Protein AF-A0A7S2PAR4-F1 (afdb_monomer_lite)

Organism: NCBI:txid163516

Foldseek 3Di:
DDDDDDDDDDDDDDDDDDDDDDDDDDDDDDDDDDDDDDDDDDDDDDDDDDDDDDDDDPDDPVVVVVVVVVVVVVVVVVLVVLLVVQVVQCPDPDRDDQLVSLLSNLVVLLVCVVPDPVSLVSCLPPLLVSLLNLLQDAQQVDDPVSVVSSLSSLLSLLLSLQVCLQPQDQDDQDPDDDDDSVVVRLVSSLSSNVSSLSSLLSLLPCVGCQNPPDPPDDPDGRHHNVVSSLSSLVSNLVSCSLVSVLVLLPDDDPPDPDDDDDDPPPPPRSPDDALSSLLSVLSSLLVNLVVLLVVLVVVLVVVVVPDDDDDSQDPADDPVSLVVNLSSLVSSCSSLVSVLVCLLPDDPVRVCVNPVDLVSVVSSLVSSLSSLVSSLVSCVRNVDFDQDPPPPPPVPPDPDSDGDHSLNSNVVSLVSLLSSLLVQCPDPDPVSVLSSLVSLVVLLVVLLVQFFAFQWKAKDFFQDPQLGGIWGWDADDDQLGHDPPTWTKTWDARDLPDPPQRGFIWMWTWDQDPVRWIKTFTWRADPVHGPDPPTGTAKMDTDDPSCRVYPDQDDIDGDPPGDDDGIGMDGHHGRHPPPCSCVRSLNVSLVSCVVSVVLCSCLDPDHDLSSLQSCLVVLLSNLLVQNDDLVSLVSLLVCLLVPHDPSNLLSSLLSSLLSQLSHDLVSLLSSLVSLLVLQVVQVVDPPPSHCLQSSVSSLLSNLVVVVVVVPPPDDDDDDDDDDDDDDDDDDDDDDPPDRDHDPSSVLSSLVSLLSLLLDLCNVVHPCSVSSLVSSLVVLLDPDVVLVSLLVSLVVLLVVLVVLLVPPDLPDDLSSNLSSLVVNLSSLVSDDLVSSQVSCPPPNNSVLVSLLSSLLVVLVSVVVVVVVPPDDDDDPPPLVSNLSSLVSSLVSQLSHPPRDHCDPVSLVSQCVSCVVDPSSNVSSVVSVVVSVVSVPPPDDDDDDDDDDDDDDDDDDDDDDDDDDDD

Secondary structure (DSSP, 8-state):
--------PPPP---------------------------------------------TTSHHHHHHHHHHHHHHHHHHHHHHHHHHHHHHHSSS----HHHHHHHHHHHHHHTTT-HHHHHHHHHHHHHHHHHHHTS-GGGS-HHHHHHHHHHHHHHHHHHHHHHHS-------SS--S-HHHHHHHHHHHHHHHHHHHHHHHH-TTSHHHH----BTTB-----HHHHHHHHHHHHHTTHHHHHHHHT--------S-SSS---------PPPHHHHHHHHHHHHHHHHHHHHHHHHHHHHHHTS--SS-TT--PPPHHHHHHHHHHHHHHHHHHHHHHHHHHH--HHHHHHHTSSHHHHHHHHHHHHHHHHHHHHHHHHHT--B--------S--------B-HHHHHHHHHHHHHHHHHHHHHSS-HHHHHHHHHHHHHHHHHHHHTPPPEEEEEEE--SSGGG-EEEEE-S-EETTEEPTTSPPEEEEEPPTT-TTTTT-EEEEEEEE-TTS-EEEEEEE--SSSTTSTTSEEEEEEE--GGGSSS--SS--EE-TT--SSPPEEEEEEESS-TT-GGGSHHHHHHHHHHHTTTTTTTSSTT--HHHHHHHHHHHHHHHHTT---HHHHHHHHHHHHTT--HHHHHHHHHHHHHHGGGS-HHHHHHHHHHHHHHHHHHHH--SS--THHHHHHHHHHHHHHHHHHHSTT--S---------------------S-PPPHHHHHHHHHHHHHHHTSTTGGG-TTHHHHHHHHHHHHTSTTHHHHHHHHHHHHHHHHHHHHHH---TT--HHHHHHHHHHHHHHHHTS-HHHHHHHHHHHHHHHHHHHHHHHHHHHHHHHHHHHH--S-PPPGGGSHHHHHHHHHHHHHHHHS-TTSPPPHHHHHHHHHHHTT-HHHHHHHHHHHHHHHHTTSSSSS--------------------------

pLDDT: mean 77.04, std 22.4, range [23.62, 98.12]

Structure (mmCIF, N/CA/C/O backbone):
data_AF-A0A7S2PAR4-F1
#
_entry.id   AF-A0A7S2PAR4-F1
#
loop_
_atom_site.group_PDB
_atom_site.id
_atom_site.type_symbol
_atom_site.label_atom_id
_atom_site.label_alt_id
_atom_site.label_comp_id
_atom_site.label_asym_id
_atom_site.label_entity_id
_atom_site.label_seq_id
_atom_site.pdbx_PDB_ins_code
_atom_site.Cartn_x
_atom_site.Cartn_y
_atom_site.Cartn_z
_atom_site.occupancy
_atom_site.B_iso_or_equiv
_atom_site.auth_seq_id
_atom_site.auth_comp_id
_atom_site.auth_asym_id
_atom_site.auth_atom_id
_atom_site.pdbx_PDB_model_num
ATOM 1 N N . MET A 1 1 ? -37.254 10.332 -19.839 1.00 32.47 1 MET A N 1
ATOM 2 C CA . MET A 1 1 ? -37.094 11.805 -19.886 1.00 32.47 1 MET A CA 1
ATOM 3 C C . MET A 1 1 ? -35.597 12.065 -19.813 1.00 32.47 1 MET A C 1
ATOM 5 O O . MET A 1 1 ? -35.031 11.673 -18.813 1.00 32.47 1 MET A O 1
ATOM 9 N N . VAL A 1 2 ? -34.850 12.565 -20.794 1.00 35.91 2 VAL A N 1
ATOM 10 C CA . VAL A 1 2 ? -35.087 13.195 -22.102 1.00 35.91 2 VAL A CA 1
ATOM 11 C C . VAL A 1 2 ? -33.887 12.806 -22.994 1.00 35.91 2 VAL A C 1
ATOM 13 O O . VAL A 1 2 ? -32.772 12.685 -22.496 1.00 35.91 2 VAL A O 1
ATOM 16 N N . GLN A 1 3 ? -34.151 12.561 -24.281 1.00 40.34 3 GLN A N 1
ATOM 17 C CA . GLN A 1 3 ? -33.189 12.282 -25.360 1.00 40.34 3 GLN A CA 1
ATOM 18 C C . GLN A 1 3 ? -32.423 13.547 -25.786 1.00 40.34 3 GLN A C 1
ATOM 20 O O . GLN A 1 3 ? -33.008 14.626 -25.755 1.00 40.34 3 GLN A O 1
ATOM 25 N N . HIS A 1 4 ? -31.214 13.398 -26.346 1.00 38.91 4 HIS A N 1
ATOM 26 C CA . HIS A 1 4 ? -30.965 13.898 -27.707 1.00 38.91 4 HIS A CA 1
ATOM 27 C C . HIS A 1 4 ? -29.707 13.308 -28.366 1.00 38.91 4 HIS A C 1
ATOM 29 O O . HIS A 1 4 ? -28.592 13.456 -27.874 1.00 38.91 4 HIS A O 1
ATOM 35 N N . ASP A 1 5 ? -29.946 12.677 -29.518 1.00 38.31 5 ASP A N 1
ATOM 36 C CA . ASP A 1 5 ? -29.002 12.330 -30.580 1.00 38.31 5 ASP A CA 1
ATOM 37 C C . ASP A 1 5 ? -28.443 13.573 -31.289 1.00 38.31 5 ASP A C 1
ATOM 39 O O . ASP A 1 5 ? -29.185 14.526 -31.537 1.00 38.31 5 ASP A O 1
ATOM 43 N N . GLN A 1 6 ? -27.198 13.492 -31.773 1.00 34.22 6 GLN A N 1
ATOM 44 C CA . GLN A 1 6 ? -26.809 14.138 -33.031 1.00 34.22 6 GLN A CA 1
ATOM 45 C C . GLN A 1 6 ? -25.900 13.233 -33.873 1.00 34.22 6 GLN A C 1
ATOM 47 O O . GLN A 1 6 ? -24.739 12.985 -33.556 1.00 34.22 6 GLN A O 1
ATOM 52 N N . HIS A 1 7 ? -26.470 12.776 -34.988 1.00 30.08 7 HIS A N 1
ATOM 53 C CA . HIS A 1 7 ? -25.788 12.223 -36.152 1.00 30.08 7 HIS A CA 1
ATOM 54 C C . HIS A 1 7 ? -25.136 13.342 -36.985 1.00 30.08 7 HIS A C 1
ATOM 56 O O . HIS A 1 7 ? -25.740 14.391 -37.213 1.00 30.08 7 HIS A O 1
ATOM 62 N N . HIS A 1 8 ? -23.950 13.075 -37.537 1.00 30.38 8 HIS A N 1
ATOM 63 C CA . HIS A 1 8 ? -23.360 13.855 -38.629 1.00 30.38 8 HIS A CA 1
ATOM 64 C C . HIS A 1 8 ? -23.172 12.978 -39.881 1.00 30.38 8 HIS A C 1
ATOM 66 O O . HIS A 1 8 ? -22.726 11.836 -39.747 1.00 30.38 8 HIS A O 1
ATOM 72 N N . PRO A 1 9 ? -23.515 13.470 -41.089 1.00 37.38 9 PRO A N 1
ATOM 73 C CA . PRO A 1 9 ? -23.435 12.695 -42.323 1.00 37.38 9 PRO A CA 1
ATOM 74 C C . PRO A 1 9 ? -22.063 12.833 -43.003 1.00 37.38 9 PRO A C 1
ATOM 76 O O . PRO A 1 9 ? -21.542 13.935 -43.168 1.00 37.38 9 PRO A O 1
ATOM 79 N N . GLN A 1 10 ? -21.500 11.712 -43.462 1.00 29.69 10 GLN A N 1
ATOM 80 C CA . GLN A 1 10 ? -20.360 11.694 -44.383 1.00 29.69 10 GLN A CA 1
ATOM 81 C C . GLN A 1 10 ? -20.850 11.897 -45.823 1.00 29.69 10 GLN A C 1
ATOM 83 O O . GLN A 1 10 ? -21.586 11.072 -46.362 1.00 29.69 10 GLN A O 1
ATOM 88 N N . GLN A 1 11 ? -20.415 12.988 -46.457 1.00 29.39 11 GLN A N 1
ATOM 89 C CA . GLN A 1 11 ? -20.503 13.177 -47.905 1.00 29.39 11 GLN A CA 1
ATOM 90 C C . GLN A 1 11 ? -19.325 12.467 -48.587 1.00 29.39 11 GLN A C 1
ATOM 92 O O . GLN A 1 11 ? -18.168 12.824 -48.380 1.00 29.39 11 GLN A O 1
ATOM 97 N N . GLN A 1 12 ? -19.630 11.475 -49.426 1.00 31.86 12 GLN A N 1
ATOM 98 C CA . GLN A 1 12 ? -18.709 10.945 -50.432 1.00 31.86 12 GLN A CA 1
ATOM 99 C C . GLN A 1 12 ? -18.658 11.909 -51.622 1.00 31.86 12 GLN A C 1
ATOM 101 O O . GLN A 1 12 ? -19.666 12.117 -52.295 1.00 31.86 12 GLN A O 1
ATOM 106 N N . GLN A 1 13 ? -17.478 12.454 -51.918 1.00 31.41 13 GLN A N 1
ATOM 107 C CA . GLN A 1 13 ? -17.178 13.008 -53.236 1.00 31.41 13 GLN A CA 1
ATOM 108 C C . GLN A 1 13 ? -16.503 11.932 -54.086 1.00 31.41 13 GLN A C 1
ATOM 110 O O . GLN A 1 13 ? -15.362 11.545 -53.849 1.00 31.41 13 GLN A O 1
ATOM 115 N N . GLN A 1 14 ? -17.243 11.460 -55.087 1.00 32.81 14 GLN A N 1
ATOM 116 C CA . GLN A 1 14 ? -16.694 10.833 -56.281 1.00 32.81 14 GLN A CA 1
ATOM 117 C C . GLN A 1 14 ? -16.058 11.925 -57.149 1.00 32.81 14 GLN A C 1
ATOM 119 O O . GLN A 1 14 ? -16.716 12.913 -57.473 1.00 32.81 14 GLN A O 1
ATOM 124 N N . GLN A 1 15 ? -14.819 11.722 -57.588 1.00 31.62 15 GLN A N 1
ATOM 125 C CA . GLN A 1 15 ? -14.334 12.309 -58.834 1.00 31.62 15 GLN A CA 1
ATOM 126 C C . GLN A 1 15 ? -13.682 11.208 -59.661 1.00 31.62 15 GLN A C 1
ATOM 128 O O . GLN A 1 15 ? -12.694 10.599 -59.258 1.00 31.62 15 GLN A O 1
ATOM 133 N N . GLY A 1 16 ? -14.309 10.934 -60.803 1.00 27.25 16 GLY A N 1
ATOM 134 C CA . GLY A 1 16 ? -13.753 10.127 -61.872 1.00 27.25 16 GLY A CA 1
ATOM 135 C C . GLY A 1 16 ? -12.857 10.963 -62.782 1.00 27.25 16 GLY A C 1
ATOM 136 O O . GLY A 1 16 ? -13.094 12.151 -62.992 1.00 27.25 16 GLY A O 1
ATOM 137 N N . GLY A 1 17 ? -11.863 10.297 -63.359 1.00 27.53 17 GLY A N 1
ATOM 138 C CA . GLY A 1 17 ? -11.070 10.766 -64.487 1.00 27.53 17 GLY A CA 1
ATOM 139 C C . GLY A 1 17 ? -10.671 9.563 -65.339 1.00 27.53 17 GLY A C 1
ATOM 140 O O . GLY A 1 17 ? -9.798 8.793 -64.957 1.00 27.53 17 GLY A O 1
ATOM 141 N N . ILE A 1 18 ? -11.378 9.391 -66.455 1.00 29.47 18 ILE A N 1
ATOM 142 C CA . ILE A 1 18 ? -11.121 8.467 -67.575 1.00 29.47 18 ILE A CA 1
ATOM 143 C C . ILE A 1 18 ? -10.142 9.204 -68.524 1.00 29.47 18 ILE A C 1
ATOM 145 O O . ILE A 1 18 ? -10.276 10.418 -68.656 1.00 29.47 18 ILE A O 1
ATOM 149 N N . VAL A 1 19 ? -9.069 8.605 -69.067 1.00 28.17 19 VAL A N 1
ATOM 150 C CA . VAL A 1 19 ? -8.880 8.028 -70.435 1.00 28.17 19 VAL A CA 1
ATOM 151 C C . VAL A 1 19 ? -7.380 7.612 -70.490 1.00 28.17 19 VAL A C 1
ATOM 153 O O . VAL A 1 19 ? -6.548 8.464 -70.201 1.00 28.17 19 VAL A O 1
ATOM 156 N N . SER A 1 20 ? -6.955 6.334 -70.561 1.00 30.88 20 SER A N 1
ATOM 157 C CA . SER A 1 20 ? -6.801 5.379 -71.703 1.00 30.88 20 SER A CA 1
ATOM 158 C C . SER A 1 20 ? -5.600 5.667 -72.660 1.00 30.88 20 SER A C 1
ATOM 160 O O . SER A 1 20 ? -5.046 6.756 -72.612 1.00 30.88 20 SER A O 1
ATOM 162 N N . PRO A 1 21 ? -5.185 4.743 -73.560 1.00 42.28 21 PRO A N 1
ATOM 163 C CA . PRO A 1 21 ? -4.294 3.595 -73.293 1.00 42.28 21 PRO A CA 1
ATOM 164 C C . PRO A 1 21 ? -3.151 3.453 -74.337 1.00 42.28 21 PRO A C 1
ATOM 166 O O . PRO A 1 21 ? -3.300 3.917 -75.462 1.00 42.28 21 PRO A O 1
ATOM 169 N N . ILE A 1 22 ? -2.063 2.725 -74.044 1.00 26.78 22 ILE A N 1
ATOM 170 C CA . ILE A 1 22 ? -1.179 2.156 -75.088 1.00 26.78 22 ILE A CA 1
ATOM 171 C C . ILE A 1 22 ? -0.743 0.735 -74.685 1.00 26.78 22 ILE A C 1
ATOM 173 O O . ILE A 1 22 ? -0.196 0.520 -73.607 1.00 26.78 22 ILE A O 1
ATOM 177 N N . SER A 1 23 ? -1.057 -0.214 -75.569 1.00 29.06 23 SER A N 1
ATOM 178 C CA . SER A 1 23 ? -0.635 -1.622 -75.639 1.00 29.06 23 SER A CA 1
ATOM 179 C C . SER A 1 23 ? 0.886 -1.721 -75.864 1.00 29.06 23 SER A C 1
ATOM 181 O O . SER A 1 23 ? 1.478 -0.802 -76.416 1.00 29.06 23 SER A O 1
ATOM 183 N N . THR A 1 24 ? 1.645 -2.767 -75.545 1.00 27.89 24 THR A N 1
ATOM 184 C CA . THR A 1 24 ? 1.644 -4.176 -76.005 1.00 27.89 24 THR A CA 1
ATOM 185 C C . THR A 1 24 ? 3.042 -4.676 -75.548 1.00 27.89 24 THR A C 1
ATOM 187 O O . THR A 1 24 ? 3.981 -3.891 -75.635 1.00 27.89 24 THR A O 1
ATOM 190 N N . ILE A 1 25 ? 3.266 -5.845 -74.949 1.00 29.50 25 ILE A N 1
ATOM 191 C CA . ILE A 1 25 ? 3.610 -7.131 -75.588 1.00 29.50 25 ILE A CA 1
ATOM 192 C C . ILE A 1 25 ? 4.051 -8.051 -74.434 1.00 29.50 25 ILE A C 1
ATOM 194 O O . ILE A 1 25 ? 4.803 -7.626 -73.558 1.00 29.50 25 ILE A O 1
ATOM 198 N N . GLU A 1 26 ? 3.537 -9.277 -74.444 1.00 32.19 26 GLU A N 1
ATOM 199 C CA . GLU A 1 26 ? 4.016 -10.427 -73.676 1.00 32.19 26 GLU A CA 1
ATOM 200 C C . GLU A 1 26 ? 5.387 -10.866 -74.203 1.00 32.19 26 GLU A C 1
ATOM 202 O O . GLU A 1 26 ? 5.556 -10.958 -75.415 1.00 32.19 26 GLU A O 1
ATOM 207 N N . GLU A 1 27 ? 6.325 -11.212 -73.324 1.00 31.42 27 GLU A N 1
ATOM 208 C CA . GLU A 1 27 ? 7.351 -12.200 -73.664 1.00 31.42 27 GLU A CA 1
ATOM 209 C C . GLU A 1 27 ? 7.849 -12.891 -72.389 1.00 31.42 27 GLU A C 1
ATOM 211 O O . GLU A 1 27 ? 8.449 -12.277 -71.505 1.00 31.42 27 GLU A O 1
ATOM 216 N N . ASP A 1 28 ? 7.517 -14.179 -72.307 1.00 32.47 28 ASP A N 1
ATOM 217 C CA . ASP A 1 28 ? 8.099 -15.170 -71.413 1.00 32.47 28 ASP A CA 1
ATOM 218 C C . ASP A 1 28 ? 9.578 -15.390 -71.763 1.00 32.47 28 ASP A C 1
ATOM 220 O O . ASP A 1 28 ? 9.918 -15.544 -72.937 1.00 32.47 28 ASP A O 1
ATOM 224 N N . ALA A 1 29 ? 10.441 -15.505 -70.752 1.00 32.94 29 ALA A N 1
ATOM 225 C CA . ALA A 1 29 ? 11.697 -16.243 -70.868 1.00 32.94 29 ALA A CA 1
ATOM 226 C C . ALA A 1 29 ? 12.206 -16.673 -69.483 1.00 32.94 29 ALA A C 1
ATOM 228 O O . ALA A 1 29 ? 12.745 -15.873 -68.717 1.00 32.94 29 ALA A O 1
ATOM 229 N N . ASP A 1 30 ? 12.037 -17.962 -69.197 1.00 33.62 30 ASP A N 1
ATOM 230 C CA . ASP A 1 30 ? 12.877 -18.737 -68.286 1.00 33.62 30 ASP A CA 1
ATOM 231 C C . ASP A 1 30 ? 14.321 -18.811 -68.821 1.00 33.62 30 ASP A C 1
ATOM 233 O O . ASP A 1 30 ? 14.503 -18.967 -70.031 1.00 33.62 30 ASP A O 1
ATOM 237 N N . ALA A 1 31 ? 15.323 -18.759 -67.931 1.00 33.78 31 ALA A N 1
ATOM 238 C CA . ALA A 1 31 ? 16.457 -19.704 -67.862 1.00 33.78 31 ALA A CA 1
ATOM 239 C C . ALA A 1 31 ? 17.603 -19.192 -66.958 1.00 33.78 31 ALA A C 1
ATOM 241 O O . ALA A 1 31 ? 18.195 -18.147 -67.209 1.00 33.78 31 ALA A O 1
ATOM 242 N N . ASP A 1 32 ? 17.891 -20.015 -65.946 1.00 33.16 32 ASP A N 1
ATOM 243 C CA . ASP A 1 32 ? 19.196 -20.555 -65.538 1.00 33.16 32 ASP A CA 1
ATOM 244 C C . ASP A 1 32 ? 20.365 -19.671 -65.049 1.00 33.16 32 ASP A C 1
ATOM 246 O O . ASP A 1 32 ? 20.904 -18.832 -65.758 1.00 33.16 32 ASP A O 1
ATOM 250 N N . ASN A 1 33 ? 20.796 -20.048 -63.832 1.00 33.59 33 ASN A N 1
ATOM 251 C CA . ASN A 1 33 ? 22.161 -20.333 -63.359 1.00 33.59 33 ASN A CA 1
ATOM 252 C C . ASN A 1 33 ? 23.284 -19.320 -63.620 1.00 33.59 33 ASN A C 1
ATOM 254 O O . ASN A 1 33 ? 23.665 -19.083 -64.756 1.00 33.59 33 ASN A O 1
ATOM 258 N N . GLU A 1 34 ? 23.957 -18.913 -62.540 1.00 36.00 34 GLU A N 1
ATOM 259 C CA . GLU A 1 34 ? 25.350 -19.325 -62.304 1.00 36.00 34 GLU A CA 1
ATOM 260 C C . GLU A 1 34 ? 25.771 -19.007 -60.858 1.00 36.00 34 GLU A C 1
ATOM 262 O O . GLU A 1 34 ? 25.534 -17.916 -60.333 1.00 36.00 34 GLU A O 1
ATOM 267 N N . ASP A 1 35 ? 26.340 -20.032 -60.223 1.00 34.66 35 ASP A N 1
ATOM 268 C CA . ASP A 1 35 ? 27.189 -19.968 -59.040 1.00 34.66 35 ASP A CA 1
ATOM 269 C C . ASP A 1 35 ? 28.417 -19.083 -59.319 1.00 34.66 35 ASP A C 1
ATOM 271 O O . ASP A 1 35 ? 28.907 -19.062 -60.444 1.00 34.66 35 ASP A O 1
ATOM 275 N N . ASP A 1 36 ? 28.950 -18.398 -58.304 1.00 36.25 36 ASP A N 1
ATOM 276 C CA . ASP A 1 36 ? 30.364 -18.590 -57.958 1.00 36.25 36 ASP A CA 1
ATOM 277 C C . ASP A 1 36 ? 30.772 -17.867 -56.669 1.00 36.25 36 ASP A C 1
ATOM 279 O O . ASP A 1 36 ? 30.464 -16.699 -56.406 1.00 36.25 36 ASP A O 1
ATOM 283 N N . ASP A 1 37 ? 31.507 -18.644 -55.883 1.00 33.91 37 ASP A N 1
ATOM 284 C CA . ASP A 1 37 ? 32.255 -18.318 -54.684 1.00 33.91 37 ASP A CA 1
ATOM 285 C C . ASP A 1 37 ? 33.260 -17.177 -54.901 1.00 33.91 37 ASP A C 1
ATOM 287 O O . ASP A 1 37 ? 33.982 -17.144 -55.898 1.00 33.91 37 ASP A O 1
ATOM 291 N N . LEU A 1 38 ? 33.430 -16.306 -53.898 1.00 35.22 38 LEU A N 1
ATOM 292 C CA . LEU A 1 38 ? 34.685 -15.568 -53.740 1.00 35.22 38 LEU A CA 1
ATOM 293 C C . LEU A 1 38 ? 35.195 -15.627 -52.304 1.00 35.22 38 LEU A C 1
ATOM 295 O O . LEU A 1 38 ? 34.651 -15.042 -51.366 1.00 35.22 38 LEU A O 1
ATOM 299 N N . ASP A 1 39 ? 36.288 -16.374 -52.221 1.00 32.00 39 ASP A N 1
ATOM 300 C CA . ASP A 1 39 ? 37.103 -16.708 -51.076 1.00 32.00 39 ASP A CA 1
ATOM 301 C C . ASP A 1 39 ? 37.999 -15.539 -50.635 1.00 32.00 39 ASP A C 1
ATOM 303 O O . ASP A 1 39 ? 38.404 -14.665 -51.409 1.00 32.00 39 ASP A O 1
ATOM 307 N N . VAL A 1 40 ? 38.327 -15.564 -49.349 1.00 33.03 40 VAL A N 1
ATOM 308 C CA . VAL A 1 40 ? 39.109 -14.569 -48.615 1.00 33.03 40 VAL A CA 1
ATOM 309 C C . VAL A 1 40 ? 40.593 -14.927 -48.693 1.00 33.03 40 VAL A C 1
ATOM 311 O O . VAL A 1 40 ? 40.989 -15.988 -48.226 1.00 33.03 40 VAL A O 1
ATOM 314 N N . MET A 1 41 ? 41.450 -14.018 -49.170 1.00 31.88 41 MET A N 1
ATOM 315 C CA . MET A 1 41 ? 42.903 -14.127 -48.974 1.00 31.88 41 MET A CA 1
ATOM 316 C C . MET A 1 41 ? 43.524 -12.772 -48.630 1.00 31.88 41 MET A C 1
ATOM 318 O O . MET A 1 41 ? 43.562 -11.839 -49.430 1.00 31.88 41 MET A O 1
ATOM 322 N N . ALA A 1 42 ? 44.038 -12.709 -47.404 1.00 35.75 42 ALA A N 1
ATOM 323 C CA . ALA A 1 42 ? 44.921 -11.683 -46.879 1.00 35.75 42 ALA A CA 1
ATOM 324 C C . ALA A 1 42 ? 46.373 -11.970 -47.284 1.00 35.75 42 ALA A C 1
ATOM 326 O O . ALA A 1 42 ? 46.797 -13.119 -47.207 1.00 35.75 42 ALA A O 1
ATOM 327 N N . LEU A 1 43 ? 47.162 -10.936 -47.596 1.00 30.61 43 LEU A N 1
ATOM 328 C CA . LEU A 1 43 ? 48.624 -11.002 -47.520 1.00 30.61 43 LEU A CA 1
ATOM 329 C C . LEU A 1 43 ? 49.233 -9.668 -47.062 1.00 30.61 43 LEU A C 1
ATOM 331 O O . LEU A 1 43 ? 48.809 -8.579 -47.440 1.00 30.61 43 LEU A O 1
ATOM 335 N N . SER A 1 44 ? 50.236 -9.834 -46.212 1.00 32.94 44 SER A N 1
ATOM 336 C CA . SER A 1 44 ? 51.052 -8.879 -45.464 1.00 32.94 44 SER A CA 1
ATOM 337 C C . SER A 1 44 ? 52.472 -8.744 -46.044 1.00 32.94 44 SER A C 1
ATOM 339 O O . SER A 1 44 ? 52.898 -9.642 -46.768 1.00 32.94 44 SER A O 1
ATOM 341 N N . ALA A 1 45 ? 53.215 -7.739 -45.538 1.00 35.44 45 ALA A N 1
ATOM 342 C CA . ALA A 1 45 ? 54.692 -7.589 -45.497 1.00 35.44 45 ALA A CA 1
ATOM 343 C C . ALA A 1 45 ? 55.400 -7.158 -46.812 1.00 35.44 45 ALA A C 1
ATOM 345 O O . ALA A 1 45 ? 54.969 -7.543 -47.888 1.00 35.44 45 ALA A O 1
ATOM 346 N N . ASP A 1 46 ? 56.520 -6.420 -46.866 1.00 30.91 46 ASP A N 1
ATOM 347 C CA . ASP A 1 46 ? 57.314 -5.577 -45.947 1.00 30.91 46 ASP A CA 1
ATOM 348 C C . ASP A 1 46 ? 58.455 -4.889 -46.772 1.00 30.91 46 ASP A C 1
ATOM 350 O O . ASP A 1 46 ? 58.789 -5.345 -47.863 1.00 30.91 46 ASP A O 1
ATOM 354 N N . GLU A 1 47 ? 59.031 -3.811 -46.224 1.00 35.69 47 GLU A N 1
ATOM 355 C CA . GLU A 1 47 ? 60.408 -3.258 -46.333 1.00 35.69 47 GLU A CA 1
ATOM 356 C C . GLU A 1 47 ? 61.147 -2.810 -47.643 1.00 35.69 47 GLU A C 1
ATOM 358 O O . GLU A 1 47 ? 61.698 -3.589 -48.414 1.00 35.69 47 GLU A O 1
ATOM 363 N N . SER A 1 48 ? 61.447 -1.492 -47.660 1.00 32.62 48 SER A N 1
ATOM 364 C CA . SER A 1 48 ? 62.777 -0.827 -47.821 1.00 32.62 48 SER A CA 1
ATOM 365 C C . SER A 1 48 ? 63.463 -0.582 -49.198 1.00 32.62 48 SER A C 1
ATOM 367 O O . SER A 1 48 ? 63.882 -1.506 -49.888 1.00 32.62 48 SER A O 1
ATOM 369 N N . LYS A 1 49 ? 63.728 0.709 -49.518 1.00 29.94 49 LYS A N 1
ATOM 370 C CA . LYS A 1 49 ? 65.060 1.362 -49.743 1.00 29.94 49 LYS A CA 1
ATOM 371 C C . LYS A 1 49 ? 64.979 2.685 -50.548 1.00 29.94 49 LYS A C 1
ATOM 373 O O . LYS A 1 49 ? 64.303 2.778 -51.564 1.00 29.94 49 LYS A O 1
ATOM 378 N N . THR A 1 50 ? 65.719 3.688 -50.075 1.00 31.17 50 THR A N 1
ATOM 379 C CA . THR A 1 50 ? 66.055 5.018 -50.649 1.00 31.17 50 THR A CA 1
ATOM 380 C C . THR A 1 50 ? 67.395 4.973 -51.433 1.00 31.17 50 THR A C 1
ATOM 382 O O . THR A 1 50 ? 68.028 3.916 -51.414 1.00 31.17 50 THR A O 1
ATOM 385 N N . PRO A 1 51 ? 67.987 6.096 -51.919 1.00 54.97 51 PRO A N 1
ATOM 386 C CA . PRO A 1 51 ? 67.493 7.239 -52.726 1.00 54.97 51 PRO A CA 1
ATOM 387 C C . PRO A 1 51 ? 68.416 7.545 -53.951 1.00 54.97 51 PRO A C 1
ATOM 389 O O . PRO A 1 51 ? 69.507 6.999 -54.017 1.00 54.97 51 PRO A O 1
ATOM 392 N N . GLU A 1 52 ? 68.022 8.437 -54.880 1.00 29.78 52 GLU A N 1
ATOM 393 C CA . GLU A 1 52 ? 68.880 9.502 -55.478 1.00 29.78 52 GLU A CA 1
ATOM 394 C C . GLU A 1 52 ? 68.186 10.285 -56.626 1.00 29.78 52 GLU A C 1
ATOM 396 O O . GLU A 1 52 ? 67.654 9.716 -57.574 1.00 29.78 52 GLU A O 1
ATOM 401 N N . ASP A 1 53 ? 68.227 11.613 -56.472 1.00 30.25 53 ASP A N 1
ATOM 402 C CA . ASP A 1 53 ? 68.466 12.689 -57.445 1.00 30.25 53 ASP A CA 1
ATOM 403 C C . ASP A 1 53 ? 67.574 13.005 -58.677 1.00 30.25 53 ASP A C 1
ATOM 405 O O . ASP A 1 53 ? 67.612 12.386 -59.734 1.00 30.25 53 ASP A O 1
ATOM 409 N N . SER A 1 54 ? 66.982 14.206 -58.559 1.00 30.66 54 SER A N 1
ATOM 410 C CA . SER A 1 54 ? 67.140 15.355 -59.474 1.00 30.66 54 SER A CA 1
ATOM 411 C C . SER A 1 54 ? 66.175 15.574 -60.654 1.00 30.66 54 SER A C 1
ATOM 413 O O . SER A 1 54 ? 66.422 15.201 -61.795 1.00 30.66 54 SER A O 1
ATOM 415 N N . SER A 1 55 ? 65.242 16.497 -60.379 1.00 32.28 55 SER A N 1
ATOM 416 C CA . SER A 1 55 ? 64.847 17.663 -61.199 1.00 32.28 55 SER A CA 1
ATOM 417 C C . SER A 1 55 ? 63.723 17.549 -62.249 1.00 32.28 55 SER A C 1
ATOM 419 O O . SER A 1 55 ? 63.709 16.691 -63.119 1.00 32.28 55 SER A O 1
ATOM 421 N N . ASN A 1 56 ? 62.847 18.567 -62.183 1.00 33.53 56 ASN A N 1
ATOM 422 C CA . ASN A 1 56 ? 61.849 19.041 -63.154 1.00 33.53 56 ASN A CA 1
ATOM 423 C C . ASN A 1 56 ? 60.518 18.277 -63.304 1.00 33.53 56 ASN A C 1
ATOM 425 O O . ASN A 1 56 ? 60.356 17.471 -64.208 1.00 33.53 56 ASN A O 1
ATOM 429 N N . HIS A 1 57 ? 59.500 18.681 -62.527 1.00 35.72 57 HIS A N 1
ATOM 430 C CA . HIS A 1 57 ? 58.271 19.280 -63.087 1.00 35.72 57 HIS A CA 1
ATOM 431 C C . HIS A 1 57 ? 57.304 19.765 -61.990 1.00 35.72 57 HIS A C 1
ATOM 433 O O . HIS A 1 57 ? 56.480 19.032 -61.451 1.00 35.72 57 HIS A O 1
ATOM 439 N N . THR A 1 58 ? 57.361 21.061 -61.702 1.00 42.81 58 THR A N 1
ATOM 440 C CA . THR A 1 58 ? 56.296 21.836 -61.058 1.00 42.81 58 THR A CA 1
ATOM 441 C C . THR A 1 58 ? 55.161 22.070 -62.062 1.00 42.81 58 THR A C 1
ATOM 443 O O . THR A 1 58 ? 55.250 23.009 -62.845 1.00 42.81 58 THR A O 1
ATOM 446 N N . ASN A 1 59 ? 54.125 21.212 -62.083 1.00 44.00 59 ASN A N 1
ATOM 447 C CA . ASN A 1 59 ? 52.749 21.601 -62.482 1.00 44.00 59 ASN A CA 1
ATOM 448 C C . ASN A 1 59 ? 51.638 20.530 -62.331 1.00 44.00 59 ASN A C 1
ATOM 450 O O . ASN A 1 59 ? 50.546 20.709 -62.863 1.00 44.00 59 ASN A O 1
ATOM 454 N N . SER A 1 60 ? 51.846 19.432 -61.598 1.00 40.25 60 SER A N 1
ATOM 455 C CA . SER A 1 60 ? 50.821 18.380 -61.419 1.00 40.25 60 SER A CA 1
ATOM 456 C C . SER A 1 60 ? 50.016 18.470 -60.111 1.00 40.25 60 SER A C 1
ATOM 458 O O . SER A 1 60 ? 48.948 17.871 -60.017 1.00 40.25 60 SER A O 1
ATOM 460 N N . ASN A 1 61 ? 50.452 19.266 -59.125 1.00 43.03 61 ASN A N 1
ATOM 461 C CA . ASN A 1 61 ? 49.798 19.333 -57.806 1.00 43.03 61 ASN A CA 1
ATOM 462 C C . ASN A 1 61 ? 48.574 20.271 -57.741 1.00 43.03 61 ASN A C 1
ATOM 464 O O . ASN A 1 61 ? 47.766 20.176 -56.822 1.00 43.03 61 ASN A O 1
ATOM 468 N N . THR A 1 62 ? 48.395 21.160 -58.721 1.00 46.84 62 THR A N 1
ATOM 469 C CA . THR A 1 62 ? 47.257 22.097 -58.754 1.00 46.84 62 THR A CA 1
ATOM 470 C C . THR A 1 62 ? 45.998 21.448 -59.335 1.00 46.84 62 THR A C 1
ATOM 472 O O . THR A 1 62 ? 44.897 21.761 -58.899 1.00 46.84 62 THR A O 1
ATOM 475 N N . ASN A 1 63 ? 46.135 20.492 -60.263 1.00 48.75 63 ASN A N 1
ATOM 476 C CA . ASN A 1 63 ? 44.989 19.812 -60.881 1.00 48.75 63 ASN A CA 1
ATOM 477 C C . ASN A 1 63 ? 44.399 18.697 -60.009 1.00 48.75 63 ASN A C 1
ATOM 479 O O . ASN A 1 63 ? 43.186 18.523 -60.018 1.00 48.75 63 ASN A O 1
ATOM 483 N N . ALA A 1 64 ? 45.210 17.991 -59.213 1.00 48.97 64 ALA A N 1
ATOM 484 C CA . ALA A 1 64 ? 44.702 17.023 -58.235 1.00 48.97 64 ALA A CA 1
ATOM 485 C C . ALA A 1 64 ? 43.940 17.717 -57.088 1.00 48.97 64 ALA A C 1
ATOM 487 O O . ALA A 1 64 ? 42.843 17.291 -56.733 1.00 48.97 64 ALA A O 1
ATOM 488 N N . ASN A 1 65 ? 44.457 18.851 -56.595 1.00 49.09 65 ASN A N 1
ATOM 489 C CA . ASN A 1 65 ? 43.774 19.671 -55.591 1.00 49.09 65 ASN A CA 1
ATOM 490 C C . ASN A 1 65 ? 42.523 20.373 -56.149 1.00 49.09 65 ASN A C 1
ATOM 492 O O . ASN A 1 65 ? 41.518 20.455 -55.449 1.00 49.09 65 ASN A O 1
ATOM 496 N N . ASN A 1 66 ? 42.533 20.821 -57.412 1.00 51.75 66 ASN A N 1
ATOM 497 C CA . ASN A 1 66 ? 41.347 21.398 -58.057 1.00 51.75 66 ASN A CA 1
ATOM 498 C C . ASN A 1 66 ? 40.278 20.346 -58.393 1.00 51.75 66 ASN A C 1
ATOM 500 O O . ASN A 1 66 ? 39.096 20.652 -58.291 1.00 51.75 66 ASN A O 1
ATOM 504 N N . ALA A 1 67 ? 40.656 19.113 -58.748 1.00 52.19 67 ALA A N 1
ATOM 505 C CA . ALA A 1 67 ? 39.708 18.017 -58.969 1.00 52.19 67 ALA A CA 1
ATOM 506 C C . ALA A 1 67 ? 39.069 17.539 -57.652 1.00 52.19 67 ALA A C 1
ATOM 508 O O . ALA A 1 67 ? 37.863 17.302 -57.612 1.00 52.19 67 ALA A O 1
ATOM 509 N N . GLN A 1 68 ? 39.840 17.480 -56.558 1.00 50.62 68 GLN A N 1
ATOM 510 C CA . GLN A 1 68 ? 39.302 17.230 -55.215 1.00 50.62 68 GLN A CA 1
ATOM 511 C C . GLN A 1 68 ? 38.426 18.389 -54.711 1.00 50.62 68 GLN A C 1
ATOM 513 O O . GLN A 1 68 ? 37.379 18.135 -54.120 1.00 50.62 68 GLN A O 1
ATOM 518 N N . GLN A 1 69 ? 38.783 19.650 -54.990 1.00 52.31 69 GLN A N 1
ATOM 519 C CA . GLN A 1 69 ? 37.933 20.806 -54.667 1.00 52.31 69 GLN A CA 1
ATOM 520 C C . GLN A 1 69 ? 36.657 20.867 -55.518 1.00 52.31 69 GLN A C 1
ATOM 522 O O . GLN A 1 69 ? 35.607 21.223 -54.991 1.00 52.31 69 GLN A O 1
ATOM 527 N N . GLN A 1 70 ? 36.703 20.487 -56.799 1.00 54.59 70 GLN A N 1
ATOM 528 C CA . GLN A 1 70 ? 35.515 20.412 -57.657 1.00 54.59 70 GLN A CA 1
ATOM 529 C C . GLN A 1 70 ? 34.591 19.255 -57.261 1.00 54.59 70 GLN A C 1
ATOM 531 O O . GLN A 1 70 ? 33.382 19.460 -57.195 1.00 54.59 70 GLN A O 1
ATOM 536 N N . GLN A 1 71 ? 35.126 18.078 -56.910 1.00 54.78 71 GLN A N 1
ATOM 537 C CA . GLN A 1 71 ? 34.315 16.986 -56.355 1.00 54.78 71 GLN A CA 1
ATOM 538 C C . GLN A 1 71 ? 33.692 17.357 -55.003 1.00 54.78 71 GLN A C 1
ATOM 540 O O . GLN A 1 71 ? 32.515 17.074 -54.794 1.00 54.78 71 GLN A O 1
ATOM 545 N N . GLN A 1 72 ? 34.425 18.045 -54.117 1.00 52.41 72 GLN A N 1
ATOM 546 C CA . GLN A 1 72 ? 33.865 18.542 -52.855 1.00 52.41 72 GLN A CA 1
ATOM 547 C C . GLN A 1 72 ? 32.792 19.615 -53.068 1.00 52.41 72 GLN A C 1
ATOM 549 O O . GLN A 1 72 ? 31.773 19.572 -52.388 1.00 52.41 72 GLN A O 1
ATOM 554 N N . GLN A 1 73 ? 32.960 20.543 -54.016 1.00 54.62 73 GLN A N 1
ATOM 555 C CA . GLN A 1 73 ? 31.935 21.549 -54.329 1.00 54.62 73 GLN A CA 1
ATOM 556 C C . GLN A 1 73 ? 30.689 20.932 -54.980 1.00 54.62 73 GLN A C 1
ATOM 558 O O . GLN A 1 73 ? 29.573 21.348 -54.673 1.00 54.62 73 GLN A O 1
ATOM 563 N N . GLN A 1 74 ? 30.856 19.914 -55.827 1.00 56.03 74 GLN A N 1
ATOM 564 C CA . GLN A 1 74 ? 29.737 19.230 -56.475 1.00 56.03 74 GLN A CA 1
ATOM 565 C C . GLN A 1 74 ? 28.959 18.350 -55.484 1.00 56.03 74 GLN A C 1
ATOM 567 O O . GLN A 1 74 ? 27.734 18.448 -55.429 1.00 56.03 74 GLN A O 1
ATOM 572 N N . GLN A 1 75 ? 29.647 17.607 -54.608 1.00 55.81 75 GLN A N 1
ATOM 573 C CA . GLN A 1 75 ? 29.013 16.893 -53.490 1.00 55.81 75 GLN A CA 1
ATOM 574 C C . GLN A 1 75 ? 28.355 17.856 -52.485 1.00 55.81 75 GLN A C 1
ATOM 576 O O . GLN A 1 75 ? 27.260 17.576 -52.007 1.00 55.81 75 GLN A O 1
ATOM 581 N N . GLN A 1 76 ? 28.956 19.025 -52.211 1.00 54.28 76 GLN A N 1
ATOM 582 C CA . GLN A 1 76 ? 28.356 20.061 -51.353 1.00 54.28 76 GLN A CA 1
ATOM 583 C C . GLN A 1 76 ? 27.077 20.681 -51.937 1.00 54.28 76 GLN A C 1
ATOM 585 O O . GLN A 1 76 ? 26.203 21.094 -51.175 1.00 54.28 76 GLN A O 1
ATOM 590 N N . SER A 1 77 ? 26.956 20.764 -53.266 1.00 60.78 77 SER A N 1
ATOM 591 C CA . SER A 1 77 ? 25.742 21.265 -53.926 1.00 60.78 77 SER A CA 1
ATOM 592 C C . SER A 1 77 ? 24.585 20.257 -53.908 1.00 60.78 77 SER A C 1
ATOM 594 O O . SER A 1 77 ? 23.428 20.661 -53.800 1.00 60.78 77 SER A O 1
ATOM 596 N N . ASP A 1 78 ? 24.899 18.960 -53.925 1.00 83.19 78 ASP A N 1
ATOM 597 C CA . ASP A 1 78 ? 23.938 17.864 -54.092 1.00 83.19 78 ASP A CA 1
ATOM 598 C C . ASP A 1 78 ? 23.081 17.627 -52.831 1.00 83.19 78 ASP A C 1
ATOM 600 O O . ASP A 1 78 ? 21.850 17.632 -52.880 1.00 83.19 78 ASP A O 1
ATOM 604 N N . TRP A 1 79 ? 23.698 17.554 -51.643 1.00 89.62 79 TRP A N 1
ATOM 605 C CA . TRP A 1 79 ? 22.939 17.330 -50.401 1.00 89.62 79 TRP A CA 1
ATOM 606 C C . TRP A 1 79 ? 22.065 18.525 -49.994 1.00 89.62 79 TRP A C 1
ATOM 608 O O . TRP A 1 79 ? 21.009 18.348 -49.385 1.00 89.62 79 TRP A O 1
ATOM 618 N N . ARG A 1 80 ? 22.476 19.753 -50.340 1.00 90.44 80 ARG A N 1
ATOM 619 C CA . ARG A 1 80 ? 21.684 20.967 -50.080 1.00 90.44 80 ARG A CA 1
ATOM 620 C C . ARG A 1 80 ? 20.432 21.005 -50.946 1.00 90.44 80 ARG A C 1
ATOM 622 O O . ARG A 1 80 ? 19.366 21.376 -50.455 1.00 90.44 80 ARG A O 1
ATOM 629 N N . GLN A 1 81 ? 20.559 20.600 -52.210 1.00 91.25 81 GLN A N 1
ATOM 630 C CA . GLN A 1 81 ? 19.415 20.446 -53.100 1.00 91.25 81 GLN A CA 1
ATOM 631 C C . GLN A 1 81 ? 18.467 19.363 -52.573 1.00 91.25 81 GLN A C 1
ATOM 633 O O . GLN A 1 81 ? 17.267 19.609 -52.466 1.00 91.25 81 GLN A O 1
ATOM 638 N N . LEU A 1 82 ? 19.003 18.220 -52.138 1.00 92.56 82 LEU A N 1
ATOM 639 C CA . LEU A 1 82 ? 18.215 17.148 -51.530 1.00 92.56 82 LEU A CA 1
ATOM 640 C C . LEU A 1 82 ? 17.431 17.616 -50.290 1.00 92.56 82 LEU A C 1
ATOM 642 O O . LEU A 1 82 ? 16.252 17.293 -50.145 1.00 92.56 82 LEU A O 1
ATOM 646 N N . PHE A 1 83 ? 18.050 18.399 -49.400 1.00 95.31 83 PHE A N 1
ATOM 647 C CA . PHE A 1 83 ? 17.345 18.969 -48.244 1.00 95.31 83 PHE A CA 1
ATOM 648 C C . PHE A 1 83 ? 16.228 19.909 -48.675 1.00 95.31 83 PHE A C 1
ATOM 650 O O . PHE A 1 83 ? 15.129 19.813 -48.138 1.00 95.31 83 PHE A O 1
ATOM 657 N N . HIS A 1 84 ? 16.473 20.763 -49.671 1.00 93.19 84 HIS A N 1
ATOM 658 C CA . HIS A 1 84 ? 15.447 21.652 -50.205 1.00 93.19 84 HIS A CA 1
ATOM 659 C C . HIS A 1 84 ? 14.254 20.876 -50.782 1.00 93.19 84 HIS A C 1
ATOM 661 O O . HIS A 1 84 ? 13.109 21.189 -50.458 1.00 93.19 84 HIS A O 1
ATOM 667 N N . GLU A 1 85 ? 14.502 19.833 -51.576 1.00 92.06 85 GLU A N 1
ATOM 668 C CA . GLU A 1 85 ? 13.452 18.984 -52.150 1.00 92.06 85 GLU A CA 1
ATOM 669 C C . GLU A 1 85 ? 12.598 18.312 -51.065 1.00 92.06 85 GLU A C 1
ATOM 671 O O . GLU A 1 85 ? 11.365 18.338 -51.129 1.00 92.06 85 GLU A O 1
ATOM 676 N N . VAL A 1 86 ? 13.237 17.765 -50.025 1.00 94.06 86 VAL A N 1
ATOM 677 C CA . VAL A 1 86 ? 12.529 17.160 -48.887 1.00 94.06 86 VAL A CA 1
ATOM 678 C C . VAL A 1 86 ? 11.753 18.211 -48.089 1.00 94.06 86 VAL A C 1
ATOM 680 O O . VAL A 1 86 ? 10.599 17.970 -47.733 1.00 94.06 86 VAL A O 1
ATOM 683 N N . THR A 1 87 ? 12.330 19.389 -47.846 1.00 93.94 87 THR A N 1
ATOM 684 C CA . THR A 1 87 ? 11.649 20.507 -47.176 1.00 93.94 87 THR A CA 1
ATOM 685 C C . THR A 1 87 ? 10.380 20.911 -47.927 1.00 93.94 87 THR A C 1
ATOM 687 O O . THR A 1 87 ? 9.311 20.962 -47.319 1.00 93.94 87 THR A O 1
ATOM 690 N N . VAL A 1 88 ? 10.454 21.095 -49.250 1.00 92.38 88 VAL A N 1
ATOM 691 C CA . VAL A 1 88 ? 9.290 21.440 -50.087 1.00 92.38 88 VAL A CA 1
ATOM 692 C C . VAL A 1 88 ? 8.200 20.363 -49.999 1.00 92.38 88 VAL A C 1
ATOM 694 O O . VAL A 1 88 ? 7.019 20.690 -49.868 1.00 92.38 88 VAL A O 1
ATOM 697 N N . GLY A 1 89 ? 8.575 19.078 -50.001 1.00 90.44 89 GLY A N 1
ATOM 698 C CA . GLY A 1 89 ? 7.629 17.966 -49.837 1.00 90.44 89 GLY A CA 1
ATOM 699 C C . GLY A 1 89 ? 6.931 17.927 -48.467 1.00 90.44 89 GLY A C 1
ATOM 700 O O . GLY A 1 89 ? 5.774 17.508 -48.364 1.00 90.44 89 GLY A O 1
ATOM 701 N N . LEU A 1 90 ? 7.604 18.403 -47.416 1.00 93.06 90 LEU A N 1
ATOM 702 C CA . LEU A 1 90 ? 7.100 18.423 -46.038 1.00 93.06 90 LEU A CA 1
ATOM 703 C C . LEU A 1 90 ? 6.321 19.696 -45.669 1.00 93.06 90 LEU A C 1
ATOM 705 O O . LEU A 1 90 ? 5.632 19.704 -44.647 1.00 93.06 90 LEU A O 1
ATOM 709 N N . GLU A 1 91 ? 6.437 20.770 -46.450 1.00 90.94 91 GLU A N 1
ATOM 710 C CA . GLU A 1 91 ? 5.729 22.044 -46.228 1.00 90.94 91 GLU A CA 1
ATOM 711 C C . GLU A 1 91 ? 4.388 22.142 -46.975 1.00 90.94 91 GLU A C 1
ATOM 713 O O . GLU A 1 91 ? 3.609 23.072 -46.754 1.00 90.94 91 GLU A O 1
ATOM 718 N N . GLY A 1 92 ? 4.076 21.166 -47.832 1.00 84.06 92 GLY A N 1
ATOM 719 C CA . GLY A 1 92 ? 2.793 21.080 -48.527 1.00 84.06 92 GLY A CA 1
ATOM 720 C C . GLY A 1 92 ? 1.591 20.839 -47.598 1.00 84.06 92 GLY A C 1
ATOM 721 O O . GLY A 1 92 ? 1.727 20.410 -46.455 1.00 84.06 92 GLY A O 1
ATOM 722 N N . ARG A 1 93 ? 0.367 21.055 -48.118 1.00 81.31 93 ARG A N 1
ATOM 723 C CA . ARG A 1 93 ? -0.896 20.805 -47.377 1.00 81.31 93 ARG A CA 1
ATOM 724 C C . ARG A 1 93 ? -1.027 19.367 -46.863 1.00 81.31 93 ARG A C 1
ATOM 726 O O . ARG A 1 93 ? -1.651 19.160 -45.830 1.00 81.31 93 ARG A O 1
ATOM 733 N N . ASN A 1 94 ? -0.451 18.412 -47.590 1.00 86.06 94 ASN A N 1
ATOM 734 C CA . ASN A 1 94 ? -0.345 17.013 -47.197 1.00 86.06 94 ASN A CA 1
ATOM 735 C C . ASN A 1 94 ? 1.146 16.665 -47.174 1.00 86.06 94 ASN A C 1
ATOM 737 O O . ASN A 1 94 ? 1.705 16.422 -48.245 1.00 86.06 94 ASN A O 1
ATOM 741 N N . PRO A 1 95 ? 1.804 16.703 -46.006 1.00 87.56 95 PRO A N 1
ATOM 742 C CA . PRO A 1 95 ? 3.236 16.468 -45.928 1.00 87.56 95 PRO A CA 1
ATOM 743 C C . PRO A 1 95 ? 3.541 15.028 -46.342 1.00 87.56 95 PRO A C 1
ATOM 745 O O . PRO A 1 95 ? 2.985 14.075 -45.794 1.00 87.56 95 PRO A O 1
ATOM 748 N N . THR A 1 96 ? 4.431 14.874 -47.316 1.00 89.31 96 THR A N 1
ATOM 749 C CA . THR A 1 96 ? 4.870 13.567 -47.810 1.00 89.31 96 THR A CA 1
ATOM 750 C C . THR A 1 96 ? 6.372 13.569 -48.002 1.00 89.31 96 THR A C 1
ATOM 752 O O . THR A 1 96 ? 6.953 14.574 -48.403 1.00 89.31 96 THR A O 1
ATOM 755 N N . VAL A 1 97 ? 6.994 12.423 -47.763 1.00 90.56 97 VAL A N 1
ATOM 756 C CA . VAL A 1 97 ? 8.403 12.203 -48.065 1.00 90.56 97 VAL A CA 1
ATOM 757 C C . VAL A 1 97 ? 8.538 10.817 -48.677 1.00 90.56 97 VAL A C 1
ATOM 759 O O . VAL A 1 97 ? 7.945 9.856 -48.183 1.00 90.56 97 VAL A O 1
ATOM 762 N N . GLY A 1 98 ? 9.259 10.707 -49.791 1.00 90.38 98 GLY A N 1
ATOM 763 C CA . GLY A 1 98 ? 9.514 9.401 -50.384 1.00 90.38 98 GLY A CA 1
ATOM 764 C C . GLY A 1 98 ? 10.547 8.623 -49.567 1.00 90.38 98 GLY A C 1
ATOM 765 O O . GLY A 1 98 ? 11.412 9.198 -48.899 1.00 90.38 98 GLY A O 1
ATOM 766 N N . TRP A 1 99 ? 10.443 7.293 -49.583 1.00 92.25 99 TRP A N 1
ATOM 767 C CA . TRP A 1 99 ? 11.269 6.429 -48.734 1.00 92.25 99 TRP A CA 1
ATOM 768 C C . TRP A 1 99 ? 12.764 6.554 -49.045 1.00 92.25 99 TRP A C 1
ATOM 770 O O . TRP A 1 99 ? 13.569 6.700 -48.131 1.00 92.25 99 TRP A O 1
ATOM 780 N N . GLN A 1 100 ? 13.137 6.568 -50.328 1.00 92.56 100 GLN A N 1
ATOM 781 C CA . GLN A 1 100 ? 14.534 6.732 -50.742 1.00 92.56 100 GLN A CA 1
ATOM 782 C C . GLN A 1 100 ? 15.059 8.138 -50.438 1.00 92.56 100 GLN A C 1
ATOM 784 O O . GLN A 1 100 ? 16.172 8.260 -49.928 1.00 92.56 100 GLN A O 1
ATOM 789 N N . GLN A 1 101 ? 14.251 9.186 -50.664 1.00 92.81 101 GLN A N 1
ATOM 790 C CA . GLN A 1 101 ? 14.641 10.546 -50.278 1.00 92.81 101 GLN A CA 1
ATOM 791 C C . GLN A 1 101 ? 14.863 10.650 -48.767 1.00 92.81 101 GLN A C 1
ATOM 793 O O . GLN A 1 101 ? 15.834 11.268 -48.354 1.00 92.81 101 GLN A O 1
ATOM 798 N N . SER A 1 102 ? 14.033 9.988 -47.952 1.00 93.81 102 SER A N 1
ATOM 799 C CA . SER A 1 102 ? 14.202 9.954 -46.492 1.00 93.81 102 SER A CA 1
ATOM 800 C C . SER A 1 102 ? 15.535 9.324 -46.087 1.00 93.81 102 SER A C 1
ATOM 802 O O . SER A 1 102 ? 16.229 9.847 -45.218 1.00 93.81 102 SER A O 1
ATOM 804 N N . VAL A 1 103 ? 15.914 8.198 -46.703 1.00 94.94 103 VAL A N 1
ATOM 805 C CA . VAL A 1 103 ? 17.202 7.536 -46.434 1.00 94.94 103 VAL A CA 1
ATOM 806 C C . VAL A 1 103 ? 18.360 8.442 -46.841 1.00 94.94 103 VAL A C 1
ATOM 808 O O . VAL A 1 103 ? 19.270 8.652 -46.040 1.00 94.94 103 VAL A O 1
ATOM 811 N N . ALA A 1 104 ? 18.322 8.994 -48.054 1.00 95.19 104 ALA A N 1
ATOM 812 C CA . ALA A 1 104 ? 19.388 9.840 -48.577 1.00 95.19 104 ALA A CA 1
ATOM 813 C C . ALA A 1 104 ? 19.549 11.123 -47.746 1.00 95.19 104 ALA A C 1
ATOM 815 O O . ALA A 1 104 ? 20.659 11.444 -47.324 1.00 95.19 104 ALA A O 1
ATOM 816 N N . SER A 1 105 ? 18.448 11.814 -47.426 1.00 96.38 105 SER A N 1
ATOM 817 C CA . SER A 1 105 ? 18.495 13.071 -46.677 1.00 96.38 105 SER A CA 1
ATOM 818 C C . SER A 1 105 ? 18.945 12.855 -45.235 1.00 96.38 105 SER A C 1
ATOM 820 O O . SER A 1 105 ? 19.726 13.641 -44.715 1.00 96.38 105 SER A O 1
ATOM 822 N N . LEU A 1 106 ? 18.505 11.781 -44.571 1.00 97.38 106 LEU A N 1
ATOM 823 C CA . LEU A 1 106 ? 18.961 11.481 -43.209 1.00 97.38 106 LEU A CA 1
ATOM 824 C C . LEU A 1 106 ? 20.416 10.994 -43.187 1.00 97.38 106 LEU A C 1
ATOM 826 O O . LEU A 1 106 ? 21.155 11.341 -42.273 1.00 97.38 106 LEU A O 1
ATOM 830 N N . THR A 1 107 ? 20.861 10.246 -44.199 1.00 96.56 107 THR A N 1
ATOM 831 C CA . THR A 1 107 ? 22.272 9.834 -44.305 1.00 96.56 107 THR A CA 1
ATOM 832 C C . THR A 1 107 ? 23.175 11.053 -44.494 1.00 96.56 107 THR A C 1
ATOM 834 O O . THR A 1 107 ? 24.117 11.232 -43.726 1.00 96.56 107 THR A O 1
ATOM 837 N N . ALA A 1 108 ? 22.825 11.948 -45.422 1.00 94.81 108 ALA A N 1
ATOM 838 C CA . ALA A 1 108 ? 23.540 13.207 -45.608 1.00 94.81 108 ALA A CA 1
ATOM 839 C C . ALA A 1 108 ? 23.495 14.076 -44.338 1.00 94.81 108 ALA A C 1
ATOM 841 O O . ALA A 1 108 ? 24.511 14.628 -43.923 1.00 94.81 108 ALA A O 1
ATOM 842 N N . ALA A 1 109 ? 22.343 14.155 -43.663 1.00 95.62 109 ALA A N 1
ATOM 843 C CA . ALA A 1 109 ? 22.225 14.890 -42.409 1.00 95.62 109 ALA A CA 1
ATOM 844 C C . ALA A 1 109 ? 23.144 14.324 -41.320 1.00 95.62 109 ALA A C 1
ATOM 846 O O . ALA A 1 109 ? 23.789 15.104 -40.630 1.00 95.62 109 ALA A O 1
ATOM 847 N N . LYS A 1 110 ? 23.257 12.995 -41.194 1.00 96.00 110 LYS A N 1
ATOM 848 C CA . LYS A 1 110 ? 24.186 12.333 -40.266 1.00 96.00 110 LYS A CA 1
ATOM 849 C C . LYS A 1 110 ? 25.644 12.687 -40.570 1.00 96.00 110 LYS A C 1
ATOM 851 O O . LYS A 1 110 ? 26.386 12.995 -39.642 1.00 96.00 110 LYS A O 1
ATOM 856 N N . GLU A 1 111 ? 26.053 12.624 -41.835 1.00 94.88 111 GLU A N 1
ATOM 857 C CA . GLU A 1 111 ? 27.437 12.891 -42.254 1.00 94.88 111 GLU A CA 1
ATOM 858 C C . GLU A 1 111 ? 27.839 14.352 -42.025 1.00 94.88 111 GLU A C 1
ATOM 860 O O . GLU A 1 111 ? 28.938 14.631 -41.548 1.00 94.88 111 GLU A O 1
ATOM 865 N N . TYR A 1 112 ? 26.928 15.287 -42.299 1.00 93.81 112 TYR A N 1
ATOM 866 C CA . TYR A 1 112 ? 27.210 16.721 -42.258 1.00 93.81 112 TYR A CA 1
ATOM 867 C C . TYR A 1 112 ? 26.772 17.424 -40.964 1.00 93.81 112 TYR A C 1
ATOM 869 O O . TYR A 1 112 ? 27.026 18.622 -40.824 1.00 93.81 112 TYR A O 1
ATOM 877 N N . LEU A 1 113 ? 26.173 16.710 -39.999 1.00 91.31 113 LEU A N 1
ATOM 878 C CA . LEU A 1 113 ? 25.580 17.281 -38.778 1.00 91.31 113 LEU A CA 1
ATOM 879 C C . LEU A 1 113 ? 26.541 18.179 -37.987 1.00 91.31 113 LEU A C 1
ATOM 881 O O . LEU A 1 113 ? 26.149 19.240 -37.506 1.00 91.31 113 LEU A O 1
ATOM 885 N N . LEU A 1 114 ? 27.794 17.738 -37.839 1.00 89.00 114 LEU A N 1
ATOM 886 C CA . LEU A 1 114 ? 28.827 18.448 -37.076 1.00 89.00 114 LEU A CA 1
ATOM 887 C C . LEU A 1 114 ? 29.631 19.438 -37.930 1.00 89.00 114 LEU A C 1
ATOM 889 O O . LEU A 1 114 ? 30.380 20.245 -37.388 1.00 89.00 114 LEU A O 1
ATOM 893 N N . MET A 1 115 ? 29.494 19.374 -39.256 1.00 89.88 115 MET A N 1
ATOM 894 C CA . MET A 1 115 ? 30.297 20.155 -40.202 1.00 89.88 115 MET A CA 1
ATOM 895 C C . MET A 1 115 ? 29.553 21.382 -40.735 1.00 89.88 115 MET A C 1
ATOM 897 O O . MET A 1 115 ? 30.182 22.392 -41.050 1.00 89.88 115 MET A O 1
ATOM 901 N N . HIS A 1 116 ? 28.224 21.306 -40.848 1.00 88.69 116 HIS A N 1
ATOM 902 C CA . HIS A 1 116 ? 27.406 22.323 -41.501 1.00 88.69 116 HIS A CA 1
ATOM 903 C C . HIS A 1 116 ? 26.169 22.678 -40.669 1.00 88.69 116 HIS A C 1
ATOM 905 O O . HIS A 1 116 ? 25.365 21.817 -40.310 1.00 88.69 116 HIS A O 1
ATOM 911 N N . VAL A 1 117 ? 25.976 23.978 -40.417 1.00 87.50 117 VAL A N 1
ATOM 912 C CA . VAL A 1 117 ? 24.825 24.500 -39.659 1.00 87.50 117 VAL A CA 1
ATOM 913 C C . VAL A 1 117 ? 23.509 24.185 -40.373 1.00 87.50 117 VAL A C 1
ATOM 915 O O . VAL A 1 117 ? 22.512 23.887 -39.720 1.00 87.50 117 VAL A O 1
ATOM 918 N N . GLU A 1 118 ? 23.506 24.186 -41.706 1.00 90.00 118 GLU A N 1
ATOM 919 C CA . GLU A 1 118 ? 22.321 23.910 -42.519 1.00 90.00 118 GLU A CA 1
ATOM 920 C C . GLU A 1 118 ? 21.816 22.470 -42.339 1.00 90.00 118 GLU A C 1
ATOM 922 O O . GLU A 1 118 ? 20.608 22.240 -42.324 1.00 90.00 118 GLU A O 1
ATOM 927 N N . ALA A 1 119 ? 22.717 21.499 -42.139 1.00 90.94 119 ALA A N 1
ATOM 928 C CA . ALA A 1 119 ? 22.332 20.113 -41.874 1.00 90.94 119 ALA A CA 1
ATOM 929 C C . ALA A 1 119 ? 21.642 19.967 -40.517 1.00 90.94 119 ALA A C 1
ATOM 931 O O . ALA A 1 119 ? 20.611 19.303 -40.404 1.00 90.94 119 ALA A O 1
ATOM 932 N N . ARG A 1 120 ? 22.151 20.659 -39.497 1.00 88.75 120 ARG A N 1
ATOM 933 C CA . ARG A 1 120 ? 21.516 20.700 -38.180 1.00 88.75 120 ARG A CA 1
ATOM 934 C C . ARG A 1 120 ? 20.168 21.426 -38.204 1.00 88.75 120 ARG A C 1
ATOM 936 O O . ARG A 1 120 ? 19.204 20.923 -37.632 1.00 88.75 120 ARG A O 1
ATOM 943 N N . GLN A 1 121 ? 20.067 22.549 -38.918 1.00 89.94 121 GLN A N 1
ATOM 944 C CA . GLN A 1 121 ? 18.794 23.250 -39.129 1.00 89.94 121 GLN A CA 1
ATOM 945 C C . GLN A 1 121 ? 17.761 22.352 -39.819 1.00 89.94 121 GLN A C 1
ATOM 947 O O . GLN A 1 121 ? 16.614 22.294 -39.379 1.00 89.94 121 GLN A O 1
ATOM 952 N N . PHE A 1 122 ? 18.172 21.607 -40.851 1.00 93.81 122 PHE A N 1
ATOM 953 C CA . PHE A 1 122 ? 17.312 20.632 -41.517 1.00 93.81 122 PHE A CA 1
ATOM 954 C C . PHE A 1 122 ? 16.808 19.558 -40.541 1.00 93.81 122 PHE A C 1
ATOM 956 O O . PHE A 1 122 ? 15.607 19.288 -40.488 1.00 93.81 122 PHE A O 1
ATOM 963 N N . VAL A 1 123 ? 17.700 18.986 -39.723 1.00 93.44 123 VAL A N 1
ATOM 964 C CA . VAL A 1 123 ? 17.338 17.990 -38.703 1.00 93.44 123 VAL A CA 1
ATOM 965 C C . VAL A 1 123 ? 16.306 18.549 -37.725 1.00 93.44 123 VAL A C 1
ATOM 967 O O . VAL A 1 123 ? 15.259 17.931 -37.531 1.00 93.44 123 VAL A O 1
ATOM 970 N N . HIS A 1 124 ? 16.555 19.726 -37.150 1.00 89.56 124 HIS A N 1
ATOM 971 C CA . HIS A 1 124 ? 15.661 20.333 -36.159 1.00 89.56 124 HIS A CA 1
ATOM 972 C C . HIS A 1 124 ? 14.306 20.747 -36.744 1.00 89.56 124 HIS A C 1
ATOM 974 O O . HIS A 1 124 ? 13.300 20.657 -36.047 1.00 89.56 124 HIS A O 1
ATOM 980 N N . ALA A 1 125 ? 14.252 21.148 -38.016 1.00 91.06 125 ALA A N 1
ATOM 981 C CA . ALA A 1 125 ? 13.009 21.563 -38.666 1.00 91.06 125 ALA A CA 1
ATOM 982 C C . ALA A 1 125 ? 12.167 20.392 -39.211 1.00 91.06 125 ALA A C 1
ATOM 984 O O . ALA A 1 125 ? 10.932 20.478 -39.249 1.00 91.06 125 ALA A O 1
ATOM 985 N N . HIS A 1 126 ? 12.806 19.305 -39.663 1.00 94.69 126 HIS A N 1
ATOM 986 C CA . HIS A 1 126 ? 12.145 18.314 -40.521 1.00 94.69 126 HIS A CA 1
ATOM 987 C C . HIS A 1 126 ? 12.247 16.859 -40.050 1.00 94.69 126 HIS A C 1
ATOM 989 O O . HIS A 1 126 ? 11.366 16.070 -40.405 1.00 94.69 126 HIS A O 1
ATOM 995 N N . MET A 1 127 ? 13.235 16.475 -39.229 1.00 95.69 127 MET A N 1
ATOM 996 C CA . MET A 1 127 ? 13.432 15.064 -38.850 1.00 95.69 127 MET A CA 1
ATOM 997 C C . MET A 1 127 ? 12.220 14.473 -38.119 1.00 95.69 127 MET A C 1
ATOM 999 O O . MET A 1 127 ? 11.831 13.338 -38.394 1.00 95.69 127 MET A O 1
ATOM 1003 N N . GLU A 1 128 ? 11.577 15.245 -37.239 1.00 95.12 128 GLU A N 1
ATOM 1004 C CA . GLU A 1 128 ? 10.353 14.822 -36.549 1.00 95.12 128 GLU A CA 1
ATOM 1005 C C . GLU A 1 128 ? 9.219 14.499 -37.529 1.00 95.12 128 GLU A C 1
ATOM 1007 O O . GLU A 1 128 ? 8.569 13.459 -37.406 1.00 95.12 128 GLU A O 1
ATOM 1012 N N . LYS A 1 129 ? 9.005 15.351 -38.538 1.00 94.94 129 LYS A N 1
ATOM 1013 C CA . LYS A 1 129 ? 7.968 15.143 -39.559 1.00 94.94 129 LYS A CA 1
ATOM 1014 C C . LYS A 1 129 ? 8.255 13.893 -40.389 1.00 94.94 129 LYS A C 1
ATOM 1016 O O . LYS A 1 129 ? 7.347 13.093 -40.601 1.00 94.94 129 LYS A O 1
ATOM 1021 N N . ILE A 1 130 ? 9.513 13.700 -40.796 1.00 96.31 130 ILE A N 1
ATOM 1022 C CA . ILE A 1 130 ? 9.952 12.507 -41.534 1.00 96.31 130 ILE A CA 1
ATOM 1023 C C . ILE A 1 130 ? 9.670 11.249 -40.704 1.00 96.31 130 ILE A C 1
ATOM 1025 O O . ILE A 1 130 ? 8.977 10.350 -41.175 1.00 96.31 130 ILE A O 1
ATOM 1029 N N . CYS A 1 131 ? 10.128 11.204 -39.448 1.00 96.56 131 CYS A N 1
ATOM 1030 C CA . CYS A 1 131 ? 9.918 10.048 -38.574 1.00 96.56 131 CYS A CA 1
ATOM 1031 C C . CYS A 1 131 ? 8.430 9.750 -38.363 1.00 96.56 131 CYS A C 1
ATOM 1033 O O . CYS A 1 131 ? 8.029 8.592 -38.424 1.00 96.56 131 CYS A O 1
ATOM 1035 N N . ASN A 1 132 ? 7.599 10.777 -38.163 1.00 95.25 132 ASN A N 1
ATOM 1036 C CA . ASN A 1 132 ? 6.153 10.608 -38.012 1.00 95.25 132 ASN A CA 1
ATOM 1037 C C . ASN A 1 132 ? 5.513 9.960 -39.248 1.00 95.25 132 ASN A C 1
ATOM 1039 O O . ASN A 1 132 ? 4.807 8.964 -39.108 1.00 95.25 132 ASN A O 1
ATOM 1043 N N . ILE A 1 133 ? 5.819 10.456 -40.453 1.00 94.88 133 ILE A N 1
ATOM 1044 C CA . ILE A 1 133 ? 5.291 9.895 -41.709 1.00 94.88 133 ILE A CA 1
ATOM 1045 C C . ILE A 1 133 ? 5.707 8.428 -41.878 1.00 94.88 133 ILE A C 1
ATOM 1047 O O . ILE A 1 133 ? 4.899 7.597 -42.296 1.00 94.88 133 ILE A O 1
ATOM 1051 N N . LEU A 1 134 ? 6.958 8.098 -41.545 1.00 95.56 134 LEU A N 1
ATOM 1052 C CA . LEU A 1 134 ? 7.485 6.737 -41.648 1.00 95.56 134 LEU A CA 1
ATOM 1053 C C . LEU A 1 134 ? 6.863 5.786 -40.608 1.00 95.56 134 LEU A C 1
ATOM 1055 O O . LEU A 1 134 ? 6.543 4.644 -40.933 1.00 95.56 134 LEU A O 1
ATOM 1059 N N . LEU A 1 135 ? 6.641 6.248 -39.375 1.00 94.56 135 LEU A N 1
ATOM 1060 C CA . LEU A 1 135 ? 6.071 5.451 -38.277 1.00 94.56 135 LEU A CA 1
ATOM 1061 C C . LEU A 1 135 ? 4.558 5.215 -38.391 1.00 94.56 135 LEU A C 1
ATOM 1063 O O . LEU A 1 135 ? 4.026 4.297 -37.752 1.00 94.56 135 LEU A O 1
ATOM 1067 N N . ASP A 1 136 ? 3.873 6.018 -39.200 1.00 92.62 136 ASP A N 1
ATOM 1068 C CA . ASP A 1 136 ? 2.449 5.856 -39.500 1.00 92.62 136 ASP A CA 1
ATOM 1069 C C . ASP A 1 136 ? 2.203 4.884 -40.673 1.00 92.62 136 ASP A C 1
ATOM 1071 O O . ASP A 1 136 ? 1.062 4.497 -40.936 1.00 92.62 136 ASP A O 1
ATOM 1075 N N . GLN A 1 137 ? 3.265 4.412 -41.342 1.00 91.44 137 GLN A N 1
ATOM 1076 C CA . GLN A 1 137 ? 3.155 3.372 -42.365 1.00 91.44 137 GLN A CA 1
ATOM 1077 C C . GLN A 1 137 ? 2.675 2.041 -41.767 1.00 91.44 137 GLN A C 1
ATOM 1079 O O . GLN A 1 137 ? 2.984 1.671 -40.633 1.00 91.44 137 GLN A O 1
ATOM 1084 N N . HIS A 1 138 ? 1.948 1.263 -42.568 1.00 88.69 138 HIS A N 1
ATOM 1085 C CA . HIS A 1 138 ? 1.538 -0.087 -42.192 1.00 88.69 138 HIS A CA 1
ATOM 1086 C C . HIS A 1 138 ? 2.540 -1.110 -42.720 1.00 88.69 138 HIS A C 1
ATOM 1088 O O . HIS A 1 138 ? 2.591 -1.345 -43.925 1.00 88.69 138 HIS A O 1
ATOM 1094 N N . ASN A 1 139 ? 3.266 -1.768 -41.814 1.00 88.06 139 ASN A N 1
ATOM 1095 C CA . ASN A 1 139 ? 4.295 -2.756 -42.151 1.00 88.06 139 ASN A CA 1
ATOM 1096 C C . ASN A 1 139 ? 3.813 -3.819 -43.162 1.00 88.06 139 ASN A C 1
ATOM 1098 O O . ASN A 1 139 ? 4.493 -4.100 -44.138 1.00 88.06 139 ASN A O 1
ATOM 1102 N N . GLY A 1 140 ? 2.597 -4.353 -42.994 1.00 85.19 140 GLY A N 1
ATOM 1103 C CA . GLY A 1 140 ? 2.042 -5.351 -43.918 1.00 85.19 140 GLY A CA 1
ATOM 1104 C C . GLY A 1 140 ? 1.492 -4.814 -45.250 1.00 85.19 140 GLY A C 1
ATOM 1105 O O . GLY A 1 140 ? 0.946 -5.600 -46.016 1.00 85.19 140 GLY A O 1
ATOM 1106 N N . LYS A 1 141 ? 1.561 -3.502 -45.522 1.00 87.94 141 LYS A N 1
ATOM 1107 C CA . LYS A 1 141 ? 1.105 -2.886 -46.788 1.00 87.94 141 LYS A CA 1
ATOM 1108 C C . LYS A 1 141 ? 2.244 -2.366 -47.666 1.00 87.94 141 LYS A C 1
ATOM 1110 O O . LYS A 1 141 ? 1.982 -1.932 -48.783 1.00 87.94 141 LYS A O 1
ATOM 1115 N N . ILE A 1 142 ? 3.472 -2.372 -47.160 1.00 91.38 142 ILE A N 1
ATOM 1116 C CA . ILE A 1 142 ? 4.649 -1.902 -47.889 1.00 91.38 142 ILE A CA 1
ATOM 1117 C C . ILE A 1 142 ? 5.484 -3.099 -48.353 1.00 91.38 142 ILE A C 1
ATOM 1119 O O . ILE A 1 142 ? 5.483 -4.154 -47.719 1.00 91.38 142 ILE A O 1
ATOM 1123 N N . SER A 1 143 ? 6.183 -2.948 -49.476 1.00 92.94 143 SER A N 1
ATOM 1124 C CA . SER A 1 143 ? 7.089 -3.985 -49.988 1.00 92.94 143 SER A CA 1
ATOM 1125 C C . SER A 1 143 ? 8.316 -4.162 -49.085 1.00 92.94 143 SER A C 1
ATOM 1127 O O . SER A 1 143 ? 8.647 -3.289 -48.280 1.00 92.94 143 SER A O 1
ATOM 1129 N N . ALA A 1 144 ? 9.033 -5.279 -49.242 1.00 92.19 144 ALA A N 1
ATOM 1130 C CA . ALA A 1 144 ? 10.249 -5.557 -48.474 1.00 92.19 144 ALA A CA 1
ATOM 1131 C C . ALA A 1 144 ? 11.315 -4.455 -48.631 1.00 92.19 144 ALA A C 1
ATOM 1133 O O . ALA A 1 144 ? 11.945 -4.064 -47.651 1.00 92.19 144 ALA A O 1
ATOM 1134 N N . GLU A 1 145 ? 11.475 -3.904 -49.836 1.00 93.19 145 GLU A N 1
ATOM 1135 C CA . GLU A 1 145 ? 12.446 -2.836 -50.093 1.00 93.19 145 GLU A CA 1
ATOM 1136 C C . GLU A 1 145 ? 12.028 -1.502 -49.458 1.00 93.19 145 GLU A C 1
ATOM 1138 O O . GLU A 1 145 ? 12.835 -0.805 -48.843 1.00 93.19 145 GLU A O 1
ATOM 1143 N N . GLN A 1 146 ? 10.735 -1.176 -49.508 1.00 93.44 146 GLN A N 1
ATOM 1144 C CA . GLN A 1 146 ? 10.193 -0.006 -48.811 1.00 93.44 146 GLN A CA 1
ATOM 1145 C C . GLN A 1 146 ? 10.352 -0.144 -47.293 1.00 93.44 146 GLN A C 1
ATOM 1147 O O . GLN A 1 146 ? 10.727 0.819 -46.625 1.00 93.44 146 GLN A O 1
ATOM 1152 N N . ARG A 1 147 ? 10.138 -1.349 -46.748 1.00 93.12 147 ARG A N 1
ATOM 1153 C CA . ARG A 1 147 ? 10.371 -1.652 -45.330 1.00 93.12 147 ARG A CA 1
ATOM 1154 C C . ARG A 1 147 ? 11.830 -1.434 -44.937 1.00 93.12 147 ARG A C 1
ATOM 1156 O O . ARG A 1 147 ? 12.070 -0.796 -43.917 1.00 93.12 147 ARG A O 1
ATOM 1163 N N . ARG A 1 148 ? 12.790 -1.886 -45.754 1.00 94.75 148 ARG A N 1
ATOM 1164 C CA . ARG A 1 148 ? 14.226 -1.634 -45.527 1.00 94.75 148 ARG A CA 1
ATOM 1165 C C . ARG A 1 148 ? 14.552 -0.146 -45.521 1.00 94.75 148 ARG A C 1
ATOM 1167 O O . ARG A 1 148 ? 15.313 0.302 -44.669 1.00 94.75 148 ARG A O 1
ATOM 1174 N N . CYS A 1 149 ? 13.960 0.626 -46.432 1.00 96.00 149 CYS A N 1
ATOM 1175 C CA . CYS A 1 149 ? 14.139 2.076 -46.454 1.00 96.00 149 CYS A CA 1
ATOM 1176 C C . CYS A 1 149 ? 13.598 2.729 -45.171 1.00 96.00 149 CYS A C 1
ATOM 1178 O O . CYS A 1 149 ? 14.303 3.523 -44.555 1.00 96.00 149 CYS A O 1
ATOM 1180 N N . VAL A 1 150 ? 12.391 2.352 -44.724 1.00 95.69 150 VAL A N 1
ATOM 1181 C CA . VAL A 1 150 ? 11.815 2.828 -43.452 1.00 95.69 150 VAL A CA 1
ATOM 1182 C C . VAL A 1 150 ? 12.735 2.484 -42.277 1.00 95.69 150 VAL A C 1
ATOM 1184 O O . VAL A 1 150 ? 13.108 3.372 -41.517 1.00 95.69 150 VAL A O 1
ATOM 1187 N N . GLU A 1 151 ? 13.153 1.225 -42.149 1.00 96.25 151 GLU A N 1
ATOM 1188 C CA . GLU A 1 151 ? 14.043 0.776 -41.072 1.00 96.25 151 GLU A CA 1
ATOM 1189 C C . GLU A 1 151 ? 15.381 1.528 -41.072 1.00 96.25 151 GLU A C 1
ATOM 1191 O O . GLU A 1 151 ? 15.821 2.019 -40.029 1.00 96.25 151 GLU A O 1
ATOM 1196 N N . ARG A 1 152 ? 16.010 1.683 -42.243 1.00 96.56 152 ARG A N 1
ATOM 1197 C CA . ARG A 1 152 ? 17.278 2.406 -42.386 1.00 96.56 152 ARG A CA 1
ATOM 1198 C C . ARG A 1 152 ? 17.134 3.885 -42.040 1.00 96.56 152 ARG A C 1
ATOM 1200 O O . ARG A 1 152 ? 18.013 4.439 -41.386 1.00 96.56 152 ARG A O 1
ATOM 1207 N N . SER A 1 153 ? 16.038 4.528 -42.437 1.00 97.69 153 SER A N 1
ATOM 1208 C CA . SER A 1 153 ? 15.753 5.912 -42.051 1.00 97.69 153 SER A CA 1
ATOM 1209 C C . SER A 1 153 ? 15.592 6.054 -40.537 1.00 97.69 153 SER A C 1
ATOM 1211 O O . SER A 1 153 ? 16.260 6.897 -39.947 1.00 97.69 153 SER A O 1
ATOM 1213 N N . LEU A 1 154 ? 14.777 5.211 -39.893 1.00 97.94 154 LEU A N 1
ATOM 1214 C CA . LEU A 1 154 ? 14.521 5.295 -38.448 1.00 97.94 154 LEU A CA 1
ATOM 1215 C C . LEU A 1 154 ? 15.784 5.019 -37.613 1.00 97.94 154 LEU A C 1
ATOM 1217 O O . LEU A 1 154 ? 16.073 5.751 -36.666 1.00 97.94 154 LEU A O 1
ATOM 1221 N N . THR A 1 155 ? 16.576 4.013 -37.994 1.00 97.75 155 THR A N 1
ATOM 1222 C CA . THR A 1 155 ? 17.864 3.718 -37.339 1.00 97.75 155 THR A CA 1
ATOM 1223 C C . THR A 1 155 ? 18.882 4.837 -37.561 1.00 97.75 155 THR A C 1
ATOM 1225 O O . THR A 1 155 ? 19.570 5.230 -36.621 1.00 97.75 155 THR A O 1
ATOM 1228 N N . THR A 1 156 ? 18.934 5.434 -38.757 1.00 97.88 156 THR A N 1
ATOM 1229 C CA . THR A 1 156 ? 19.787 6.607 -39.026 1.00 97.88 156 THR A CA 1
ATOM 1230 C C . THR A 1 156 ? 19.362 7.811 -38.185 1.00 97.88 156 THR A C 1
ATOM 1232 O O . THR A 1 156 ? 20.222 8.472 -37.606 1.00 97.88 156 THR A O 1
ATOM 1235 N N . SER A 1 157 ? 18.058 8.063 -38.033 1.00 98.12 157 SER A N 1
ATOM 1236 C CA . SER A 1 157 ? 17.541 9.102 -37.132 1.00 98.12 157 SER A CA 1
ATOM 1237 C C . SER A 1 157 ? 17.953 8.869 -35.680 1.00 98.12 157 SER A C 1
ATOM 1239 O O . SER A 1 157 ? 18.345 9.820 -35.011 1.00 98.12 157 SER A O 1
ATOM 1241 N N . ALA A 1 158 ? 17.945 7.621 -35.200 1.00 97.81 158 ALA A N 1
ATOM 1242 C CA . ALA A 1 158 ? 18.438 7.297 -33.861 1.00 97.81 158 ALA A CA 1
ATOM 1243 C C . ALA A 1 158 ? 19.926 7.669 -33.692 1.00 97.81 158 ALA A C 1
ATOM 1245 O O . ALA A 1 158 ? 20.300 8.264 -32.682 1.00 97.81 158 ALA A O 1
ATOM 1246 N N . VAL A 1 159 ? 20.767 7.402 -34.700 1.00 97.88 159 VAL A N 1
ATOM 1247 C CA . VAL A 1 159 ? 22.183 7.816 -34.686 1.00 97.88 159 VAL A CA 1
ATOM 1248 C C . VAL A 1 159 ? 22.328 9.339 -34.677 1.00 97.88 159 VAL A C 1
ATOM 1250 O O . VAL A 1 159 ? 23.112 9.865 -33.891 1.00 97.88 159 VAL A O 1
ATOM 1253 N N . ILE A 1 160 ? 21.559 10.054 -35.505 1.00 97.12 160 ILE A N 1
ATOM 1254 C CA . ILE A 1 160 ? 21.555 11.526 -35.527 1.00 97.12 160 ILE A CA 1
ATOM 1255 C C . ILE A 1 160 ? 21.202 12.074 -34.142 1.00 97.12 160 ILE A C 1
ATOM 1257 O O . ILE A 1 160 ? 21.911 12.943 -33.646 1.00 97.12 160 ILE A O 1
ATOM 1261 N N . CYS A 1 161 ? 20.164 11.538 -33.488 1.00 96.56 161 CYS A N 1
ATOM 1262 C CA . CYS A 1 161 ? 19.792 11.944 -32.133 1.00 96.56 161 CYS A CA 1
ATOM 1263 C C . CYS A 1 161 ? 20.933 11.728 -31.127 1.00 96.56 161 CYS A C 1
ATOM 1265 O O . CYS A 1 161 ? 21.169 12.599 -30.295 1.00 96.56 161 CYS A O 1
ATOM 1267 N N . ALA A 1 162 ? 21.650 10.600 -31.195 1.00 96.00 162 ALA A N 1
ATOM 1268 C CA . ALA A 1 162 ? 22.786 10.338 -30.308 1.00 96.00 162 ALA A CA 1
ATOM 1269 C C . ALA A 1 162 ? 23.930 11.347 -30.525 1.00 96.00 162 ALA A C 1
ATOM 1271 O O . ALA A 1 162 ? 24.444 11.912 -29.560 1.00 96.00 162 ALA A O 1
ATOM 1272 N N . ILE A 1 163 ? 24.287 11.624 -31.786 1.00 94.81 163 ILE A N 1
ATOM 1273 C CA . ILE A 1 163 ? 25.344 12.589 -32.133 1.00 94.81 163 ILE A CA 1
ATOM 1274 C C . ILE A 1 163 ? 24.944 14.012 -31.719 1.00 94.81 163 ILE A C 1
ATOM 1276 O O . ILE A 1 163 ? 25.780 14.741 -31.182 1.00 94.81 163 ILE A O 1
ATOM 1280 N N . ASP A 1 164 ? 23.686 14.405 -31.947 1.00 92.12 164 ASP A N 1
ATOM 1281 C CA . ASP A 1 164 ? 23.191 15.746 -31.616 1.00 92.12 164 ASP A CA 1
ATOM 1282 C C . ASP A 1 164 ? 23.168 15.987 -30.100 1.00 92.12 164 ASP A C 1
ATOM 1284 O O . ASP A 1 164 ? 23.595 17.047 -29.649 1.00 92.12 164 ASP A O 1
ATOM 1288 N N . LEU A 1 165 ? 22.766 14.984 -29.306 1.00 91.31 165 LEU A N 1
ATOM 1289 C CA . LEU A 1 165 ? 22.812 15.053 -27.839 1.00 91.31 165 LEU A CA 1
ATOM 1290 C C . LEU A 1 165 ? 24.242 15.130 -27.295 1.00 91.31 165 LEU A C 1
ATOM 1292 O O . LEU A 1 165 ? 24.481 15.824 -26.311 1.00 91.31 165 LEU A O 1
ATOM 1296 N N . ALA A 1 166 ? 25.189 14.423 -27.915 1.00 90.62 166 ALA A N 1
ATOM 1297 C CA . ALA A 1 166 ? 26.591 14.449 -27.500 1.00 90.62 166 ALA A CA 1
ATOM 1298 C C . ALA A 1 166 ? 27.297 15.770 -27.856 1.00 90.62 166 ALA A C 1
ATOM 1300 O O . ALA A 1 166 ? 28.314 16.100 -27.251 1.00 90.62 166 ALA A O 1
ATOM 1301 N N . ASN A 1 167 ? 26.771 16.521 -28.829 1.00 88.75 167 ASN A N 1
ATOM 1302 C CA . ASN A 1 167 ? 27.384 17.742 -29.351 1.00 88.75 167 ASN A CA 1
ATOM 1303 C C . ASN A 1 167 ? 26.353 18.879 -29.434 1.00 88.75 167 ASN A C 1
ATOM 1305 O O . ASN A 1 167 ? 26.033 19.314 -30.547 1.00 88.75 167 ASN A O 1
ATOM 1309 N N . PRO A 1 168 ? 25.807 19.362 -28.301 1.00 78.06 168 PRO A N 1
ATOM 1310 C CA . PRO A 1 168 ? 24.795 20.412 -28.309 1.00 78.06 168 PRO A CA 1
ATOM 1311 C C . PRO A 1 168 ? 25.301 21.645 -29.066 1.00 78.06 168 PRO A C 1
ATOM 1313 O O . PRO A 1 168 ? 26.451 22.061 -28.937 1.00 78.06 168 PRO A O 1
ATOM 1316 N N . PHE A 1 169 ? 24.447 22.202 -29.921 1.00 72.38 169 PHE A N 1
ATOM 1317 C CA . PHE A 1 169 ? 24.821 23.317 -30.784 1.00 72.38 169 PHE A CA 1
ATOM 1318 C C . PHE A 1 169 ? 24.999 24.607 -29.993 1.00 72.38 169 PHE A C 1
ATOM 1320 O O . PHE A 1 169 ? 24.022 25.164 -29.491 1.00 72.38 169 PHE A O 1
ATOM 1327 N N . GLU A 1 170 ? 26.223 25.121 -29.975 1.00 66.88 170 GLU A N 1
ATOM 1328 C CA . GLU A 1 170 ? 26.485 26.514 -29.640 1.00 66.88 170 GLU A CA 1
ATOM 1329 C C . GLU A 1 170 ? 26.370 27.353 -30.921 1.00 66.88 170 GLU A C 1
ATOM 1331 O O . GLU A 1 170 ? 27.189 27.196 -31.833 1.00 66.88 170 GLU A O 1
ATOM 1336 N N . PRO A 1 171 ? 25.348 28.220 -31.057 1.00 60.62 171 PRO A N 1
ATOM 1337 C CA . PRO A 1 171 ? 25.288 29.120 -32.197 1.00 60.62 171 PRO A CA 1
ATOM 1338 C C . PRO A 1 171 ? 26.518 30.043 -32.191 1.00 60.62 171 PRO A C 1
ATOM 1340 O O . PRO A 1 171 ? 26.928 30.505 -31.122 1.00 60.62 171 PRO A O 1
ATOM 1343 N N . PRO A 1 172 ? 27.106 30.352 -33.363 1.00 59.41 172 PRO A N 1
ATOM 1344 C CA . PRO A 1 172 ? 28.220 31.286 -33.436 1.00 59.41 172 PRO A CA 1
ATOM 1345 C C . PRO A 1 172 ? 27.796 32.645 -32.852 1.00 59.41 172 PRO A C 1
ATOM 1347 O O . PRO A 1 172 ? 26.666 33.081 -33.100 1.00 59.41 172 PRO A O 1
ATOM 1350 N N . PRO A 1 173 ? 28.667 33.332 -32.087 1.00 57.09 173 PRO A N 1
ATOM 1351 C CA . PRO A 1 173 ? 28.331 34.616 -31.488 1.00 57.09 173 PRO A CA 1
ATOM 1352 C C . PRO A 1 173 ? 27.974 35.606 -32.598 1.00 57.09 173 PRO A C 1
ATOM 1354 O O . PRO A 1 173 ? 28.817 35.982 -33.414 1.00 57.09 173 PRO A O 1
ATOM 1357 N N . SER A 1 174 ? 26.705 36.010 -32.660 1.00 54.03 174 SER A N 1
ATOM 1358 C CA . SER A 1 174 ? 26.236 36.990 -33.634 1.00 54.03 174 SER A CA 1
ATOM 1359 C C . SER A 1 174 ? 26.975 38.309 -33.412 1.00 54.03 174 SER A C 1
ATOM 1361 O O . SER A 1 174 ? 26.875 38.907 -32.342 1.00 54.03 174 SER A O 1
ATOM 1363 N N . SER A 1 175 ? 27.690 38.785 -34.428 1.00 51.50 175 SER A N 1
ATOM 1364 C CA . SER A 1 175 ? 28.562 39.967 -34.409 1.00 51.50 175 SER A CA 1
ATOM 1365 C C . SER A 1 175 ? 27.833 41.320 -34.292 1.00 51.50 175 SER A C 1
ATOM 1367 O O . SER A 1 175 ? 28.424 42.370 -34.535 1.00 51.50 175 SER A O 1
ATOM 1369 N N . SER A 1 176 ? 26.564 41.338 -33.879 1.00 51.53 176 SER A N 1
ATOM 1370 C CA . SER A 1 176 ? 25.787 42.567 -33.720 1.00 51.53 176 SER A CA 1
ATOM 1371 C C . SER A 1 176 ? 24.678 42.428 -32.670 1.00 51.53 176 SER A C 1
ATOM 1373 O O . SER A 1 176 ? 23.570 42.012 -33.001 1.00 51.53 176 SER A O 1
ATOM 1375 N N . SER A 1 177 ? 24.968 42.777 -31.410 1.00 44.75 177 SER A N 1
ATOM 1376 C CA . SER A 1 177 ? 24.110 43.546 -30.475 1.00 44.75 177 SER A CA 1
ATOM 1377 C C . SER A 1 177 ? 24.442 43.264 -28.998 1.00 44.75 177 SER A C 1
ATOM 1379 O O . SER A 1 177 ? 24.691 42.135 -28.591 1.00 44.75 177 SER A O 1
ATOM 1381 N N . ASN A 1 178 ? 24.436 44.335 -28.197 1.00 50.25 178 ASN A N 1
ATOM 1382 C CA . ASN A 1 178 ? 24.664 44.375 -26.748 1.00 50.25 178 ASN A CA 1
ATOM 1383 C C . ASN A 1 178 ? 23.485 43.787 -25.942 1.00 50.25 178 ASN A C 1
ATOM 1385 O O . ASN A 1 178 ? 22.838 44.501 -25.177 1.00 50.25 178 ASN A O 1
ATOM 1389 N N . ILE A 1 179 ? 23.182 42.500 -26.106 1.00 54.91 179 ILE A N 1
ATOM 1390 C CA . ILE A 1 179 ? 22.230 41.771 -25.254 1.00 54.91 179 ILE A CA 1
ATOM 1391 C C . ILE A 1 179 ? 22.932 40.512 -24.742 1.00 54.91 179 ILE A C 1
ATOM 1393 O O . ILE A 1 179 ? 23.578 39.827 -25.527 1.00 54.91 179 ILE A O 1
ATOM 1397 N N . ASN A 1 180 ? 22.826 40.242 -23.433 1.00 52.91 180 ASN A N 1
ATOM 1398 C CA . ASN A 1 180 ? 23.431 39.117 -22.702 1.00 52.91 180 ASN A CA 1
ATOM 1399 C C . ASN A 1 180 ? 23.530 37.827 -23.545 1.00 52.91 180 ASN A C 1
ATOM 1401 O O . ASN A 1 180 ? 22.588 37.037 -23.615 1.00 52.91 180 ASN A O 1
ATOM 1405 N N . THR A 1 181 ? 24.693 37.600 -24.158 1.00 54.03 181 THR A N 1
ATOM 1406 C CA . THR A 1 181 ? 24.977 36.506 -25.104 1.00 54.03 181 THR A CA 1
ATOM 1407 C C . THR A 1 181 ? 24.784 35.118 -24.495 1.00 54.03 181 THR A C 1
ATOM 1409 O O . THR A 1 181 ? 24.381 34.197 -25.199 1.00 54.03 181 THR A O 1
ATOM 1412 N N . ALA A 1 182 ? 24.966 34.985 -23.179 1.00 55.91 182 ALA A N 1
ATOM 1413 C CA . ALA A 1 182 ? 24.732 33.744 -22.442 1.00 55.91 182 ALA A CA 1
ATOM 1414 C C . ALA A 1 182 ? 23.245 33.335 -22.370 1.00 55.91 182 ALA A C 1
ATOM 1416 O O . ALA A 1 182 ? 22.924 32.151 -22.330 1.00 55.91 182 ALA A O 1
ATOM 1417 N N . ALA A 1 183 ? 22.308 34.290 -22.372 1.00 56.09 183 ALA A N 1
ATOM 1418 C CA . ALA A 1 183 ? 20.880 33.967 -22.315 1.00 56.09 183 ALA A CA 1
ATOM 1419 C C . ALA A 1 183 ? 20.373 33.421 -23.662 1.00 56.09 183 ALA A C 1
ATOM 1421 O O . ALA A 1 183 ? 19.619 32.451 -23.703 1.00 56.09 183 ALA A O 1
ATOM 1422 N N . ALA A 1 184 ? 20.835 34.002 -24.774 1.00 55.38 184 ALA A N 1
ATOM 1423 C CA . ALA A 1 184 ? 20.464 33.567 -26.119 1.00 55.38 184 ALA A CA 1
ATOM 1424 C C . ALA A 1 184 ? 21.088 32.211 -26.506 1.00 55.38 184 ALA A C 1
ATOM 1426 O O . ALA A 1 184 ? 20.442 31.419 -27.195 1.00 55.38 184 ALA A O 1
ATOM 1427 N N . SER A 1 185 ? 22.311 31.907 -26.054 1.00 57.69 185 SER A N 1
ATOM 1428 C CA . SER A 1 185 ? 22.916 30.580 -26.247 1.00 57.69 185 SER A CA 1
ATOM 1429 C C . SER A 1 185 ? 22.138 29.492 -25.499 1.00 57.69 185 SER A C 1
ATOM 1431 O O . SER A 1 185 ? 21.833 28.453 -26.081 1.00 57.69 185 SER A O 1
ATOM 1433 N N . ASN A 1 186 ? 21.718 29.761 -24.258 1.00 60.62 186 ASN A N 1
ATOM 1434 C CA . ASN A 1 186 ? 20.955 28.812 -23.441 1.00 60.62 186 ASN A CA 1
ATOM 1435 C C . ASN A 1 186 ? 19.570 28.494 -24.030 1.00 60.62 186 ASN A C 1
ATOM 1437 O O . ASN A 1 186 ? 19.169 27.331 -24.056 1.00 60.62 186 ASN A O 1
ATOM 1441 N N . ILE A 1 187 ? 18.863 29.495 -24.568 1.00 61.84 187 ILE A N 1
ATOM 1442 C CA . ILE A 1 187 ? 17.556 29.296 -25.225 1.00 61.84 187 ILE A CA 1
ATOM 1443 C C . ILE A 1 187 ? 17.685 28.387 -26.460 1.00 61.84 187 ILE A C 1
ATOM 1445 O O . ILE A 1 187 ? 16.849 27.511 -26.678 1.00 61.84 187 ILE A O 1
ATOM 1449 N N . ASN A 1 188 ? 18.744 28.548 -27.257 1.00 59.03 188 ASN A N 1
ATOM 1450 C CA . ASN A 1 188 ? 18.949 27.738 -28.460 1.00 59.03 188 ASN A CA 1
ATOM 1451 C C . ASN A 1 188 ? 19.343 26.288 -28.137 1.00 59.03 188 ASN A C 1
ATOM 1453 O O . ASN A 1 188 ? 18.814 25.362 -28.751 1.00 59.03 188 ASN A O 1
ATOM 1457 N N . ILE A 1 189 ? 20.209 26.073 -27.139 1.00 66.06 189 ILE A N 1
ATOM 1458 C CA . ILE A 1 189 ? 20.531 24.724 -26.637 1.00 66.06 189 ILE A CA 1
ATOM 1459 C C . ILE A 1 189 ? 19.256 24.026 -26.143 1.00 66.06 189 ILE A C 1
ATOM 1461 O O . ILE A 1 189 ? 19.041 22.840 -26.416 1.00 66.06 189 ILE A O 1
ATOM 1465 N N . HIS A 1 190 ? 18.377 24.775 -25.474 1.00 67.44 190 HIS A N 1
ATOM 1466 C CA . HIS A 1 190 ? 17.110 24.268 -24.973 1.00 67.44 190 HIS A CA 1
ATOM 1467 C C . HIS A 1 190 ? 16.163 23.816 -26.100 1.00 67.44 190 HIS A C 1
ATOM 1469 O O . HIS A 1 190 ? 15.733 22.663 -26.105 1.00 67.44 190 HIS A O 1
ATOM 1475 N N . ILE A 1 191 ? 15.895 24.667 -27.098 1.00 67.38 191 ILE A N 1
ATOM 1476 C CA . ILE A 1 191 ? 14.999 24.340 -28.226 1.00 67.38 191 ILE A CA 1
ATOM 1477 C C . ILE A 1 191 ? 15.489 23.101 -28.992 1.00 67.38 191 ILE A C 1
ATOM 1479 O O . ILE A 1 191 ? 14.708 22.199 -29.304 1.00 67.38 191 ILE A O 1
ATOM 1483 N N . ASN A 1 192 ? 16.794 23.023 -29.245 1.00 69.38 192 ASN A N 1
ATOM 1484 C CA . ASN A 1 192 ? 17.401 21.922 -29.991 1.00 69.38 192 ASN A CA 1
ATOM 1485 C C . ASN A 1 192 ? 17.280 20.592 -29.236 1.00 69.38 192 ASN A C 1
ATOM 1487 O O . ASN A 1 192 ? 16.902 19.568 -29.807 1.00 69.38 192 ASN A O 1
ATOM 1491 N N . THR A 1 193 ? 17.502 20.632 -27.921 1.00 77.25 193 THR A N 1
ATOM 1492 C CA . THR A 1 193 ? 17.305 19.485 -27.029 1.00 77.25 193 THR A CA 1
ATOM 1493 C C . THR A 1 193 ? 15.852 19.006 -27.040 1.00 77.25 193 THR A C 1
ATOM 1495 O O . THR A 1 193 ? 15.592 17.804 -27.135 1.00 77.25 193 THR A O 1
ATOM 1498 N N . VAL A 1 194 ? 14.890 19.931 -26.982 1.00 80.50 194 VAL A N 1
ATOM 1499 C CA . VAL A 1 194 ? 13.455 19.607 -26.979 1.00 80.50 194 VAL A CA 1
ATOM 1500 C C . VAL A 1 194 ? 13.041 18.885 -28.266 1.00 80.50 194 VAL A C 1
ATOM 1502 O O . VAL A 1 194 ? 12.315 17.886 -28.192 1.00 80.50 194 VAL A O 1
ATOM 1505 N N . ASN A 1 195 ? 13.539 19.330 -29.424 1.00 84.62 195 ASN A N 1
ATOM 1506 C CA . ASN A 1 195 ? 13.262 18.699 -30.718 1.00 84.62 195 ASN A CA 1
ATOM 1507 C C . ASN A 1 195 ? 13.848 17.284 -30.793 1.00 84.62 195 ASN A C 1
ATOM 1509 O O . ASN A 1 195 ? 13.137 16.336 -31.135 1.00 84.62 195 ASN A O 1
ATOM 1513 N N . THR A 1 196 ? 15.109 17.108 -30.394 1.00 91.00 196 THR A N 1
ATOM 1514 C CA . THR A 1 196 ? 15.768 15.793 -30.396 1.00 91.00 196 THR A CA 1
ATOM 1515 C C . THR A 1 196 ? 15.075 14.806 -29.451 1.00 91.00 196 THR A C 1
ATOM 1517 O O . THR A 1 196 ? 14.816 13.662 -29.835 1.00 91.00 196 THR A O 1
ATOM 1520 N N . ILE A 1 197 ? 14.651 15.248 -28.260 1.00 91.19 197 ILE A N 1
ATOM 1521 C CA . ILE A 1 197 ? 13.844 14.427 -27.343 1.00 91.19 197 ILE A CA 1
ATOM 1522 C C . ILE A 1 197 ? 12.474 14.085 -27.955 1.00 91.19 197 ILE A C 1
ATOM 1524 O O . ILE A 1 197 ? 11.992 12.966 -27.771 1.00 91.19 197 ILE A O 1
ATOM 1528 N N . SER A 1 198 ? 11.841 15.003 -28.698 1.00 91.69 198 SER A N 1
ATOM 1529 C CA . SER A 1 198 ? 10.573 14.731 -29.398 1.00 91.69 198 SER A CA 1
ATOM 1530 C C . SER A 1 198 ? 10.724 13.602 -30.421 1.00 91.69 198 SER A C 1
ATOM 1532 O O . SER A 1 198 ? 9.946 12.645 -30.408 1.00 91.69 198 SER A O 1
ATOM 1534 N N . VAL A 1 199 ? 11.778 13.651 -31.245 1.00 95.25 199 VAL A N 1
ATOM 1535 C CA . VAL A 1 199 ? 12.071 12.591 -32.221 1.00 95.25 199 VAL A CA 1
ATOM 1536 C C . VAL A 1 199 ? 12.310 11.253 -31.527 1.00 95.25 199 VAL A C 1
ATOM 1538 O O . VAL A 1 199 ? 11.704 10.257 -31.921 1.00 95.25 199 VAL A O 1
ATOM 1541 N N . LEU A 1 200 ? 13.113 11.221 -30.458 1.00 95.88 200 LEU A N 1
ATOM 1542 C CA . LEU A 1 200 ? 13.339 9.999 -29.677 1.00 95.88 200 LEU A CA 1
ATOM 1543 C C . LEU A 1 200 ? 12.035 9.418 -29.126 1.00 95.88 200 LEU A C 1
ATOM 1545 O O . LEU A 1 200 ? 11.814 8.209 -29.203 1.00 95.88 200 LEU A O 1
ATOM 1549 N N . CYS A 1 201 ? 11.136 10.268 -28.628 1.00 95.00 201 CYS A N 1
ATOM 1550 C CA . CYS A 1 201 ? 9.828 9.822 -28.161 1.00 95.00 201 CYS A CA 1
ATOM 1551 C C . CYS A 1 201 ? 9.013 9.189 -29.293 1.00 95.00 201 CYS A C 1
ATOM 1553 O O . CYS A 1 201 ? 8.349 8.184 -29.066 1.00 95.00 201 CYS A O 1
ATOM 1555 N N . HIS A 1 202 ? 9.080 9.702 -30.521 1.00 95.12 202 HIS A N 1
ATOM 1556 C CA . HIS A 1 202 ? 8.404 9.063 -31.653 1.00 95.12 202 HIS A CA 1
ATOM 1557 C C . HIS A 1 202 ? 9.039 7.726 -32.019 1.00 95.12 202 HIS A C 1
ATOM 1559 O O . HIS A 1 202 ? 8.319 6.729 -32.116 1.00 95.12 202 HIS A O 1
ATOM 1565 N N . LEU A 1 203 ? 10.368 7.688 -32.147 1.00 96.94 203 LEU A N 1
ATOM 1566 C CA . LEU A 1 203 ? 11.128 6.481 -32.478 1.00 96.94 203 LEU A CA 1
ATOM 1567 C C . LEU A 1 203 ? 10.885 5.358 -31.466 1.00 96.94 203 LEU A C 1
ATOM 1569 O O . LEU A 1 203 ? 10.724 4.202 -31.854 1.00 96.94 203 LEU A O 1
ATOM 1573 N N . PHE A 1 204 ? 10.808 5.687 -30.177 1.00 97.19 204 PHE A N 1
ATOM 1574 C CA . PHE A 1 204 ? 10.660 4.712 -29.097 1.00 97.19 204 PHE A CA 1
ATOM 1575 C C . PHE A 1 204 ? 9.209 4.469 -28.673 1.00 97.19 204 PHE A C 1
ATOM 1577 O O . PHE A 1 204 ? 8.953 3.647 -27.785 1.00 97.19 204 PHE A O 1
ATOM 1584 N N . ASN A 1 205 ? 8.224 5.115 -29.295 1.00 95.38 205 ASN A N 1
ATOM 1585 C CA . ASN A 1 205 ? 6.827 4.899 -28.942 1.00 95.38 205 ASN A CA 1
ATOM 1586 C C . ASN A 1 205 ? 6.299 3.585 -29.535 1.00 95.38 205 ASN A C 1
ATOM 1588 O O . ASN A 1 205 ? 5.890 3.513 -30.692 1.00 95.38 205 ASN A O 1
ATOM 1592 N N . LYS A 1 206 ? 6.200 2.550 -28.695 1.00 93.44 206 LYS A N 1
ATOM 1593 C CA . LYS A 1 206 ? 5.661 1.229 -29.066 1.00 93.44 206 LYS A CA 1
ATOM 1594 C C . LYS A 1 206 ? 4.221 1.236 -29.600 1.00 93.44 206 LYS A C 1
ATOM 1596 O O . LYS A 1 206 ? 3.782 0.238 -30.161 1.00 93.44 206 LYS A O 1
ATOM 1601 N N . LYS A 1 207 ? 3.457 2.320 -29.405 1.00 92.81 207 LYS A N 1
ATOM 1602 C CA . LYS A 1 207 ? 2.064 2.440 -29.871 1.00 92.81 207 LYS A CA 1
ATOM 1603 C C . LYS A 1 207 ? 1.953 2.838 -31.349 1.00 92.81 207 LYS A C 1
ATOM 1605 O O . LYS A 1 207 ? 0.840 2.837 -31.868 1.00 92.81 207 LYS A O 1
ATOM 1610 N N . ARG A 1 208 ? 3.064 3.175 -32.017 1.00 93.44 208 ARG A N 1
ATOM 1611 C CA . ARG A 1 208 ? 3.078 3.545 -33.440 1.00 93.44 208 ARG A CA 1
ATOM 1612 C C . ARG A 1 208 ? 2.584 2.410 -34.334 1.00 93.44 208 ARG A C 1
ATOM 1614 O O . ARG A 1 208 ? 2.850 1.236 -34.062 1.00 93.44 208 ARG A O 1
ATOM 1621 N N . ALA A 1 209 ? 1.868 2.774 -35.398 1.00 89.62 209 ALA A N 1
ATOM 1622 C CA . ALA A 1 209 ? 1.204 1.829 -36.295 1.00 89.62 209 ALA A CA 1
ATOM 1623 C C . ALA A 1 209 ? 2.195 0.856 -36.945 1.00 89.62 209 ALA A C 1
ATOM 1625 O O . ALA A 1 209 ? 1.896 -0.335 -37.055 1.00 89.62 209 ALA A O 1
ATOM 1626 N N . PHE A 1 210 ? 3.386 1.347 -37.298 1.00 92.50 210 PHE A N 1
ATOM 1627 C CA . PHE A 1 210 ? 4.451 0.535 -37.873 1.00 92.50 210 PHE A CA 1
ATOM 1628 C C . PHE A 1 210 ? 4.903 -0.599 -36.935 1.00 92.50 210 PHE A C 1
ATOM 1630 O O . PHE A 1 210 ? 5.069 -1.737 -37.373 1.00 92.50 210 PHE A O 1
ATOM 1637 N N . TYR A 1 211 ? 5.016 -0.331 -35.629 1.00 92.69 211 TYR A N 1
ATOM 1638 C CA . TYR A 1 211 ? 5.490 -1.307 -34.639 1.00 92.69 211 TYR A CA 1
ATOM 1639 C C . TYR A 1 211 ? 4.400 -2.241 -34.127 1.00 92.69 211 TYR A C 1
ATOM 1641 O O . TYR A 1 211 ? 4.619 -3.442 -34.015 1.00 92.69 211 TYR A O 1
ATOM 1649 N N . LYS A 1 212 ? 3.226 -1.701 -33.786 1.00 87.75 212 LYS A N 1
ATOM 1650 C CA . LYS A 1 212 ? 2.135 -2.481 -33.184 1.00 87.75 212 LYS A CA 1
ATOM 1651 C C . LYS A 1 212 ? 1.354 -3.287 -34.223 1.00 87.75 212 LYS A C 1
ATOM 1653 O O . LYS A 1 212 ? 0.724 -4.286 -33.880 1.00 87.75 212 LYS A O 1
ATOM 1658 N N . GLY A 1 213 ? 1.367 -2.837 -35.477 1.00 81.44 213 GLY A N 1
ATOM 1659 C CA . GLY A 1 213 ? 0.390 -3.262 -36.465 1.00 81.44 213 GLY A CA 1
ATOM 1660 C C . GLY A 1 213 ? -0.962 -2.580 -36.237 1.00 81.44 213 GLY A C 1
ATOM 1661 O O . GLY A 1 213 ? -1.168 -1.835 -35.275 1.00 81.44 213 GLY A O 1
ATOM 1662 N N . SER A 1 214 ? -1.903 -2.812 -37.147 1.00 75.44 214 SER A N 1
ATOM 1663 C CA . SER A 1 214 ? -3.244 -2.222 -37.093 1.00 75.44 214 SER A CA 1
ATOM 1664 C C . SER A 1 214 ? -4.307 -3.314 -37.140 1.00 75.44 214 SER A C 1
ATOM 1666 O O . SER A 1 214 ? -4.114 -4.348 -37.782 1.00 75.44 214 SER A O 1
ATOM 1668 N N . LYS A 1 215 ? -5.448 -3.067 -36.489 1.00 67.81 215 LYS A N 1
ATOM 1669 C CA . LYS A 1 215 ? -6.687 -3.830 -36.683 1.00 67.81 215 LYS A CA 1
ATOM 1670 C C . LYS A 1 215 ? -7.638 -2.984 -37.532 1.00 67.81 215 LYS A C 1
ATOM 1672 O O . LYS A 1 215 ? -8.509 -2.325 -36.970 1.00 67.81 215 LYS A O 1
ATOM 1677 N N . PRO A 1 216 ? -7.458 -2.929 -38.864 1.00 59.75 216 PRO A N 1
ATOM 1678 C CA . PRO A 1 216 ? -8.274 -2.057 -39.698 1.00 59.75 216 PRO A CA 1
ATOM 1679 C C . PRO A 1 216 ? -9.742 -2.515 -39.782 1.00 59.75 216 PRO A C 1
ATOM 1681 O O . PRO A 1 216 ? -10.596 -1.675 -40.030 1.00 59.75 216 PRO A O 1
ATOM 1684 N N . TYR A 1 217 ? -10.050 -3.801 -39.547 1.00 55.91 217 TYR A N 1
ATOM 1685 C CA . TYR A 1 217 ? -11.413 -4.358 -39.574 1.00 55.91 217 TYR A CA 1
ATOM 1686 C C . TYR A 1 217 ? -11.573 -5.543 -38.602 1.00 55.91 217 TYR A C 1
ATOM 1688 O O . TYR A 1 217 ? -10.586 -6.189 -38.248 1.00 55.91 217 TYR A O 1
ATOM 1696 N N . TRP A 1 218 ? -12.822 -5.832 -38.208 1.00 51.34 218 TRP A N 1
ATOM 1697 C CA . TRP A 1 218 ? -13.284 -6.675 -37.085 1.00 51.34 218 TRP A CA 1
ATOM 1698 C C . TRP A 1 218 ? -12.710 -8.098 -36.896 1.00 51.34 218 TRP A C 1
ATOM 1700 O O . TRP A 1 218 ? -13.143 -8.759 -35.965 1.00 51.34 218 TRP A O 1
ATOM 1710 N N . ASN A 1 219 ? -11.732 -8.584 -37.667 1.00 57.88 219 ASN A N 1
ATOM 1711 C CA . ASN A 1 219 ? -11.038 -9.849 -37.362 1.00 57.88 219 ASN A CA 1
ATOM 1712 C C . ASN A 1 219 ? -9.642 -10.025 -38.000 1.00 57.88 219 ASN A C 1
ATOM 1714 O O . ASN A 1 219 ? -9.059 -11.098 -37.871 1.00 57.88 219 ASN A O 1
ATOM 1718 N N . MET A 1 220 ? -9.063 -9.012 -38.662 1.00 59.19 220 MET A N 1
ATOM 1719 C CA . MET A 1 220 ? -7.718 -9.135 -39.254 1.00 59.19 220 MET A CA 1
ATOM 1720 C C . MET A 1 220 ? -6.713 -8.246 -38.521 1.00 59.19 220 MET A C 1
ATOM 1722 O O . MET A 1 220 ? -6.748 -7.020 -38.627 1.00 59.19 220 MET A O 1
ATOM 1726 N N . SER A 1 221 ? -5.823 -8.878 -37.753 1.00 71.31 221 SER A N 1
ATOM 1727 C CA . SER A 1 221 ? -4.672 -8.215 -37.138 1.00 71.31 221 SER A CA 1
ATOM 1728 C C . SER A 1 221 ? -3.537 -8.172 -38.154 1.00 71.31 221 SER A C 1
ATOM 1730 O O . SER A 1 221 ? -2.981 -9.213 -38.494 1.00 71.31 221 SER A O 1
ATOM 1732 N N . MET A 1 222 ? -3.186 -6.982 -38.641 1.00 75.88 222 MET A N 1
ATOM 1733 C CA . MET A 1 222 ? -1.983 -6.819 -39.458 1.00 75.88 222 MET A CA 1
ATOM 1734 C C . MET A 1 222 ? -0.756 -6.897 -38.542 1.00 75.88 222 MET A C 1
ATOM 1736 O O . MET A 1 222 ? -0.747 -6.204 -37.520 1.00 75.88 222 MET A O 1
ATOM 1740 N N . PRO A 1 223 ? 0.272 -7.696 -38.875 1.00 82.94 223 PRO A N 1
ATOM 1741 C CA . PRO A 1 223 ? 1.477 -7.786 -38.062 1.00 82.94 223 PRO A CA 1
ATOM 1742 C C . PRO A 1 223 ? 2.252 -6.461 -38.100 1.00 82.94 223 PRO A C 1
ATOM 1744 O O . PRO A 1 223 ? 2.414 -5.844 -39.157 1.00 82.94 223 PRO A O 1
ATOM 1747 N N . GLY A 1 224 ? 2.708 -6.010 -36.933 1.00 89.44 224 GLY A N 1
ATOM 1748 C CA . GLY A 1 224 ? 3.649 -4.898 -36.806 1.00 89.44 224 GLY A CA 1
ATOM 1749 C C . GLY A 1 224 ? 5.108 -5.344 -36.930 1.00 89.44 224 GLY A C 1
ATOM 1750 O O . GLY A 1 224 ? 5.371 -6.517 -37.186 1.00 89.44 224 GLY A O 1
ATOM 1751 N N . ALA A 1 225 ? 6.035 -4.402 -36.758 1.00 92.25 225 ALA A N 1
ATOM 1752 C CA . ALA A 1 225 ? 7.486 -4.619 -36.757 1.00 92.25 225 ALA A CA 1
ATOM 1753 C C . ALA A 1 225 ? 8.138 -4.145 -35.433 1.00 92.25 225 ALA A C 1
ATOM 1755 O O . ALA A 1 225 ? 8.878 -3.155 -35.430 1.00 92.25 225 ALA A O 1
ATOM 1756 N N . PRO A 1 226 ? 7.828 -4.762 -34.274 1.00 93.12 226 PRO A N 1
ATOM 1757 C CA . PRO A 1 226 ? 8.392 -4.356 -32.982 1.00 93.12 226 PRO A CA 1
ATOM 1758 C C . PRO A 1 226 ? 9.926 -4.470 -32.918 1.00 93.12 226 PRO A C 1
ATOM 1760 O O . PRO A 1 226 ? 10.560 -3.700 -32.197 1.00 93.12 226 PRO A O 1
ATOM 1763 N N . GLU A 1 227 ? 10.529 -5.370 -33.694 1.00 94.25 227 GLU A N 1
ATOM 1764 C CA . GLU A 1 227 ? 11.978 -5.561 -33.801 1.00 94.25 227 GLU A CA 1
ATOM 1765 C C . GLU A 1 227 ? 12.707 -4.317 -34.328 1.00 94.25 227 GLU A C 1
ATOM 1767 O O . GLU A 1 227 ? 13.780 -3.980 -33.833 1.00 94.25 227 GLU A O 1
ATOM 1772 N N . VAL A 1 228 ? 12.092 -3.557 -35.244 1.00 95.56 228 VAL A N 1
ATOM 1773 C CA . VAL A 1 228 ? 12.681 -2.313 -35.776 1.00 95.56 228 VAL A CA 1
ATOM 1774 C C . VAL A 1 228 ? 12.810 -1.260 -34.675 1.00 95.56 228 VAL A C 1
ATOM 1776 O O . VAL A 1 228 ? 13.797 -0.527 -34.616 1.00 95.56 228 VAL A O 1
ATOM 1779 N N . ARG A 1 229 ? 11.842 -1.209 -33.751 1.00 96.38 229 ARG A N 1
ATOM 1780 C CA . ARG A 1 229 ? 11.907 -0.315 -32.591 1.00 96.38 229 ARG A CA 1
ATOM 1781 C C . ARG A 1 229 ? 13.068 -0.684 -31.670 1.00 96.38 229 ARG A C 1
ATOM 1783 O O . ARG A 1 229 ? 13.799 0.207 -31.248 1.00 96.38 229 ARG A O 1
ATOM 1790 N N . ILE A 1 230 ? 13.225 -1.972 -31.353 1.00 96.38 230 ILE A N 1
ATOM 1791 C CA . ILE A 1 230 ? 14.343 -2.455 -30.529 1.00 96.38 230 ILE A CA 1
ATOM 1792 C C . ILE A 1 230 ? 15.674 -2.138 -31.215 1.00 96.38 230 ILE A C 1
ATOM 1794 O O . ILE A 1 230 ? 16.566 -1.598 -30.566 1.00 96.38 230 ILE A O 1
ATOM 1798 N N . ASN A 1 231 ? 15.773 -2.340 -32.532 1.00 96.44 231 ASN A N 1
ATOM 1799 C CA . ASN A 1 231 ? 16.958 -1.979 -33.311 1.00 96.44 231 ASN A CA 1
ATOM 1800 C C . ASN A 1 231 ? 17.284 -0.475 -33.211 1.00 96.44 231 ASN A C 1
ATOM 1802 O O . ASN A 1 231 ? 18.438 -0.105 -33.005 1.00 96.44 231 ASN A O 1
ATOM 1806 N N . CYS A 1 232 ? 16.280 0.409 -33.258 1.00 97.94 232 CYS A N 1
ATOM 1807 C CA . CYS A 1 232 ? 16.488 1.846 -33.037 1.00 97.94 232 CYS A CA 1
ATOM 1808 C C . CYS A 1 232 ? 17.029 2.151 -31.628 1.00 97.94 232 CYS A C 1
ATOM 1810 O O . CYS A 1 232 ? 17.919 2.987 -31.485 1.00 97.94 232 CYS A O 1
ATOM 1812 N N . ILE A 1 233 ? 16.516 1.475 -30.593 1.00 98.00 233 ILE A N 1
ATOM 1813 C CA . ILE A 1 233 ? 16.956 1.650 -29.197 1.00 98.00 233 ILE A CA 1
ATOM 1814 C C . ILE A 1 233 ? 18.402 1.172 -29.017 1.00 98.00 233 ILE A C 1
ATOM 1816 O O . ILE A 1 233 ? 19.226 1.903 -28.471 1.00 98.00 233 ILE A O 1
ATOM 1820 N N . VAL A 1 234 ? 18.724 -0.026 -29.510 1.00 96.56 234 VAL A N 1
ATOM 1821 C CA . VAL A 1 234 ? 20.078 -0.599 -29.456 1.00 96.56 234 VAL A CA 1
ATOM 1822 C C . VAL A 1 234 ? 21.055 0.254 -30.265 1.00 96.56 234 VAL A C 1
ATOM 1824 O O . VAL A 1 234 ? 22.147 0.554 -29.798 1.00 96.56 234 VAL A O 1
ATOM 1827 N N . THR A 1 235 ? 20.651 0.724 -31.447 1.00 97.31 235 THR A N 1
ATOM 1828 C CA . THR A 1 235 ? 21.463 1.630 -32.271 1.00 97.31 235 THR A CA 1
ATOM 1829 C C . THR A 1 235 ? 21.758 2.934 -31.533 1.00 97.31 235 THR A C 1
ATOM 1831 O O . THR A 1 235 ? 22.909 3.369 -31.513 1.00 97.31 235 THR A O 1
ATOM 1834 N N . PHE A 1 236 ? 20.753 3.541 -30.896 1.00 98.06 236 PHE A N 1
ATOM 1835 C CA . PHE A 1 236 ? 20.933 4.742 -30.078 1.00 98.06 236 PHE A CA 1
ATOM 1836 C C . PHE A 1 236 ? 21.905 4.497 -28.914 1.00 98.06 236 PHE A C 1
ATOM 1838 O O . PHE A 1 236 ? 22.802 5.307 -28.683 1.00 98.06 236 PHE A O 1
ATOM 1845 N N . GLN A 1 237 ? 21.772 3.362 -28.222 1.00 96.94 237 GLN A N 1
ATOM 1846 C CA . GLN A 1 237 ? 22.652 2.978 -27.118 1.00 96.94 237 GLN A CA 1
ATOM 1847 C C . GLN A 1 237 ? 24.101 2.748 -27.572 1.00 96.94 237 GLN A C 1
ATOM 1849 O O . GLN A 1 237 ? 25.014 3.321 -26.984 1.00 96.94 237 GLN A O 1
ATOM 1854 N N . ASN A 1 238 ? 24.316 2.001 -28.657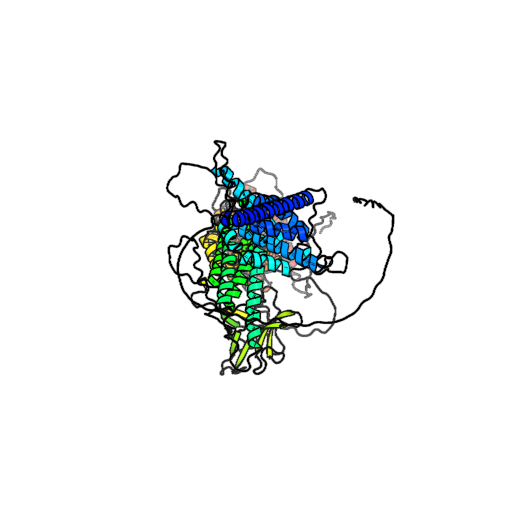 1.00 96.06 238 ASN A N 1
ATOM 1855 C CA . ASN A 1 238 ? 25.646 1.717 -29.209 1.00 96.06 238 ASN A CA 1
ATOM 1856 C C . ASN A 1 238 ? 26.409 2.986 -29.629 1.00 96.06 238 ASN A C 1
ATOM 1858 O O . ASN A 1 238 ? 27.636 2.988 -29.649 1.00 96.06 238 ASN A O 1
ATOM 1862 N N . HIS A 1 239 ? 25.695 4.068 -29.953 1.00 96.38 239 HIS A N 1
ATOM 1863 C CA . HIS A 1 239 ? 26.284 5.374 -30.269 1.00 96.38 239 HIS A CA 1
ATOM 1864 C C . HIS A 1 239 ? 26.392 6.296 -29.039 1.00 96.38 239 HIS A C 1
ATOM 1866 O O . HIS A 1 239 ? 26.559 7.504 -29.190 1.00 96.38 239 HIS A O 1
ATOM 1872 N N . GLY A 1 240 ? 26.276 5.756 -27.820 1.00 95.75 240 GLY A N 1
ATOM 1873 C CA . GLY A 1 240 ? 26.391 6.513 -26.571 1.00 95.75 240 GLY A CA 1
ATOM 1874 C C . GLY A 1 240 ? 25.219 7.460 -26.300 1.00 95.75 240 GLY A C 1
ATOM 1875 O O . GLY A 1 240 ? 25.344 8.374 -25.486 1.00 95.75 240 GLY A O 1
ATOM 1876 N N . GLY A 1 241 ? 24.077 7.269 -26.968 1.00 95.94 241 GLY A N 1
ATOM 1877 C CA . GLY A 1 241 ? 22.939 8.183 -26.891 1.00 95.94 241 GLY A CA 1
ATOM 1878 C C . GLY A 1 241 ? 22.348 8.310 -25.485 1.00 95.94 241 GLY A C 1
ATOM 1879 O O . GLY A 1 241 ? 22.055 9.421 -25.043 1.00 95.94 241 GLY A O 1
ATOM 1880 N N . PHE A 1 242 ? 22.215 7.200 -24.745 1.00 95.62 242 PHE A N 1
ATOM 1881 C CA . PHE A 1 242 ? 21.735 7.238 -23.357 1.00 95.62 242 PHE A CA 1
ATOM 1882 C C . PHE A 1 242 ? 22.752 7.881 -22.410 1.00 95.62 242 PHE A C 1
ATOM 1884 O O . PHE A 1 242 ? 22.357 8.662 -21.548 1.00 95.62 242 PHE A O 1
ATOM 1891 N N . ALA A 1 243 ? 24.049 7.636 -22.602 1.00 93.50 243 ALA A N 1
ATOM 1892 C CA . ALA A 1 243 ? 25.092 8.314 -21.840 1.00 93.50 243 ALA A CA 1
ATOM 1893 C C . ALA A 1 243 ? 25.051 9.838 -22.060 1.00 93.50 243 ALA A C 1
ATOM 1895 O O . ALA A 1 243 ? 25.052 10.596 -21.090 1.00 93.50 243 ALA A O 1
ATOM 1896 N N . ALA A 1 244 ? 24.938 10.293 -23.314 1.00 92.12 244 ALA A N 1
ATOM 1897 C CA . ALA A 1 244 ? 24.818 11.712 -23.655 1.00 92.12 244 ALA A CA 1
ATOM 1898 C C . ALA A 1 244 ? 23.545 12.347 -23.067 1.00 92.12 244 ALA A C 1
ATOM 1900 O O . ALA A 1 244 ? 23.611 13.404 -22.439 1.00 92.12 244 ALA A O 1
ATOM 1901 N N . LEU A 1 245 ? 22.398 11.666 -23.188 1.00 91.62 245 LEU A N 1
ATOM 1902 C CA . LEU A 1 245 ? 21.138 12.098 -22.573 1.00 91.62 245 LEU A CA 1
ATOM 1903 C C . LEU A 1 245 ? 21.254 12.191 -21.043 1.00 91.62 245 LEU A C 1
ATOM 1905 O O . LEU A 1 245 ? 20.766 13.138 -20.430 1.00 91.62 245 LEU A O 1
ATOM 1909 N N . GLY A 1 246 ? 21.939 11.231 -20.423 1.00 89.81 246 GLY A N 1
ATOM 1910 C CA . GLY A 1 246 ? 22.207 11.229 -18.993 1.00 89.81 246 GLY A CA 1
ATOM 1911 C C . GLY A 1 246 ? 23.095 12.395 -18.554 1.00 89.81 246 GLY A C 1
ATOM 1912 O O . GLY A 1 246 ? 22.813 13.027 -17.540 1.00 89.81 246 GLY A O 1
ATOM 1913 N N . GLN A 1 247 ? 24.133 12.741 -19.315 1.00 87.69 247 GLN A N 1
ATOM 1914 C CA . GLN A 1 247 ? 24.951 13.918 -19.000 1.00 87.69 247 GLN A CA 1
ATOM 1915 C C . GLN A 1 247 ? 24.147 15.215 -19.109 1.00 87.69 247 GLN A C 1
ATOM 1917 O O . GLN A 1 247 ? 24.282 16.091 -18.257 1.00 87.69 247 GLN A O 1
ATOM 1922 N N . LEU A 1 248 ? 23.263 15.310 -20.103 1.00 85.25 248 LEU A N 1
ATOM 1923 C CA . LEU A 1 248 ? 22.405 16.475 -20.303 1.00 85.25 248 LEU A CA 1
ATOM 1924 C C . LEU A 1 248 ? 21.421 16.697 -19.145 1.00 85.25 248 LEU A C 1
ATOM 1926 O O . LEU A 1 248 ? 21.139 17.833 -18.776 1.00 85.25 248 LEU A O 1
ATOM 1930 N N . TRP A 1 249 ? 20.910 15.617 -18.552 1.00 86.00 249 TRP A N 1
ATOM 1931 C CA . TRP A 1 249 ? 19.993 15.674 -17.408 1.00 86.00 249 TRP A CA 1
ATOM 1932 C C . TRP A 1 249 ? 20.679 15.685 -16.050 1.00 86.00 249 TRP A C 1
ATOM 1934 O O . TRP A 1 249 ? 19.999 15.630 -15.021 1.00 86.00 249 TRP A O 1
ATOM 1944 N N . LYS A 1 250 ? 22.011 15.746 -16.013 1.00 82.81 250 LYS A N 1
ATOM 1945 C CA . LYS A 1 250 ? 22.730 15.786 -14.750 1.00 82.81 250 LYS A CA 1
ATOM 1946 C C . LYS A 1 250 ? 22.333 17.064 -13.990 1.00 82.81 250 LYS A C 1
ATOM 1948 O O . LYS A 1 250 ? 22.471 18.168 -14.528 1.00 82.81 250 LYS A O 1
ATOM 1953 N N . PRO A 1 251 ? 21.818 16.951 -12.754 1.00 67.69 251 PRO A N 1
ATOM 1954 C CA . PRO A 1 251 ? 21.412 18.116 -11.983 1.00 67.69 251 PRO A CA 1
ATOM 1955 C C . PRO A 1 251 ? 22.635 18.998 -11.717 1.00 67.69 251 PRO A C 1
ATOM 1957 O O . PRO A 1 251 ? 23.643 18.537 -11.179 1.00 67.69 251 PRO A O 1
ATOM 1960 N N . HIS A 1 252 ? 22.549 20.269 -12.107 1.00 64.62 252 HIS A N 1
ATOM 1961 C CA . HIS A 1 252 ? 23.587 21.254 -11.826 1.00 64.62 252 HIS A CA 1
ATOM 1962 C C . HIS A 1 252 ? 23.445 21.673 -10.361 1.00 64.62 252 HIS A C 1
ATOM 1964 O O . HIS A 1 252 ? 22.668 22.562 -10.021 1.00 64.62 252 HIS A O 1
ATOM 1970 N N . THR A 1 253 ? 24.145 20.984 -9.464 1.00 52.31 253 THR A N 1
ATOM 1971 C CA . THR A 1 253 ? 24.239 21.408 -8.067 1.00 52.31 253 THR A CA 1
ATOM 1972 C C . THR A 1 253 ? 25.135 22.644 -8.017 1.00 52.31 253 THR A C 1
ATOM 1974 O O . THR A 1 253 ? 26.344 22.522 -8.196 1.00 52.31 253 THR A O 1
ATOM 1977 N N . ASN A 1 254 ? 24.559 23.833 -7.820 1.00 48.06 254 ASN A N 1
ATOM 1978 C CA . ASN A 1 254 ? 25.325 25.053 -7.553 1.00 48.06 254 ASN A CA 1
ATOM 1979 C C . ASN A 1 254 ? 26.128 24.860 -6.256 1.00 48.06 254 ASN A C 1
ATOM 1981 O O . ASN A 1 254 ? 25.581 24.961 -5.164 1.00 48.06 254 ASN A O 1
ATOM 1985 N N . THR A 1 255 ? 27.418 24.553 -6.368 1.00 41.16 255 THR A N 1
ATOM 1986 C CA . THR A 1 255 ? 28.329 24.305 -5.238 1.00 41.16 255 THR A CA 1
ATOM 1987 C C . THR A 1 255 ? 29.094 25.554 -4.782 1.00 41.16 255 THR A C 1
ATOM 1989 O O . THR A 1 255 ? 30.222 25.429 -4.317 1.00 41.16 255 THR A O 1
ATOM 1992 N N . ASN A 1 256 ? 28.522 26.758 -4.892 1.00 39.19 256 ASN A N 1
ATOM 1993 C CA . ASN A 1 256 ? 29.150 27.969 -4.347 1.00 39.19 256 ASN A CA 1
ATOM 1994 C C . ASN A 1 256 ? 28.373 28.481 -3.133 1.00 39.19 256 ASN A C 1
ATOM 1996 O O . ASN A 1 256 ? 27.453 29.281 -3.252 1.00 39.19 256 ASN A O 1
ATOM 2000 N N . ASP A 1 257 ? 28.794 28.007 -1.965 1.00 45.66 257 ASP A N 1
ATOM 2001 C CA . ASP A 1 257 ? 28.204 28.268 -0.649 1.00 45.66 257 ASP A CA 1
ATOM 2002 C C . ASP A 1 257 ? 28.808 29.512 0.048 1.00 45.66 257 ASP A C 1
ATOM 2004 O O . ASP A 1 257 ? 28.909 29.545 1.268 1.00 45.66 257 ASP A O 1
ATOM 2008 N N . ASN A 1 258 ? 29.270 30.533 -0.695 1.00 42.69 258 ASN A N 1
ATOM 2009 C CA . ASN A 1 258 ? 30.045 31.641 -0.099 1.00 42.69 258 ASN A CA 1
ATOM 2010 C C . ASN A 1 258 ? 29.680 33.081 -0.513 1.00 42.69 258 ASN A C 1
ATOM 2012 O O . ASN A 1 258 ? 30.384 33.984 -0.076 1.00 42.69 258 ASN A O 1
ATOM 2016 N N . ASP A 1 259 ? 28.603 33.348 -1.259 1.00 39.97 259 ASP A N 1
ATOM 2017 C CA . ASP A 1 259 ? 28.159 34.743 -1.462 1.00 39.97 259 ASP A CA 1
ATOM 2018 C C . ASP A 1 259 ? 26.625 34.868 -1.524 1.00 39.97 259 ASP A C 1
ATOM 2020 O O . ASP A 1 259 ? 26.015 34.395 -2.485 1.00 39.97 259 ASP A O 1
ATOM 2024 N N . PRO A 1 260 ? 25.965 35.479 -0.515 1.00 44.84 260 PRO A N 1
ATOM 2025 C CA . PRO A 1 260 ? 24.504 35.566 -0.468 1.00 44.84 260 PRO A CA 1
ATOM 2026 C C . PRO A 1 260 ? 23.855 36.630 -1.367 1.00 44.84 260 PRO A C 1
ATOM 2028 O O . PRO A 1 260 ? 22.630 36.722 -1.335 1.00 44.84 260 PRO A O 1
ATOM 2031 N N . GLU A 1 261 ? 24.595 37.462 -2.114 1.00 44.88 261 GLU A N 1
ATOM 2032 C CA . GLU A 1 261 ? 24.007 38.735 -2.575 1.00 44.88 261 GLU A CA 1
ATOM 2033 C C . GLU A 1 261 ? 24.124 39.130 -4.054 1.00 44.88 261 GLU A C 1
ATOM 2035 O O . GLU A 1 261 ? 23.558 40.159 -4.414 1.00 44.88 261 GLU A O 1
ATOM 2040 N N . GLU A 1 262 ? 24.705 38.334 -4.959 1.00 36.72 262 GLU A N 1
ATOM 2041 C CA . GLU A 1 262 ? 24.752 38.741 -6.374 1.00 36.72 262 GLU A CA 1
ATOM 2042 C C . GLU A 1 262 ? 24.301 37.675 -7.390 1.00 36.72 262 GLU A C 1
ATOM 2044 O O . GLU A 1 262 ? 24.884 36.608 -7.549 1.00 36.72 262 GLU A O 1
ATOM 2049 N N . VAL A 1 263 ? 23.276 38.082 -8.155 1.00 40.66 263 VAL A N 1
ATOM 2050 C CA . VAL A 1 263 ? 22.783 37.549 -9.437 1.00 40.66 263 VAL A CA 1
ATOM 2051 C C . VAL A 1 263 ? 21.759 36.401 -9.365 1.00 40.66 263 VAL A C 1
ATOM 2053 O O . VAL A 1 263 ? 22.022 35.238 -9.663 1.00 40.66 263 VAL A O 1
ATOM 2056 N N . GLN A 1 264 ? 20.500 36.799 -9.136 1.00 34.19 264 GLN A N 1
ATOM 2057 C CA . GLN A 1 264 ? 19.286 36.106 -9.592 1.00 34.19 264 GLN A CA 1
ATOM 2058 C C . GLN A 1 264 ? 19.183 36.094 -11.133 1.00 34.19 264 GLN A C 1
ATOM 2060 O O . GLN A 1 264 ? 18.259 36.659 -11.716 1.00 34.19 264 GLN A O 1
ATOM 2065 N N . VAL A 1 265 ? 20.111 35.438 -11.825 1.00 42.22 265 VAL A N 1
ATOM 2066 C CA . VAL A 1 265 ? 19.816 34.928 -13.168 1.00 42.22 265 VAL A CA 1
ATOM 2067 C C . VAL A 1 265 ? 19.413 33.482 -12.965 1.00 42.22 265 VAL A C 1
ATOM 2069 O O . VAL A 1 265 ? 20.253 32.600 -12.808 1.00 42.22 265 VAL A O 1
ATOM 2072 N N . GLN A 1 266 ? 18.097 33.263 -12.901 1.00 40.94 266 GLN A N 1
ATOM 2073 C CA . GLN A 1 266 ? 17.492 31.947 -13.048 1.00 40.94 266 GLN A CA 1
ATOM 2074 C C . GLN A 1 266 ? 18.024 31.337 -14.348 1.00 40.94 266 GLN A C 1
ATOM 2076 O O . GLN A 1 266 ? 17.507 31.603 -15.432 1.00 40.94 266 GLN A O 1
ATOM 2081 N N . VAL A 1 267 ? 19.070 30.520 -14.253 1.00 41.31 267 VAL A N 1
ATOM 2082 C CA . VAL A 1 267 ? 19.309 29.489 -15.253 1.00 41.31 267 VAL A CA 1
ATOM 2083 C C . VAL A 1 267 ? 18.103 28.571 -15.108 1.00 41.31 267 VAL A C 1
ATOM 2085 O O . VAL A 1 267 ? 18.045 27.764 -14.182 1.00 41.31 267 VAL A O 1
ATOM 2088 N N . GLN A 1 268 ? 17.080 28.789 -15.941 1.00 46.59 268 GLN A N 1
ATOM 2089 C CA . GLN A 1 268 ? 16.004 27.827 -16.130 1.00 46.59 268 GLN A CA 1
ATOM 2090 C C . GLN A 1 268 ? 16.700 26.507 -16.444 1.00 46.59 268 GLN A C 1
ATOM 2092 O O . GLN A 1 268 ? 17.320 26.361 -17.498 1.00 46.59 268 GLN A O 1
ATOM 2097 N N . ALA A 1 269 ? 16.698 25.597 -15.466 1.00 49.94 269 ALA A N 1
ATOM 2098 C CA . ALA A 1 269 ? 17.093 24.219 -15.674 1.00 49.94 269 ALA A CA 1
ATOM 2099 C C . ALA A 1 269 ? 16.404 23.767 -16.959 1.00 49.94 269 ALA A C 1
ATOM 2101 O O . ALA A 1 269 ? 15.210 24.019 -17.095 1.00 49.94 269 ALA A O 1
ATOM 2102 N N . VAL A 1 270 ? 17.157 23.193 -17.905 1.00 53.62 270 VAL A N 1
ATOM 2103 C CA . VAL A 1 270 ? 16.612 22.622 -19.145 1.00 53.62 270 VAL A CA 1
ATOM 2104 C C . VAL A 1 270 ? 15.281 21.955 -18.806 1.00 53.62 270 VAL A C 1
ATOM 2106 O O . VAL A 1 270 ? 15.302 21.012 -18.011 1.00 53.62 270 VAL A O 1
ATOM 2109 N N . ASP A 1 271 ? 14.156 22.494 -19.314 1.00 66.75 271 ASP A N 1
ATOM 2110 C CA . ASP A 1 271 ? 12.825 22.026 -18.910 1.00 66.75 271 ASP A CA 1
ATOM 2111 C C . ASP A 1 271 ? 12.793 20.513 -19.054 1.00 66.75 271 ASP A C 1
ATOM 2113 O O . ASP A 1 271 ? 12.975 19.945 -20.138 1.00 66.75 271 ASP A O 1
ATOM 2117 N N . PHE A 1 272 ? 12.647 19.855 -17.914 1.00 76.12 272 PHE A N 1
ATOM 2118 C CA . PHE A 1 272 ? 12.639 18.415 -17.868 1.00 76.12 272 PHE A CA 1
ATOM 2119 C C . PHE A 1 272 ? 11.425 17.913 -18.653 1.00 76.12 272 PHE A C 1
ATOM 2121 O O . PHE A 1 272 ? 10.356 18.531 -18.578 1.00 76.12 272 PHE A O 1
ATOM 2128 N N . PRO A 1 273 ? 11.553 16.829 -19.438 1.00 83.19 273 PRO A N 1
ATOM 2129 C CA . PRO A 1 273 ? 10.470 16.416 -20.313 1.00 83.19 273 PRO A CA 1
ATOM 2130 C C . PRO A 1 273 ? 9.180 16.143 -19.528 1.00 83.19 273 PRO A C 1
ATOM 2132 O O . PRO A 1 273 ? 9.242 15.606 -18.418 1.00 83.19 273 PRO A O 1
ATOM 2135 N N . PRO A 1 274 ? 8.001 16.414 -20.118 1.00 85.31 274 PRO A N 1
ATOM 2136 C CA . PRO A 1 274 ? 6.731 15.976 -19.552 1.00 85.31 274 PRO A CA 1
ATOM 2137 C C . PRO A 1 274 ? 6.733 14.470 -19.257 1.00 85.31 274 PRO A C 1
ATOM 2139 O O . PRO A 1 274 ? 7.364 13.691 -19.980 1.00 85.31 274 PRO A O 1
ATOM 2142 N N . LEU A 1 275 ? 5.974 14.042 -18.242 1.00 85.69 275 LEU A N 1
ATOM 2143 C CA . LEU A 1 275 ? 5.967 12.647 -17.774 1.00 85.69 275 LEU A CA 1
ATOM 2144 C C . LEU A 1 275 ? 5.650 11.634 -18.886 1.00 85.69 275 LEU A C 1
ATOM 2146 O O . LEU A 1 275 ? 6.210 10.543 -18.904 1.00 85.69 275 LEU A O 1
ATOM 2150 N N . GLU A 1 276 ? 4.818 12.000 -19.863 1.00 88.62 276 GLU A N 1
ATOM 2151 C CA . GLU A 1 276 ? 4.510 11.155 -21.024 1.00 88.62 276 GLU A CA 1
ATOM 2152 C C . GLU A 1 276 ? 5.755 10.814 -21.855 1.00 88.62 276 GLU A C 1
ATOM 2154 O O . GLU A 1 276 ? 5.935 9.667 -22.270 1.00 88.62 276 GLU A O 1
ATOM 2159 N N . LYS A 1 277 ? 6.642 11.796 -22.062 1.00 90.00 277 LYS A N 1
ATOM 2160 C CA . LYS A 1 277 ? 7.910 11.605 -22.775 1.00 90.00 277 LYS A CA 1
ATOM 2161 C C . LYS A 1 277 ? 8.864 10.744 -21.947 1.00 90.00 277 LYS A C 1
ATOM 2163 O O . LYS A 1 277 ? 9.476 9.822 -22.484 1.00 90.00 277 LYS A O 1
ATOM 2168 N N . LEU A 1 278 ? 8.925 10.967 -20.631 1.00 90.88 278 LEU A N 1
ATOM 2169 C CA . LEU A 1 278 ? 9.724 10.135 -19.723 1.00 90.88 278 LEU A CA 1
ATOM 2170 C C . LEU A 1 278 ? 9.271 8.676 -19.729 1.00 90.88 278 LEU A C 1
ATOM 2172 O O . LEU A 1 278 ? 10.111 7.787 -19.769 1.00 90.88 278 LEU A O 1
ATOM 2176 N N . LEU A 1 279 ? 7.963 8.411 -19.744 1.00 92.94 279 LEU A N 1
ATOM 2177 C CA . LEU A 1 279 ? 7.425 7.050 -19.810 1.00 92.94 279 LEU A CA 1
ATOM 2178 C C . LEU A 1 279 ? 7.851 6.314 -21.079 1.00 92.94 279 LEU A C 1
ATOM 2180 O O . LEU A 1 279 ? 8.138 5.115 -21.030 1.00 92.94 279 LEU A O 1
ATOM 2184 N N . VAL A 1 280 ? 7.897 7.013 -22.216 1.00 94.88 280 VAL A N 1
ATOM 2185 C CA . VAL A 1 280 ? 8.382 6.432 -23.474 1.00 94.88 280 VAL A CA 1
ATOM 2186 C C . VAL A 1 280 ? 9.866 6.085 -23.370 1.00 94.88 280 VAL A C 1
ATOM 2188 O O . VAL A 1 280 ? 10.251 4.975 -23.740 1.00 94.88 280 VAL A O 1
ATOM 2191 N N . LEU A 1 281 ? 10.678 6.990 -22.820 1.00 94.75 281 LEU A N 1
ATOM 2192 C CA . LEU A 1 281 ? 12.117 6.783 -22.638 1.00 94.75 281 LEU A CA 1
ATOM 2193 C C . LEU A 1 281 ? 12.406 5.661 -21.628 1.00 94.75 281 LEU A C 1
ATOM 2195 O O . LEU A 1 281 ? 13.186 4.764 -21.929 1.00 94.75 281 LEU A O 1
ATOM 2199 N N . LEU A 1 282 ? 11.710 5.625 -20.491 1.00 96.00 282 LEU A N 1
ATOM 2200 C CA . LEU A 1 282 ? 11.805 4.534 -19.516 1.00 96.00 282 LEU A CA 1
ATOM 2201 C C . LEU A 1 282 ? 11.362 3.196 -20.115 1.00 96.00 282 LEU A C 1
ATOM 2203 O O . LEU A 1 282 ? 11.996 2.176 -19.874 1.00 96.00 282 LEU A O 1
ATOM 2207 N N . SER A 1 283 ? 10.318 3.177 -20.953 1.00 96.00 283 SER A N 1
ATOM 2208 C CA . SER A 1 283 ? 9.948 1.956 -21.678 1.00 96.00 283 SER A CA 1
ATOM 2209 C C . SER A 1 283 ? 11.018 1.519 -22.671 1.00 96.00 283 SER A C 1
ATOM 2211 O O . SER A 1 283 ? 11.156 0.322 -22.879 1.00 96.00 283 SER A O 1
ATOM 2213 N N . ALA A 1 284 ? 11.754 2.442 -23.290 1.00 96.19 284 ALA A N 1
ATOM 2214 C CA . ALA A 1 284 ? 12.871 2.090 -24.162 1.00 96.19 284 ALA A CA 1
ATOM 2215 C C . ALA A 1 284 ? 14.023 1.456 -23.372 1.00 96.19 284 ALA A C 1
ATOM 2217 O O . ALA A 1 284 ? 14.550 0.426 -23.778 1.00 96.19 284 ALA A O 1
ATOM 2218 N N . VAL A 1 285 ? 14.361 2.046 -22.224 1.00 95.88 285 VAL A N 1
ATOM 2219 C CA . VAL A 1 285 ? 15.400 1.558 -21.307 1.00 95.88 285 VAL A CA 1
ATOM 2220 C C . VAL A 1 285 ? 15.047 0.175 -20.741 1.00 95.88 285 VAL A C 1
ATOM 2222 O O . VAL A 1 285 ? 15.893 -0.714 -20.711 1.00 95.88 285 VAL A O 1
ATOM 2225 N N . GLU A 1 286 ? 13.792 -0.046 -20.345 1.00 96.38 286 GLU A N 1
ATOM 2226 C CA . GLU A 1 286 ? 13.317 -1.357 -19.885 1.00 96.38 286 GLU A CA 1
ATOM 2227 C C . GLU A 1 286 ? 13.388 -2.418 -20.996 1.00 96.38 286 GLU A C 1
ATOM 2229 O O . GLU A 1 286 ? 13.837 -3.537 -20.757 1.00 96.38 286 GLU A O 1
ATOM 2234 N N . ASP A 1 287 ? 12.961 -2.081 -22.217 1.00 95.44 287 ASP A N 1
ATOM 2235 C CA . ASP A 1 287 ? 12.989 -3.022 -23.341 1.00 95.44 287 ASP A CA 1
ATOM 2236 C C . ASP A 1 287 ? 14.431 -3.369 -23.753 1.00 95.44 287 ASP A C 1
ATOM 2238 O O . ASP A 1 287 ? 14.718 -4.530 -24.037 1.00 95.44 287 ASP A O 1
ATOM 2242 N N . LEU A 1 288 ? 15.351 -2.396 -23.707 1.00 95.38 288 LEU A N 1
ATOM 2243 C CA . LEU A 1 288 ? 16.787 -2.629 -23.886 1.00 95.38 288 LEU A CA 1
ATOM 2244 C C . LEU A 1 288 ? 17.326 -3.623 -22.847 1.00 95.38 288 LEU A C 1
ATOM 2246 O O . LEU A 1 288 ? 18.087 -4.528 -23.185 1.00 95.38 288 LEU A O 1
ATOM 2250 N N . LEU A 1 289 ? 16.910 -3.476 -21.588 1.00 94.31 289 LEU A N 1
ATOM 2251 C CA . LEU A 1 289 ? 17.332 -4.361 -20.509 1.00 94.31 289 LEU A CA 1
ATOM 2252 C C . LEU A 1 289 ? 16.787 -5.790 -20.685 1.00 94.31 289 LEU A C 1
ATOM 2254 O O . LEU A 1 289 ? 17.512 -6.758 -20.452 1.00 94.31 289 LEU A O 1
ATOM 2258 N N . LYS A 1 290 ? 15.535 -5.937 -21.139 1.00 94.06 290 LYS A N 1
ATOM 2259 C CA . LYS A 1 290 ? 14.933 -7.244 -21.459 1.00 94.06 290 LYS A CA 1
ATOM 2260 C C . LYS A 1 290 ? 15.649 -7.941 -22.609 1.00 94.06 290 LYS A C 1
ATOM 2262 O O . LYS A 1 290 ? 15.911 -9.137 -22.511 1.00 94.06 290 LYS A O 1
ATOM 2267 N N . GLU A 1 291 ? 15.979 -7.201 -23.664 1.00 93.31 291 GLU A N 1
ATOM 2268 C CA . GLU A 1 291 ? 16.732 -7.708 -24.814 1.00 93.31 291 GLU A CA 1
ATOM 2269 C C . GLU A 1 291 ? 18.124 -8.197 -24.385 1.00 93.31 291 GLU A C 1
ATOM 2271 O O . GLU A 1 291 ? 18.525 -9.322 -24.688 1.00 93.31 291 GLU A O 1
ATOM 2276 N N . ALA A 1 292 ? 18.834 -7.394 -23.587 1.00 90.00 292 ALA A N 1
ATOM 2277 C CA . ALA A 1 292 ? 20.137 -7.750 -23.032 1.00 90.00 292 ALA A CA 1
ATOM 2278 C C . ALA A 1 292 ? 20.079 -9.036 -22.186 1.00 90.00 292 ALA A C 1
ATOM 2280 O O . ALA A 1 292 ? 20.921 -9.926 -22.338 1.00 90.00 292 ALA A O 1
ATOM 2281 N N . TYR A 1 293 ? 19.055 -9.163 -21.336 1.00 87.69 293 TYR A N 1
ATOM 2282 C CA . TYR A 1 293 ? 18.831 -10.350 -20.510 1.00 87.69 293 TYR A CA 1
ATOM 2283 C C . TYR A 1 293 ? 18.471 -11.593 -21.341 1.00 87.69 293 TYR A C 1
ATOM 2285 O O . TYR A 1 293 ? 19.009 -12.677 -21.107 1.00 87.69 293 TYR A O 1
ATOM 2293 N N . GLY A 1 294 ? 17.600 -11.443 -22.343 1.00 88.81 294 GLY A N 1
ATOM 2294 C CA . GLY A 1 294 ? 17.228 -12.518 -23.264 1.00 88.81 294 GLY A CA 1
ATOM 2295 C C . GLY A 1 294 ? 18.436 -13.072 -24.021 1.00 88.81 294 GLY A C 1
ATOM 2296 O O . GLY A 1 294 ? 18.639 -14.287 -24.053 1.00 88.81 294 GLY A O 1
ATOM 2297 N N . ASN A 1 295 ? 19.289 -12.185 -24.539 1.00 86.00 295 ASN A N 1
ATOM 2298 C CA . ASN A 1 295 ? 20.512 -12.555 -25.255 1.00 86.00 295 ASN A CA 1
ATOM 2299 C C . ASN A 1 295 ? 21.548 -13.235 -24.346 1.00 86.00 295 ASN A C 1
ATOM 2301 O O . ASN A 1 295 ? 22.202 -14.196 -24.762 1.00 86.00 295 ASN A O 1
ATOM 2305 N N . ALA A 1 296 ? 21.666 -12.800 -23.086 1.00 81.25 296 ALA A N 1
ATOM 2306 C CA . ALA A 1 296 ? 22.512 -13.469 -22.098 1.00 81.25 296 ALA A CA 1
ATOM 2307 C C . ALA A 1 296 ? 22.059 -14.920 -21.849 1.00 81.25 296 ALA A C 1
ATOM 2309 O O . ALA A 1 296 ? 22.879 -15.837 -21.895 1.00 81.25 296 ALA A O 1
ATOM 2310 N N . ASN A 1 297 ? 20.753 -15.148 -21.679 1.00 79.62 297 ASN A N 1
ATOM 2311 C CA . ASN A 1 297 ? 20.202 -16.484 -21.433 1.00 79.62 297 ASN A CA 1
ATOM 2312 C C . ASN A 1 297 ? 20.229 -17.394 -22.673 1.00 79.62 297 ASN A C 1
ATOM 2314 O O . ASN A 1 297 ? 20.484 -18.594 -22.554 1.00 79.62 297 ASN A O 1
ATOM 2318 N N . ALA A 1 298 ? 19.991 -16.849 -23.870 1.00 80.25 298 ALA A N 1
ATOM 2319 C CA . ALA A 1 298 ? 20.046 -17.613 -25.118 1.00 80.25 298 ALA A CA 1
ATOM 2320 C C . ALA A 1 298 ? 21.455 -18.174 -25.388 1.00 80.25 298 ALA A C 1
ATOM 2322 O O . ALA A 1 298 ? 21.591 -19.333 -25.784 1.00 80.25 298 ALA A O 1
ATOM 2323 N N . SER A 1 299 ? 22.498 -17.384 -25.102 1.00 67.50 299 SER A N 1
ATOM 2324 C CA . SER A 1 299 ? 23.903 -17.800 -25.223 1.00 67.50 299 SER A CA 1
ATOM 2325 C C . SER A 1 299 ? 24.231 -18.997 -24.318 1.00 67.50 299 SER A C 1
ATOM 2327 O O . SER A 1 299 ? 24.806 -19.988 -24.774 1.00 67.50 299 SER A O 1
ATOM 2329 N N . VAL A 1 300 ? 23.770 -18.966 -23.060 1.00 65.06 300 VAL A N 1
ATOM 2330 C CA . VAL A 1 300 ? 23.959 -20.068 -22.097 1.00 65.06 300 VAL A CA 1
ATOM 2331 C C . VAL A 1 300 ? 23.260 -21.349 -22.570 1.00 65.06 300 VAL A C 1
ATOM 2333 O O . VAL A 1 300 ? 23.847 -22.430 -22.538 1.00 65.06 300 VAL A O 1
ATOM 2336 N N . ASN A 1 301 ? 22.031 -21.242 -23.079 1.00 64.06 301 ASN A N 1
ATOM 2337 C CA . ASN A 1 301 ? 21.274 -22.404 -23.552 1.00 64.06 301 ASN A CA 1
ATOM 2338 C C . ASN A 1 301 ? 21.858 -23.020 -24.835 1.00 64.06 301 ASN A C 1
ATOM 2340 O O . ASN A 1 301 ? 21.847 -24.242 -24.984 1.00 64.06 301 ASN A O 1
ATOM 2344 N N . SER A 1 302 ? 22.405 -22.206 -25.744 1.00 62.50 302 SER A N 1
ATOM 2345 C CA . SER A 1 302 ? 23.043 -22.710 -26.967 1.00 62.50 302 SER A CA 1
ATOM 2346 C C . SER A 1 302 ? 24.344 -23.472 -26.684 1.00 62.50 302 SER A C 1
ATOM 2348 O O . SER A 1 302 ? 24.660 -24.410 -27.415 1.00 62.50 302 SER A O 1
ATOM 2350 N N . ALA A 1 303 ? 25.082 -23.112 -25.627 1.00 57.56 303 ALA A N 1
ATOM 2351 C CA . ALA A 1 303 ? 26.292 -23.823 -25.204 1.00 57.56 303 ALA A CA 1
ATOM 2352 C C . ALA A 1 303 ? 25.990 -25.199 -24.571 1.00 57.56 303 ALA A C 1
ATOM 2354 O O . ALA A 1 303 ? 26.787 -26.132 -24.687 1.00 57.56 303 ALA A O 1
ATOM 2355 N N . ASN A 1 304 ? 24.815 -25.352 -23.953 1.00 53.66 304 ASN A N 1
ATOM 2356 C CA . ASN A 1 304 ? 24.403 -26.594 -23.294 1.00 53.66 304 ASN A CA 1
ATOM 2357 C C . ASN A 1 304 ? 23.985 -27.709 -24.272 1.00 53.66 304 ASN A C 1
ATOM 2359 O O . ASN A 1 304 ? 24.033 -28.882 -23.911 1.00 53.66 304 ASN A O 1
ATOM 2363 N N . ASN A 1 305 ? 23.623 -27.378 -25.516 1.00 55.47 305 ASN A N 1
ATOM 2364 C CA . ASN A 1 305 ? 23.170 -28.365 -26.506 1.00 55.47 305 ASN A CA 1
ATOM 2365 C C . ASN A 1 305 ? 24.304 -29.044 -27.300 1.00 55.47 305 ASN A C 1
ATOM 2367 O O . ASN A 1 305 ? 24.034 -29.961 -28.073 1.00 55.47 305 ASN A O 1
ATOM 2371 N N . THR A 1 306 ? 25.564 -28.635 -27.122 1.00 55.25 306 THR A N 1
ATOM 2372 C CA . THR A 1 306 ? 26.707 -29.129 -27.918 1.00 55.25 306 THR A CA 1
ATOM 2373 C C . THR A 1 306 ? 27.762 -29.907 -27.128 1.00 55.25 306 THR A C 1
ATOM 2375 O O . THR A 1 306 ? 28.758 -30.329 -27.713 1.00 55.25 306 THR A O 1
ATOM 2378 N N . SER A 1 307 ? 27.566 -30.173 -25.831 1.00 46.09 307 SER A N 1
ATOM 2379 C CA . SER A 1 307 ? 28.562 -30.881 -25.011 1.00 46.09 307 SER A CA 1
ATOM 2380 C C . SER A 1 307 ? 27.964 -32.005 -24.152 1.00 46.09 307 SER A C 1
ATOM 2382 O O . SER A 1 307 ? 27.421 -31.806 -23.069 1.00 46.09 307 SER A O 1
ATOM 2384 N N . SER A 1 308 ? 28.118 -33.244 -24.625 1.00 46.44 308 SER A N 1
ATOM 2385 C CA . SER A 1 308 ? 27.952 -34.448 -23.810 1.00 46.44 308 SER A CA 1
ATOM 2386 C C . SER A 1 308 ? 29.160 -34.607 -22.875 1.00 46.44 308 SER A C 1
ATOM 2388 O O . SER A 1 308 ? 30.276 -34.812 -23.343 1.00 46.44 308 SER A O 1
ATOM 2390 N N . SER A 1 309 ? 28.909 -34.561 -21.564 1.00 45.34 309 SER A N 1
ATOM 2391 C CA . SER A 1 309 ? 29.848 -34.757 -20.442 1.00 45.34 309 SER A CA 1
ATOM 2392 C C . SER A 1 309 ? 30.696 -33.541 -20.022 1.00 45.34 309 SER A C 1
ATOM 2394 O O . SER A 1 309 ? 31.859 -33.411 -20.397 1.00 45.34 309 SER A O 1
ATOM 2396 N N . ASN A 1 310 ? 30.116 -32.660 -19.197 1.00 46.88 310 ASN A N 1
ATOM 2397 C CA . ASN A 1 310 ? 30.609 -32.264 -17.861 1.00 46.88 310 ASN A CA 1
ATOM 2398 C C . ASN A 1 310 ? 29.888 -30.987 -17.373 1.00 46.88 310 ASN A C 1
ATOM 2400 O O . ASN A 1 310 ? 29.961 -29.946 -18.006 1.00 46.88 310 ASN A O 1
ATOM 2404 N N . ASN A 1 311 ? 29.205 -31.105 -16.229 1.00 51.19 311 ASN A N 1
ATOM 2405 C CA . ASN A 1 311 ? 28.636 -30.063 -15.354 1.00 51.19 311 ASN A CA 1
ATOM 2406 C C . ASN A 1 311 ? 28.147 -28.730 -16.013 1.00 51.19 311 ASN A C 1
ATOM 2408 O O . ASN A 1 311 ? 28.906 -27.761 -16.079 1.00 51.19 311 ASN A O 1
ATOM 2412 N N . PRO A 1 312 ? 26.861 -28.627 -16.411 1.00 42.84 312 PRO A N 1
ATOM 2413 C CA . PRO A 1 312 ? 26.317 -27.554 -17.267 1.00 42.84 312 PRO A CA 1
ATOM 2414 C C . PRO A 1 312 ? 26.062 -26.185 -16.593 1.00 42.84 312 PRO A C 1
ATOM 2416 O O . PRO A 1 312 ? 25.469 -25.300 -17.200 1.00 42.84 312 PRO A O 1
ATOM 2419 N N . ASN A 1 313 ? 26.508 -25.958 -15.353 1.00 49.41 313 ASN A N 1
ATOM 2420 C CA . ASN A 1 313 ? 26.120 -24.767 -14.575 1.00 49.41 313 ASN A CA 1
ATOM 2421 C C . ASN A 1 313 ? 27.164 -23.631 -14.518 1.00 49.41 313 ASN A C 1
ATOM 2423 O O . ASN A 1 313 ? 27.008 -22.728 -13.699 1.00 49.41 313 ASN A O 1
ATOM 2427 N N . ASN A 1 314 ? 28.231 -23.653 -15.331 1.00 54.59 314 ASN A N 1
ATOM 2428 C CA . ASN A 1 314 ? 29.375 -22.739 -15.141 1.00 54.59 314 ASN A CA 1
ATOM 2429 C C . ASN A 1 314 ? 29.950 -22.064 -16.406 1.00 54.59 314 ASN A C 1
ATOM 2431 O O . ASN A 1 314 ? 31.023 -21.465 -16.318 1.00 54.59 314 ASN A O 1
ATOM 2435 N N . ALA A 1 315 ? 29.290 -22.108 -17.568 1.00 59.19 315 ALA A N 1
ATOM 2436 C CA . ALA A 1 315 ? 29.770 -21.356 -18.733 1.00 59.19 315 ALA A CA 1
ATOM 2437 C C . ALA A 1 315 ? 29.542 -19.845 -18.523 1.00 59.19 315 ALA A C 1
ATOM 2439 O O . ALA A 1 315 ? 28.447 -19.330 -18.736 1.00 59.19 315 ALA A O 1
ATOM 2440 N N . ALA A 1 316 ? 30.570 -19.143 -18.041 1.00 65.50 316 ALA A N 1
ATOM 2441 C CA . ALA A 1 316 ? 30.528 -17.697 -17.848 1.00 65.50 316 ALA A CA 1
ATOM 2442 C C . ALA A 1 316 ? 30.454 -16.964 -19.207 1.00 65.50 316 ALA A C 1
ATOM 2444 O O . ALA A 1 316 ? 31.091 -17.408 -20.167 1.00 65.50 316 ALA A O 1
ATOM 2445 N N . PRO A 1 317 ? 29.722 -15.837 -19.302 1.00 71.75 317 PRO A N 1
ATOM 2446 C CA . PRO A 1 317 ? 29.674 -15.027 -20.520 1.00 71.75 317 PRO A CA 1
ATOM 2447 C C . PRO A 1 317 ? 31.073 -14.546 -20.922 1.00 71.75 317 PRO A C 1
ATOM 2449 O O . PRO A 1 317 ? 31.928 -14.324 -20.058 1.00 71.75 317 PRO A O 1
ATOM 2452 N N . SER A 1 318 ? 31.310 -14.361 -22.225 1.00 81.31 318 SER A N 1
ATOM 2453 C CA . SER A 1 318 ? 32.607 -13.888 -22.724 1.00 81.31 318 SER A CA 1
ATOM 2454 C C . SER A 1 318 ? 32.945 -12.494 -22.158 1.00 81.31 318 SER A C 1
ATOM 2456 O O . SER A 1 318 ? 32.030 -11.706 -21.906 1.00 81.31 318 SER A O 1
ATOM 2458 N N . PRO A 1 319 ? 34.232 -12.131 -21.984 1.00 83.06 319 PRO A N 1
ATOM 2459 C CA . PRO A 1 319 ? 34.609 -10.813 -21.461 1.00 83.06 319 PRO A CA 1
ATOM 2460 C C . PRO A 1 319 ? 34.020 -9.639 -22.261 1.00 83.06 319 PRO A C 1
ATOM 2462 O O . PRO A 1 319 ? 33.618 -8.634 -21.685 1.00 83.06 319 PRO A O 1
ATOM 2465 N N . GLN A 1 320 ? 33.908 -9.785 -23.586 1.00 84.00 320 GLN A N 1
ATOM 2466 C CA . GLN A 1 320 ? 33.286 -8.781 -24.456 1.00 84.00 320 GLN A CA 1
ATOM 2467 C C . GLN A 1 320 ? 31.780 -8.646 -24.194 1.00 84.00 320 GLN A C 1
ATOM 2469 O O . GLN A 1 320 ? 31.264 -7.533 -24.131 1.00 84.00 320 GLN A O 1
ATOM 2474 N N . GLN A 1 321 ? 31.078 -9.765 -23.992 1.00 83.75 321 GLN A N 1
ATOM 2475 C CA . GLN A 1 321 ? 29.656 -9.756 -23.650 1.00 83.75 321 GLN A CA 1
ATOM 2476 C C . GLN A 1 321 ? 29.417 -9.156 -22.256 1.00 83.75 321 GLN A C 1
ATOM 2478 O O . GLN A 1 321 ? 28.450 -8.422 -22.066 1.00 83.75 321 GLN A O 1
ATOM 2483 N N . GLN A 1 322 ? 30.306 -9.420 -21.295 1.00 83.31 322 GLN A N 1
ATOM 2484 C CA . GLN A 1 322 ? 30.243 -8.814 -19.961 1.00 83.31 322 GLN A CA 1
ATOM 2485 C C . GLN A 1 322 ? 30.405 -7.290 -20.015 1.00 83.31 322 GLN A C 1
ATOM 2487 O O . GLN A 1 322 ? 29.627 -6.579 -19.381 1.00 83.31 322 GLN A O 1
ATOM 2492 N N . GLU A 1 323 ? 31.363 -6.782 -20.794 1.00 86.81 323 GLU A N 1
ATOM 2493 C CA . GLU A 1 323 ? 31.573 -5.336 -20.943 1.00 86.81 323 GLU A CA 1
ATOM 2494 C C . GLU A 1 323 ? 30.397 -4.660 -21.668 1.00 86.81 323 GLU A C 1
ATOM 2496 O O . GLU A 1 323 ? 29.949 -3.588 -21.261 1.00 86.81 323 GLU A O 1
ATOM 2501 N N . TYR A 1 324 ? 29.821 -5.323 -22.676 1.00 88.75 324 TYR A N 1
ATOM 2502 C CA . TYR A 1 324 ? 28.605 -4.853 -23.345 1.00 88.75 324 TYR A CA 1
ATOM 2503 C C . TYR A 1 324 ? 27.417 -4.732 -22.377 1.00 88.75 324 TYR A C 1
ATOM 2505 O O . TYR A 1 324 ? 26.785 -3.677 -22.289 1.00 88.75 324 TYR A O 1
ATOM 2513 N N . LEU A 1 325 ? 27.146 -5.784 -21.592 1.00 88.69 325 LEU A N 1
ATOM 2514 C CA . LEU A 1 325 ? 26.086 -5.773 -20.578 1.00 88.69 325 LEU A CA 1
ATOM 2515 C C . LEU A 1 325 ? 26.334 -4.698 -19.514 1.00 88.69 325 LEU A C 1
ATOM 2517 O O . LEU A 1 325 ? 25.403 -4.008 -19.104 1.00 88.69 325 LEU A O 1
ATOM 2521 N N . ARG A 1 326 ? 27.591 -4.509 -19.099 1.00 87.81 326 ARG A N 1
ATOM 2522 C CA . ARG A 1 326 ? 27.981 -3.459 -18.154 1.00 87.81 326 ARG A CA 1
ATOM 2523 C C . ARG A 1 326 ? 27.682 -2.061 -18.689 1.00 87.81 326 ARG A C 1
ATOM 2525 O O . ARG A 1 326 ? 27.177 -1.239 -17.925 1.00 87.81 326 ARG A O 1
ATOM 2532 N N . GLY A 1 327 ? 27.949 -1.805 -19.970 1.00 90.25 327 GLY A N 1
ATOM 2533 C CA . GLY A 1 327 ? 27.583 -0.554 -20.636 1.00 90.25 327 GLY A CA 1
ATOM 2534 C C . GLY A 1 327 ? 26.076 -0.294 -20.573 1.00 90.25 327 GLY A C 1
ATOM 2535 O O . GLY A 1 327 ? 25.655 0.760 -20.102 1.00 90.25 327 GLY A O 1
ATOM 2536 N N . ILE A 1 328 ? 25.262 -1.296 -20.927 1.00 92.50 328 ILE A N 1
ATOM 2537 C CA . ILE A 1 328 ? 23.794 -1.199 -20.854 1.00 92.50 328 ILE A CA 1
ATOM 2538 C C . ILE A 1 328 ? 23.323 -0.917 -19.425 1.00 92.50 328 ILE A C 1
ATOM 2540 O O . ILE A 1 328 ? 22.527 -0.005 -19.208 1.00 92.50 328 ILE A O 1
ATOM 2544 N N . TYR A 1 329 ? 23.809 -1.674 -18.439 1.00 92.00 329 TYR A N 1
ATOM 2545 C CA . TYR A 1 329 ? 23.413 -1.478 -17.043 1.00 92.00 329 TYR A CA 1
ATOM 2546 C C . TYR A 1 329 ? 23.801 -0.085 -16.534 1.00 92.00 329 TYR A C 1
ATOM 2548 O O . TYR A 1 329 ? 23.006 0.553 -15.846 1.00 92.00 329 TYR A O 1
ATOM 2556 N N . SER A 1 330 ? 24.983 0.412 -16.911 1.00 91.19 330 SER A N 1
ATOM 2557 C CA . SER A 1 330 ? 25.429 1.768 -16.584 1.00 91.19 330 SER A CA 1
ATOM 2558 C C . SER A 1 330 ? 24.486 2.831 -17.154 1.00 91.19 330 SER A C 1
ATOM 2560 O O . SER A 1 330 ? 24.069 3.728 -16.422 1.00 91.19 330 SER A O 1
ATOM 2562 N N . ASP A 1 331 ? 24.105 2.714 -18.428 1.00 92.06 331 ASP A N 1
ATOM 2563 C CA . ASP A 1 331 ? 23.194 3.653 -19.093 1.00 92.06 331 ASP A CA 1
ATOM 2564 C C . ASP A 1 331 ? 21.793 3.644 -18.459 1.00 92.06 331 ASP A C 1
ATOM 2566 O O . ASP A 1 331 ? 21.221 4.700 -18.174 1.00 92.06 331 ASP A O 1
ATOM 2570 N N . VAL A 1 332 ? 21.255 2.451 -18.180 1.00 93.75 332 VAL A N 1
ATOM 2571 C CA . VAL A 1 332 ? 19.951 2.262 -17.522 1.00 93.75 332 VAL A CA 1
ATOM 2572 C C . VAL A 1 332 ? 19.934 2.936 -16.148 1.00 93.75 332 VAL A C 1
ATOM 2574 O O . VAL A 1 332 ? 18.999 3.680 -15.831 1.00 93.75 332 VAL A O 1
ATOM 2577 N N . ILE A 1 333 ? 20.966 2.687 -15.334 1.00 92.44 333 ILE A N 1
ATOM 2578 C CA . ILE A 1 333 ? 21.094 3.254 -13.987 1.00 92.44 333 ILE A CA 1
ATOM 2579 C C . ILE A 1 333 ? 21.246 4.775 -14.065 1.00 92.44 333 ILE A C 1
ATOM 2581 O O . ILE A 1 333 ? 20.580 5.488 -13.317 1.00 92.44 333 ILE A O 1
ATOM 2585 N N . LEU A 1 334 ? 22.071 5.287 -14.984 1.00 92.00 334 LEU A N 1
ATOM 2586 C CA . LEU A 1 334 ? 22.296 6.722 -15.166 1.00 92.00 334 LEU A CA 1
ATOM 2587 C C . LEU A 1 334 ? 20.992 7.466 -15.484 1.00 92.00 334 LEU A C 1
ATOM 2589 O O . LEU A 1 334 ? 20.649 8.433 -14.803 1.00 92.00 334 LEU A O 1
ATOM 2593 N N . ILE A 1 335 ? 20.245 6.998 -16.489 1.00 93.06 335 ILE A N 1
ATOM 2594 C CA . ILE A 1 335 ? 18.977 7.618 -16.892 1.00 93.06 335 ILE A CA 1
ATOM 2595 C C . ILE A 1 335 ? 17.956 7.563 -15.755 1.00 93.06 335 ILE A C 1
ATOM 2597 O O . ILE A 1 335 ? 17.341 8.580 -15.427 1.00 93.06 335 ILE A O 1
ATOM 2601 N N . SER A 1 336 ? 17.805 6.399 -15.121 1.00 94.25 336 SER A N 1
ATOM 2602 C CA . SER A 1 336 ? 16.837 6.215 -14.039 1.00 94.25 336 SER A CA 1
ATOM 2603 C C . SER A 1 336 ? 17.170 7.093 -12.827 1.00 94.25 336 SER A C 1
ATOM 2605 O O . SER A 1 336 ? 16.288 7.778 -12.311 1.00 94.25 336 SER A O 1
ATOM 2607 N N . ASN A 1 337 ? 18.444 7.163 -12.424 1.00 92.19 337 ASN A N 1
ATOM 2608 C CA . ASN A 1 337 ? 18.906 8.011 -11.321 1.00 92.19 337 ASN A CA 1
ATOM 2609 C C . ASN A 1 337 ? 18.695 9.500 -11.594 1.00 92.19 337 ASN A C 1
ATOM 2611 O O . ASN A 1 337 ? 18.269 10.229 -10.696 1.00 92.19 337 ASN A O 1
ATOM 2615 N N . ASN A 1 338 ? 18.953 9.967 -12.816 1.00 90.88 338 ASN A N 1
ATOM 2616 C CA . ASN A 1 338 ? 18.711 11.364 -13.169 1.00 90.88 338 ASN A CA 1
ATOM 2617 C C . ASN A 1 338 ? 17.222 11.712 -13.103 1.00 90.88 338 ASN A C 1
ATOM 2619 O O . ASN A 1 338 ? 16.867 12.759 -12.564 1.00 90.88 338 ASN A O 1
ATOM 2623 N N . ILE A 1 339 ? 16.345 10.815 -13.573 1.00 91.75 339 ILE A N 1
ATOM 2624 C CA . ILE A 1 339 ? 14.894 11.005 -13.465 1.00 91.75 339 ILE A CA 1
ATOM 2625 C C . ILE A 1 339 ? 14.461 11.056 -11.999 1.00 91.75 339 ILE A C 1
ATOM 2627 O O . ILE A 1 339 ? 13.758 11.982 -11.594 1.00 91.75 339 ILE A O 1
ATOM 2631 N N . MET A 1 340 ? 14.925 10.108 -11.187 1.00 93.31 340 MET A N 1
ATOM 2632 C CA . MET A 1 340 ? 14.655 10.081 -9.750 1.00 93.31 340 MET A CA 1
ATOM 2633 C C . MET A 1 340 ? 15.127 11.365 -9.050 1.00 93.31 340 MET A C 1
ATOM 2635 O O . MET A 1 340 ? 14.365 11.987 -8.307 1.00 93.31 340 MET A O 1
ATOM 2639 N N . THR A 1 341 ? 16.346 11.820 -9.342 1.00 91.50 341 THR A N 1
ATOM 2640 C CA . THR A 1 341 ? 16.924 13.037 -8.748 1.00 91.50 341 THR A CA 1
ATOM 2641 C C . THR A 1 341 ? 16.179 14.298 -9.187 1.00 91.50 341 THR A C 1
ATOM 2643 O O . THR A 1 341 ? 15.971 15.219 -8.392 1.00 91.50 341 THR A O 1
ATOM 2646 N N . HIS A 1 342 ? 15.719 14.350 -10.438 1.00 88.50 342 HIS A N 1
ATOM 2647 C CA . HIS A 1 342 ? 14.908 15.461 -10.917 1.00 88.50 342 HIS A CA 1
ATOM 2648 C C . HIS A 1 342 ? 13.556 15.524 -10.193 1.00 88.50 342 HIS A C 1
ATOM 2650 O O . HIS A 1 342 ? 13.189 16.572 -9.665 1.00 88.50 342 HIS A O 1
ATOM 2656 N N . LEU A 1 343 ? 12.847 14.397 -10.063 1.00 90.50 343 LEU A N 1
ATOM 2657 C CA . LEU A 1 343 ? 11.582 14.336 -9.316 1.00 90.50 343 LEU A CA 1
ATOM 2658 C C . LEU A 1 343 ? 11.766 14.765 -7.846 1.00 90.50 343 LEU A C 1
ATOM 2660 O O . LEU A 1 343 ? 10.940 15.491 -7.284 1.00 90.50 343 LEU A O 1
ATOM 2664 N N . GLN A 1 344 ? 12.885 14.385 -7.225 1.00 91.31 344 GLN A N 1
ATOM 2665 C CA . GLN A 1 344 ? 13.225 14.796 -5.860 1.00 91.31 344 GLN A CA 1
ATOM 2666 C C . GLN A 1 344 ? 13.609 16.269 -5.724 1.00 91.31 344 GLN A C 1
ATOM 2668 O O . GLN A 1 344 ? 13.378 16.840 -4.658 1.00 91.31 344 GLN A O 1
ATOM 2673 N N . SER A 1 345 ? 14.143 16.911 -6.763 1.00 88.56 345 SER A N 1
ATOM 2674 C CA . SER A 1 345 ? 14.557 18.324 -6.727 1.00 88.56 345 SER A CA 1
ATOM 2675 C C . SER A 1 345 ? 13.506 19.300 -7.278 1.00 88.56 345 SER A C 1
ATOM 2677 O O . SER A 1 345 ? 13.549 20.477 -6.936 1.00 88.56 345 SER A O 1
ATOM 2679 N N . ALA A 1 346 ? 12.502 18.826 -8.025 1.00 88.00 346 ALA A N 1
ATOM 2680 C CA . ALA A 1 346 ? 11.453 19.657 -8.628 1.00 88.00 346 ALA A CA 1
ATOM 2681 C C . ALA A 1 346 ? 10.689 20.530 -7.607 1.00 88.00 346 ALA A C 1
ATOM 2683 O O . ALA A 1 346 ? 10.322 20.067 -6.529 1.00 88.00 346 ALA A O 1
ATOM 2684 N N . SER A 1 347 ? 10.413 21.797 -7.920 1.00 89.12 347 SER A N 1
ATOM 2685 C CA . SER A 1 347 ? 9.628 22.671 -7.031 1.00 89.12 347 SER A CA 1
ATOM 2686 C C . SER A 1 347 ? 8.188 22.166 -6.852 1.00 89.12 347 SER A C 1
ATOM 2688 O O . SER A 1 347 ? 7.707 21.359 -7.646 1.00 89.12 347 SER A O 1
ATOM 2690 N N . GLU A 1 348 ? 7.464 22.645 -5.834 1.00 89.19 348 GLU A N 1
ATOM 2691 C CA . GLU A 1 348 ? 6.056 22.258 -5.650 1.00 89.19 348 GLU A CA 1
ATOM 2692 C C . GLU A 1 348 ? 5.203 22.604 -6.883 1.00 89.19 348 GLU A C 1
ATOM 2694 O O . GLU A 1 348 ? 4.368 21.804 -7.294 1.00 89.19 348 GLU A O 1
ATOM 2699 N N . ASP A 1 349 ? 5.446 23.749 -7.524 1.00 86.44 349 ASP A N 1
ATOM 2700 C CA . ASP A 1 349 ? 4.708 24.150 -8.727 1.00 86.44 349 ASP A CA 1
ATOM 2701 C C . ASP A 1 349 ? 5.081 23.309 -9.950 1.00 86.44 349 ASP A C 1
ATOM 2703 O O . ASP A 1 349 ? 4.202 22.949 -10.734 1.00 86.44 349 ASP A O 1
ATOM 2707 N N . ALA A 1 350 ? 6.350 22.903 -10.071 1.00 84.69 350 ALA A N 1
ATOM 2708 C CA . ALA A 1 350 ? 6.756 21.929 -11.076 1.00 84.69 350 ALA A CA 1
ATOM 2709 C C . ALA A 1 350 ? 6.080 20.575 -10.828 1.00 84.69 350 ALA A C 1
ATOM 2711 O O . ALA A 1 350 ? 5.561 19.980 -11.764 1.00 84.69 350 ALA A O 1
ATOM 2712 N N . LEU A 1 351 ? 5.998 20.112 -9.576 1.00 87.62 351 LEU A N 1
ATOM 2713 C CA . LEU A 1 351 ? 5.281 18.883 -9.224 1.00 87.62 351 LEU A CA 1
ATOM 2714 C C . LEU A 1 351 ? 3.779 18.997 -9.526 1.00 87.62 351 LEU A C 1
ATOM 2716 O O . LEU A 1 351 ? 3.211 18.064 -10.077 1.00 87.62 351 LEU A O 1
ATOM 2720 N N . LYS A 1 352 ? 3.131 20.139 -9.260 1.00 86.88 352 LYS A N 1
ATOM 2721 C CA . LYS A 1 352 ? 1.727 20.372 -9.661 1.00 86.88 352 LYS A CA 1
ATOM 2722 C C . LYS A 1 352 ? 1.550 20.288 -11.177 1.00 86.88 352 LYS A C 1
ATOM 2724 O O . LYS A 1 352 ? 0.586 19.687 -11.643 1.00 86.88 352 LYS A O 1
ATOM 2729 N N . LEU A 1 353 ? 2.467 20.887 -11.940 1.00 82.69 353 LEU A N 1
ATOM 2730 C CA . LEU A 1 353 ? 2.417 20.879 -13.401 1.00 82.69 353 LEU A CA 1
ATOM 2731 C C . LEU A 1 353 ? 2.695 19.485 -13.973 1.00 82.69 353 LEU A C 1
ATOM 2733 O O . LEU A 1 353 ? 2.046 19.085 -14.939 1.00 82.69 353 LEU A O 1
ATOM 2737 N N . LEU A 1 354 ? 3.632 18.750 -13.372 1.00 78.50 354 LEU A N 1
ATOM 2738 C CA . LEU A 1 354 ? 3.957 17.375 -13.734 1.00 78.50 354 LEU A CA 1
ATOM 2739 C C . LEU A 1 354 ? 2.793 16.435 -13.395 1.00 78.50 354 LEU A C 1
ATOM 2741 O O . LEU A 1 354 ? 2.462 15.576 -14.203 1.00 78.50 354 LEU A O 1
ATOM 2745 N N . PHE A 1 355 ? 2.126 16.625 -12.254 1.00 78.06 355 PHE A N 1
ATOM 2746 C CA . PHE A 1 355 ? 1.068 15.741 -11.746 1.00 78.06 355 PHE A CA 1
ATOM 2747 C C . PHE A 1 355 ? -0.343 16.255 -12.027 1.00 78.06 355 PHE A C 1
ATOM 2749 O O . PHE A 1 355 ? -1.247 16.090 -11.207 1.00 78.06 355 PHE A O 1
ATOM 2756 N N . GLN A 1 356 ? -0.559 16.833 -13.212 1.00 72.50 356 GLN A N 1
ATOM 2757 C CA . GLN A 1 356 ? -1.908 17.186 -13.673 1.00 72.50 356 GLN A CA 1
ATOM 2758 C C . GLN A 1 356 ? -2.863 15.980 -13.647 1.00 72.50 356 GLN A C 1
ATOM 2760 O O . GLN A 1 356 ? -4.064 16.155 -13.451 1.00 72.50 356 GLN A O 1
ATOM 2765 N N . THR A 1 357 ? -2.336 14.757 -13.791 1.00 69.06 357 THR A N 1
ATOM 2766 C CA . THR A 1 357 ? -3.072 13.505 -13.580 1.00 69.06 357 THR A CA 1
ATOM 2767 C C . THR A 1 357 ? -2.340 12.613 -12.574 1.00 69.06 357 THR A C 1
ATOM 2769 O O . THR A 1 357 ? -1.143 12.358 -12.718 1.00 69.06 357 THR A O 1
ATOM 2772 N N . ALA A 1 358 ? -3.053 12.095 -11.568 1.00 64.44 358 ALA A N 1
ATOM 2773 C CA . ALA A 1 358 ? -2.487 11.185 -10.561 1.00 64.44 358 ALA A CA 1
ATOM 2774 C C . ALA A 1 358 ? -1.857 9.920 -11.186 1.00 64.44 358 ALA A C 1
ATOM 2776 O O . ALA A 1 358 ? -0.840 9.421 -10.714 1.00 64.44 358 ALA A O 1
ATOM 2777 N N . GLU A 1 359 ? -2.408 9.446 -12.309 1.00 78.69 359 GLU A N 1
ATOM 2778 C CA . GLU A 1 359 ? -1.944 8.241 -13.012 1.00 78.69 359 GLU A CA 1
ATOM 2779 C C . GLU A 1 359 ? -0.520 8.362 -13.577 1.00 78.69 359 GLU A C 1
ATOM 2781 O O . GLU A 1 359 ? 0.185 7.360 -13.725 1.00 78.69 359 GLU A O 1
ATOM 2786 N N . SER A 1 360 ? -0.080 9.579 -13.905 1.00 82.00 360 SER A N 1
ATOM 2787 C CA . SER A 1 360 ? 1.194 9.808 -14.590 1.00 82.00 360 SER A CA 1
ATOM 2788 C C . SER A 1 360 ? 2.408 9.541 -13.691 1.00 82.00 360 SER A C 1
ATOM 2790 O O . SER A 1 360 ? 3.344 8.859 -14.118 1.00 82.00 360 SER A O 1
ATOM 2792 N N . LEU A 1 361 ? 2.375 9.993 -12.432 1.00 85.62 361 LEU A N 1
ATOM 2793 C CA . LEU A 1 361 ? 3.434 9.731 -11.454 1.00 85.62 361 LEU A CA 1
ATOM 2794 C C . LEU A 1 361 ? 3.499 8.250 -11.091 1.00 85.62 361 LEU A C 1
ATOM 2796 O O . LEU A 1 361 ? 4.578 7.660 -11.158 1.00 85.62 361 LEU A O 1
ATOM 2800 N N . CYS A 1 362 ? 2.349 7.643 -10.774 1.00 89.81 362 CYS A N 1
ATOM 2801 C CA . CYS A 1 362 ? 2.276 6.218 -10.460 1.00 89.81 362 CYS A CA 1
ATOM 2802 C C . CYS A 1 362 ? 2.832 5.375 -11.613 1.00 89.81 362 CYS A C 1
ATOM 2804 O O . CYS A 1 362 ? 3.583 4.434 -11.376 1.00 89.81 362 CYS A O 1
ATOM 2806 N N . SER A 1 363 ? 2.547 5.751 -12.866 1.00 91.81 363 SER A N 1
ATOM 2807 C CA . SER A 1 363 ? 3.093 5.074 -14.047 1.00 91.81 363 SER A CA 1
ATOM 2808 C C . SER A 1 363 ? 4.614 5.206 -14.147 1.00 91.81 363 SER A C 1
ATOM 2810 O O . SER A 1 363 ? 5.291 4.218 -14.427 1.00 91.81 363 SER A O 1
ATOM 2812 N N . VAL A 1 364 ? 5.172 6.406 -13.929 1.00 92.44 364 VAL A N 1
ATOM 2813 C CA . VAL A 1 364 ? 6.631 6.633 -13.991 1.00 92.44 364 VAL A CA 1
ATOM 2814 C C . VAL A 1 364 ? 7.335 5.864 -12.881 1.00 92.44 364 VAL A C 1
ATOM 2816 O O . VAL A 1 364 ? 8.323 5.178 -13.139 1.00 92.44 364 VAL A O 1
ATOM 2819 N N . ARG A 1 365 ? 6.793 5.918 -11.663 1.00 93.81 365 ARG A N 1
ATOM 2820 C CA . ARG A 1 365 ? 7.281 5.143 -10.526 1.00 93.81 365 ARG A CA 1
ATOM 2821 C C . ARG A 1 365 ? 7.237 3.645 -10.801 1.00 93.81 365 ARG A C 1
ATOM 2823 O O . ARG A 1 365 ? 8.246 2.981 -10.596 1.00 93.81 365 ARG A O 1
ATOM 2830 N N . ALA A 1 366 ? 6.087 3.114 -11.217 1.00 93.69 366 ALA A N 1
ATOM 2831 C CA . ALA A 1 366 ? 5.924 1.689 -11.493 1.00 93.69 366 ALA A CA 1
ATOM 2832 C C . ALA A 1 366 ? 6.944 1.232 -12.540 1.00 93.69 366 ALA A C 1
ATOM 2834 O O . ALA A 1 366 ? 7.618 0.228 -12.352 1.00 93.69 366 ALA A O 1
ATOM 2835 N N . LYS A 1 367 ? 7.160 2.051 -13.575 1.00 94.81 367 LYS A N 1
ATOM 2836 C CA . LYS A 1 367 ? 8.167 1.786 -14.599 1.00 94.81 367 LYS A CA 1
ATOM 2837 C C . LYS A 1 367 ? 9.594 1.763 -14.058 1.00 94.81 367 LYS A C 1
ATOM 2839 O O . LYS A 1 367 ? 10.367 0.884 -14.424 1.00 94.81 367 LYS A O 1
ATOM 2844 N N . LEU A 1 368 ? 9.950 2.720 -13.200 1.00 96.06 368 LEU A N 1
ATOM 2845 C CA . LEU A 1 368 ? 11.247 2.728 -12.521 1.00 96.06 368 LEU A CA 1
ATOM 2846 C C . LEU A 1 368 ? 11.397 1.486 -11.633 1.00 96.06 368 LEU A C 1
ATOM 2848 O O . LEU A 1 368 ? 12.425 0.823 -11.705 1.00 96.06 368 LEU A O 1
ATOM 2852 N N . LYS A 1 369 ? 10.366 1.115 -10.866 1.00 94.50 369 LYS A N 1
ATOM 2853 C CA . LYS A 1 369 ? 10.365 -0.108 -10.053 1.00 94.50 369 LYS A CA 1
ATOM 2854 C C . LYS A 1 369 ? 10.635 -1.346 -10.913 1.00 94.50 369 LYS A C 1
ATOM 2856 O O . LYS A 1 369 ? 11.547 -2.099 -10.593 1.00 94.50 369 LYS A O 1
ATOM 2861 N N . ASP A 1 370 ? 9.914 -1.512 -12.023 1.00 93.56 370 ASP A N 1
ATOM 2862 C CA . ASP A 1 370 ? 10.086 -2.646 -12.942 1.00 93.56 370 ASP A CA 1
ATOM 2863 C C . ASP A 1 370 ? 11.520 -2.725 -13.492 1.00 93.56 370 ASP A C 1
ATOM 2865 O O . ASP A 1 370 ? 12.103 -3.807 -13.570 1.00 93.56 370 ASP A O 1
ATOM 2869 N N . ILE A 1 371 ? 12.120 -1.577 -13.830 1.00 95.12 371 ILE A N 1
ATOM 2870 C CA . ILE A 1 371 ? 13.517 -1.496 -14.282 1.00 95.12 371 ILE A CA 1
ATOM 2871 C C . ILE A 1 371 ? 14.478 -1.952 -13.177 1.00 95.12 371 ILE A C 1
ATOM 2873 O O . ILE A 1 371 ? 15.380 -2.742 -13.451 1.00 95.12 371 ILE A O 1
ATOM 2877 N N . TYR A 1 372 ? 14.300 -1.487 -11.939 1.00 93.88 372 TYR A N 1
ATOM 2878 C CA . TYR A 1 372 ? 15.171 -1.864 -10.820 1.00 93.88 372 TYR A CA 1
ATOM 2879 C C . TYR A 1 372 ? 14.994 -3.326 -10.399 1.00 93.88 372 TYR A C 1
ATOM 2881 O O . TYR A 1 372 ? 15.985 -3.985 -10.078 1.00 93.88 372 TYR A O 1
ATOM 2889 N N . ASP A 1 373 ? 13.775 -3.861 -10.454 1.00 89.69 373 ASP A N 1
ATOM 2890 C CA . ASP A 1 373 ? 13.505 -5.278 -10.206 1.00 89.69 373 ASP A CA 1
ATOM 2891 C C . ASP A 1 373 ? 14.165 -6.150 -11.285 1.00 89.69 373 ASP A C 1
ATOM 2893 O O . ASP A 1 373 ? 14.827 -7.142 -10.963 1.00 89.69 373 ASP A O 1
ATOM 2897 N N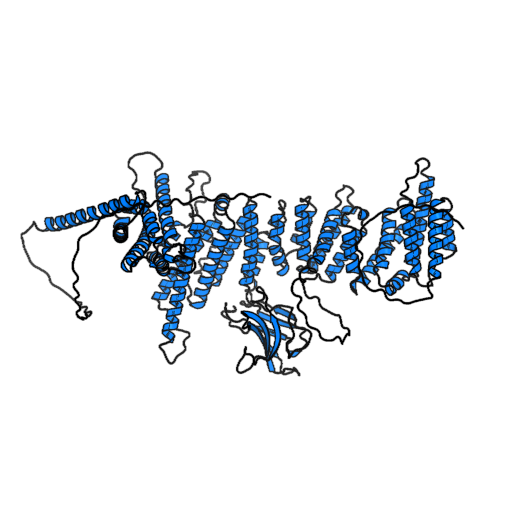 . LEU A 1 374 ? 14.078 -5.739 -12.556 1.00 90.75 374 LEU A N 1
ATOM 2898 C CA . LEU A 1 374 ? 14.742 -6.420 -13.666 1.00 90.75 374 LEU A CA 1
ATOM 2899 C C . LEU A 1 374 ? 16.271 -6.341 -13.550 1.00 90.75 374 LEU A C 1
ATOM 2901 O O . LEU A 1 374 ? 16.937 -7.363 -13.694 1.00 90.75 374 LEU A O 1
ATOM 2905 N N . LEU A 1 375 ? 16.840 -5.176 -13.217 1.00 91.06 375 LEU A N 1
ATOM 2906 C CA . LEU A 1 375 ? 18.277 -5.028 -12.946 1.00 91.06 375 LEU A CA 1
ATOM 2907 C C . LEU A 1 375 ? 18.726 -5.950 -11.809 1.00 91.06 375 LEU A C 1
ATOM 2909 O O . LEU A 1 375 ? 19.725 -6.656 -11.941 1.00 91.06 375 LEU A O 1
ATOM 2913 N N . SER A 1 376 ? 17.973 -5.970 -10.706 1.00 87.19 376 SER A N 1
ATOM 2914 C CA . SER A 1 376 ? 18.232 -6.831 -9.551 1.00 87.19 376 SER A CA 1
ATOM 2915 C C . SER A 1 376 ? 18.269 -8.305 -9.978 1.00 87.19 376 SER A C 1
ATOM 2917 O O . SER A 1 376 ? 19.239 -9.005 -9.689 1.00 87.19 376 SER A O 1
ATOM 2919 N N . MET A 1 377 ? 17.286 -8.746 -10.771 1.00 84.62 377 MET A N 1
ATOM 2920 C CA . MET A 1 377 ? 17.206 -10.109 -11.307 1.00 84.62 377 MET A CA 1
ATOM 2921 C C . MET A 1 377 ? 18.362 -10.453 -12.264 1.00 84.62 377 MET A C 1
ATOM 2923 O O . MET A 1 377 ? 18.943 -11.542 -12.168 1.00 84.62 377 MET A O 1
ATOM 2927 N N . CYS A 1 378 ? 18.732 -9.535 -13.163 1.00 85.31 378 CYS A N 1
ATOM 2928 C CA . CYS A 1 378 ? 19.852 -9.699 -14.091 1.00 85.31 378 CYS A CA 1
ATOM 2929 C C . CYS A 1 378 ? 21.182 -9.888 -13.347 1.00 85.31 378 CYS A C 1
ATOM 2931 O O . CYS A 1 378 ? 21.978 -10.763 -13.705 1.00 85.31 378 CYS A O 1
ATOM 2933 N N . LEU A 1 379 ? 21.406 -9.109 -12.286 1.00 82.81 379 LEU A N 1
ATOM 2934 C CA . LEU A 1 379 ? 22.623 -9.170 -11.476 1.00 82.81 379 LEU A CA 1
ATOM 2935 C C . LEU A 1 379 ? 22.696 -10.441 -10.632 1.00 82.81 379 LEU A C 1
ATOM 2937 O O . LEU A 1 379 ? 23.750 -11.078 -10.592 1.00 82.81 379 LEU A O 1
ATOM 2941 N N . SER A 1 380 ? 21.577 -10.861 -10.033 1.00 78.75 380 SER A N 1
ATOM 2942 C CA . SER A 1 380 ? 21.510 -12.130 -9.300 1.00 78.75 380 SER A CA 1
ATOM 2943 C C . SER A 1 380 ? 21.776 -13.335 -10.209 1.00 78.75 380 SER A C 1
ATOM 2945 O O . SER A 1 380 ? 22.461 -14.270 -9.798 1.00 78.75 380 SER A O 1
ATOM 2947 N N . SER A 1 381 ? 21.282 -13.304 -11.452 1.00 76.00 381 SER A N 1
ATOM 2948 C CA . SER A 1 381 ? 21.445 -14.407 -12.413 1.00 76.00 381 SER A CA 1
ATOM 2949 C C . SER A 1 381 ? 22.868 -14.494 -12.969 1.00 76.00 381 SER A C 1
ATOM 2951 O O . SER A 1 381 ? 23.429 -15.578 -13.096 1.00 76.00 381 SER A O 1
ATOM 2953 N N . SER A 1 382 ? 23.478 -13.348 -13.283 1.00 67.38 382 SER A N 1
ATOM 2954 C CA . SER A 1 382 ? 24.742 -13.316 -14.029 1.00 67.38 382 SER A CA 1
ATOM 2955 C C . SER A 1 382 ? 25.978 -13.577 -13.157 1.00 67.38 382 SER A C 1
ATOM 2957 O O . SER A 1 382 ? 27.088 -13.608 -13.689 1.00 67.38 382 SER A O 1
ATOM 2959 N N . ARG A 1 383 ? 25.827 -13.678 -11.819 1.00 64.38 383 ARG A N 1
ATOM 2960 C CA . ARG A 1 383 ? 26.929 -13.637 -10.820 1.00 64.38 383 ARG A CA 1
ATOM 2961 C C . ARG A 1 383 ? 27.955 -12.525 -11.098 1.00 64.38 383 ARG A C 1
ATOM 2963 O O . ARG A 1 383 ? 29.106 -12.600 -10.673 1.00 64.38 383 ARG A O 1
ATOM 2970 N N . THR A 1 384 ? 27.555 -11.518 -11.872 1.00 57.34 384 THR A N 1
ATOM 2971 C CA . THR A 1 384 ? 28.446 -10.494 -12.394 1.00 57.34 384 THR A CA 1
ATOM 2972 C C . THR A 1 384 ? 28.444 -9.383 -11.377 1.00 57.34 384 THR A C 1
ATOM 2974 O O . THR A 1 384 ? 27.482 -8.628 -11.252 1.00 57.34 384 THR A O 1
ATOM 2977 N N . THR A 1 385 ? 29.525 -9.314 -10.620 1.00 56.72 385 THR A N 1
ATOM 2978 C CA . THR A 1 385 ? 29.762 -8.226 -9.691 1.00 56.72 385 THR A CA 1
ATOM 2979 C C . THR A 1 385 ? 30.059 -6.965 -10.501 1.00 56.72 385 THR A C 1
ATOM 2981 O O . THR A 1 385 ? 31.147 -6.815 -11.057 1.00 56.72 385 THR A O 1
ATOM 2984 N N . LEU A 1 386 ? 29.085 -6.060 -10.611 1.00 56.38 386 LEU A N 1
ATOM 2985 C CA . LEU A 1 386 ? 29.300 -4.765 -11.244 1.00 56.38 386 LEU A CA 1
ATOM 2986 C C . LEU A 1 386 ? 30.081 -3.854 -10.295 1.00 56.38 386 LEU A C 1
ATOM 2988 O O . LEU A 1 386 ? 29.519 -3.207 -9.412 1.00 56.38 386 LEU A O 1
ATOM 2992 N N . THR A 1 387 ? 31.386 -3.734 -10.517 1.00 52.84 387 THR A N 1
ATOM 2993 C CA . THR A 1 387 ? 32.166 -2.626 -9.952 1.00 52.84 387 THR A CA 1
ATOM 2994 C C . THR A 1 387 ? 31.903 -1.382 -10.799 1.00 52.84 387 THR A C 1
ATOM 2996 O O . THR A 1 387 ? 32.709 -1.002 -11.647 1.00 52.84 387 THR A O 1
ATOM 2999 N N . LEU A 1 388 ? 30.724 -0.780 -10.666 1.00 52.84 388 LEU A N 1
ATOM 3000 C CA . LEU A 1 388 ? 30.458 0.527 -11.259 1.00 52.84 388 LEU A CA 1
ATOM 3001 C C . LEU A 1 388 ? 31.047 1.596 -10.336 1.00 52.84 388 LEU A C 1
ATOM 3003 O O . LEU A 1 388 ? 30.637 1.716 -9.185 1.00 52.84 388 LEU A O 1
ATOM 3007 N N . THR A 1 389 ? 31.993 2.394 -10.835 1.00 45.06 389 THR A N 1
ATOM 3008 C CA . THR A 1 389 ? 32.423 3.630 -10.166 1.00 45.06 389 THR A CA 1
ATOM 3009 C C . THR A 1 389 ? 31.339 4.681 -10.386 1.00 45.06 389 THR A C 1
ATOM 3011 O O . THR A 1 389 ? 31.479 5.600 -11.190 1.00 45.06 389 THR A O 1
ATOM 3014 N N . LEU A 1 390 ? 30.194 4.495 -9.734 1.00 47.66 390 LEU A N 1
ATOM 3015 C CA . LEU A 1 390 ? 29.145 5.498 -9.719 1.00 47.66 390 LEU A CA 1
ATOM 3016 C C . LEU A 1 390 ? 29.623 6.636 -8.821 1.00 47.66 390 LEU A C 1
ATOM 3018 O O . LEU A 1 390 ? 29.750 6.484 -7.611 1.00 47.66 390 LEU A O 1
ATOM 3022 N N . ASN A 1 391 ? 29.909 7.782 -9.433 1.00 40.16 391 ASN A N 1
ATOM 3023 C CA . ASN A 1 391 ? 30.189 9.023 -8.722 1.00 40.16 391 ASN A CA 1
ATOM 3024 C C . ASN A 1 391 ? 28.851 9.596 -8.214 1.00 40.16 391 ASN A C 1
ATOM 3026 O O . ASN A 1 391 ? 28.351 10.605 -8.713 1.00 40.16 391 ASN A O 1
ATOM 3030 N N . THR A 1 392 ? 28.183 8.870 -7.315 1.00 40.78 392 THR A N 1
ATOM 3031 C CA . THR A 1 392 ? 26.955 9.329 -6.665 1.00 40.78 392 THR A CA 1
ATOM 3032 C C . THR A 1 392 ? 27.341 10.346 -5.604 1.00 40.78 392 THR A C 1
ATOM 3034 O O . THR A 1 392 ? 27.864 9.989 -4.553 1.00 40.78 392 THR A O 1
ATOM 3037 N N . ASN A 1 393 ? 27.061 11.619 -5.882 1.00 37.31 393 ASN A N 1
ATOM 3038 C CA . ASN A 1 393 ? 27.213 12.764 -4.975 1.00 37.31 393 ASN A CA 1
ATOM 3039 C C . ASN A 1 393 ? 26.205 12.729 -3.800 1.00 37.31 393 ASN A C 1
ATOM 3041 O O . ASN A 1 393 ? 25.619 13.743 -3.425 1.00 37.31 393 ASN A O 1
ATOM 3045 N N . THR A 1 394 ? 25.959 11.566 -3.200 1.00 40.00 394 THR A N 1
ATOM 3046 C CA . THR A 1 394 ? 25.355 11.517 -1.868 1.00 40.00 394 THR A CA 1
ATOM 3047 C C . THR A 1 394 ? 26.459 11.863 -0.878 1.00 40.00 394 THR A C 1
ATOM 3049 O O . THR A 1 394 ? 27.469 11.171 -0.829 1.00 40.00 394 THR A O 1
ATOM 3052 N N . ASN A 1 395 ? 26.272 12.946 -0.124 1.00 33.81 395 ASN A N 1
ATOM 3053 C CA . ASN A 1 395 ? 27.216 13.615 0.789 1.00 33.81 395 ASN A CA 1
ATOM 3054 C C . ASN A 1 395 ? 27.766 12.760 1.964 1.00 33.81 395 ASN A C 1
ATOM 3056 O O . ASN A 1 395 ? 28.136 13.281 3.015 1.00 33.81 395 ASN A O 1
ATOM 3060 N N . THR A 1 396 ? 27.822 11.438 1.832 1.00 36.06 396 THR A N 1
ATOM 3061 C CA . THR A 1 396 ? 28.457 10.528 2.782 1.00 36.06 396 THR A CA 1
ATOM 3062 C C . THR A 1 396 ? 29.909 10.317 2.371 1.00 36.06 396 THR A C 1
ATOM 3064 O O . THR A 1 396 ? 30.214 9.623 1.406 1.00 36.06 396 THR A O 1
ATOM 3067 N N . ASN A 1 397 ? 30.798 10.964 3.117 1.00 28.42 397 ASN A N 1
ATOM 3068 C CA . ASN A 1 397 ? 32.237 11.093 2.900 1.00 28.42 397 ASN A CA 1
ATOM 3069 C C . ASN A 1 397 ? 33.012 9.770 3.131 1.00 28.42 397 ASN A C 1
ATOM 3071 O O . ASN A 1 397 ? 33.919 9.700 3.960 1.00 28.42 397 ASN A O 1
ATOM 3075 N N . THR A 1 398 ? 32.647 8.694 2.431 1.00 31.55 398 THR A N 1
ATOM 3076 C CA . THR A 1 398 ? 33.333 7.395 2.500 1.00 31.55 398 THR A CA 1
ATOM 3077 C C . THR A 1 398 ? 33.719 6.926 1.101 1.00 31.55 398 THR A C 1
ATOM 3079 O O . THR A 1 398 ? 32.902 6.373 0.371 1.00 31.55 398 THR A O 1
ATOM 3082 N N . ASN A 1 399 ? 34.993 7.136 0.749 1.00 32.03 399 ASN A N 1
ATOM 3083 C CA . ASN A 1 399 ? 35.683 6.569 -0.416 1.00 32.03 399 ASN A CA 1
ATOM 3084 C C . ASN A 1 399 ? 35.855 5.044 -0.256 1.00 32.03 399 ASN A C 1
ATOM 3086 O O . ASN A 1 399 ? 36.963 4.532 -0.097 1.00 32.03 399 ASN A O 1
ATOM 3090 N N . THR A 1 400 ? 34.756 4.298 -0.258 1.00 36.81 400 THR A N 1
ATOM 3091 C CA . THR A 1 400 ? 34.777 2.846 -0.429 1.00 36.81 400 THR A CA 1
ATOM 3092 C C . THR A 1 400 ? 34.384 2.546 -1.867 1.00 36.81 400 THR A C 1
ATOM 3094 O O . THR A 1 400 ? 33.381 3.059 -2.358 1.00 36.81 400 THR A O 1
ATOM 3097 N N . ASN A 1 401 ? 35.192 1.741 -2.567 1.00 39.97 401 ASN A N 1
ATOM 3098 C CA . ASN A 1 401 ? 34.824 1.150 -3.853 1.00 39.97 401 ASN A CA 1
ATOM 3099 C C . ASN A 1 401 ? 33.577 0.282 -3.625 1.00 39.97 401 ASN A C 1
ATOM 3101 O O . ASN A 1 401 ? 33.691 -0.907 -3.333 1.00 39.97 401 ASN A O 1
ATOM 3105 N N . ASN A 1 402 ? 32.396 0.897 -3.658 1.00 49.44 402 ASN A N 1
ATOM 3106 C CA . ASN A 1 402 ? 31.142 0.231 -3.357 1.00 49.44 402 ASN A CA 1
ATOM 3107 C C . ASN A 1 402 ? 30.774 -0.636 -4.549 1.00 49.44 402 ASN A C 1
ATOM 3109 O O . ASN A 1 402 ? 30.255 -0.173 -5.561 1.00 49.44 402 ASN A O 1
ATOM 3113 N N . THR A 1 403 ? 31.083 -1.918 -4.425 1.00 56.22 403 THR A N 1
ATOM 3114 C CA . THR A 1 403 ? 30.515 -2.964 -5.260 1.00 56.22 403 THR A CA 1
ATOM 3115 C C . THR A 1 403 ? 28.992 -2.844 -5.240 1.00 56.22 403 THR A C 1
ATOM 3117 O O . THR A 1 403 ? 28.386 -2.980 -4.177 1.00 56.22 403 THR A O 1
ATOM 3120 N N . LEU A 1 404 ? 28.377 -2.564 -6.392 1.00 63.22 404 LEU A N 1
ATOM 3121 C CA . LEU A 1 404 ? 26.924 -2.488 -6.498 1.00 63.22 404 LEU A CA 1
ATOM 3122 C C . LEU A 1 404 ? 26.356 -3.909 -6.462 1.00 63.22 404 LEU A C 1
ATOM 3124 O O . LEU A 1 404 ? 26.456 -4.655 -7.435 1.00 63.22 404 LEU A O 1
ATOM 3128 N N . ASP A 1 405 ? 25.768 -4.281 -5.330 1.00 72.06 405 ASP A N 1
ATOM 3129 C CA . ASP A 1 405 ? 24.982 -5.508 -5.205 1.00 72.06 405 ASP A CA 1
ATOM 3130 C C . ASP A 1 405 ? 23.505 -5.246 -5.561 1.00 72.06 405 ASP A C 1
ATOM 3132 O O . ASP A 1 405 ? 22.988 -4.135 -5.409 1.00 72.06 405 ASP A O 1
ATOM 3136 N N . CYS A 1 406 ? 22.803 -6.289 -6.008 1.00 74.62 406 CYS A N 1
ATOM 3137 C CA . CYS A 1 406 ? 21.382 -6.298 -6.351 1.00 74.62 406 CYS A CA 1
ATOM 3138 C C . CYS A 1 406 ? 20.482 -5.755 -5.225 1.00 74.62 406 CYS A C 1
ATOM 3140 O O . CYS A 1 406 ? 19.456 -5.131 -5.508 1.00 74.62 406 CYS A O 1
ATOM 3142 N N . MET A 1 407 ? 20.883 -5.947 -3.963 1.00 76.62 407 MET A N 1
ATOM 3143 C CA . MET A 1 407 ? 20.203 -5.392 -2.791 1.00 76.62 407 MET A CA 1
ATOM 3144 C C . MET A 1 407 ? 20.421 -3.882 -2.648 1.00 76.62 407 MET A C 1
ATOM 3146 O O . MET A 1 407 ? 19.494 -3.175 -2.259 1.00 76.62 407 MET A O 1
ATOM 3150 N N . SER A 1 408 ? 21.608 -3.369 -2.998 1.00 82.25 408 SER A N 1
ATOM 3151 C CA . SER A 1 408 ? 21.911 -1.931 -2.943 1.00 82.25 408 SER A CA 1
ATOM 3152 C C . SER A 1 408 ? 21.037 -1.155 -3.919 1.00 82.25 408 SER A C 1
ATOM 3154 O O . SER A 1 408 ? 20.363 -0.222 -3.507 1.00 82.25 408 SER A O 1
ATOM 3156 N N . LEU A 1 409 ? 20.954 -1.599 -5.178 1.00 86.00 409 LEU A N 1
ATOM 3157 C CA . LEU A 1 409 ? 20.123 -0.947 -6.198 1.00 86.00 409 LEU A CA 1
ATOM 3158 C C . LEU A 1 409 ? 18.651 -0.879 -5.790 1.00 86.00 409 LEU A C 1
ATOM 3160 O O . LEU A 1 409 ? 18.002 0.157 -5.933 1.00 86.00 409 LEU A O 1
ATOM 3164 N N . ARG A 1 410 ? 18.122 -1.986 -5.256 1.00 87.00 410 ARG A N 1
ATOM 3165 C CA . ARG A 1 410 ? 16.753 -2.023 -4.742 1.00 87.00 410 ARG A CA 1
ATOM 3166 C C . ARG A 1 410 ? 16.583 -1.026 -3.596 1.00 87.00 410 ARG A C 1
ATOM 3168 O O . ARG A 1 410 ? 15.644 -0.235 -3.612 1.00 87.00 410 ARG A O 1
ATOM 3175 N N . ASN A 1 411 ? 17.498 -1.028 -2.628 1.00 88.56 411 ASN A N 1
ATOM 3176 C CA . ASN A 1 411 ? 17.464 -0.089 -1.509 1.00 88.56 411 ASN A CA 1
ATOM 3177 C C . ASN A 1 411 ? 17.542 1.373 -1.974 1.00 88.56 411 ASN A C 1
ATOM 3179 O O . ASN A 1 411 ? 16.804 2.200 -1.439 1.00 88.56 411 ASN A O 1
ATOM 3183 N N . ASP A 1 412 ? 18.352 1.683 -2.988 1.00 89.69 412 ASP A N 1
ATOM 3184 C CA . ASP A 1 412 ? 18.475 3.025 -3.565 1.00 89.69 412 ASP A CA 1
ATOM 3185 C C . ASP A 1 412 ? 17.142 3.498 -4.158 1.00 89.69 412 ASP A C 1
ATOM 3187 O O . ASP A 1 412 ? 16.687 4.604 -3.855 1.00 89.69 412 ASP A O 1
ATOM 3191 N N . PHE A 1 413 ? 16.453 2.637 -4.917 1.00 94.81 413 PHE A N 1
ATOM 3192 C CA . PHE A 1 413 ? 15.125 2.943 -5.453 1.00 94.81 413 PHE A CA 1
ATOM 3193 C C . PHE A 1 413 ? 14.088 3.180 -4.342 1.00 94.81 413 PHE A C 1
ATOM 3195 O O . PHE A 1 413 ? 13.375 4.186 -4.350 1.00 94.81 413 PHE A O 1
ATOM 3202 N N . PHE A 1 414 ? 14.014 2.297 -3.341 1.00 94.75 414 PHE A N 1
ATOM 3203 C CA . PHE A 1 414 ? 13.070 2.465 -2.228 1.00 94.75 414 PHE A CA 1
ATOM 3204 C C . PHE A 1 414 ? 13.421 3.658 -1.328 1.00 94.75 414 PHE A C 1
ATOM 3206 O O . PHE A 1 414 ? 12.535 4.260 -0.716 1.00 94.75 414 PHE A O 1
ATOM 3213 N N . ASN A 1 415 ? 14.696 4.035 -1.229 1.00 94.75 415 ASN A N 1
ATOM 3214 C CA . ASN A 1 415 ? 15.107 5.273 -0.575 1.00 94.75 415 ASN A CA 1
ATOM 3215 C C . ASN A 1 415 ? 14.661 6.501 -1.383 1.00 94.75 415 ASN A C 1
ATOM 3217 O O . ASN A 1 415 ? 14.113 7.451 -0.812 1.00 94.75 415 ASN A O 1
ATOM 3221 N N . PHE A 1 416 ? 14.814 6.458 -2.713 1.00 95.50 416 PHE A N 1
ATOM 3222 C CA . PHE A 1 416 ? 14.290 7.491 -3.602 1.00 95.50 416 PHE A CA 1
ATOM 3223 C C . PHE A 1 416 ? 12.789 7.690 -3.391 1.00 95.50 416 PHE A C 1
ATOM 3225 O O . PHE A 1 416 ? 12.338 8.813 -3.149 1.00 95.50 416 PHE A O 1
ATOM 3232 N N . TRP A 1 417 ? 12.039 6.590 -3.436 1.00 97.06 417 TRP A N 1
ATOM 3233 C CA . TRP A 1 417 ? 10.587 6.601 -3.376 1.00 97.06 417 TRP A CA 1
ATOM 3234 C C . TRP A 1 417 ? 10.082 7.117 -2.027 1.00 97.06 417 TRP A C 1
ATOM 3236 O O . TRP A 1 417 ? 9.222 7.997 -1.994 1.00 97.06 417 TRP A O 1
ATOM 3246 N N . ARG A 1 418 ? 10.674 6.683 -0.908 1.00 97.06 418 ARG A N 1
ATOM 3247 C CA . ARG A 1 418 ? 10.367 7.234 0.424 1.00 97.06 418 ARG A CA 1
ATOM 3248 C C . ARG A 1 418 ? 10.667 8.728 0.525 1.00 97.06 418 ARG A C 1
ATOM 3250 O O . ARG A 1 418 ? 9.860 9.481 1.065 1.00 97.06 418 ARG A O 1
ATOM 3257 N N . THR A 1 419 ? 11.791 9.178 -0.029 1.00 96.31 419 THR A N 1
ATOM 3258 C CA . THR A 1 419 ? 12.163 10.602 -0.034 1.00 96.31 419 THR A CA 1
ATOM 3259 C C . THR A 1 419 ? 11.177 11.441 -0.848 1.00 96.31 419 THR A C 1
ATOM 3261 O O . THR A 1 419 ? 10.720 12.483 -0.376 1.00 96.31 419 THR A O 1
ATOM 3264 N N . LEU A 1 420 ? 10.796 10.977 -2.043 1.00 95.44 420 LEU A N 1
ATOM 3265 C CA . LEU A 1 420 ? 9.785 11.642 -2.867 1.00 95.44 420 LEU A CA 1
ATOM 3266 C C . LEU A 1 420 ? 8.426 11.668 -2.155 1.00 95.44 420 LEU A C 1
ATOM 3268 O O . LEU A 1 420 ? 7.788 12.713 -2.082 1.00 95.44 420 LEU A O 1
ATOM 3272 N N . THR A 1 421 ? 8.021 10.546 -1.565 1.00 96.38 421 THR A N 1
ATOM 3273 C CA . THR A 1 421 ? 6.772 10.419 -0.803 1.00 96.38 421 THR A CA 1
ATOM 3274 C C . THR A 1 421 ? 6.723 11.404 0.362 1.00 96.38 421 THR A C 1
ATOM 3276 O O . THR A 1 421 ? 5.745 12.134 0.515 1.00 96.38 421 THR A O 1
ATOM 3279 N N . LEU A 1 422 ? 7.804 11.508 1.144 1.00 96.06 422 LEU A N 1
ATOM 3280 C CA . LEU A 1 422 ? 7.894 12.468 2.245 1.00 96.06 422 LEU A CA 1
ATOM 3281 C C . LEU A 1 422 ? 7.732 13.908 1.757 1.00 96.06 422 LEU A C 1
ATOM 3283 O O . LEU A 1 422 ? 7.048 14.709 2.392 1.00 96.06 422 LEU A O 1
ATOM 3287 N N . LYS A 1 423 ? 8.366 14.235 0.627 1.00 95.19 423 LYS A N 1
ATOM 3288 C CA . LYS A 1 423 ? 8.261 15.554 0.008 1.00 95.19 423 LYS A CA 1
ATOM 3289 C C . LYS A 1 423 ? 6.816 15.866 -0.379 1.00 95.19 423 LYS A C 1
ATOM 3291 O O . LYS A 1 423 ? 6.339 16.940 -0.033 1.00 95.19 423 LYS A O 1
ATOM 3296 N N . LEU A 1 424 ? 6.115 14.922 -1.011 1.00 94.19 424 LEU A N 1
ATOM 3297 C CA . LEU A 1 424 ? 4.703 15.068 -1.381 1.00 94.19 424 LEU A CA 1
ATOM 3298 C C . LEU A 1 424 ? 3.799 15.276 -0.158 1.00 94.19 424 LEU A C 1
ATOM 3300 O O . LEU A 1 424 ? 2.959 16.172 -0.162 1.00 94.19 424 LEU A O 1
ATOM 3304 N N . ILE A 1 425 ? 4.004 14.506 0.917 1.00 94.50 425 ILE A N 1
ATOM 3305 C CA . ILE A 1 425 ? 3.233 14.633 2.169 1.00 94.50 425 ILE A CA 1
ATOM 3306 C C . ILE A 1 425 ? 3.445 16.004 2.833 1.00 94.50 425 ILE A C 1
ATOM 3308 O O . ILE A 1 425 ? 2.538 16.512 3.496 1.00 94.50 425 ILE A O 1
ATOM 3312 N N . ARG A 1 426 ? 4.625 16.610 2.652 1.00 93.94 426 ARG A N 1
ATOM 3313 C CA . ARG A 1 426 ? 4.989 17.925 3.206 1.00 93.94 426 ARG A CA 1
ATOM 3314 C C . ARG A 1 426 ? 4.600 19.112 2.316 1.00 93.94 426 ARG A C 1
ATOM 3316 O O . ARG A 1 426 ? 4.761 20.249 2.754 1.00 93.94 426 ARG A O 1
ATOM 3323 N N . CYS A 1 427 ? 4.108 18.881 1.098 1.00 92.62 427 CYS A N 1
ATOM 3324 C CA . CYS A 1 427 ? 3.639 19.953 0.218 1.00 92.62 427 CYS A CA 1
ATOM 3325 C C . CYS A 1 427 ? 2.442 20.700 0.820 1.00 92.62 427 CYS A C 1
ATOM 3327 O O . CYS A 1 427 ? 1.643 20.130 1.563 1.00 92.62 427 CYS A O 1
ATOM 3329 N N . GLN A 1 428 ? 2.276 21.972 0.452 1.00 91.75 428 GLN A N 1
ATOM 3330 C CA . GLN A 1 428 ? 1.125 22.769 0.893 1.00 91.75 428 GLN A CA 1
ATOM 3331 C C . GLN A 1 428 ? -0.150 22.387 0.130 1.00 91.75 428 GLN A C 1
ATOM 3333 O O . GLN A 1 428 ? -1.250 22.411 0.684 1.00 91.75 428 GLN A O 1
ATOM 3338 N N . SER A 1 429 ? -0.012 21.994 -1.139 1.00 91.81 429 SER A N 1
ATOM 3339 C CA . SER A 1 429 ? -1.121 21.487 -1.945 1.00 91.81 429 SER A CA 1
ATOM 3340 C C . SER A 1 429 ? -1.721 20.201 -1.374 1.00 91.81 429 SER A C 1
ATOM 3342 O O . SER A 1 429 ? -1.062 19.161 -1.329 1.00 91.81 429 SER A O 1
ATOM 3344 N N . LEU A 1 430 ? -3.015 20.240 -1.038 1.00 91.06 430 LEU A N 1
ATOM 3345 C CA . LEU A 1 430 ? -3.756 19.058 -0.591 1.00 91.06 430 LEU A CA 1
ATOM 3346 C C . LEU A 1 430 ? -3.702 17.921 -1.622 1.00 91.06 430 LEU A C 1
ATOM 3348 O O . LEU A 1 430 ? -3.521 16.774 -1.232 1.00 91.06 430 LEU A O 1
ATOM 3352 N N . LEU A 1 431 ? -3.790 18.221 -2.923 1.00 90.50 431 LEU A N 1
ATOM 3353 C CA . LEU A 1 431 ? -3.715 17.204 -3.979 1.00 90.50 431 LEU A CA 1
ATOM 3354 C C . LEU A 1 431 ? -2.390 16.428 -3.922 1.00 90.50 431 LEU A C 1
ATOM 3356 O O . LEU A 1 431 ? -2.396 15.199 -3.961 1.00 90.50 431 LEU A O 1
ATOM 3360 N N . LEU A 1 432 ? -1.267 17.137 -3.765 1.00 92.25 432 LEU A N 1
ATOM 3361 C CA . LEU A 1 432 ? 0.053 16.515 -3.639 1.00 92.25 432 LEU A CA 1
ATOM 3362 C C . LEU A 1 432 ? 0.185 15.715 -2.342 1.00 92.25 432 LEU A C 1
ATOM 3364 O O . LEU A 1 432 ? 0.716 14.608 -2.372 1.00 92.25 432 LEU A O 1
ATOM 3368 N N . ARG A 1 433 ? -0.355 16.221 -1.224 1.00 93.31 433 ARG A N 1
ATOM 3369 C CA . ARG A 1 433 ? -0.383 15.476 0.046 1.00 93.31 433 ARG A CA 1
ATOM 3370 C C . ARG A 1 433 ? -1.148 14.166 -0.100 1.00 93.31 433 ARG A C 1
ATOM 3372 O O . ARG A 1 433 ? -0.651 13.119 0.300 1.00 93.31 433 ARG A O 1
ATOM 3379 N N . LEU A 1 434 ? -2.341 14.218 -0.691 1.00 92.75 434 LEU A N 1
ATOM 3380 C CA . LEU A 1 434 ? -3.192 13.052 -0.921 1.00 92.75 434 LEU A CA 1
ATOM 3381 C C . LEU A 1 434 ? -2.545 12.037 -1.872 1.00 92.75 434 LEU A C 1
ATOM 3383 O O . LEU A 1 434 ? -2.719 10.835 -1.662 1.00 92.75 434 LEU A O 1
ATOM 3387 N N . GLN A 1 435 ? -1.787 12.502 -2.871 1.00 91.88 435 GLN A N 1
ATOM 3388 C CA . GLN A 1 435 ? -0.952 11.638 -3.707 1.00 91.88 435 GLN A CA 1
ATOM 3389 C C . GLN A 1 435 ? 0.182 11.009 -2.892 1.00 91.88 435 GLN A C 1
ATOM 3391 O O . GLN A 1 435 ? 0.383 9.806 -2.974 1.00 91.88 435 GLN A O 1
ATOM 3396 N N . GLY A 1 436 ? 0.879 11.783 -2.056 1.00 94.38 436 GLY A N 1
ATOM 3397 C CA . GLY A 1 436 ? 1.912 11.261 -1.158 1.00 94.38 436 GLY A CA 1
ATOM 3398 C C . GLY A 1 436 ? 1.393 10.138 -0.256 1.00 94.38 436 GLY A C 1
ATOM 3399 O O . GLY A 1 436 ? 2.064 9.130 -0.086 1.00 94.38 436 GLY A O 1
ATOM 3400 N N . TRP A 1 437 ? 0.166 10.247 0.257 1.00 94.50 437 TRP A N 1
ATOM 3401 C CA . TRP A 1 437 ? -0.452 9.161 1.025 1.00 94.50 437 TRP A CA 1
ATOM 3402 C C . TRP A 1 437 ? -0.786 7.927 0.189 1.00 94.50 437 TRP A C 1
ATOM 3404 O O . TRP A 1 437 ? -0.618 6.815 0.680 1.00 94.50 437 TRP A O 1
ATOM 3414 N N . GLN A 1 438 ? -1.186 8.098 -1.072 1.00 94.12 438 GLN A N 1
ATOM 3415 C CA . GLN A 1 438 ? -1.333 6.963 -1.984 1.00 94.12 438 GLN A CA 1
ATOM 3416 C C . GLN A 1 438 ? 0.016 6.266 -2.222 1.00 94.12 438 GLN A C 1
ATOM 3418 O O . GLN A 1 438 ? 0.094 5.045 -2.154 1.00 94.12 438 GLN A O 1
ATOM 3423 N N . GLU A 1 439 ? 1.098 7.031 -2.392 1.00 94.94 439 GLU A N 1
ATOM 3424 C CA . GLU A 1 439 ? 2.451 6.475 -2.520 1.00 94.94 439 GLU A CA 1
ATOM 3425 C C . GLU A 1 439 ? 2.894 5.701 -1.264 1.00 94.94 439 GLU A C 1
ATOM 3427 O O . GLU A 1 439 ? 3.626 4.721 -1.380 1.00 94.94 439 GLU A O 1
ATOM 3432 N N . VAL A 1 440 ? 2.431 6.081 -0.064 1.00 96.12 440 VAL A N 1
ATOM 3433 C CA . VAL A 1 440 ? 2.662 5.296 1.165 1.00 96.12 440 VAL A CA 1
ATOM 3434 C C . VAL A 1 440 ? 1.960 3.939 1.106 1.00 96.12 440 VAL A C 1
ATOM 3436 O O . VAL A 1 440 ? 2.563 2.939 1.490 1.00 96.12 440 VAL A O 1
ATOM 3439 N N . VAL A 1 441 ? 0.713 3.883 0.631 1.00 95.00 441 VAL A N 1
ATOM 3440 C CA . VAL A 1 441 ? -0.017 2.612 0.461 1.00 95.00 441 VAL A CA 1
ATOM 3441 C C . VAL A 1 441 ? 0.729 1.706 -0.512 1.00 95.00 441 VAL A C 1
ATOM 3443 O O . VAL A 1 441 ? 1.019 0.554 -0.193 1.00 95.00 441 VAL A O 1
ATOM 3446 N N . ASP A 1 442 ? 1.130 2.262 -1.651 1.00 94.25 442 ASP A N 1
ATOM 3447 C CA . ASP A 1 442 ? 1.889 1.549 -2.670 1.00 94.25 442 ASP A CA 1
ATOM 3448 C C . ASP A 1 442 ? 3.271 1.091 -2.136 1.00 94.25 442 ASP A C 1
ATOM 3450 O O . ASP A 1 442 ? 3.745 0.010 -2.491 1.00 94.25 442 ASP A O 1
ATOM 3454 N N . LEU A 1 443 ? 3.925 1.874 -1.261 1.00 95.75 443 LEU A N 1
ATOM 3455 C CA . LEU A 1 443 ? 5.172 1.497 -0.574 1.00 95.75 443 LEU A CA 1
ATOM 3456 C C . LEU A 1 443 ? 4.976 0.312 0.374 1.00 95.75 443 LEU A C 1
ATOM 3458 O O . LEU A 1 443 ? 5.856 -0.549 0.450 1.00 95.75 443 LEU A O 1
ATOM 3462 N N . ILE A 1 444 ? 3.861 0.276 1.109 1.00 95.19 444 ILE A N 1
ATOM 3463 C CA . ILE A 1 444 ? 3.515 -0.839 1.999 1.00 95.19 444 ILE A CA 1
ATOM 3464 C C . ILE A 1 444 ? 3.325 -2.100 1.161 1.00 95.19 444 ILE A C 1
ATOM 3466 O O . ILE A 1 444 ? 4.020 -3.085 1.402 1.00 95.19 444 ILE A O 1
ATOM 3470 N N . GLU A 1 445 ? 2.491 -2.040 0.121 1.00 92.62 445 GLU A N 1
ATOM 3471 C CA . GLU A 1 445 ? 2.245 -3.175 -0.774 1.00 92.62 445 GLU A CA 1
ATOM 3472 C C . GLU A 1 445 ? 3.548 -3.671 -1.419 1.00 92.62 445 GLU A C 1
ATOM 3474 O O . GLU A 1 445 ? 3.862 -4.862 -1.399 1.00 92.62 445 GLU A O 1
ATOM 3479 N N . ALA A 1 446 ? 4.371 -2.757 -1.936 1.00 91.69 446 ALA A N 1
ATOM 3480 C CA . ALA A 1 446 ? 5.657 -3.115 -2.517 1.00 91.69 446 ALA A CA 1
ATOM 3481 C C . ALA A 1 446 ? 6.619 -3.722 -1.481 1.00 91.69 446 ALA A C 1
ATOM 3483 O O . ALA A 1 446 ? 7.390 -4.617 -1.827 1.00 91.69 446 ALA A O 1
ATOM 3484 N N . SER A 1 447 ? 6.581 -3.278 -0.222 1.00 91.62 447 SER A N 1
ATOM 3485 C CA . SER A 1 447 ? 7.390 -3.862 0.856 1.00 91.62 447 SER A CA 1
ATOM 3486 C C . SER A 1 447 ? 6.926 -5.278 1.211 1.00 91.62 447 SER A C 1
ATOM 3488 O O . SER A 1 447 ? 7.765 -6.143 1.460 1.00 91.62 447 SER A O 1
ATOM 3490 N N . GLU A 1 448 ? 5.616 -5.536 1.176 1.00 87.94 448 GLU A N 1
ATOM 3491 C CA . GLU A 1 448 ? 5.031 -6.863 1.395 1.00 87.94 448 GLU A CA 1
ATOM 3492 C C . GLU A 1 448 ? 5.361 -7.837 0.260 1.00 87.94 448 GLU A C 1
ATOM 3494 O O . GLU A 1 448 ? 5.763 -8.968 0.525 1.00 87.94 448 GLU A O 1
ATOM 3499 N N . GLN A 1 449 ? 5.288 -7.391 -0.999 1.00 85.69 449 GLN A N 1
ATOM 3500 C CA . GLN A 1 449 ? 5.678 -8.193 -2.170 1.00 85.69 449 GLN A CA 1
ATOM 3501 C C . GLN A 1 449 ? 7.152 -8.630 -2.125 1.00 85.69 449 GLN A C 1
ATOM 3503 O O . GLN A 1 449 ? 7.515 -9.673 -2.665 1.00 85.69 449 GLN A O 1
ATOM 3508 N N . HIS A 1 450 ? 8.003 -7.837 -1.473 1.00 84.81 450 HIS A N 1
ATOM 3509 C CA . HIS A 1 450 ? 9.430 -8.113 -1.301 1.00 84.81 450 HIS A CA 1
ATOM 3510 C C . HIS A 1 450 ? 9.773 -8.731 0.056 1.00 84.81 450 HIS A C 1
ATOM 3512 O O . HIS A 1 450 ? 10.958 -8.869 0.380 1.00 84.81 450 HIS A O 1
ATOM 3518 N N . ARG A 1 451 ? 8.769 -9.084 0.867 1.00 86.94 451 ARG A N 1
ATOM 3519 C CA . ARG A 1 451 ? 8.983 -9.707 2.170 1.00 86.94 451 ARG A CA 1
ATOM 3520 C C . ARG A 1 451 ? 9.738 -11.029 1.972 1.00 86.94 451 ARG A C 1
ATOM 3522 O O . ARG A 1 451 ? 9.245 -11.909 1.264 1.00 86.94 451 ARG A O 1
ATOM 3529 N N . PRO A 1 452 ? 10.913 -11.211 2.603 1.00 88.44 452 PRO A N 1
ATOM 3530 C CA . PRO A 1 452 ? 11.570 -12.508 2.603 1.00 88.44 452 PRO A CA 1
ATOM 3531 C C . PRO A 1 452 ? 10.656 -13.553 3.254 1.00 88.44 452 PRO A C 1
ATOM 3533 O O . PRO A 1 452 ? 9.995 -13.235 4.249 1.00 88.44 452 PRO A O 1
ATOM 3536 N N . PRO A 1 453 ? 10.624 -14.797 2.750 1.00 91.25 453 PRO A N 1
ATOM 3537 C CA . PRO A 1 453 ? 9.813 -15.837 3.362 1.00 91.25 453 PRO A CA 1
ATOM 3538 C C . PRO A 1 453 ? 10.241 -16.043 4.823 1.00 91.25 453 PRO A C 1
ATOM 3540 O O . PRO A 1 453 ? 11.421 -15.850 5.153 1.00 91.25 453 PRO A O 1
ATOM 3543 N N . PRO A 1 454 ? 9.322 -16.440 5.721 1.00 93.00 454 PRO A N 1
ATOM 3544 C CA . PRO A 1 454 ? 9.688 -16.754 7.095 1.00 93.00 454 PRO A CA 1
ATOM 3545 C C . PRO A 1 454 ? 10.779 -17.814 7.160 1.00 93.00 454 PRO A C 1
ATOM 3547 O O . PRO A 1 454 ? 10.864 -18.676 6.283 1.00 93.00 454 PRO A O 1
ATOM 3550 N N . ARG A 1 455 ? 11.618 -17.763 8.198 1.00 93.50 455 ARG A N 1
ATOM 3551 C CA . ARG A 1 455 ? 12.691 -18.754 8.364 1.00 93.50 455 ARG A CA 1
ATOM 3552 C C . ARG A 1 455 ? 12.130 -20.109 8.768 1.00 93.50 455 ARG A C 1
ATOM 3554 O O . ARG A 1 455 ? 12.613 -21.147 8.311 1.00 93.50 455 ARG A O 1
ATOM 3561 N N . GLN A 1 456 ? 11.133 -20.084 9.640 1.00 95.88 456 GLN A N 1
ATOM 3562 C CA . GLN A 1 456 ? 10.458 -21.266 10.144 1.00 95.88 456 GLN A CA 1
ATOM 3563 C C . GLN A 1 456 ? 8.973 -20.978 10.349 1.00 95.88 456 GLN A C 1
ATOM 3565 O O . GLN A 1 456 ? 8.557 -19.822 10.442 1.00 95.88 456 GLN A O 1
ATOM 3570 N N . TYR A 1 457 ? 8.194 -22.043 10.464 1.00 97.06 457 TYR A N 1
ATOM 3571 C CA . TYR A 1 457 ? 6.829 -22.011 10.963 1.00 97.06 457 TYR A CA 1
ATOM 3572 C C . TYR A 1 457 ? 6.704 -22.961 12.144 1.00 97.06 457 TYR A C 1
ATOM 3574 O O . TYR A 1 457 ? 7.204 -24.082 12.090 1.00 97.06 457 TYR A O 1
ATOM 3582 N N . GLU A 1 458 ? 6.021 -22.537 13.196 1.00 97.44 458 GLU A N 1
ATOM 3583 C CA . GLU A 1 458 ? 5.572 -23.434 14.252 1.00 97.44 458 GLU A CA 1
ATOM 3584 C C . GLU A 1 458 ? 4.113 -23.811 13.994 1.00 97.44 458 GLU A C 1
ATOM 3586 O O . GLU A 1 458 ? 3.221 -22.962 14.032 1.00 97.44 458 GLU A O 1
ATOM 3591 N N . VAL A 1 459 ? 3.876 -25.088 13.704 1.00 97.25 459 VAL A N 1
ATOM 3592 C CA . VAL A 1 459 ? 2.538 -25.649 13.521 1.00 97.25 459 VAL A CA 1
ATOM 3593 C C . VAL A 1 459 ? 2.032 -26.142 14.871 1.00 97.25 459 VAL A C 1
ATOM 3595 O O . VAL A 1 459 ? 2.688 -26.957 15.523 1.00 97.25 459 VAL A O 1
ATOM 3598 N N . ARG A 1 460 ? 0.862 -25.651 15.282 1.00 96.94 460 ARG A N 1
ATOM 3599 C CA . ARG A 1 460 ? 0.198 -25.995 16.544 1.00 96.94 460 ARG A CA 1
ATOM 3600 C C . ARG A 1 460 ? -1.244 -26.429 16.309 1.00 96.94 460 ARG A C 1
ATOM 3602 O O . ARG A 1 460 ? -1.856 -26.061 15.309 1.00 96.94 460 ARG A O 1
ATOM 3609 N N . ASN A 1 461 ? -1.808 -27.126 17.294 1.00 95.38 461 ASN A N 1
ATOM 3610 C CA . ASN A 1 461 ? -3.224 -27.496 17.369 1.00 95.38 461 ASN A CA 1
ATOM 3611 C C . ASN A 1 461 ? -3.750 -28.320 16.181 1.00 95.38 461 ASN A C 1
ATOM 3613 O O . ASN A 1 461 ? -4.954 -28.374 15.966 1.00 95.38 461 ASN A O 1
ATOM 3617 N N . ALA A 1 462 ? -2.885 -28.980 15.416 1.00 95.81 462 ALA A N 1
ATOM 3618 C CA . ALA A 1 462 ? -3.333 -29.993 14.475 1.00 95.81 462 ALA A CA 1
ATOM 3619 C C . ALA A 1 462 ? -3.905 -31.184 15.259 1.00 95.81 462 ALA A C 1
ATOM 3621 O O . ALA A 1 462 ? -3.258 -31.674 16.188 1.00 95.81 462 ALA A O 1
ATOM 3622 N N . GLY A 1 463 ? -5.067 -31.696 14.850 1.00 94.69 463 GLY A N 1
ATOM 3623 C CA . GLY A 1 463 ? -5.655 -32.924 15.397 1.00 94.69 463 GLY A CA 1
ATOM 3624 C C . GLY A 1 463 ? -4.789 -34.175 15.205 1.00 94.69 463 GLY A C 1
ATOM 3625 O O . GLY A 1 463 ? -5.033 -35.201 15.841 1.00 94.69 463 GLY A O 1
ATOM 3626 N N . ILE A 1 464 ? -3.759 -34.100 14.357 1.00 93.56 464 ILE A N 1
ATOM 3627 C CA . ILE A 1 464 ? -2.674 -35.080 14.289 1.00 93.56 464 ILE A CA 1
ATOM 3628 C C . ILE A 1 464 ? -1.437 -34.535 14.995 1.00 93.56 464 ILE A C 1
ATOM 3630 O O . ILE A 1 464 ? -0.803 -33.588 14.532 1.00 93.56 464 ILE A O 1
ATOM 3634 N N . ASN A 1 465 ? -1.039 -35.212 16.073 1.00 92.81 465 ASN A N 1
ATOM 3635 C CA . ASN A 1 465 ? 0.055 -34.769 16.931 1.00 92.81 465 ASN A CA 1
ATOM 3636 C C . ASN A 1 465 ? 1.387 -34.603 16.190 1.00 92.81 465 ASN A C 1
ATOM 3638 O O . ASN A 1 465 ? 2.015 -33.565 16.359 1.00 92.81 465 ASN A O 1
ATOM 3642 N N . PHE A 1 466 ? 1.788 -35.558 15.343 1.00 94.56 466 PHE A N 1
ATOM 3643 C CA . PHE A 1 466 ? 3.084 -35.509 14.647 1.00 94.56 466 PHE A CA 1
ATOM 3644 C C . PHE A 1 466 ? 3.167 -34.462 13.526 1.00 94.56 466 PHE A C 1
ATOM 3646 O O . PHE A 1 466 ? 4.249 -34.199 13.014 1.00 94.56 466 PHE A O 1
ATOM 3653 N N . VAL A 1 467 ? 2.040 -33.868 13.120 1.00 95.62 467 VAL A N 1
ATOM 3654 C CA . VAL A 1 467 ? 2.046 -32.730 12.186 1.00 95.62 467 VAL A CA 1
ATOM 3655 C C . VAL A 1 467 ? 2.428 -31.441 12.920 1.00 95.62 467 VAL A C 1
ATOM 3657 O O . VAL A 1 467 ? 2.947 -30.517 12.293 1.00 95.62 467 VAL A O 1
ATOM 3660 N N . ASN A 1 468 ? 2.205 -31.369 14.236 1.00 95.81 468 ASN A N 1
ATOM 3661 C CA . ASN A 1 468 ? 2.640 -30.239 15.050 1.00 95.81 468 ASN A CA 1
ATOM 3662 C C . ASN A 1 468 ? 4.161 -30.247 15.218 1.00 95.81 468 ASN A C 1
ATOM 3664 O O . ASN A 1 468 ? 4.769 -31.294 15.418 1.00 95.81 468 ASN A O 1
ATOM 3668 N N . GLY A 1 469 ? 4.767 -29.064 15.200 1.00 95.62 469 GLY A N 1
ATOM 3669 C CA . GLY A 1 469 ? 6.209 -28.918 15.346 1.00 95.62 469 GLY A CA 1
ATOM 3670 C C . GLY A 1 469 ? 6.768 -27.735 14.571 1.00 95.62 469 GLY A C 1
ATOM 3671 O O . GLY A 1 469 ? 6.035 -26.923 14.006 1.00 95.62 469 GLY A O 1
ATOM 3672 N N . VAL A 1 470 ? 8.095 -27.637 14.556 1.00 97.31 470 VAL A N 1
ATOM 3673 C CA . VAL A 1 470 ? 8.809 -26.573 13.845 1.00 97.31 470 VAL A CA 1
ATOM 3674 C C . VAL A 1 470 ? 9.193 -27.050 12.448 1.00 97.31 470 VAL A C 1
ATOM 3676 O O . VAL A 1 470 ? 9.926 -28.027 12.284 1.00 97.31 470 VAL A O 1
ATOM 3679 N N . TYR A 1 471 ? 8.716 -26.318 11.448 1.00 97.44 471 TYR A N 1
ATOM 3680 C CA . TYR A 1 471 ? 8.998 -26.492 10.032 1.00 97.44 471 TYR A CA 1
ATOM 3681 C C . TYR A 1 471 ? 10.064 -25.482 9.630 1.00 97.44 471 TYR A C 1
ATOM 3683 O O . TYR A 1 471 ? 9.852 -24.277 9.742 1.00 97.44 471 TYR A O 1
ATOM 3691 N N . THR A 1 472 ? 11.214 -25.954 9.157 1.00 96.38 472 THR A N 1
ATOM 3692 C CA . THR A 1 472 ? 12.322 -25.081 8.743 1.00 96.38 472 THR A CA 1
ATOM 3693 C C . THR A 1 472 ? 12.329 -24.898 7.237 1.00 96.38 472 THR A C 1
ATOM 3695 O O . THR A 1 472 ? 12.057 -25.845 6.502 1.00 96.38 472 THR A O 1
ATOM 3698 N N . TYR A 1 473 ? 12.623 -23.681 6.771 1.00 94.75 473 TYR A N 1
ATOM 3699 C CA . TYR A 1 473 ? 12.729 -23.396 5.345 1.00 94.75 473 TYR A CA 1
ATOM 3700 C C . TYR A 1 473 ? 13.766 -24.315 4.691 1.00 94.75 473 TYR A C 1
ATOM 3702 O O . TYR A 1 473 ? 14.893 -24.448 5.166 1.00 94.75 473 TYR A O 1
ATOM 3710 N N . SER A 1 474 ? 13.360 -24.936 3.593 1.00 92.06 474 SER A N 1
ATOM 3711 C CA . SER A 1 474 ? 14.104 -25.969 2.863 1.00 92.06 474 SER A CA 1
ATOM 3712 C C . SER A 1 474 ? 14.235 -25.652 1.367 1.00 92.06 474 SER A C 1
ATOM 3714 O O . SER A 1 474 ? 14.680 -26.494 0.591 1.00 92.06 474 SER A O 1
ATOM 3716 N N . GLY A 1 475 ? 13.836 -24.442 0.955 1.00 88.50 475 GLY A N 1
ATOM 3717 C CA . GLY A 1 475 ? 14.034 -23.941 -0.404 1.00 88.50 475 GLY A CA 1
ATOM 3718 C C . GLY A 1 475 ? 15.481 -23.517 -0.673 1.00 88.50 475 GLY A C 1
ATOM 3719 O O . GLY A 1 475 ? 16.363 -23.638 0.179 1.00 88.50 475 GLY A O 1
ATOM 3720 N N . GLN A 1 476 ? 15.734 -22.972 -1.863 1.00 87.06 476 GLN A N 1
ATOM 3721 C CA . GLN A 1 476 ? 17.072 -22.506 -2.232 1.00 87.06 476 GLN A CA 1
ATOM 3722 C C . GLN A 1 476 ? 17.457 -21.244 -1.448 1.00 87.06 476 GLN A C 1
ATOM 3724 O O . GLN A 1 476 ? 16.663 -20.305 -1.330 1.00 87.06 476 GLN A O 1
ATOM 3729 N N . ILE A 1 477 ? 18.692 -21.221 -0.934 1.00 85.31 477 ILE A N 1
ATOM 3730 C CA . ILE A 1 477 ? 19.263 -20.110 -0.164 1.00 85.31 477 ILE A CA 1
ATOM 3731 C C . ILE A 1 477 ? 20.595 -19.698 -0.799 1.00 85.31 477 ILE A C 1
ATOM 3733 O O . ILE A 1 477 ? 21.460 -20.543 -1.027 1.00 85.31 477 ILE A O 1
ATOM 3737 N N . ILE A 1 478 ? 20.789 -18.400 -1.039 1.00 79.81 478 ILE A N 1
ATOM 3738 C CA . ILE A 1 478 ? 22.062 -17.810 -1.477 1.00 79.81 478 ILE A CA 1
ATOM 3739 C C . ILE A 1 478 ? 22.413 -16.678 -0.515 1.00 79.81 478 ILE A C 1
ATOM 3741 O O . ILE A 1 478 ? 21.609 -15.779 -0.287 1.00 79.81 478 ILE A O 1
ATOM 3745 N N . ASN A 1 479 ? 23.614 -16.725 0.071 1.00 79.06 479 ASN A N 1
ATOM 3746 C CA . ASN A 1 479 ? 24.106 -15.718 1.021 1.00 79.06 479 ASN A CA 1
ATOM 3747 C C . ASN A 1 479 ? 23.125 -15.420 2.172 1.00 79.06 479 ASN A C 1
ATOM 3749 O O . ASN A 1 479 ? 23.002 -14.278 2.593 1.00 79.06 479 ASN A O 1
ATOM 3753 N N . GLY A 1 480 ? 22.402 -16.434 2.665 1.00 80.94 480 GLY A N 1
ATOM 3754 C CA . GLY A 1 480 ? 21.419 -16.292 3.748 1.00 80.94 480 GLY A CA 1
ATOM 3755 C C . GLY A 1 480 ? 20.051 -15.738 3.331 1.00 80.94 480 GLY A C 1
ATOM 3756 O O . GLY A 1 480 ? 19.178 -15.625 4.186 1.00 80.94 480 GLY A O 1
ATOM 3757 N N . TYR A 1 481 ? 19.847 -15.436 2.048 1.00 83.12 481 TYR A N 1
ATOM 3758 C CA . TYR A 1 481 ? 18.568 -15.011 1.482 1.00 83.12 481 TYR A CA 1
ATOM 3759 C C . TYR A 1 481 ? 17.900 -16.149 0.713 1.00 83.12 481 TYR A C 1
ATOM 3761 O O . TYR A 1 481 ? 18.575 -16.931 0.041 1.00 83.12 481 TYR A O 1
ATOM 3769 N N . ALA A 1 482 ? 16.570 -16.219 0.766 1.00 85.00 482 ALA A N 1
ATOM 3770 C CA . ALA A 1 482 ? 15.808 -17.079 -0.132 1.00 85.00 482 ALA A CA 1
ATOM 3771 C C . ALA A 1 482 ? 15.994 -16.615 -1.580 1.00 85.00 482 ALA A C 1
ATOM 3773 O O . ALA A 1 482 ? 15.924 -15.416 -1.861 1.00 85.00 482 ALA A O 1
ATOM 3774 N N . VAL A 1 483 ? 16.211 -17.555 -2.500 1.00 80.88 483 VAL A N 1
ATOM 3775 C CA . VAL A 1 483 ? 16.309 -17.226 -3.926 1.00 80.88 483 VAL A CA 1
ATOM 3776 C C . VAL A 1 483 ? 14.922 -16.808 -4.435 1.00 80.88 483 VAL A C 1
ATOM 3778 O O . VAL A 1 483 ? 13.984 -17.607 -4.339 1.00 80.88 483 VAL A O 1
ATOM 3781 N N . PRO A 1 484 ? 14.759 -15.585 -4.978 1.00 74.25 484 PRO A N 1
ATOM 3782 C CA . PRO A 1 484 ? 13.485 -15.143 -5.539 1.00 74.25 484 PRO A CA 1
ATOM 3783 C C . PRO A 1 484 ? 12.992 -16.083 -6.647 1.00 74.25 484 PRO A C 1
ATOM 3785 O O . PRO A 1 484 ? 13.796 -16.688 -7.352 1.00 74.25 484 PRO A O 1
ATOM 3788 N N . ASN A 1 485 ? 11.672 -16.174 -6.829 1.00 72.75 485 ASN A N 1
ATOM 3789 C CA . ASN A 1 485 ? 11.018 -16.999 -7.860 1.00 72.75 485 ASN A CA 1
ATOM 3790 C C . ASN A 1 485 ? 11.297 -18.514 -7.782 1.00 72.75 485 ASN A C 1
ATOM 3792 O O . ASN A 1 485 ? 11.053 -19.228 -8.752 1.00 72.75 485 ASN A O 1
ATOM 3796 N N . THR A 1 486 ? 11.774 -19.014 -6.641 1.00 80.19 486 THR A N 1
ATOM 3797 C CA . THR A 1 486 ? 11.850 -20.456 -6.364 1.00 80.19 486 THR A CA 1
ATOM 3798 C C . THR A 1 486 ? 10.671 -20.903 -5.505 1.00 80.19 486 THR A C 1
ATOM 3800 O O . THR A 1 486 ? 10.038 -20.088 -4.828 1.00 80.19 486 THR A O 1
ATOM 3803 N N . ASP A 1 487 ? 10.343 -22.194 -5.549 1.00 82.44 487 ASP A N 1
ATOM 3804 C CA . ASP A 1 487 ? 9.253 -22.729 -4.740 1.00 82.44 487 ASP A CA 1
ATOM 3805 C C . ASP A 1 487 ? 9.594 -22.663 -3.248 1.00 82.44 487 ASP A C 1
ATOM 3807 O O . ASP A 1 487 ? 10.609 -23.185 -2.776 1.00 82.44 487 ASP A O 1
ATOM 3811 N N . VAL A 1 488 ? 8.713 -22.006 -2.494 1.00 87.56 488 VAL A N 1
ATOM 3812 C CA . VAL A 1 488 ? 8.812 -21.888 -1.041 1.00 87.56 488 VAL A CA 1
ATOM 3813 C C . VAL A 1 488 ? 8.354 -23.204 -0.415 1.00 87.56 488 VAL A C 1
ATOM 3815 O O . VAL A 1 488 ? 7.192 -23.596 -0.540 1.00 87.56 488 VAL A O 1
ATOM 3818 N N . LYS A 1 489 ? 9.278 -23.875 0.276 1.00 91.81 489 LYS A N 1
ATOM 3819 C CA . LYS A 1 489 ? 9.043 -25.153 0.953 1.00 91.81 489 LYS A CA 1
ATOM 3820 C C . LYS A 1 489 ? 9.637 -25.141 2.353 1.00 91.81 489 LYS A C 1
ATOM 3822 O O . LYS A 1 489 ? 10.776 -24.710 2.545 1.00 91.81 489 LYS A O 1
ATOM 3827 N N . TYR A 1 490 ? 8.918 -25.713 3.307 1.00 95.38 490 TYR A N 1
ATOM 3828 C CA . TYR A 1 490 ? 9.407 -25.980 4.654 1.00 95.38 490 TYR A CA 1
ATOM 3829 C C . TYR A 1 490 ? 9.319 -27.469 4.973 1.00 95.38 490 TYR A C 1
ATOM 3831 O O . TYR A 1 490 ? 8.432 -28.158 4.475 1.00 95.38 490 TYR A O 1
ATOM 3839 N N . SER A 1 491 ? 10.217 -27.960 5.821 1.00 94.81 491 SER A N 1
ATOM 3840 C CA . SER A 1 491 ? 10.261 -29.362 6.239 1.00 94.81 491 SER A CA 1
ATOM 3841 C C . SER A 1 491 ? 10.338 -29.498 7.755 1.00 94.81 491 SER A C 1
ATOM 3843 O O . SER A 1 491 ? 11.089 -28.769 8.411 1.00 94.81 491 SER A O 1
ATOM 3845 N N . HIS A 1 492 ? 9.607 -30.468 8.285 1.00 95.38 492 HIS A N 1
ATOM 3846 C CA . HIS A 1 492 ? 9.627 -30.911 9.669 1.00 95.38 492 HIS A CA 1
ATOM 3847 C C . HIS A 1 492 ? 9.987 -32.400 9.710 1.00 95.38 492 HIS A C 1
ATOM 3849 O O . HIS A 1 492 ? 9.376 -33.206 9.011 1.00 95.38 492 HIS A O 1
ATOM 3855 N N . GLN A 1 493 ? 10.987 -32.753 10.516 1.00 93.94 493 GLN A N 1
ATOM 3856 C CA . GLN A 1 493 ? 11.344 -34.144 10.781 1.00 93.94 493 GLN A CA 1
ATOM 3857 C C . GLN A 1 493 ? 10.662 -34.589 12.068 1.00 93.94 493 GLN A C 1
ATOM 3859 O O . GLN A 1 493 ? 10.938 -34.020 13.128 1.00 93.94 493 GLN A O 1
ATOM 3864 N N . VAL A 1 494 ? 9.795 -35.598 11.974 1.00 92.75 494 VAL A N 1
ATOM 3865 C CA . VAL A 1 494 ? 9.117 -36.152 13.147 1.00 92.75 494 VAL A CA 1
ATOM 3866 C C . VAL A 1 494 ? 10.133 -36.943 13.975 1.00 92.75 494 VAL A C 1
ATOM 3868 O O . VAL A 1 494 ? 10.752 -37.875 13.444 1.00 92.75 494 VAL A O 1
ATOM 3871 N N . PRO A 1 495 ? 10.312 -36.621 15.269 1.00 90.25 495 PRO A N 1
ATOM 3872 C CA . PRO A 1 495 ? 11.285 -37.312 16.098 1.00 90.25 495 PRO A CA 1
ATOM 3873 C C . PRO A 1 495 ? 11.019 -38.828 16.177 1.00 90.25 495 PRO A C 1
ATOM 3875 O O . PRO A 1 495 ? 9.858 -39.241 16.262 1.00 90.25 495 PRO A O 1
ATOM 3878 N N . PRO A 1 496 ? 12.064 -39.676 16.159 1.00 85.50 496 PRO A N 1
ATOM 3879 C CA . PRO A 1 496 ? 11.917 -41.134 16.158 1.00 85.50 496 PRO A CA 1
ATOM 3880 C C . PRO A 1 496 ? 11.266 -41.687 17.435 1.00 85.50 496 PRO A C 1
ATOM 3882 O O . PRO A 1 496 ? 10.715 -42.783 17.421 1.00 85.50 496 PRO A O 1
ATOM 3885 N N . GLU A 1 497 ? 11.300 -40.935 18.534 1.00 84.06 497 GLU A N 1
ATOM 3886 C CA . GLU A 1 497 ? 10.610 -41.245 19.787 1.00 84.06 497 GLU A CA 1
ATOM 3887 C C . GLU A 1 497 ? 9.084 -41.036 19.741 1.00 84.06 497 GLU A C 1
ATOM 3889 O O . GLU A 1 497 ? 8.387 -41.429 20.679 1.00 84.06 497 GLU A O 1
ATOM 3894 N N . CYS A 1 498 ? 8.542 -40.427 18.681 1.00 81.56 498 CYS A N 1
ATOM 3895 C CA . CYS A 1 498 ? 7.105 -40.206 18.547 1.00 81.56 498 CYS A CA 1
ATOM 3896 C C . CYS A 1 498 ? 6.396 -41.512 18.158 1.00 81.56 498 CYS A C 1
ATOM 3898 O O . CYS A 1 498 ? 6.697 -42.105 17.129 1.00 81.56 498 CYS A O 1
ATOM 3900 N N . THR A 1 499 ? 5.430 -41.977 18.954 1.00 78.94 499 THR A N 1
ATOM 3901 C CA . THR A 1 499 ? 4.748 -43.262 18.698 1.00 78.94 499 THR A CA 1
ATOM 3902 C C . THR A 1 499 ? 3.971 -43.282 17.382 1.00 78.94 499 THR A C 1
ATOM 3904 O O . THR A 1 499 ? 3.845 -44.338 16.767 1.00 78.94 499 THR A O 1
ATOM 3907 N N . ASP A 1 500 ? 3.493 -42.117 16.941 1.00 80.38 500 ASP A N 1
ATOM 3908 C CA . ASP A 1 500 ? 2.785 -41.930 15.680 1.00 80.38 500 ASP A CA 1
ATOM 3909 C C . ASP A 1 500 ? 3.657 -41.101 14.731 1.00 80.38 500 ASP A C 1
ATOM 3911 O O . ASP A 1 500 ? 4.059 -39.989 15.059 1.00 80.38 500 ASP A O 1
ATOM 3915 N N . GLY A 1 501 ? 3.941 -41.632 13.541 1.00 81.81 501 GLY A N 1
ATOM 3916 C CA . GLY A 1 501 ? 4.662 -40.898 12.499 1.00 81.81 501 GLY A CA 1
ATOM 3917 C C . GLY A 1 501 ? 6.180 -40.774 12.683 1.00 81.81 501 GLY A C 1
ATOM 3918 O O . GLY A 1 501 ? 6.784 -39.980 11.969 1.00 81.81 501 GLY A O 1
ATOM 3919 N N . ALA A 1 502 ? 6.799 -41.548 13.585 1.00 88.25 502 ALA A N 1
ATOM 3920 C CA . ALA A 1 502 ? 8.256 -41.600 13.761 1.00 88.25 502 ALA A CA 1
ATOM 3921 C C . ALA A 1 502 ? 9.018 -41.648 12.427 1.00 88.25 502 ALA A C 1
ATOM 3923 O O . ALA A 1 502 ? 8.758 -42.509 11.585 1.00 88.25 502 ALA A O 1
ATOM 3924 N N . GLY A 1 503 ? 9.991 -40.748 12.262 1.00 85.88 503 GLY A N 1
ATOM 3925 C CA . GLY A 1 503 ? 10.884 -40.721 11.101 1.00 85.88 503 GLY A CA 1
ATOM 3926 C C . GLY A 1 503 ? 10.269 -40.157 9.819 1.00 85.88 503 GLY A C 1
ATOM 3927 O O . GLY A 1 503 ? 10.970 -40.058 8.815 1.00 85.88 503 GLY A O 1
ATOM 3928 N N . LYS A 1 504 ? 8.992 -39.756 9.830 1.00 90.94 504 LYS A N 1
ATOM 3929 C CA . LYS A 1 504 ? 8.366 -39.105 8.676 1.00 90.94 504 LYS A CA 1
ATOM 3930 C C . LYS A 1 504 ? 8.910 -37.694 8.477 1.00 90.94 504 LYS A C 1
ATOM 3932 O O . LYS A 1 504 ? 9.112 -36.946 9.435 1.00 90.94 504 LYS A O 1
ATOM 3937 N N . THR A 1 505 ? 9.056 -37.304 7.213 1.00 92.88 505 THR A N 1
ATOM 3938 C CA . THR A 1 505 ? 9.307 -35.912 6.825 1.00 92.88 505 THR A CA 1
ATOM 3939 C C . THR A 1 505 ? 7.996 -35.274 6.389 1.00 92.88 505 THR A C 1
ATOM 3941 O O . THR A 1 505 ? 7.461 -35.604 5.331 1.00 92.88 505 THR A O 1
ATOM 3944 N N . ILE A 1 506 ? 7.485 -34.333 7.179 1.00 95.31 506 ILE A N 1
ATOM 3945 C CA . ILE A 1 506 ? 6.311 -33.546 6.797 1.00 95.31 506 ILE A CA 1
ATOM 3946 C C . ILE A 1 506 ? 6.782 -32.269 6.117 1.00 95.31 506 ILE A C 1
ATOM 3948 O O . ILE A 1 506 ? 7.730 -31.615 6.554 1.00 95.31 506 ILE A O 1
ATOM 3952 N N . THR A 1 507 ? 6.124 -31.907 5.027 1.00 95.00 507 THR A N 1
ATOM 3953 C CA . THR A 1 507 ? 6.467 -30.749 4.216 1.00 95.00 507 THR A CA 1
ATOM 3954 C C . THR A 1 507 ? 5.299 -29.781 4.143 1.00 95.00 507 THR A C 1
ATOM 3956 O O . THR A 1 507 ? 4.149 -30.185 4.009 1.00 95.00 507 THR A O 1
ATOM 3959 N N . LEU A 1 508 ? 5.615 -28.494 4.251 1.00 95.56 508 LEU A N 1
ATOM 3960 C CA . LEU A 1 508 ? 4.699 -27.388 4.011 1.00 95.56 508 LEU A CA 1
ATOM 3961 C C . LEU A 1 508 ? 5.111 -26.724 2.702 1.00 95.56 508 LEU A C 1
ATOM 3963 O O . LEU A 1 508 ? 6.199 -26.147 2.618 1.00 95.56 508 LEU A O 1
ATOM 3967 N N . PHE A 1 509 ? 4.273 -26.827 1.679 1.00 92.75 509 PHE A N 1
ATOM 3968 C CA . PHE A 1 509 ? 4.591 -26.324 0.345 1.00 92.75 509 PHE A CA 1
ATOM 3969 C C . PHE A 1 509 ? 3.350 -25.819 -0.379 1.00 92.75 509 PHE A C 1
ATOM 3971 O O . PHE A 1 509 ? 2.214 -26.111 -0.002 1.00 92.75 509 PHE A O 1
ATOM 3978 N N . ARG A 1 510 ? 3.590 -25.038 -1.430 1.00 91.56 510 ARG A N 1
ATOM 3979 C CA . ARG A 1 510 ? 2.552 -24.504 -2.305 1.00 91.56 510 ARG A CA 1
ATOM 3980 C C . ARG A 1 510 ? 2.534 -25.263 -3.622 1.00 91.56 510 ARG A C 1
ATOM 3982 O O . ARG A 1 510 ? 3.576 -25.430 -4.245 1.00 91.56 510 ARG A O 1
ATOM 3989 N N . CYS A 1 511 ? 1.348 -25.623 -4.095 1.00 88.50 511 CYS A N 1
ATOM 3990 C CA . CYS A 1 511 ? 1.136 -26.234 -5.401 1.00 88.50 511 CYS A CA 1
ATOM 3991 C C . CYS A 1 511 ? 0.187 -25.388 -6.264 1.00 88.50 511 CYS A C 1
ATOM 3993 O O . CYS A 1 511 ? -0.689 -24.679 -5.760 1.00 88.50 511 CYS A O 1
ATOM 3995 N N . THR A 1 512 ? 0.369 -25.451 -7.586 1.00 89.56 512 THR A N 1
ATOM 3996 C CA . THR A 1 512 ? -0.561 -24.862 -8.559 1.00 89.56 512 THR A CA 1
ATOM 3997 C C . THR A 1 512 ? -1.479 -25.952 -9.073 1.00 89.56 512 THR A C 1
ATOM 3999 O O . THR A 1 512 ? -1.043 -26.855 -9.782 1.00 89.56 512 THR A O 1
ATOM 4002 N N . MET A 1 513 ? -2.759 -25.860 -8.738 1.00 87.38 513 MET A N 1
ATOM 4003 C CA . MET A 1 513 ? -3.745 -26.839 -9.178 1.00 87.38 513 MET A CA 1
ATOM 4004 C C . MET A 1 513 ? -4.040 -26.679 -10.673 1.00 87.38 513 MET A C 1
ATOM 4006 O O . MET A 1 513 ? -3.820 -25.620 -11.258 1.00 87.38 513 MET A O 1
ATOM 4010 N N . ARG A 1 514 ? -4.650 -27.701 -11.291 1.00 87.06 514 ARG A N 1
ATOM 4011 C CA . ARG A 1 514 ? -5.097 -27.652 -12.703 1.00 87.06 514 ARG A CA 1
ATOM 4012 C C . ARG A 1 514 ? -6.056 -26.492 -13.005 1.00 87.06 514 ARG A C 1
ATOM 4014 O O . ARG A 1 514 ? -6.178 -26.077 -14.149 1.00 87.06 514 ARG A O 1
ATOM 4021 N N . SER A 1 515 ? -6.733 -25.971 -11.983 1.00 88.50 515 SER A N 1
ATOM 4022 C CA . SER A 1 515 ? -7.598 -24.788 -12.059 1.00 88.50 515 SER A CA 1
ATOM 4023 C C . SER A 1 515 ? -6.837 -23.454 -12.055 1.00 88.50 515 SER A C 1
ATOM 4025 O O . SER A 1 515 ? -7.473 -22.408 -11.981 1.00 88.50 515 SER A O 1
ATOM 4027 N N . ASN A 1 516 ? -5.500 -23.475 -12.079 1.00 88.75 516 ASN A N 1
ATOM 4028 C CA . ASN A 1 516 ? -4.595 -22.347 -11.826 1.00 88.75 516 ASN A CA 1
ATOM 4029 C C . ASN A 1 516 ? -4.685 -21.734 -10.417 1.00 88.75 516 ASN A C 1
ATOM 4031 O O . ASN A 1 516 ? -3.934 -20.810 -10.113 1.00 88.75 516 ASN A O 1
ATOM 4035 N N . ALA A 1 517 ? -5.539 -22.258 -9.531 1.00 89.81 517 ALA A N 1
ATOM 4036 C CA . ALA A 1 517 ? -5.566 -21.840 -8.134 1.00 89.81 517 ALA A CA 1
ATOM 4037 C C . ALA A 1 517 ? -4.316 -22.343 -7.395 1.00 89.81 517 ALA A C 1
ATOM 4039 O O . ALA A 1 517 ? -3.920 -23.501 -7.556 1.00 89.81 517 ALA A O 1
ATOM 4040 N N . LYS A 1 518 ? -3.730 -21.494 -6.548 1.00 91.81 518 LYS A N 1
ATOM 4041 C CA . LYS A 1 518 ? -2.629 -21.870 -5.655 1.00 91.81 518 LYS A CA 1
ATOM 4042 C C . LYS A 1 518 ? -3.178 -22.421 -4.343 1.00 91.81 518 LYS A C 1
ATOM 4044 O O . LYS A 1 518 ? -4.155 -21.900 -3.807 1.00 91.81 518 LYS A O 1
ATOM 4049 N N . TRP A 1 519 ? -2.578 -23.500 -3.863 1.00 93.50 519 TRP A N 1
ATOM 4050 C CA . TRP A 1 519 ? -2.969 -24.169 -2.626 1.00 93.50 519 TRP A CA 1
ATOM 4051 C C . TRP A 1 519 ? -1.734 -24.453 -1.785 1.00 93.50 519 TRP A C 1
ATOM 4053 O O . TRP A 1 519 ? -0.695 -24.829 -2.327 1.00 93.50 519 TRP A O 1
ATOM 4063 N N . TRP A 1 520 ? -1.862 -24.285 -0.476 1.00 95.06 520 TRP A N 1
ATOM 4064 C CA . TRP A 1 520 ? -0.881 -24.723 0.506 1.00 95.06 520 TRP A CA 1
ATOM 4065 C C . TRP A 1 520 ? -1.265 -26.091 1.051 1.00 95.06 520 TRP A C 1
ATOM 4067 O O . TRP A 1 520 ? -2.442 -26.332 1.323 1.00 95.06 520 TRP A O 1
ATOM 4077 N N . PHE A 1 521 ? -0.269 -26.947 1.250 1.00 95.06 521 PHE A N 1
ATOM 4078 C CA . PHE A 1 521 ? -0.438 -28.295 1.775 1.00 95.06 521 PHE A CA 1
ATOM 4079 C C . PHE A 1 521 ? 0.540 -28.568 2.914 1.00 95.06 521 PHE A C 1
ATOM 4081 O O . PHE A 1 521 ? 1.686 -28.121 2.872 1.00 95.06 521 PHE A O 1
ATOM 4088 N N . LEU A 1 522 ? 0.065 -29.306 3.917 1.00 96.25 522 LEU A N 1
ATOM 4089 C CA . LEU A 1 522 ? 0.873 -30.016 4.904 1.00 96.25 522 LEU A CA 1
ATOM 4090 C C . LEU A 1 522 ? 0.797 -31.504 4.572 1.00 96.25 522 LEU A C 1
ATOM 4092 O O . LEU A 1 522 ? -0.226 -32.142 4.850 1.00 96.25 522 LEU A O 1
ATOM 4096 N N . SER A 1 523 ? 1.869 -32.038 3.991 1.00 95.25 523 SER A N 1
ATOM 4097 C CA . SER A 1 523 ? 1.880 -33.400 3.449 1.00 95.25 523 SER A CA 1
ATOM 4098 C C . SER A 1 523 ? 3.161 -34.134 3.792 1.00 95.25 523 SER A C 1
ATOM 4100 O O . SER A 1 523 ? 4.244 -33.550 3.856 1.00 95.25 523 SER A O 1
ATOM 4102 N N . GLU A 1 524 ? 3.038 -35.436 3.993 1.00 93.75 524 GLU A N 1
ATOM 4103 C CA . GLU A 1 524 ? 4.178 -36.346 3.957 1.00 93.75 524 GLU A CA 1
ATOM 4104 C C . GLU A 1 524 ? 4.556 -36.560 2.493 1.00 93.75 524 GLU A C 1
ATOM 4106 O O . GLU A 1 524 ? 3.750 -37.055 1.703 1.00 93.75 524 GLU A O 1
ATOM 4111 N N . ALA A 1 525 ? 5.755 -36.100 2.140 1.00 84.06 525 ALA A N 1
ATOM 4112 C CA . ALA A 1 525 ? 6.251 -36.172 0.775 1.00 84.06 525 ALA A CA 1
ATOM 4113 C C . ALA A 1 525 ? 6.644 -37.615 0.437 1.00 84.06 525 ALA A C 1
ATOM 4115 O O . ALA A 1 525 ? 7.339 -38.257 1.227 1.00 84.06 525 ALA A O 1
ATOM 4116 N N . ASP A 1 526 ? 6.235 -38.097 -0.735 1.00 84.62 526 ASP A N 1
ATOM 4117 C CA . ASP A 1 526 ? 6.689 -39.385 -1.261 1.00 84.62 526 ASP A CA 1
ATOM 4118 C C . ASP A 1 526 ? 8.215 -39.361 -1.485 1.00 84.62 526 ASP A C 1
ATOM 4120 O O . ASP A 1 526 ? 8.770 -38.364 -1.960 1.00 84.62 526 ASP A O 1
ATOM 4124 N N . GLU A 1 527 ? 8.906 -40.444 -1.116 1.00 79.62 527 GLU A N 1
ATOM 4125 C CA . GLU A 1 527 ? 10.374 -40.519 -1.191 1.00 79.62 527 GLU A CA 1
ATOM 4126 C C . GLU A 1 527 ? 10.887 -40.474 -2.638 1.00 79.62 527 GLU A C 1
ATOM 4128 O O . GLU A 1 527 ? 11.937 -39.883 -2.905 1.00 79.62 527 GLU A O 1
ATOM 4133 N N . ASP A 1 528 ? 10.135 -41.056 -3.576 1.00 78.25 528 ASP A N 1
ATOM 4134 C CA . ASP A 1 528 ? 10.532 -41.175 -4.977 1.00 78.25 528 ASP A CA 1
ATOM 4135 C C . ASP A 1 528 ? 9.995 -40.014 -5.831 1.00 78.25 528 ASP A C 1
ATOM 4137 O O . ASP A 1 528 ? 10.614 -39.630 -6.830 1.00 78.25 528 ASP A O 1
ATOM 4141 N N . GLN A 1 529 ? 8.818 -39.476 -5.490 1.00 75.38 529 GLN A N 1
ATOM 4142 C CA . GLN A 1 529 ? 8.082 -38.490 -6.290 1.00 75.38 529 GLN A CA 1
ATOM 4143 C C . GLN A 1 529 ? 7.410 -37.400 -5.429 1.00 75.38 529 GLN A C 1
ATOM 4145 O O . GLN A 1 529 ? 6.180 -37.270 -5.453 1.00 75.38 529 GLN A O 1
ATOM 4150 N N . PRO A 1 530 ? 8.191 -36.567 -4.717 1.00 74.31 530 PRO A N 1
ATOM 4151 C CA . PRO A 1 530 ? 7.650 -35.509 -3.870 1.00 74.31 530 PRO A CA 1
ATOM 4152 C C . PRO A 1 530 ? 6.895 -34.457 -4.696 1.00 74.31 530 PRO A C 1
ATOM 4154 O O . PRO A 1 530 ? 7.378 -34.009 -5.739 1.00 74.31 530 PRO A O 1
ATOM 4157 N N . GLY A 1 531 ? 5.738 -34.011 -4.207 1.00 70.12 531 GLY A N 1
ATOM 4158 C CA . GLY A 1 531 ? 4.883 -33.021 -4.869 1.00 70.12 531 GLY A CA 1
ATOM 4159 C C . GLY A 1 531 ? 3.913 -33.615 -5.895 1.00 70.12 531 GLY A C 1
ATOM 4160 O O . GLY A 1 531 ? 3.362 -32.870 -6.710 1.00 70.12 531 GLY A O 1
ATOM 4161 N N . THR A 1 532 ? 3.728 -34.938 -5.897 1.00 79.12 532 THR A N 1
ATOM 4162 C CA . THR A 1 532 ? 2.778 -35.631 -6.779 1.00 79.12 532 THR A CA 1
ATOM 4163 C C . THR A 1 532 ? 1.530 -36.072 -6.022 1.00 79.12 532 THR A C 1
ATOM 4165 O O . THR A 1 532 ? 1.453 -36.009 -4.803 1.00 79.12 532 THR A O 1
ATOM 4168 N N . ASP A 1 533 ? 0.545 -36.585 -6.751 1.00 79.69 533 ASP A N 1
ATOM 4169 C CA . ASP A 1 533 ? -0.673 -37.215 -6.237 1.00 79.69 533 ASP A CA 1
ATOM 4170 C C . ASP A 1 533 ? -0.426 -38.486 -5.390 1.00 79.69 533 ASP A C 1
ATOM 4172 O O . ASP A 1 533 ? -1.378 -39.107 -4.913 1.00 79.69 533 ASP A O 1
ATOM 4176 N N . LYS A 1 534 ? 0.842 -38.862 -5.179 1.00 84.62 534 LYS A N 1
ATOM 4177 C CA . LYS A 1 534 ? 1.272 -39.886 -4.219 1.00 84.62 534 LYS A CA 1
ATOM 4178 C C . LYS A 1 534 ? 1.541 -39.344 -2.817 1.00 84.62 534 LYS A C 1
ATOM 4180 O O . LYS A 1 534 ? 1.585 -40.144 -1.884 1.00 84.62 534 LYS A O 1
ATOM 4185 N N . ASP A 1 535 ? 1.708 -38.031 -2.665 1.00 88.81 535 ASP A N 1
ATOM 4186 C CA . ASP A 1 535 ? 1.905 -37.414 -1.358 1.00 88.81 535 ASP A CA 1
ATOM 4187 C C . ASP A 1 535 ? 0.688 -37.667 -0.456 1.00 88.81 535 ASP A C 1
ATOM 4189 O O . ASP A 1 535 ? -0.468 -37.701 -0.893 1.00 88.81 535 ASP A O 1
ATOM 4193 N N . VAL A 1 536 ? 0.941 -37.843 0.840 1.00 93.69 536 VAL A N 1
ATOM 4194 C CA . VAL A 1 536 ? -0.128 -38.021 1.826 1.00 93.69 536 VAL A CA 1
ATOM 4195 C C . VAL A 1 536 ? -0.475 -36.659 2.414 1.00 93.69 536 VAL A C 1
ATOM 4197 O O . VAL A 1 536 ? 0.176 -36.184 3.346 1.00 93.69 536 VAL A O 1
ATOM 4200 N N . ASP A 1 537 ? -1.524 -36.040 1.872 1.00 94.81 537 ASP A N 1
ATOM 4201 C CA . ASP A 1 537 ? -2.016 -34.742 2.338 1.00 94.81 537 ASP A CA 1
ATOM 4202 C C . ASP A 1 537 ? -2.793 -34.870 3.656 1.00 94.81 537 ASP A C 1
ATOM 4204 O O . ASP A 1 537 ? -3.781 -35.613 3.754 1.00 94.81 537 ASP A O 1
ATOM 4208 N N . TYR A 1 538 ? -2.388 -34.094 4.664 1.00 96.25 538 TYR A N 1
ATOM 4209 C CA . TYR A 1 538 ? -3.084 -34.004 5.949 1.00 96.25 538 TYR A CA 1
ATOM 4210 C C . TYR A 1 538 ? -3.960 -32.753 6.018 1.00 96.25 538 TYR A C 1
ATOM 4212 O O . TYR A 1 538 ? -5.143 -32.839 6.348 1.00 96.25 538 TYR A O 1
ATOM 4220 N N . TYR A 1 539 ? -3.420 -31.588 5.677 1.00 97.38 539 TYR A N 1
ATOM 4221 C CA . TYR A 1 539 ? -4.175 -30.337 5.722 1.00 97.38 539 TYR A CA 1
ATOM 4222 C C . TYR A 1 539 ? -3.909 -29.507 4.478 1.00 97.38 539 TYR A C 1
ATOM 4224 O O . TYR A 1 539 ? -2.801 -29.517 3.945 1.00 97.38 539 TYR A O 1
ATOM 4232 N N . GLN A 1 540 ? -4.921 -28.764 4.041 1.00 95.81 540 GLN A N 1
ATOM 4233 C CA . GLN A 1 540 ? -4.836 -27.938 2.844 1.00 95.81 540 GLN A CA 1
ATOM 4234 C C . GLN A 1 540 ? -5.508 -26.580 3.040 1.00 95.81 540 GLN A C 1
ATOM 4236 O O . GLN A 1 540 ? -6.475 -26.444 3.799 1.00 95.81 540 GLN A O 1
ATOM 4241 N N . HIS A 1 541 ? -5.029 -25.580 2.311 1.00 95.50 541 HIS A N 1
ATOM 4242 C CA . HIS A 1 541 ? -5.629 -24.256 2.260 1.00 95.50 541 HIS A CA 1
ATOM 4243 C C . HIS A 1 541 ? -5.591 -23.704 0.836 1.00 95.50 541 HIS A C 1
ATOM 4245 O O . HIS A 1 541 ? -4.537 -23.647 0.206 1.00 95.50 541 HIS A O 1
ATOM 4251 N N . LYS A 1 542 ? -6.739 -23.243 0.335 1.00 94.12 542 LYS A N 1
ATOM 4252 C CA . LYS A 1 542 ? -6.826 -22.557 -0.956 1.00 94.12 542 LYS A CA 1
ATOM 4253 C C . LYS A 1 542 ? -6.405 -21.099 -0.786 1.00 94.12 542 LYS A C 1
ATOM 4255 O O . LYS A 1 542 ? -7.161 -20.321 -0.211 1.00 94.12 542 LYS A O 1
ATOM 4260 N N . SER A 1 543 ? -5.242 -20.731 -1.319 1.00 90.00 543 SER A N 1
ATOM 4261 C CA . SER A 1 543 ? -4.721 -19.368 -1.217 1.00 90.00 543 SER A CA 1
ATOM 4262 C C . SER A 1 543 ? -5.668 -18.358 -1.860 1.00 90.00 543 SER A C 1
ATOM 4264 O O . SER A 1 543 ? -6.197 -18.575 -2.956 1.00 90.00 543 SER A O 1
ATOM 4266 N N . LYS A 1 544 ? -5.834 -17.216 -1.194 1.00 86.38 544 LYS A N 1
ATOM 4267 C CA . LYS A 1 544 ? -6.266 -15.974 -1.841 1.00 86.38 544 LYS A CA 1
ATOM 4268 C C . LYS A 1 544 ? -5.058 -15.330 -2.521 1.00 86.38 544 LYS A C 1
ATOM 4270 O O . LYS A 1 544 ? -3.925 -15.673 -2.208 1.00 86.38 544 LYS A O 1
ATOM 4275 N N . GLN A 1 545 ? -5.292 -14.358 -3.401 1.00 75.69 545 GLN A N 1
ATOM 4276 C CA . GLN A 1 545 ? -4.230 -13.696 -4.171 1.00 75.69 545 GLN A CA 1
ATOM 4277 C C . GLN A 1 545 ? -3.094 -13.122 -3.293 1.00 75.69 545 GLN A C 1
ATOM 4279 O O . GLN A 1 545 ? -1.936 -13.166 -3.692 1.00 75.69 545 GLN A O 1
ATOM 4284 N N . HIS A 1 546 ? -3.402 -12.636 -2.083 1.00 71.00 546 HIS A N 1
ATOM 4285 C CA . HIS A 1 546 ? -2.408 -12.127 -1.124 1.00 71.00 546 HIS A CA 1
ATOM 4286 C C . HIS A 1 546 ? -1.739 -13.220 -0.268 1.00 71.00 546 HIS A C 1
ATOM 4288 O O . HIS A 1 546 ? -0.662 -12.995 0.275 1.00 71.00 546 HIS A O 1
ATOM 4294 N N . ASP A 1 547 ? -2.324 -14.419 -0.198 1.00 76.31 547 ASP A N 1
ATOM 4295 C CA . ASP A 1 547 ? -1.816 -15.566 0.571 1.00 76.31 547 ASP A CA 1
ATOM 4296 C C . ASP A 1 547 ? -0.988 -16.525 -0.302 1.00 76.31 547 ASP A C 1
ATOM 4298 O O . ASP A 1 547 ? -0.642 -17.637 0.102 1.00 76.31 547 ASP A O 1
ATOM 4302 N N . GLU A 1 548 ? -0.703 -16.155 -1.554 1.00 84.12 548 GLU A N 1
ATOM 4303 C CA . GLU A 1 548 ? 0.045 -17.025 -2.460 1.00 84.12 548 GLU A CA 1
ATOM 4304 C C . GLU A 1 548 ? 1.529 -17.098 -2.097 1.00 84.12 548 GLU A C 1
ATOM 4306 O O . GLU A 1 548 ? 2.164 -18.111 -2.376 1.00 84.12 548 GLU A O 1
ATOM 4311 N N . ALA A 1 549 ? 2.104 -16.046 -1.512 1.00 82.50 549 ALA A N 1
ATOM 4312 C CA . ALA A 1 549 ? 3.540 -15.979 -1.231 1.00 82.50 549 ALA A CA 1
ATOM 4313 C C . ALA A 1 549 ? 3.934 -16.633 0.103 1.00 82.50 549 ALA A C 1
ATOM 4315 O O . ALA A 1 549 ? 5.056 -17.122 0.234 1.00 82.50 549 ALA A O 1
ATOM 4316 N N . ILE A 1 550 ? 3.019 -16.664 1.077 1.00 88.56 550 ILE A N 1
ATOM 4317 C CA . ILE A 1 550 ? 3.268 -17.166 2.433 1.00 88.56 550 ILE A CA 1
ATOM 4318 C C . ILE A 1 550 ? 2.123 -18.072 2.913 1.00 88.56 550 ILE A C 1
ATOM 4320 O O . ILE A 1 550 ? 0.961 -17.768 2.647 1.00 88.56 550 ILE A O 1
ATOM 4324 N N . PRO A 1 551 ? 2.422 -19.165 3.640 1.00 91.62 551 PRO A N 1
ATOM 4325 C CA . PRO A 1 551 ? 1.403 -19.968 4.303 1.00 91.62 551 PRO A CA 1
ATOM 4326 C C . PRO A 1 551 ? 0.541 -19.127 5.261 1.00 91.62 551 PRO A C 1
ATOM 4328 O O . PRO A 1 551 ? 1.103 -18.372 6.067 1.00 91.62 551 PRO A O 1
ATOM 4331 N N . PRO A 1 552 ? -0.796 -19.269 5.232 1.00 91.38 552 PRO A N 1
ATOM 4332 C CA . PRO A 1 552 ? -1.683 -18.540 6.128 1.00 91.38 552 PRO A CA 1
ATOM 4333 C C . PRO A 1 552 ? -1.635 -19.112 7.545 1.00 91.38 552 PRO A C 1
ATOM 4335 O O . PRO A 1 552 ? -1.486 -20.319 7.757 1.00 91.38 552 PRO A O 1
ATOM 4338 N N . GLN A 1 553 ? -1.830 -18.238 8.531 1.00 92.50 553 GLN A N 1
ATOM 4339 C CA . GLN A 1 553 ? -1.855 -18.624 9.943 1.00 92.50 553 GLN A CA 1
ATOM 4340 C C . GLN A 1 553 ? -3.068 -19.503 10.296 1.00 92.50 553 GLN A C 1
ATOM 4342 O O . GLN A 1 553 ? -2.943 -20.403 11.126 1.00 92.50 553 GLN A O 1
ATOM 4347 N N . TYR A 1 554 ? -4.220 -19.267 9.657 1.00 91.44 554 TYR A N 1
ATOM 4348 C CA . TYR A 1 554 ? -5.508 -19.908 9.953 1.00 91.44 554 TYR A CA 1
ATOM 4349 C C . TYR A 1 554 ? -6.253 -20.321 8.671 1.00 91.44 554 TYR A C 1
ATOM 4351 O O . TYR A 1 554 ? -5.796 -20.066 7.558 1.00 91.44 554 TYR A O 1
ATOM 4359 N N . GLY A 1 555 ? -7.438 -20.923 8.827 1.00 91.81 555 GLY A N 1
ATOM 4360 C CA . GLY A 1 555 ? -8.325 -21.277 7.710 1.00 91.81 555 GLY A CA 1
ATOM 4361 C C . GLY A 1 555 ? -7.929 -22.565 6.989 1.00 91.81 555 GLY A C 1
ATOM 4362 O O . GLY A 1 555 ? -8.297 -22.767 5.833 1.00 91.81 555 GLY A O 1
ATOM 4363 N N . TRP A 1 556 ? -7.137 -23.410 7.642 1.00 95.44 556 TRP A N 1
ATOM 4364 C CA . TRP A 1 556 ? -6.770 -24.726 7.139 1.00 95.44 556 TRP A CA 1
ATOM 4365 C C . TRP A 1 556 ? -7.977 -25.666 7.149 1.00 95.44 556 TRP A C 1
ATOM 4367 O O . TRP A 1 556 ? -8.834 -25.589 8.026 1.00 95.44 556 TRP A O 1
ATOM 4377 N N . THR A 1 557 ? -8.036 -26.562 6.168 1.00 95.94 557 THR A N 1
ATOM 4378 C CA . THR A 1 557 ? -9.076 -27.592 6.054 1.00 95.94 557 THR A CA 1
ATOM 4379 C C . THR A 1 557 ? -8.460 -28.979 6.170 1.00 95.94 557 THR A C 1
ATOM 4381 O O . THR A 1 557 ? -7.322 -29.201 5.746 1.00 95.94 557 THR A O 1
ATOM 4384 N N . THR A 1 558 ? -9.199 -29.905 6.776 1.00 95.12 558 THR A N 1
ATOM 4385 C CA . THR A 1 558 ? -8.798 -31.302 6.945 1.00 95.12 558 THR A CA 1
ATOM 4386 C C . THR A 1 558 ? -8.910 -32.065 5.622 1.00 95.12 558 THR A C 1
ATOM 4388 O O . THR A 1 558 ? -9.925 -32.008 4.927 1.00 95.12 558 THR A O 1
ATOM 4391 N N . CYS A 1 559 ? -7.850 -32.783 5.252 1.00 93.25 559 CYS A N 1
ATOM 4392 C CA . CYS A 1 559 ? -7.860 -33.772 4.178 1.00 93.25 559 CYS A CA 1
ATOM 4393 C C . CYS A 1 559 ? -8.309 -35.154 4.692 1.00 93.25 559 CYS A C 1
ATOM 4395 O O . CYS A 1 559 ? -8.529 -35.373 5.881 1.00 93.25 559 CYS A O 1
ATOM 4397 N N . ARG A 1 560 ? -8.401 -36.136 3.787 1.00 89.75 560 ARG A N 1
ATOM 4398 C CA . ARG A 1 560 ? -8.871 -37.501 4.095 1.00 89.75 560 ARG A CA 1
ATOM 4399 C C . ARG A 1 560 ? -8.071 -38.203 5.200 1.00 89.75 560 ARG A C 1
ATOM 4401 O O . ARG A 1 560 ? -8.633 -39.024 5.919 1.00 89.75 560 ARG A O 1
ATOM 4408 N N . ASN A 1 561 ? -6.778 -37.906 5.306 1.00 87.88 561 ASN A N 1
ATOM 4409 C CA . ASN A 1 561 ? -5.873 -38.555 6.252 1.00 87.88 561 ASN A CA 1
ATOM 4410 C C . ASN A 1 561 ? -5.670 -37.751 7.544 1.00 87.88 561 ASN A C 1
ATOM 4412 O O . ASN A 1 561 ? -4.786 -38.106 8.319 1.00 87.88 561 ASN A O 1
ATOM 4416 N N . SER A 1 562 ? -6.452 -36.691 7.793 1.00 88.31 562 SER A N 1
ATOM 4417 C CA . SER A 1 562 ? -6.330 -35.868 9.001 1.00 88.31 562 SER A CA 1
ATOM 4418 C C . SER A 1 562 ? -7.499 -35.947 9.972 1.00 88.31 562 SER A C 1
ATOM 4420 O O . SER A 1 562 ? -8.440 -36.722 9.802 1.00 88.31 562 SER A O 1
ATOM 4422 N N . ARG A 1 563 ? -7.366 -35.207 11.076 1.00 91.50 563 ARG A N 1
ATOM 4423 C CA . ARG A 1 563 ? -8.347 -35.090 12.153 1.00 91.50 563 ARG A CA 1
ATOM 4424 C C . ARG A 1 563 ? -8.472 -33.632 12.565 1.00 91.50 563 ARG A C 1
ATOM 4426 O O . ARG A 1 563 ? -7.481 -32.897 12.517 1.00 91.50 563 ARG A O 1
ATOM 4433 N N . ASP A 1 564 ? -9.671 -33.256 12.995 1.00 91.44 564 ASP A N 1
ATOM 4434 C CA . ASP A 1 564 ? -9.912 -31.978 13.654 1.00 91.44 564 ASP A CA 1
ATOM 4435 C C . ASP A 1 564 ? -9.206 -31.917 15.023 1.00 91.44 564 ASP A C 1
ATOM 4437 O O . ASP A 1 564 ? -9.068 -32.952 15.686 1.00 91.44 564 ASP A O 1
ATOM 4441 N N . PRO A 1 565 ? -8.773 -30.725 15.468 1.00 92.94 565 PRO A N 1
ATOM 4442 C CA . PRO A 1 565 ? -8.914 -29.444 14.774 1.00 92.94 565 PRO A CA 1
ATOM 4443 C C . PRO A 1 565 ? -7.880 -29.234 13.653 1.00 92.94 565 PRO A C 1
ATOM 4445 O O . PRO A 1 565 ? -6.851 -29.909 13.573 1.00 92.94 565 PRO A O 1
ATOM 4448 N N . ALA A 1 566 ? -8.172 -28.293 12.755 1.00 93.06 566 ALA A N 1
ATOM 4449 C CA . ALA A 1 566 ? -7.217 -27.831 11.755 1.00 93.06 566 ALA A CA 1
ATOM 4450 C C . ALA A 1 566 ? -6.045 -27.059 12.409 1.00 93.06 566 ALA A C 1
ATOM 4452 O O . ALA A 1 566 ? -6.234 -26.423 13.449 1.00 93.06 566 ALA A O 1
ATOM 4453 N N . PRO A 1 567 ? -4.838 -27.084 11.814 1.00 96.31 567 PRO A N 1
ATOM 4454 C CA . PRO A 1 567 ? -3.654 -26.467 12.396 1.00 96.31 567 PRO A CA 1
ATOM 4455 C C . PRO A 1 567 ? -3.713 -24.937 12.419 1.00 96.31 567 PRO A C 1
ATOM 4457 O O . PRO A 1 567 ? -4.380 -24.290 11.611 1.00 96.31 567 PRO A O 1
ATOM 4460 N N . THR A 1 568 ? -2.916 -24.367 13.320 1.00 95.25 568 THR A N 1
ATOM 4461 C CA . THR A 1 568 ? -2.535 -22.952 13.358 1.00 95.25 568 THR A CA 1
ATOM 4462 C C . THR A 1 568 ? -1.040 -22.820 13.084 1.00 95.25 568 THR A C 1
ATOM 4464 O O . THR A 1 568 ? -0.245 -23.555 13.668 1.00 95.25 568 THR A O 1
ATOM 4467 N N . LEU A 1 569 ? -0.647 -21.882 12.221 1.00 95.44 569 LEU A N 1
ATOM 4468 C CA . LEU A 1 569 ? 0.747 -21.675 11.808 1.00 95.44 569 LEU A CA 1
ATOM 4469 C C . LEU A 1 569 ? 1.298 -20.346 12.323 1.00 95.44 569 LEU A C 1
ATOM 4471 O O . LEU A 1 569 ? 0.832 -19.285 11.922 1.00 95.44 569 LEU A O 1
ATOM 4475 N N . LEU A 1 570 ? 2.351 -20.380 13.133 1.00 94.12 570 LEU A N 1
ATOM 4476 C CA . LEU A 1 570 ? 3.041 -19.175 13.599 1.00 94.12 570 LEU A CA 1
ATOM 4477 C C . LEU A 1 570 ? 4.343 -18.983 12.819 1.00 94.12 570 LEU A C 1
ATOM 4479 O O . LEU A 1 570 ? 5.250 -19.808 12.909 1.00 94.12 570 LEU A O 1
ATOM 4483 N N . SER A 1 571 ? 4.450 -17.902 12.044 1.00 92.62 571 SER A N 1
ATOM 4484 C CA . SER A 1 571 ? 5.686 -17.565 11.327 1.00 92.62 571 SER A CA 1
ATOM 4485 C C . SER A 1 571 ? 6.782 -17.128 12.301 1.00 92.62 571 SER A C 1
ATOM 4487 O O . SER A 1 571 ? 6.543 -16.261 13.142 1.00 92.62 571 SER A O 1
ATOM 4489 N N . MET A 1 572 ? 7.993 -17.663 12.151 1.00 91.50 572 MET A N 1
ATOM 4490 C CA . MET A 1 572 ? 9.137 -17.359 13.010 1.00 91.50 572 MET A CA 1
ATOM 4491 C C . MET A 1 572 ? 10.340 -16.878 12.196 1.00 91.50 572 MET A C 1
ATOM 4493 O O . MET A 1 572 ? 10.885 -17.601 11.354 1.00 91.50 572 MET A O 1
ATOM 4497 N N . GLY A 1 573 ? 10.780 -15.654 12.496 1.00 88.81 573 GLY A N 1
ATOM 4498 C CA . GLY A 1 573 ? 11.905 -14.999 11.831 1.00 88.81 573 GLY A CA 1
ATOM 4499 C C . GLY A 1 573 ? 11.685 -14.775 10.332 1.00 88.81 573 GLY A C 1
ATOM 4500 O O . GLY A 1 573 ? 10.643 -15.101 9.771 1.00 88.81 573 GLY A O 1
ATOM 4501 N N . VAL A 1 574 ? 12.703 -14.240 9.665 1.00 90.12 574 VAL A N 1
ATOM 4502 C CA . VAL A 1 574 ? 12.719 -14.013 8.211 1.00 90.12 574 VAL A CA 1
ATOM 4503 C C . VAL A 1 574 ? 13.980 -14.618 7.596 1.00 90.12 574 VAL A C 1
ATOM 4505 O O . VAL A 1 574 ? 15.018 -14.726 8.260 1.00 90.12 574 VAL A O 1
ATOM 4508 N N . MET A 1 575 ? 13.890 -15.052 6.337 1.00 89.19 575 MET A N 1
ATOM 4509 C CA . MET A 1 575 ? 15.011 -15.639 5.599 1.00 89.19 575 MET A CA 1
ATOM 4510 C C . MET A 1 575 ? 15.964 -14.556 5.074 1.00 89.19 575 MET A C 1
ATOM 4512 O O . MET A 1 575 ? 15.949 -14.197 3.896 1.00 89.19 575 MET A O 1
ATOM 4516 N N . VAL A 1 576 ? 16.772 -14.030 5.990 1.00 86.94 576 VAL A N 1
ATOM 4517 C CA . VAL A 1 576 ? 17.881 -13.093 5.752 1.00 86.94 576 VAL A CA 1
ATOM 4518 C C . VAL A 1 576 ? 19.086 -13.499 6.615 1.00 86.94 576 VAL A C 1
ATOM 4520 O O . VAL A 1 576 ? 18.910 -14.251 7.580 1.00 86.94 576 VAL A O 1
ATOM 4523 N N . PRO A 1 577 ? 20.315 -13.030 6.339 1.00 85.25 577 PRO A N 1
ATOM 4524 C CA . PRO A 1 577 ? 21.449 -13.231 7.237 1.00 85.25 577 PRO A CA 1
ATOM 4525 C C . PRO A 1 577 ? 21.142 -12.750 8.657 1.00 85.25 577 PRO A C 1
ATOM 4527 O O . PRO A 1 577 ? 20.503 -11.717 8.844 1.00 85.25 577 PRO A O 1
ATOM 4530 N N . HIS A 1 578 ? 21.614 -13.487 9.661 1.00 82.06 578 HIS A N 1
ATOM 4531 C CA . HIS A 1 578 ? 21.400 -13.117 11.060 1.00 82.06 578 HIS A CA 1
ATOM 4532 C C . HIS A 1 578 ? 21.906 -11.695 11.345 1.00 82.06 578 HIS A C 1
ATOM 4534 O O . HIS A 1 578 ? 23.028 -11.348 10.974 1.00 82.06 578 HIS A O 1
ATOM 4540 N N . GLY A 1 579 ? 21.074 -10.885 12.002 1.00 83.81 579 GLY A N 1
ATOM 4541 C CA . GLY A 1 579 ? 21.346 -9.476 12.299 1.00 83.81 579 GLY A CA 1
ATOM 4542 C C . GLY A 1 579 ? 20.942 -8.505 11.182 1.00 83.81 579 GLY A C 1
ATOM 4543 O O . GLY A 1 579 ? 21.024 -7.293 11.381 1.00 83.81 579 GLY A O 1
ATOM 4544 N N . GLN A 1 580 ? 20.506 -8.999 10.016 1.00 84.56 580 GLN A N 1
ATOM 4545 C CA . GLN A 1 580 ? 20.036 -8.178 8.891 1.00 84.56 580 GLN A CA 1
ATOM 4546 C C . GLN A 1 580 ? 18.504 -8.100 8.793 1.00 84.56 580 GLN A C 1
ATOM 4548 O O . GLN A 1 580 ? 17.973 -7.574 7.817 1.00 84.56 580 GLN A O 1
ATOM 4553 N N . GLU A 1 581 ? 17.764 -8.563 9.803 1.00 84.38 581 GLU A N 1
ATOM 4554 C CA . GLU A 1 581 ? 16.295 -8.513 9.847 1.00 84.38 581 GLU A CA 1
ATOM 4555 C C . GLU A 1 581 ? 15.768 -7.069 9.735 1.00 84.38 581 GLU A C 1
ATOM 4557 O O . GLU A 1 581 ? 14.808 -6.795 9.007 1.00 84.38 581 GLU A O 1
ATOM 4562 N N . HIS A 1 582 ? 16.473 -6.119 10.355 1.00 84.19 582 HIS A N 1
ATOM 4563 C CA . HIS A 1 582 ? 16.188 -4.683 10.265 1.00 84.19 582 HIS A CA 1
ATOM 4564 C C . HIS A 1 582 ? 16.474 -4.077 8.880 1.00 84.19 582 HIS A C 1
ATOM 4566 O O . HIS A 1 582 ? 16.025 -2.971 8.588 1.00 84.19 582 HIS A O 1
ATOM 4572 N N . GLY A 1 583 ? 17.204 -4.797 8.023 1.00 85.06 583 GLY A N 1
ATOM 4573 C CA . GLY A 1 583 ? 17.487 -4.407 6.643 1.00 85.06 583 GLY A CA 1
ATOM 4574 C C . GLY A 1 583 ? 16.352 -4.723 5.668 1.00 85.06 583 GLY A C 1
ATOM 4575 O O . GLY A 1 583 ? 16.420 -4.312 4.513 1.00 85.06 583 GLY A O 1
ATOM 4576 N N . THR A 1 584 ? 15.299 -5.422 6.095 1.00 89.19 584 THR A N 1
ATOM 4577 C CA . THR A 1 584 ? 14.128 -5.676 5.240 1.00 89.19 584 THR A CA 1
ATOM 4578 C C . THR A 1 584 ? 13.370 -4.385 4.924 1.00 89.19 584 THR A C 1
ATOM 4580 O O . THR A 1 584 ? 13.315 -3.469 5.746 1.00 89.19 584 THR A O 1
ATOM 4583 N N . LEU A 1 585 ? 12.753 -4.306 3.740 1.00 91.25 585 LEU A N 1
ATOM 4584 C CA . LEU A 1 585 ? 12.056 -3.092 3.292 1.00 91.25 585 LEU A CA 1
ATOM 4585 C C . LEU A 1 585 ? 10.937 -2.662 4.245 1.00 91.25 585 LEU A C 1
ATOM 4587 O O . LEU A 1 585 ? 10.773 -1.473 4.490 1.00 91.25 585 LEU A O 1
ATOM 4591 N N . GLU A 1 586 ? 10.233 -3.613 4.858 1.00 91.75 586 GLU A N 1
ATOM 4592 C CA . GLU A 1 586 ? 9.193 -3.321 5.847 1.00 91.75 586 GLU A CA 1
ATOM 4593 C C . GLU A 1 586 ? 9.752 -2.641 7.103 1.00 91.75 586 GLU A C 1
ATOM 4595 O O . GLU A 1 586 ? 9.205 -1.638 7.557 1.00 91.75 586 GLU A O 1
ATOM 4600 N N . HIS A 1 587 ? 10.863 -3.149 7.650 1.00 91.44 587 HIS A N 1
ATOM 4601 C CA . HIS A 1 587 ? 11.519 -2.533 8.805 1.00 91.44 587 HIS A CA 1
ATOM 4602 C C . HIS A 1 587 ? 12.104 -1.170 8.441 1.00 91.44 587 HIS A C 1
ATOM 4604 O O . HIS A 1 587 ? 11.978 -0.216 9.207 1.00 91.44 587 HIS A O 1
ATOM 4610 N N . GLN A 1 588 ? 12.690 -1.049 7.250 1.00 93.56 588 GLN A N 1
ATOM 4611 C CA . GLN A 1 588 ? 13.177 0.221 6.736 1.00 93.56 588 GLN A CA 1
ATOM 4612 C C . GLN A 1 588 ? 12.043 1.250 6.555 1.00 93.56 588 GLN A C 1
ATOM 4614 O O . GLN A 1 588 ? 12.240 2.426 6.866 1.00 93.56 588 GLN A O 1
ATOM 4619 N N . LEU A 1 589 ? 10.868 0.839 6.062 1.00 95.38 589 LEU A N 1
ATOM 4620 C CA . LEU A 1 589 ? 9.687 1.692 5.895 1.00 95.38 589 LEU A CA 1
ATOM 4621 C C . LEU A 1 589 ? 9.116 2.118 7.251 1.00 95.38 589 LEU A C 1
ATOM 4623 O O . LEU A 1 589 ? 8.875 3.305 7.461 1.00 95.38 589 LEU A O 1
ATOM 4627 N N . ALA A 1 590 ? 8.971 1.174 8.183 1.00 94.50 590 ALA A N 1
ATOM 4628 C CA . ALA A 1 590 ? 8.536 1.446 9.549 1.00 94.50 590 ALA A CA 1
ATOM 4629 C C . ALA A 1 590 ? 9.473 2.442 10.249 1.00 94.50 590 ALA A C 1
ATOM 4631 O O . ALA A 1 590 ? 9.031 3.460 10.781 1.00 94.50 590 ALA A O 1
ATOM 4632 N N . ASN A 1 591 ? 10.784 2.200 10.175 1.00 94.12 591 ASN A N 1
ATOM 4633 C CA . ASN A 1 591 ? 11.789 3.091 10.740 1.00 94.12 591 ASN A CA 1
ATOM 4634 C C . ASN A 1 591 ? 11.774 4.474 10.070 1.00 94.12 591 ASN A C 1
ATOM 4636 O O . ASN A 1 591 ? 11.814 5.485 10.764 1.00 94.12 591 ASN A O 1
ATOM 4640 N N . TRP A 1 592 ? 11.652 4.542 8.740 1.00 95.50 592 TRP A N 1
ATOM 4641 C CA . TRP A 1 592 ? 11.520 5.813 8.017 1.00 95.50 592 TRP A CA 1
ATOM 4642 C C . TRP A 1 592 ? 10.298 6.613 8.481 1.00 95.50 592 TRP A C 1
ATOM 4644 O O . TRP A 1 592 ? 10.431 7.807 8.755 1.00 95.50 592 TRP A O 1
ATOM 4654 N N . ALA A 1 593 ? 9.136 5.965 8.616 1.00 95.06 593 ALA A N 1
ATOM 4655 C CA . ALA A 1 593 ? 7.903 6.624 9.038 1.00 95.06 593 ALA A CA 1
ATOM 4656 C C . ALA A 1 593 ? 8.047 7.233 10.442 1.00 95.06 593 ALA A C 1
ATOM 4658 O O . ALA A 1 593 ? 7.634 8.372 10.668 1.00 95.06 593 ALA A O 1
ATOM 4659 N N . MET A 1 594 ? 8.702 6.506 11.354 1.00 92.88 594 MET A N 1
ATOM 4660 C CA . MET A 1 594 ? 8.979 6.964 12.717 1.00 92.88 594 MET A CA 1
ATOM 4661 C C . MET A 1 594 ? 10.018 8.091 12.758 1.00 92.88 594 MET A C 1
ATOM 4663 O O . MET A 1 594 ? 9.800 9.104 13.417 1.00 92.88 594 MET A O 1
ATOM 4667 N N . GLN A 1 595 ? 11.139 7.950 12.047 1.00 93.44 595 GLN A N 1
ATOM 4668 C CA . GLN A 1 595 ? 12.224 8.939 12.046 1.00 93.44 595 GLN A CA 1
ATOM 4669 C C . GLN A 1 595 ? 11.819 10.261 11.388 1.00 93.44 595 GLN A C 1
ATOM 4671 O O . GLN A 1 595 ? 12.234 11.328 11.832 1.00 93.44 595 GLN A O 1
ATOM 4676 N N . CYS A 1 596 ? 11.004 10.202 10.333 1.00 93.25 596 CYS A N 1
ATOM 4677 C CA . CYS A 1 596 ? 10.570 11.392 9.604 1.00 93.25 596 CYS A CA 1
ATOM 4678 C C . CYS A 1 596 ? 9.345 12.080 10.226 1.00 93.25 596 CYS A C 1
ATOM 4680 O O . CYS A 1 596 ? 8.911 13.107 9.690 1.00 93.25 596 CYS A O 1
ATOM 4682 N N . GLY A 1 597 ? 8.800 11.526 11.317 1.00 92.12 597 GLY A N 1
ATOM 4683 C CA . GLY A 1 597 ? 7.605 12.030 11.991 1.00 92.12 597 GLY A CA 1
ATOM 4684 C C . GLY A 1 597 ? 6.361 11.991 11.101 1.00 92.12 597 GLY A C 1
ATOM 4685 O O . GLY A 1 597 ? 5.582 12.940 11.074 1.00 92.12 597 GLY A O 1
ATOM 4686 N N . VAL A 1 598 ? 6.215 10.946 10.277 1.00 92.00 598 VAL A N 1
ATOM 4687 C CA . VAL A 1 598 ? 5.147 10.871 9.262 1.00 92.00 598 VAL A CA 1
ATOM 4688 C C . VAL A 1 598 ? 3.765 10.789 9.915 1.00 92.00 598 VAL A C 1
ATOM 4690 O O . VAL A 1 598 ? 2.806 11.344 9.384 1.00 92.00 598 VAL A O 1
ATOM 4693 N N . ILE A 1 599 ? 3.663 10.159 11.089 1.00 88.12 599 ILE A N 1
ATOM 4694 C CA . ILE A 1 599 ? 2.412 10.069 11.855 1.00 88.12 599 ILE A CA 1
ATOM 4695 C C . ILE A 1 599 ? 1.994 11.451 12.374 1.00 88.12 599 ILE A C 1
ATOM 4697 O O . ILE A 1 599 ? 0.827 11.826 12.299 1.00 88.12 599 ILE A O 1
ATOM 4701 N N . GLU A 1 600 ? 2.948 12.245 12.849 1.00 89.44 600 GLU A N 1
ATOM 4702 C CA . GLU A 1 600 ? 2.726 13.600 13.347 1.00 89.44 600 GLU A CA 1
ATOM 4703 C C . GLU A 1 600 ? 2.262 14.552 12.228 1.00 89.44 600 GLU A C 1
ATOM 4705 O O . GLU A 1 600 ? 1.561 15.522 12.500 1.00 89.44 600 GLU A O 1
ATOM 4710 N N . LEU A 1 601 ? 2.568 14.254 10.958 1.00 88.06 601 LEU A N 1
ATOM 4711 C CA . LEU A 1 601 ? 2.031 14.990 9.802 1.00 88.06 601 LEU A CA 1
ATOM 4712 C C . LEU A 1 601 ? 0.553 14.673 9.510 1.00 88.06 601 LEU A C 1
ATOM 4714 O O . LEU A 1 601 ? -0.118 15.462 8.837 1.00 88.06 601 LEU A O 1
ATOM 4718 N N . VAL A 1 602 ? 0.046 13.532 9.989 1.00 84.81 602 VAL A N 1
ATOM 4719 C CA . VAL A 1 602 ? -1.383 13.171 9.934 1.00 84.81 602 VAL A CA 1
ATOM 4720 C C . VAL A 1 602 ? -2.128 13.781 11.108 1.00 84.81 602 VAL A C 1
ATOM 4722 O O . VAL A 1 602 ? -3.210 14.322 10.922 1.00 84.81 602 VAL A O 1
ATOM 4725 N N . LEU A 1 603 ? -1.552 13.668 12.306 1.00 82.44 603 LEU A N 1
ATOM 4726 C CA . LEU A 1 603 ? -2.209 13.939 13.587 1.00 82.44 603 LEU A CA 1
ATOM 4727 C C . LEU A 1 603 ? -1.769 15.270 14.229 1.00 82.44 603 LEU A C 1
ATOM 4729 O O . LEU A 1 603 ? -1.930 15.455 15.432 1.00 82.44 603 LEU A O 1
ATOM 4733 N N . GLY A 1 604 ? -1.148 16.164 13.455 1.00 78.69 604 GLY A N 1
ATOM 4734 C CA . GLY A 1 604 ? -0.666 17.473 13.915 1.00 78.69 604 GLY A CA 1
ATOM 4735 C C . GLY A 1 604 ? -1.727 18.578 13.852 1.00 78.69 604 GLY A C 1
ATOM 4736 O O . GLY A 1 604 ? -2.888 18.328 13.575 1.00 78.69 604 GLY A O 1
ATOM 4737 N N . ASP A 1 605 ? -1.334 19.839 14.032 1.00 69.44 605 ASP A N 1
ATOM 4738 C CA . ASP A 1 605 ? -2.281 20.964 14.200 1.00 69.44 605 ASP A CA 1
ATOM 4739 C C . ASP A 1 605 ? -3.126 21.318 12.952 1.00 69.44 605 ASP A C 1
ATOM 4741 O O . ASP A 1 605 ? -4.044 22.132 13.022 1.00 69.44 605 ASP A O 1
ATOM 4745 N N . SER A 1 606 ? -2.826 20.731 11.789 1.00 71.62 606 SER A N 1
ATOM 4746 C CA . SER A 1 606 ? -3.487 21.009 10.499 1.00 71.62 606 SER A CA 1
ATOM 4747 C C . SER A 1 606 ? -3.966 19.724 9.808 1.00 71.62 606 SER A C 1
ATOM 4749 O O . SER A 1 606 ? -3.646 19.436 8.645 1.00 71.62 606 SER A O 1
ATOM 4751 N N . VAL A 1 607 ? -4.737 18.931 10.559 1.00 83.38 607 VAL A N 1
ATOM 4752 C CA . VAL A 1 607 ? -5.349 17.682 10.088 1.00 83.38 607 VAL A CA 1
ATOM 4753 C C . VAL A 1 607 ? -6.457 17.961 9.074 1.00 83.38 607 VAL A C 1
ATOM 4755 O O . VAL A 1 607 ? -7.343 18.782 9.298 1.00 83.38 607 VAL A O 1
ATOM 4758 N N . HIS A 1 608 ? -6.439 17.223 7.966 1.00 89.62 608 HIS A N 1
ATOM 4759 C CA . HIS A 1 608 ? -7.530 17.185 6.998 1.00 89.62 608 HIS A CA 1
ATOM 4760 C C . HIS A 1 608 ? -8.149 15.785 6.995 1.00 89.62 608 HIS A C 1
ATOM 4762 O O . HIS A 1 608 ? -7.412 14.800 6.992 1.00 89.62 608 HIS A O 1
ATOM 4768 N N . ARG A 1 609 ? -9.481 15.677 6.928 1.00 91.69 609 ARG A N 1
ATOM 4769 C CA . ARG A 1 609 ? -10.197 14.389 6.994 1.00 91.69 609 ARG A CA 1
ATOM 4770 C C . ARG A 1 609 ? -9.654 13.350 6.006 1.00 91.69 609 ARG A C 1
ATOM 4772 O O . ARG A 1 609 ? -9.273 12.259 6.402 1.00 91.69 609 ARG A O 1
ATOM 4779 N N . GLU A 1 610 ? -9.538 13.721 4.731 1.00 92.12 610 GLU A N 1
ATOM 4780 C CA . GLU A 1 610 ? -9.006 12.832 3.681 1.00 92.12 610 GLU A CA 1
ATOM 4781 C C . GLU A 1 610 ? -7.567 12.353 3.947 1.00 92.12 610 GLU A C 1
ATOM 4783 O O . GLU A 1 610 ? -7.188 11.258 3.538 1.00 92.12 610 GLU A O 1
ATOM 4788 N N . VAL A 1 611 ? -6.753 13.155 4.643 1.00 92.12 611 VAL A N 1
ATOM 4789 C CA . VAL A 1 611 ? -5.394 12.752 5.030 1.00 92.12 611 VAL A CA 1
ATOM 4790 C C . VAL A 1 611 ? -5.452 11.668 6.107 1.00 92.12 611 VAL A C 1
ATOM 4792 O O . VAL A 1 611 ? -4.733 10.678 5.996 1.00 92.12 611 VAL A O 1
ATOM 4795 N N . VAL A 1 612 ? -6.342 11.805 7.097 1.00 92.56 612 VAL A N 1
ATOM 4796 C CA . VAL A 1 612 ? -6.573 10.769 8.120 1.00 92.56 612 VAL A CA 1
ATOM 4797 C C . VAL A 1 612 ? -7.041 9.475 7.462 1.00 92.56 612 VAL A C 1
ATOM 4799 O O . VAL A 1 612 ? -6.403 8.440 7.656 1.00 92.56 612 VAL A O 1
ATOM 4802 N N . ALA A 1 613 ? -8.069 9.547 6.611 1.00 92.50 613 ALA A N 1
ATOM 4803 C CA . ALA A 1 613 ? -8.624 8.392 5.908 1.00 92.50 613 ALA A CA 1
ATOM 4804 C C . ALA A 1 613 ? -7.554 7.632 5.100 1.00 92.50 613 ALA A C 1
ATOM 4806 O O . ALA A 1 613 ? -7.400 6.419 5.242 1.00 92.50 613 ALA A O 1
ATOM 4807 N N . ARG A 1 614 ? -6.738 8.341 4.305 1.00 92.88 614 ARG A N 1
ATOM 4808 C CA . ARG A 1 614 ? -5.680 7.713 3.489 1.00 92.88 614 ARG A CA 1
ATOM 4809 C C . ARG A 1 614 ? -4.461 7.252 4.285 1.00 92.88 614 ARG A C 1
ATOM 4811 O O . ARG A 1 614 ? -3.694 6.436 3.786 1.00 92.88 614 ARG A O 1
ATOM 4818 N N . SER A 1 615 ? -4.271 7.744 5.507 1.00 93.19 615 SER A N 1
ATOM 4819 C CA . SER A 1 615 ? -3.169 7.313 6.375 1.00 93.19 615 SER A CA 1
ATOM 4820 C C . SER A 1 615 ? -3.445 6.003 7.122 1.00 93.19 615 SER A C 1
ATOM 4822 O O . SER A 1 615 ? -2.501 5.382 7.615 1.00 93.19 615 SER A O 1
ATOM 4824 N N . GLN A 1 616 ? -4.706 5.550 7.188 1.00 93.38 616 GLN A N 1
ATOM 4825 C CA . GLN A 1 616 ? -5.095 4.345 7.931 1.00 93.38 616 GLN A CA 1
ATOM 4826 C C . GLN A 1 616 ? -4.235 3.107 7.604 1.00 93.38 616 GLN A C 1
ATOM 4828 O O . GLN A 1 616 ? -3.822 2.430 8.550 1.00 93.38 616 GLN A O 1
ATOM 4833 N N . PRO A 1 617 ? -3.897 2.799 6.329 1.00 94.81 617 PRO A N 1
ATOM 4834 C CA . PRO A 1 617 ? -3.044 1.655 6.008 1.00 94.81 617 PRO A CA 1
ATOM 4835 C C . PRO A 1 617 ? -1.653 1.747 6.643 1.00 94.81 617 PRO A C 1
ATOM 4837 O O . PRO A 1 617 ? -1.145 0.738 7.125 1.00 94.81 617 PRO A O 1
ATOM 4840 N N . LEU A 1 618 ? -1.062 2.949 6.723 1.00 95.38 618 LEU A N 1
ATOM 4841 C CA . LEU A 1 618 ? 0.229 3.145 7.386 1.00 95.38 618 LEU A CA 1
ATOM 4842 C C . LEU A 1 618 ? 0.132 2.865 8.881 1.00 95.38 618 LEU A C 1
ATOM 4844 O O . LEU A 1 618 ? 0.969 2.145 9.413 1.00 95.38 618 LEU A O 1
ATOM 4848 N N . LEU A 1 619 ? -0.871 3.408 9.574 1.00 94.25 619 LEU A N 1
ATOM 4849 C CA . LEU A 1 619 ? -0.990 3.179 11.014 1.00 94.25 619 LEU A CA 1
ATOM 4850 C C . LEU A 1 619 ? -1.279 1.707 11.328 1.00 94.25 619 LEU A C 1
ATOM 4852 O O . LEU A 1 619 ? -0.693 1.172 12.267 1.00 94.25 619 LEU A O 1
ATOM 4856 N N . LYS A 1 620 ? -2.101 1.031 10.513 1.00 93.12 620 LYS A N 1
ATOM 4857 C CA . LYS A 1 620 ? -2.330 -0.419 10.620 1.00 93.12 620 LYS A CA 1
ATOM 4858 C C . LYS A 1 620 ? -1.041 -1.203 10.397 1.00 93.12 620 LYS A C 1
ATOM 4860 O O . LYS A 1 620 ? -0.723 -2.080 11.194 1.00 93.12 620 LYS A O 1
ATOM 4865 N N . PHE A 1 621 ? -0.265 -0.848 9.375 1.00 94.19 621 PHE A N 1
ATOM 4866 C CA . PHE A 1 621 ? 1.046 -1.439 9.122 1.00 94.19 621 PHE A CA 1
ATOM 4867 C C . PHE A 1 621 ? 1.993 -1.252 10.321 1.00 94.19 621 PHE A C 1
ATOM 4869 O O . PHE A 1 621 ? 2.604 -2.211 10.786 1.00 94.19 621 PHE A O 1
ATOM 4876 N N . LEU A 1 622 ? 2.081 -0.045 10.885 1.00 94.25 622 LEU A N 1
ATOM 4877 C CA . LEU A 1 622 ? 2.945 0.244 12.036 1.00 94.25 622 LEU A CA 1
ATOM 4878 C C . LEU A 1 622 ? 2.482 -0.468 13.320 1.00 94.25 622 LEU A C 1
ATOM 4880 O O . LEU A 1 622 ? 3.323 -0.919 14.101 1.00 94.25 622 LEU A O 1
ATOM 4884 N N . ALA A 1 623 ? 1.170 -0.612 13.523 1.00 92.00 623 ALA A N 1
ATOM 4885 C CA . ALA A 1 623 ? 0.602 -1.400 14.615 1.00 92.00 623 ALA A CA 1
ATOM 4886 C C . ALA A 1 623 ? 0.938 -2.893 14.461 1.00 92.00 623 ALA A C 1
ATOM 4888 O O . ALA A 1 623 ? 1.467 -3.499 15.390 1.00 92.00 623 ALA A O 1
ATOM 4889 N N . GLN A 1 624 ? 0.764 -3.460 13.262 1.00 90.00 624 GLN A N 1
ATOM 4890 C CA . GLN A 1 624 ? 1.129 -4.849 12.956 1.00 90.00 624 GLN A CA 1
ATOM 4891 C C . GLN A 1 624 ? 2.626 -5.130 13.143 1.00 90.00 624 GLN A C 1
ATOM 4893 O O . GLN A 1 624 ? 3.003 -6.220 13.569 1.00 90.00 624 GLN A O 1
ATOM 4898 N N . LYS A 1 625 ? 3.494 -4.154 12.844 1.00 88.94 625 LYS A N 1
ATOM 4899 C CA . LYS A 1 625 ? 4.941 -4.244 13.104 1.00 88.94 625 LYS A CA 1
ATOM 4900 C C . LYS A 1 625 ? 5.326 -3.912 14.550 1.00 88.94 625 LYS A C 1
ATOM 4902 O O . LYS A 1 625 ? 6.512 -3.930 14.858 1.00 88.94 625 LYS A O 1
ATOM 4907 N N . GLN A 1 626 ? 4.355 -3.620 15.420 1.00 89.75 626 GLN A N 1
ATOM 4908 C CA . GLN A 1 626 ? 4.550 -3.295 16.839 1.00 89.75 626 GLN A CA 1
ATOM 4909 C C . GLN A 1 626 ? 5.532 -2.135 17.078 1.00 89.75 626 GLN A C 1
ATOM 4911 O O . GLN A 1 626 ? 6.240 -2.095 18.082 1.00 89.75 626 GLN A O 1
ATOM 4916 N N . VAL A 1 627 ? 5.588 -1.176 16.149 1.00 92.38 627 VAL A N 1
ATOM 4917 C CA . VAL A 1 627 ? 6.448 0.017 16.267 1.00 92.38 627 VAL A CA 1
ATOM 4918 C C . VAL A 1 627 ? 5.682 1.259 16.720 1.00 92.38 627 VAL A C 1
ATOM 4920 O O . VAL A 1 627 ? 6.297 2.273 17.055 1.00 92.38 627 VAL A O 1
ATOM 4923 N N . LEU A 1 628 ? 4.348 1.194 16.720 1.00 91.50 628 LEU A N 1
ATOM 4924 C CA . LEU A 1 628 ? 3.491 2.291 17.150 1.00 91.50 628 LEU A CA 1
ATOM 4925 C C . LEU A 1 628 ? 3.640 2.522 18.660 1.00 91.50 628 LEU A C 1
ATOM 4927 O O . LEU A 1 628 ? 3.636 1.582 19.449 1.00 91.50 628 LEU A O 1
ATOM 4931 N N . GLN A 1 629 ? 3.774 3.783 19.065 1.00 91.56 629 GLN A N 1
ATOM 4932 C CA . GLN A 1 629 ? 3.994 4.170 20.459 1.00 91.56 629 GLN A CA 1
ATOM 4933 C C . GLN A 1 629 ? 2.746 4.821 21.054 1.00 91.56 629 GLN A C 1
ATOM 4935 O O . GLN A 1 629 ? 2.023 5.540 20.362 1.00 91.56 629 GLN A O 1
ATOM 4940 N N . SER A 1 630 ? 2.560 4.682 22.371 1.00 91.81 630 SER A N 1
ATOM 4941 C CA . SER A 1 630 ? 1.464 5.334 23.107 1.00 91.81 630 SER A CA 1
ATOM 4942 C C . SER A 1 630 ? 1.352 6.831 22.793 1.00 91.81 630 SER A C 1
ATOM 4944 O O . SER A 1 630 ? 0.272 7.318 22.468 1.00 91.81 630 SER A O 1
ATOM 4946 N N . LYS A 1 631 ? 2.478 7.559 22.757 1.00 91.56 631 LYS A N 1
ATOM 4947 C CA . LYS A 1 631 ? 2.495 9.005 22.469 1.00 91.56 631 LYS A CA 1
ATOM 4948 C C . LYS A 1 631 ? 1.741 9.385 21.182 1.00 91.56 631 LYS A C 1
ATOM 4950 O O . LYS A 1 631 ? 1.166 10.466 21.125 1.00 91.56 631 LYS A O 1
ATOM 4955 N N . GLN A 1 632 ? 1.745 8.511 20.171 1.00 90.88 632 GLN A N 1
ATOM 4956 C CA . GLN A 1 632 ? 1.106 8.734 18.871 1.00 90.88 632 GLN A CA 1
ATOM 4957 C C . GLN A 1 632 ? -0.400 8.468 18.939 1.00 90.88 632 GLN A C 1
ATOM 4959 O O . GLN A 1 632 ? -1.182 9.261 18.422 1.00 90.88 632 GLN A O 1
ATOM 4964 N N . LEU A 1 633 ? -0.812 7.410 19.645 1.00 91.56 633 LEU A N 1
ATOM 4965 C CA . LEU A 1 633 ? -2.222 7.126 19.931 1.00 91.56 633 LEU A CA 1
ATOM 4966 C C . LEU A 1 633 ? -2.850 8.240 20.779 1.00 91.56 633 LEU A C 1
ATOM 4968 O O . LEU A 1 633 ? -3.940 8.723 20.482 1.00 91.56 633 LEU A O 1
ATOM 4972 N N . LEU A 1 634 ? -2.124 8.713 21.793 1.00 91.31 634 LEU A N 1
ATOM 4973 C CA . LEU A 1 634 ? -2.555 9.830 22.630 1.00 91.31 634 LEU A CA 1
ATOM 4974 C C . LEU A 1 634 ? -2.595 11.149 21.854 1.00 91.31 634 LEU A C 1
ATOM 4976 O O . LEU A 1 634 ? -3.464 11.975 22.118 1.00 91.31 634 LEU A O 1
ATOM 4980 N N . ALA A 1 635 ? -1.687 11.363 20.898 1.00 89.31 635 ALA A N 1
ATOM 4981 C CA . ALA A 1 635 ? -1.754 12.516 20.003 1.00 89.31 635 ALA A CA 1
ATOM 4982 C C . ALA A 1 635 ? -3.013 12.465 19.122 1.00 89.31 635 ALA A C 1
ATOM 4984 O O . ALA A 1 635 ? -3.732 13.458 19.066 1.00 89.31 635 ALA A O 1
ATOM 4985 N N . ALA A 1 636 ? -3.337 11.307 18.530 1.00 90.44 636 ALA A N 1
ATOM 4986 C CA . ALA A 1 636 ? -4.580 11.121 17.772 1.00 90.44 636 ALA A CA 1
ATOM 4987 C C . ALA A 1 636 ? -5.821 11.428 18.622 1.00 90.44 636 ALA A C 1
ATOM 4989 O O . ALA A 1 636 ? -6.701 12.174 18.198 1.00 90.44 636 ALA A O 1
ATOM 4990 N N . TRP A 1 637 ? -5.872 10.900 19.848 1.00 92.44 637 TRP A N 1
ATOM 4991 C CA . TRP A 1 637 ? -6.978 11.180 20.761 1.00 92.44 637 TRP A CA 1
ATOM 4992 C C . TRP A 1 637 ? -7.077 12.672 21.105 1.00 92.44 637 TRP A C 1
ATOM 4994 O O . TRP A 1 637 ? -8.162 13.250 21.077 1.00 92.44 637 TRP A O 1
ATOM 5004 N N . ARG A 1 638 ? -5.939 13.335 21.354 1.00 89.75 638 ARG A N 1
ATOM 5005 C CA . ARG A 1 638 ? -5.913 14.776 21.643 1.00 89.75 638 ARG A CA 1
ATOM 5006 C C . ARG A 1 638 ? -6.495 15.613 20.511 1.00 89.75 638 ARG A C 1
ATOM 5008 O O . ARG A 1 638 ? -7.232 16.540 20.831 1.00 89.75 638 ARG A O 1
ATOM 5015 N N . VAL A 1 639 ? -6.233 15.265 19.245 1.00 87.94 639 VAL A N 1
ATOM 5016 C CA . VAL A 1 639 ? -6.819 15.952 18.075 1.00 87.94 639 VAL A CA 1
ATOM 5017 C C . VAL A 1 639 ? -8.343 16.003 18.184 1.00 87.94 639 VAL A C 1
ATOM 5019 O O . VAL A 1 639 ? -8.935 17.055 17.960 1.00 87.94 639 VAL A O 1
ATOM 5022 N N . CYS A 1 640 ? -8.976 14.908 18.609 1.00 87.31 640 CYS A N 1
ATOM 5023 C CA . CYS A 1 640 ? -10.430 14.845 18.763 1.00 87.31 640 CYS A CA 1
ATOM 5024 C C . CYS A 1 640 ? -10.939 15.811 19.844 1.00 87.31 640 CYS A C 1
ATOM 5026 O O . CYS A 1 640 ? -11.977 16.442 19.678 1.00 87.31 640 CYS A O 1
ATOM 5028 N N . THR A 1 641 ? -10.175 15.971 20.927 1.00 85.38 641 THR A N 1
ATOM 5029 C CA . THR A 1 641 ? -10.540 16.812 22.083 1.00 85.38 641 THR A CA 1
ATOM 5030 C C . THR A 1 641 ? -10.134 18.288 21.945 1.00 85.38 641 THR A C 1
ATOM 5032 O O . THR A 1 641 ? -10.614 19.139 22.692 1.00 85.38 641 THR A O 1
ATOM 5035 N N . SER A 1 642 ? -9.243 18.638 21.008 1.00 81.50 642 SER A N 1
ATOM 5036 C CA . SER A 1 642 ? -8.639 19.977 20.902 1.00 81.50 642 SER A CA 1
ATOM 5037 C C . SER A 1 642 ? -9.359 20.930 19.938 1.00 81.50 642 SER A C 1
ATOM 5039 O O . SER A 1 642 ? -8.738 21.865 19.434 1.00 81.50 642 SER A O 1
ATOM 5041 N N . LYS A 1 643 ? -10.674 20.748 19.730 1.00 68.19 643 LYS A N 1
ATOM 5042 C CA . LYS A 1 643 ? -11.523 21.502 18.778 1.00 68.19 643 LYS A CA 1
ATOM 5043 C C . LYS A 1 643 ? -11.228 21.215 17.298 1.00 68.19 643 LYS A C 1
ATOM 5045 O O . LYS A 1 643 ? -11.274 22.129 16.473 1.00 68.19 643 LYS A O 1
ATOM 5050 N N . ALA A 1 644 ? -10.920 19.966 16.952 1.00 67.19 644 ALA A N 1
ATOM 5051 C CA . ALA A 1 644 ? -10.938 19.550 15.552 1.00 67.19 644 ALA A CA 1
ATOM 5052 C C . ALA A 1 644 ? -12.357 19.647 14.961 1.00 67.19 644 ALA A C 1
ATOM 5054 O O . ALA A 1 644 ? -13.357 19.613 15.678 1.00 67.19 644 ALA A O 1
ATOM 5055 N N . ASP A 1 645 ? -12.435 19.778 13.637 1.00 84.50 645 ASP A N 1
ATOM 5056 C CA . ASP A 1 645 ? -13.694 19.677 12.899 1.00 84.50 645 ASP A CA 1
ATOM 5057 C C . ASP A 1 645 ? -14.366 18.317 13.163 1.00 84.50 645 ASP A C 1
ATOM 5059 O O . ASP A 1 645 ? -13.691 17.287 13.198 1.00 84.50 645 ASP A O 1
ATOM 5063 N N . ALA A 1 646 ? -15.693 18.289 13.313 1.00 87.44 646 ALA A N 1
ATOM 5064 C CA . ALA A 1 646 ? -16.435 17.078 13.676 1.00 87.44 646 ALA A CA 1
ATOM 5065 C C . ALA A 1 646 ? -16.211 15.935 12.669 1.00 87.44 646 ALA A C 1
ATOM 5067 O O . ALA A 1 646 ? -16.115 14.768 13.051 1.00 87.44 646 ALA A O 1
ATOM 5068 N N . ALA A 1 647 ? -16.056 16.272 11.383 1.00 90.06 647 ALA A N 1
ATOM 5069 C CA . ALA A 1 647 ? -15.766 15.296 10.340 1.00 90.06 647 ALA A CA 1
ATOM 5070 C C . ALA A 1 647 ? -14.344 14.715 10.454 1.00 90.06 647 ALA A C 1
ATOM 5072 O O . ALA A 1 647 ? -14.128 13.553 10.113 1.00 90.06 647 ALA A O 1
ATOM 5073 N N . VAL A 1 648 ? -13.379 15.498 10.947 1.00 90.94 648 VAL A N 1
ATOM 5074 C CA . VAL A 1 648 ? -12.025 15.015 11.253 1.00 90.94 648 VAL A CA 1
ATOM 5075 C C . VAL A 1 648 ? -12.059 14.105 12.476 1.00 90.94 648 VAL A C 1
ATOM 5077 O O . VAL A 1 648 ? -11.523 13.003 12.406 1.00 90.94 648 VAL A O 1
ATOM 5080 N N . SER A 1 649 ? -12.721 14.517 13.561 1.00 91.44 649 SER A N 1
ATOM 5081 C CA . SER A 1 649 ? -12.838 13.704 14.779 1.00 91.44 649 SER A CA 1
ATOM 5082 C C . SER A 1 649 ? -13.492 12.349 14.499 1.00 91.44 649 SER A C 1
ATOM 5084 O O . SER A 1 649 ? -12.952 11.326 14.905 1.00 91.44 649 SER A O 1
ATOM 5086 N N . SER A 1 650 ? -14.582 12.320 13.722 1.00 91.44 650 SER A N 1
ATOM 5087 C CA . SER A 1 650 ? -15.245 11.075 13.301 1.00 91.44 650 SER A CA 1
ATOM 5088 C C . SER A 1 650 ? -14.293 10.118 12.569 1.00 91.44 650 SER A C 1
ATOM 5090 O O . SER A 1 650 ? -14.243 8.926 12.875 1.00 91.44 650 SER A O 1
ATOM 5092 N N . GLU A 1 651 ? -13.471 10.644 11.658 1.00 93.25 651 GLU A N 1
ATOM 5093 C CA . 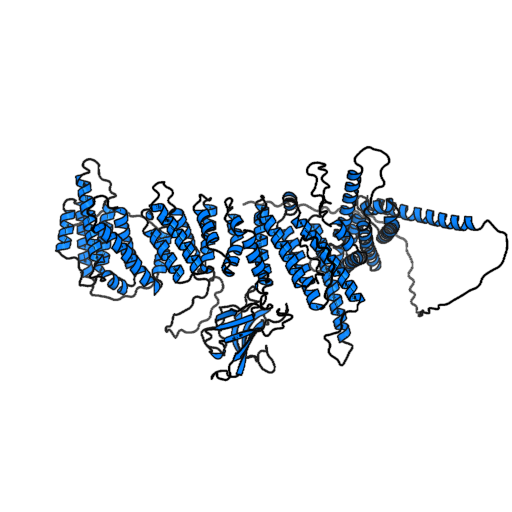GLU A 1 651 ? -12.483 9.846 10.925 1.00 93.25 651 GLU A CA 1
ATOM 5094 C C . GLU A 1 651 ? -11.355 9.337 11.837 1.00 93.25 651 GLU A C 1
ATOM 5096 O O . GLU A 1 651 ? -10.881 8.211 11.682 1.00 93.25 651 GLU A O 1
ATOM 5101 N N . VAL A 1 652 ? -10.936 10.140 12.821 1.00 93.12 652 VAL A N 1
ATOM 5102 C CA . VAL A 1 652 ? -9.937 9.727 13.816 1.00 93.12 652 VAL A CA 1
ATOM 5103 C C . VAL A 1 652 ? -10.505 8.661 14.760 1.00 93.12 652 VAL A C 1
ATOM 5105 O O . VAL A 1 652 ? -9.786 7.715 15.085 1.00 93.12 652 VAL A O 1
ATOM 5108 N N . TYR A 1 653 ? -11.781 8.738 15.154 1.00 93.69 653 TYR A N 1
ATOM 5109 C CA . TYR A 1 653 ? -12.437 7.676 15.925 1.00 93.69 653 TYR A CA 1
ATOM 5110 C C . TYR A 1 653 ? -12.454 6.363 15.147 1.00 93.69 653 TYR A C 1
ATOM 5112 O O . TYR A 1 653 ? -11.999 5.345 15.667 1.00 93.69 653 TYR A O 1
ATOM 5120 N N . ALA A 1 654 ? -12.895 6.397 13.885 1.00 93.19 654 ALA A N 1
ATOM 5121 C CA . ALA A 1 654 ? -12.901 5.226 13.013 1.00 93.19 654 ALA A CA 1
ATOM 5122 C C . ALA A 1 654 ? -11.491 4.631 12.853 1.00 93.19 654 ALA A C 1
ATOM 5124 O O . ALA A 1 654 ? -11.308 3.416 12.957 1.00 93.19 654 ALA A O 1
ATOM 5125 N N . LEU A 1 655 ? -10.476 5.485 12.677 1.00 93.25 655 LEU A N 1
ATOM 5126 C CA . LEU A 1 655 ? -9.074 5.079 12.643 1.00 93.25 655 LEU A CA 1
ATOM 5127 C C . LEU A 1 655 ? -8.663 4.370 13.942 1.00 93.25 655 LEU A C 1
ATOM 5129 O O . LEU A 1 655 ? -8.205 3.231 13.871 1.00 93.25 655 LEU A O 1
ATOM 5133 N N . LEU A 1 656 ? -8.839 5.002 15.106 1.00 94.19 656 LEU A N 1
ATOM 5134 C CA . LEU A 1 656 ? -8.433 4.450 16.405 1.00 94.19 656 LEU A CA 1
ATOM 5135 C C . LEU A 1 656 ? -9.131 3.121 16.712 1.00 94.19 656 LEU A C 1
ATOM 5137 O O . LEU A 1 656 ? -8.469 2.165 17.113 1.00 94.19 656 LEU A O 1
ATOM 5141 N N . VAL A 1 657 ? -10.437 3.035 16.454 1.00 93.88 657 VAL A N 1
ATOM 5142 C CA . VAL A 1 657 ? -11.220 1.800 16.592 1.00 93.88 657 VAL A CA 1
ATOM 5143 C C . VAL A 1 657 ? -10.673 0.708 15.676 1.00 93.88 657 VAL A C 1
ATOM 5145 O O . VAL A 1 657 ? -10.444 -0.413 16.124 1.00 93.88 657 VAL A O 1
ATOM 5148 N N . SER A 1 658 ? -10.374 1.035 14.415 1.00 93.06 658 SER A N 1
ATOM 5149 C CA . SER A 1 658 ? -9.832 0.064 13.457 1.00 93.06 658 SER A CA 1
ATOM 5150 C C . SER A 1 658 ? -8.427 -0.444 13.806 1.00 93.06 658 SER A C 1
ATOM 5152 O O . SER A 1 658 ? -8.009 -1.475 13.275 1.00 93.06 658 SER A O 1
ATOM 5154 N N . LEU A 1 659 ? -7.691 0.272 14.665 1.00 93.19 659 LEU A N 1
ATOM 5155 C CA . LEU A 1 659 ? -6.373 -0.137 15.143 1.00 93.19 659 LEU A CA 1
ATOM 5156 C C . LEU A 1 659 ? -6.456 -1.079 16.344 1.00 93.19 659 LEU A C 1
ATOM 5158 O O . LEU A 1 659 ? -5.562 -1.913 16.470 1.00 93.19 659 LEU A O 1
ATOM 5162 N N . LEU A 1 660 ? -7.495 -0.992 17.188 1.00 92.31 660 LEU A N 1
ATOM 5163 C CA . LEU A 1 660 ? -7.599 -1.759 18.441 1.00 92.31 660 LEU A CA 1
ATOM 5164 C C . LEU A 1 660 ? -7.267 -3.255 18.290 1.00 92.31 660 LEU A C 1
ATOM 5166 O O . LEU A 1 660 ? -6.469 -3.738 19.090 1.00 92.31 660 LEU A O 1
ATOM 5170 N N . PRO A 1 661 ? -7.757 -3.987 17.267 1.00 90.25 661 PRO A N 1
ATOM 5171 C CA . PRO A 1 661 ? -7.433 -5.408 17.118 1.00 90.25 661 PRO A CA 1
ATOM 5172 C C . PRO A 1 661 ? -5.975 -5.706 16.744 1.00 90.25 661 PRO A C 1
ATOM 5174 O O . PRO A 1 661 ? -5.534 -6.848 16.823 1.00 90.25 661 PRO A O 1
ATOM 5177 N N . THR A 1 662 ? -5.241 -4.699 16.268 1.00 90.12 662 THR A N 1
ATOM 5178 C CA . THR A 1 662 ? -3.837 -4.813 15.840 1.00 90.12 662 THR A CA 1
ATOM 5179 C C . THR A 1 662 ? -2.845 -4.282 16.871 1.00 90.12 662 THR A C 1
ATOM 5181 O O . THR A 1 662 ? -1.643 -4.483 16.711 1.00 90.12 662 THR A O 1
ATOM 5184 N N . LEU A 1 663 ? -3.326 -3.591 17.908 1.00 92.69 663 LEU A N 1
ATOM 5185 C CA . LEU A 1 663 ? -2.491 -3.089 18.993 1.00 92.69 663 LEU A CA 1
ATOM 5186 C C . LEU A 1 663 ? -2.110 -4.220 19.952 1.00 92.69 663 LEU A C 1
ATOM 5188 O O . LEU A 1 663 ? -2.810 -5.222 20.078 1.00 92.69 663 LEU A O 1
ATOM 5192 N N . THR A 1 664 ? -1.003 -4.031 20.667 1.00 92.00 664 THR A N 1
ATOM 5193 C CA . THR A 1 664 ? -0.724 -4.840 21.854 1.00 92.00 664 THR A CA 1
ATOM 5194 C C . THR A 1 664 ? -1.723 -4.495 22.956 1.00 92.00 664 THR A C 1
ATOM 5196 O O . THR A 1 664 ? -2.193 -3.355 23.031 1.00 92.00 664 THR A O 1
ATOM 5199 N N . ASP A 1 665 ? -2.008 -5.459 23.836 1.00 93.06 665 ASP A N 1
ATOM 5200 C CA . ASP A 1 665 ? -2.939 -5.258 24.952 1.00 93.06 665 ASP A CA 1
ATOM 5201 C C . ASP A 1 665 ? -2.565 -4.015 25.777 1.00 93.06 665 ASP A C 1
ATOM 5203 O O . ASP A 1 665 ? -3.421 -3.174 26.033 1.00 93.06 665 ASP A O 1
ATOM 5207 N N . ASP A 1 666 ? -1.278 -3.828 26.092 1.00 93.88 666 ASP A N 1
ATOM 5208 C CA . ASP A 1 666 ? -0.789 -2.674 26.859 1.00 93.88 666 ASP A CA 1
ATOM 5209 C C . ASP A 1 666 ? -1.115 -1.328 26.191 1.00 93.88 666 ASP A C 1
ATOM 5211 O O . ASP A 1 666 ? -1.611 -0.408 26.844 1.00 93.88 666 ASP A O 1
ATOM 5215 N N . LEU A 1 667 ? -0.880 -1.205 24.878 1.00 94.44 667 LEU A N 1
ATOM 5216 C CA . LEU A 1 667 ? -1.140 0.035 24.139 1.00 94.44 667 LEU A CA 1
ATOM 5217 C C . LEU A 1 667 ? -2.639 0.308 23.991 1.00 94.44 667 LEU A C 1
ATOM 5219 O O . LEU A 1 667 ? -3.067 1.461 24.078 1.00 94.44 667 LEU A O 1
ATOM 5223 N N . ALA A 1 668 ? -3.438 -0.738 23.769 1.00 94.81 668 ALA A N 1
ATOM 5224 C CA . ALA A 1 668 ? -4.888 -0.616 23.692 1.00 94.81 668 ALA A CA 1
ATOM 5225 C C . ALA A 1 668 ? -5.482 -0.182 25.042 1.00 94.81 668 ALA A C 1
ATOM 5227 O O . ALA A 1 668 ? -6.305 0.735 25.086 1.00 94.81 668 ALA A O 1
ATOM 5228 N N . ILE A 1 669 ? -5.024 -0.780 26.147 1.00 95.12 669 ILE A N 1
ATOM 5229 C CA . ILE A 1 669 ? -5.428 -0.406 27.510 1.00 95.12 669 ILE A CA 1
ATOM 5230 C C . ILE A 1 669 ? -5.035 1.042 27.811 1.00 95.12 669 ILE A C 1
ATOM 5232 O O . ILE A 1 669 ? -5.836 1.782 28.383 1.00 95.12 669 ILE A O 1
ATOM 5236 N N . GLU A 1 670 ? -3.836 1.475 27.418 1.00 94.94 670 GLU A N 1
ATOM 5237 C CA . GLU A 1 670 ? -3.379 2.849 27.640 1.00 94.94 670 GLU A CA 1
ATOM 5238 C C . GLU A 1 670 ? -4.231 3.872 26.871 1.00 94.94 670 GLU A C 1
ATOM 5240 O O . GLU A 1 670 ? -4.631 4.892 27.439 1.00 94.94 670 GLU A O 1
ATOM 5245 N N . LEU A 1 671 ? -4.586 3.572 25.616 1.00 95.06 671 LEU A N 1
ATOM 5246 C CA . LEU A 1 671 ? -5.512 4.388 24.829 1.00 95.06 671 LEU A CA 1
ATOM 5247 C C . LEU A 1 671 ? -6.891 4.474 25.501 1.00 95.06 671 LEU A C 1
ATOM 5249 O O . LEU A 1 671 ? -7.386 5.575 25.737 1.00 95.06 671 LEU A O 1
ATOM 5253 N N . LEU A 1 672 ? -7.498 3.336 25.849 1.00 95.69 672 LEU A N 1
ATOM 5254 C CA . LEU A 1 672 ? -8.822 3.295 26.486 1.00 95.69 672 LEU A CA 1
ATOM 5255 C C . LEU A 1 672 ? -8.827 4.008 27.844 1.00 95.69 672 LEU A C 1
ATOM 5257 O O . LEU A 1 672 ? -9.760 4.747 28.159 1.00 95.69 672 LEU A O 1
ATOM 5261 N N . SER A 1 673 ? -7.753 3.857 28.620 1.00 94.12 673 SER A N 1
ATOM 5262 C CA . SER A 1 673 ? -7.568 4.555 29.894 1.00 94.12 673 SER A CA 1
ATOM 5263 C C . SER A 1 673 ? -7.469 6.066 29.703 1.00 94.12 673 SER A C 1
ATOM 5265 O O . SER A 1 673 ? -8.025 6.822 30.501 1.00 94.12 673 SER A O 1
ATOM 5267 N N . ALA A 1 674 ? -6.799 6.529 28.644 1.00 93.00 674 ALA A N 1
ATOM 5268 C CA . ALA A 1 674 ? -6.721 7.949 28.320 1.00 93.00 674 ALA A CA 1
ATOM 5269 C C . ALA A 1 674 ? -8.081 8.521 27.893 1.00 93.00 674 ALA A C 1
ATOM 5271 O O . ALA A 1 674 ? -8.466 9.580 28.388 1.00 93.00 674 ALA A O 1
ATOM 5272 N N . VAL A 1 675 ? -8.837 7.797 27.060 1.00 94.06 675 VAL A N 1
ATOM 5273 C CA . VAL A 1 675 ? -10.220 8.153 26.689 1.00 94.06 675 VAL A CA 1
ATOM 5274 C C . VAL A 1 675 ? -11.098 8.256 27.941 1.00 94.06 675 VAL A C 1
ATOM 5276 O O . VAL A 1 675 ? -11.795 9.251 28.149 1.00 94.06 675 VAL A O 1
ATOM 5279 N N . GLN A 1 676 ? -11.006 7.275 28.843 1.00 91.81 676 GLN A N 1
ATOM 5280 C CA . GLN A 1 676 ? -11.741 7.290 30.108 1.00 91.81 676 GLN A CA 1
ATOM 5281 C C . GLN A 1 676 ? -11.304 8.444 31.028 1.00 91.81 676 GLN A C 1
ATOM 5283 O O . GLN A 1 676 ? -12.134 9.056 31.703 1.00 91.81 676 GLN A O 1
ATOM 5288 N N . ALA A 1 677 ? -10.010 8.768 31.076 1.00 90.38 677 ALA A N 1
ATOM 5289 C CA . ALA A 1 677 ? -9.495 9.881 31.868 1.00 90.38 677 ALA A CA 1
ATOM 5290 C C . ALA A 1 677 ? -10.028 11.232 31.367 1.00 90.38 677 ALA A C 1
ATOM 5292 O O . ALA A 1 677 ? -10.350 12.092 32.188 1.00 90.38 677 ALA A O 1
ATOM 5293 N N . THR A 1 678 ? -10.189 11.401 30.051 1.00 89.31 678 THR A N 1
ATOM 5294 C CA . THR A 1 678 ? -10.817 12.587 29.449 1.00 89.31 678 THR A CA 1
ATOM 5295 C C . THR A 1 678 ? -12.262 12.769 29.925 1.00 89.31 678 THR A C 1
ATOM 5297 O O . THR A 1 678 ? -12.646 13.885 30.280 1.00 89.31 678 THR A O 1
ATOM 5300 N N . LEU A 1 679 ? -13.031 11.677 30.030 1.00 87.25 679 LEU A N 1
ATOM 5301 C CA . LEU A 1 679 ? -14.384 11.699 30.597 1.00 87.25 679 LEU A CA 1
ATOM 5302 C C . LEU A 1 679 ? -14.376 12.124 32.077 1.00 87.25 679 LEU A C 1
ATOM 5304 O O . LEU A 1 679 ? -15.191 12.936 32.502 1.00 87.25 679 LEU A O 1
ATOM 5308 N N . ARG A 1 680 ? -13.417 11.634 32.876 1.00 83.31 680 ARG A N 1
ATOM 5309 C CA . ARG A 1 680 ? -13.310 11.997 34.304 1.00 83.31 680 ARG A CA 1
ATOM 5310 C C . ARG A 1 680 ? -12.871 13.442 34.532 1.00 83.31 680 ARG A C 1
ATOM 5312 O O . ARG A 1 680 ? -13.329 14.076 35.476 1.00 83.31 680 ARG A O 1
ATOM 5319 N N . GLN A 1 681 ? -11.985 13.971 33.691 1.00 79.12 681 GLN A N 1
ATOM 5320 C CA . GLN A 1 681 ? -11.535 15.364 33.787 1.00 79.12 681 GLN A CA 1
ATOM 5321 C C . GLN A 1 681 ? -12.667 16.357 33.495 1.00 79.12 681 GLN A C 1
ATOM 5323 O O . GLN A 1 681 ? -12.680 17.442 34.077 1.00 79.12 681 GLN A O 1
ATOM 5328 N N . SER A 1 682 ? -13.632 15.972 32.654 1.00 66.56 682 SER A N 1
ATOM 5329 C CA . SER A 1 682 ? -14.841 16.759 32.390 1.00 66.56 682 SER A CA 1
ATOM 5330 C C . SER A 1 682 ? -15.653 17.033 33.665 1.00 66.56 682 SER A C 1
ATOM 5332 O O . SER A 1 682 ? -16.008 18.177 33.942 1.00 66.56 682 SER A O 1
ATOM 5334 N N . LEU A 1 683 ? -15.827 16.017 34.522 1.00 61.00 683 LEU A N 1
ATOM 5335 C CA . LEU A 1 683 ? -16.602 16.111 35.769 1.00 61.00 683 LEU A CA 1
ATOM 5336 C C . LEU A 1 683 ? -16.056 17.145 36.772 1.00 61.00 683 LEU A C 1
ATOM 5338 O O . LEU A 1 683 ? -16.800 17.628 37.623 1.00 61.00 683 LEU A O 1
ATOM 5342 N N . HIS A 1 684 ? -14.767 17.492 36.691 1.00 59.06 684 HIS A N 1
ATOM 5343 C CA . HIS A 1 684 ? -14.120 18.440 37.605 1.00 59.06 684 HIS A CA 1
ATOM 5344 C C . HIS A 1 684 ? -14.013 19.869 37.054 1.00 59.06 684 HIS A C 1
ATOM 5346 O O . HIS A 1 684 ? -13.773 20.803 37.824 1.00 59.06 684 HIS A O 1
ATOM 5352 N N . ASN A 1 685 ? -14.214 20.073 35.750 1.00 58.03 685 ASN A N 1
ATOM 5353 C CA . ASN A 1 685 ? -14.081 21.381 35.119 1.00 58.03 685 ASN A CA 1
ATOM 5354 C C . ASN A 1 685 ? -15.452 22.062 34.995 1.00 58.03 685 ASN A C 1
ATOM 5356 O O . ASN A 1 685 ? -16.189 21.839 34.042 1.00 58.03 685 ASN A O 1
ATOM 5360 N N . ALA A 1 686 ? -15.763 22.991 35.906 1.00 50.53 686 ALA A N 1
ATOM 5361 C CA . ALA A 1 686 ? -16.990 23.808 35.876 1.00 50.53 686 ALA A CA 1
ATOM 5362 C C . ALA A 1 686 ? -17.130 24.720 34.629 1.00 50.53 686 ALA A C 1
ATOM 5364 O O . ALA A 1 686 ? -18.132 25.415 34.464 1.00 50.53 686 ALA A O 1
ATOM 5365 N N . ALA A 1 687 ? -16.123 24.741 33.752 1.00 47.47 687 ALA A N 1
ATOM 5366 C CA . ALA A 1 687 ? -16.025 25.592 32.573 1.00 47.47 687 ALA A CA 1
ATOM 5367 C C . ALA A 1 687 ? -16.454 24.866 31.282 1.00 47.47 687 ALA A C 1
ATOM 5369 O O . ALA A 1 687 ? -15.697 24.842 30.320 1.00 47.47 687 ALA A O 1
ATOM 5370 N N . GLY A 1 688 ? -17.646 24.258 31.263 1.00 51.94 688 GLY A N 1
ATOM 5371 C CA . GLY A 1 688 ? -18.448 23.981 30.054 1.00 51.94 688 GLY A CA 1
ATOM 5372 C C . GLY A 1 688 ? -17.846 23.161 28.900 1.00 51.94 688 GLY A C 1
ATOM 5373 O O . GLY A 1 688 ? -18.490 23.069 27.860 1.00 51.94 688 GLY A O 1
ATOM 5374 N N . ASN A 1 689 ? -16.650 22.587 29.037 1.00 56.56 689 ASN A N 1
ATOM 5375 C CA . ASN A 1 689 ? -15.987 21.807 27.993 1.00 56.56 689 ASN A CA 1
ATOM 5376 C C . ASN A 1 689 ? -16.164 20.315 28.309 1.00 56.56 689 ASN A C 1
ATOM 5378 O O . ASN A 1 689 ? -15.220 19.645 28.736 1.00 56.56 689 ASN A O 1
ATOM 5382 N N . ASP A 1 690 ? -17.410 19.841 28.205 1.00 70.31 690 ASP A N 1
ATOM 5383 C CA . ASP A 1 690 ? -17.736 18.445 28.476 1.00 70.31 690 ASP A CA 1
ATOM 5384 C C . ASP A 1 690 ? -17.336 17.570 27.287 1.00 70.31 690 ASP A C 1
ATOM 5386 O O . ASP A 1 690 ? -17.959 17.637 26.233 1.00 70.31 690 ASP A O 1
ATOM 5390 N N . ASN A 1 691 ? -16.296 16.753 27.471 1.00 86.00 691 ASN A N 1
ATOM 5391 C CA . ASN A 1 691 ? -15.816 15.819 26.448 1.00 86.00 691 ASN A CA 1
ATOM 5392 C C . ASN A 1 691 ? -16.674 14.535 26.355 1.00 86.00 691 ASN A C 1
ATOM 5394 O O . ASN A 1 691 ? -16.252 13.537 25.763 1.00 86.00 691 ASN A O 1
ATOM 5398 N N . LEU A 1 692 ? -17.839 14.500 27.017 1.00 88.56 692 LEU A N 1
ATOM 5399 C CA . LEU A 1 692 ? -18.768 13.372 26.977 1.00 88.56 692 LEU A CA 1
ATOM 5400 C C . LEU A 1 692 ? -19.173 13.024 25.542 1.00 88.56 692 LEU A C 1
ATOM 5402 O O . LEU A 1 692 ? -19.272 11.840 25.224 1.00 88.56 692 LEU A O 1
ATOM 5406 N N . LEU A 1 693 ? -19.396 14.030 24.690 1.00 88.69 693 LEU A N 1
ATOM 5407 C CA . LEU A 1 693 ? -19.810 13.810 23.307 1.00 88.69 693 LEU A CA 1
ATOM 5408 C C . LEU A 1 693 ? -18.715 13.078 22.523 1.00 88.69 693 LEU A C 1
ATOM 5410 O O . LEU A 1 693 ? -18.989 12.060 21.903 1.00 88.69 693 LEU A O 1
ATOM 5414 N N . GLU A 1 694 ? -17.466 13.526 22.616 1.00 90.75 694 GLU A N 1
ATOM 5415 C CA . GLU A 1 694 ? -16.314 12.927 21.938 1.00 90.75 694 GLU A CA 1
ATOM 5416 C C . GLU A 1 694 ? -16.093 11.472 22.372 1.00 90.75 694 GLU A C 1
ATOM 5418 O O . GLU A 1 694 ? -15.851 10.591 21.545 1.00 90.75 694 GLU A O 1
ATOM 5423 N N . VAL A 1 695 ? -16.222 11.196 23.673 1.00 93.06 695 VAL A N 1
ATOM 5424 C CA . VAL A 1 695 ? -16.094 9.839 24.226 1.00 93.06 695 VAL A CA 1
ATOM 5425 C C . VAL A 1 695 ? -17.266 8.944 23.796 1.00 93.06 695 VAL A C 1
ATOM 5427 O O . VAL A 1 695 ? -17.061 7.762 23.503 1.00 93.06 695 VAL A O 1
ATOM 5430 N N . ALA A 1 696 ? -18.483 9.492 23.718 1.00 92.25 696 ALA A N 1
ATOM 5431 C CA . ALA A 1 696 ? -19.664 8.779 23.240 1.00 92.25 696 ALA A CA 1
ATOM 5432 C C . ALA A 1 696 ? -19.583 8.457 21.742 1.00 92.25 696 ALA A C 1
ATOM 5434 O O . ALA A 1 696 ? -19.878 7.326 21.361 1.00 92.25 696 ALA A O 1
ATOM 5435 N N . GLU A 1 697 ? -19.130 9.398 20.913 1.00 92.69 697 GLU A N 1
ATOM 5436 C CA . GLU A 1 697 ? -18.895 9.202 19.476 1.00 92.69 697 GLU A CA 1
ATOM 5437 C C . GLU A 1 697 ? -17.815 8.142 19.220 1.00 92.69 697 GLU A C 1
ATOM 5439 O O . GLU A 1 697 ? -18.005 7.245 18.399 1.00 92.69 697 GLU A O 1
ATOM 5444 N N . PHE A 1 698 ? -16.714 8.166 19.981 1.00 94.44 698 PHE A N 1
ATOM 5445 C CA . PHE A 1 698 ? -15.698 7.112 19.926 1.00 94.44 698 PHE A CA 1
ATOM 5446 C C . PHE A 1 698 ? -16.285 5.730 20.247 1.00 94.44 698 PHE A C 1
ATOM 5448 O O . PHE A 1 698 ? -16.054 4.761 19.521 1.00 94.44 698 PHE A O 1
ATOM 5455 N N . CYS A 1 699 ? -17.086 5.631 21.310 1.00 94.00 699 CYS A N 1
ATOM 5456 C CA . CYS A 1 699 ? -17.736 4.376 21.680 1.00 94.00 699 CYS A CA 1
ATOM 5457 C C . CYS A 1 699 ? -18.819 3.952 20.679 1.00 94.00 699 CYS A C 1
ATOM 5459 O O . CYS A 1 699 ? -19.058 2.759 20.505 1.00 94.00 699 CYS A O 1
ATOM 5461 N N . HIS A 1 700 ? -19.466 4.900 20.003 1.00 93.62 700 HIS A N 1
ATOM 5462 C CA . HIS A 1 700 ? -20.431 4.606 18.951 1.00 93.62 700 HIS A CA 1
ATOM 5463 C C . HIS A 1 700 ? -19.734 4.045 17.705 1.00 93.62 700 HIS A C 1
ATOM 5465 O O . HIS A 1 700 ? -20.182 3.040 17.151 1.00 93.62 700 HIS A O 1
ATOM 5471 N N . ALA A 1 701 ? -18.596 4.625 17.312 1.00 93.25 701 ALA A N 1
ATOM 5472 C CA . ALA A 1 701 ? -17.742 4.076 16.261 1.00 93.25 701 ALA A CA 1
ATOM 5473 C C . ALA A 1 701 ? -17.268 2.652 16.606 1.00 93.25 701 ALA A C 1
ATOM 5475 O O . ALA A 1 701 ? -17.260 1.778 15.744 1.00 93.25 701 ALA A O 1
ATOM 5476 N N . LEU A 1 702 ? -16.942 2.396 17.878 1.00 91.94 702 LEU A N 1
ATOM 5477 C CA . LEU A 1 702 ? -16.594 1.060 18.363 1.00 91.94 702 LEU A CA 1
ATOM 5478 C C . LEU A 1 702 ? -17.760 0.072 18.225 1.00 91.94 702 LEU A C 1
ATOM 5480 O O . LEU A 1 702 ? -17.576 -1.010 17.678 1.00 91.94 702 LEU A O 1
ATOM 5484 N N . ALA A 1 703 ? -18.956 0.464 18.668 1.00 90.12 703 ALA A N 1
ATOM 5485 C CA . ALA A 1 703 ? -20.148 -0.379 18.609 1.00 90.12 703 ALA A CA 1
ATOM 5486 C C . ALA A 1 703 ? -20.585 -0.706 17.169 1.00 90.12 703 ALA A C 1
ATOM 5488 O O . ALA A 1 703 ? -21.087 -1.792 16.907 1.00 90.12 703 ALA A O 1
ATOM 5489 N N . THR A 1 704 ? -20.395 0.222 16.228 1.00 89.06 704 THR A N 1
ATOM 5490 C CA . THR A 1 704 ? -20.812 0.056 14.821 1.00 89.06 704 THR A CA 1
ATOM 5491 C C . THR A 1 704 ? -19.780 -0.671 13.955 1.00 89.06 704 THR A C 1
ATOM 5493 O O . THR A 1 704 ? -20.135 -1.253 12.925 1.00 89.06 704 THR A O 1
ATOM 5496 N N . ALA A 1 705 ? -18.508 -0.678 14.363 1.00 83.56 705 ALA A N 1
ATOM 5497 C CA . ALA A 1 705 ? -17.455 -1.417 13.670 1.00 83.56 705 ALA A CA 1
ATOM 5498 C C . ALA A 1 705 ? -17.649 -2.945 13.748 1.00 83.56 705 ALA A C 1
ATOM 5500 O O . ALA A 1 705 ? -17.257 -3.651 12.821 1.00 83.56 705 ALA A O 1
ATOM 5501 N N . ASP A 1 7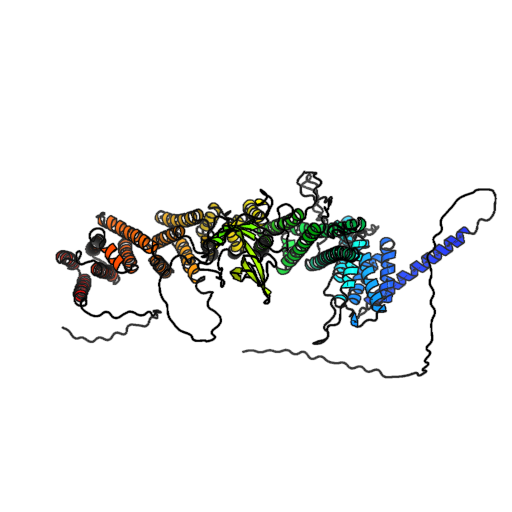06 ? -18.284 -3.449 14.810 1.00 64.25 706 ASP A N 1
ATOM 5502 C CA . ASP A 1 706 ? -18.518 -4.888 15.021 1.00 64.25 706 ASP A CA 1
ATOM 5503 C C . ASP A 1 706 ? -19.668 -5.453 14.151 1.00 64.25 706 ASP A C 1
ATOM 5505 O O . ASP A 1 706 ? -19.673 -6.620 13.746 1.00 64.25 706 ASP A O 1
ATOM 5509 N N . ASP A 1 707 ? -20.628 -4.606 13.762 1.00 56.22 707 ASP A N 1
ATOM 5510 C CA . ASP A 1 707 ? -21.764 -5.004 12.914 1.00 56.22 707 ASP A CA 1
ATOM 5511 C C . ASP A 1 707 ? -21.376 -5.171 11.427 1.00 56.22 707 ASP A C 1
ATOM 5513 O O . ASP A 1 707 ? -21.988 -5.940 10.671 1.00 56.22 707 ASP A O 1
ATOM 5517 N N . THR A 1 708 ? -20.333 -4.469 10.971 1.00 48.53 708 THR A N 1
ATOM 5518 C CA . THR A 1 708 ? -19.910 -4.462 9.555 1.00 48.53 708 THR A CA 1
ATOM 5519 C C . THR A 1 708 ? -19.055 -5.675 9.167 1.00 48.53 708 THR A C 1
ATOM 5521 O O . THR A 1 708 ? -19.086 -6.121 8.016 1.00 48.53 708 THR A O 1
ATOM 5524 N N . THR A 1 709 ? -18.337 -6.275 10.115 1.00 44.16 709 THR A N 1
ATOM 5525 C CA . THR A 1 709 ? -17.581 -7.529 9.928 1.00 44.16 709 THR A CA 1
ATOM 5526 C C . THR A 1 709 ? -18.490 -8.759 9.862 1.00 44.16 709 THR A C 1
ATOM 5528 O O . THR A 1 709 ? -18.174 -9.723 9.167 1.00 44.16 709 THR A O 1
ATOM 5531 N N . SER A 1 710 ? -19.658 -8.702 10.500 1.00 38.47 710 SER A N 1
ATOM 5532 C CA . SER A 1 710 ? -20.620 -9.811 10.571 1.00 38.47 710 SER A CA 1
ATOM 5533 C C . SER A 1 710 ? -21.478 -9.980 9.304 1.00 38.47 710 SER A C 1
ATOM 5535 O O . SER A 1 710 ? -22.014 -11.057 9.043 1.00 38.47 710 SER A O 1
ATOM 5537 N N . SER A 1 711 ? -21.608 -8.932 8.484 1.00 32.12 711 SER A N 1
ATOM 5538 C CA . SER A 1 711 ? -22.594 -8.850 7.391 1.00 32.12 711 SER A CA 1
ATOM 5539 C C . SER A 1 711 ? -22.033 -9.079 5.975 1.00 32.12 711 SER A C 1
ATOM 5541 O O . SER A 1 711 ? -22.801 -9.203 5.022 1.00 32.12 711 SER A O 1
ATOM 5543 N N . SER A 1 712 ? -20.713 -9.216 5.802 1.00 28.59 712 SER A N 1
ATOM 5544 C CA . SER A 1 712 ? -20.056 -9.240 4.479 1.00 28.59 712 SER A CA 1
ATOM 5545 C C . SER A 1 712 ? -19.747 -10.633 3.889 1.00 28.59 712 SER A C 1
ATOM 5547 O O . SER A 1 712 ? -19.128 -10.716 2.829 1.00 28.59 712 SER A O 1
ATOM 5549 N N . THR A 1 713 ? -20.238 -11.736 4.478 1.00 30.39 713 THR A N 1
ATOM 5550 C CA . THR A 1 713 ? -19.974 -13.113 3.973 1.00 30.39 713 THR A CA 1
ATOM 5551 C C . THR A 1 713 ? -21.199 -13.825 3.364 1.00 30.39 713 THR A C 1
ATOM 5553 O O . THR A 1 713 ? -21.140 -15.012 3.053 1.00 30.39 713 THR A O 1
ATOM 5556 N N . SER A 1 714 ? -22.309 -13.122 3.118 1.00 27.45 714 SER A N 1
ATOM 5557 C CA . SER A 1 714 ? -23.584 -13.754 2.728 1.00 27.45 714 SER A CA 1
ATOM 5558 C C . SER A 1 714 ? -24.107 -13.276 1.371 1.00 27.45 714 SER A C 1
ATOM 5560 O O . SER A 1 714 ? -25.172 -12.675 1.292 1.00 27.45 714 SER A O 1
ATOM 5562 N N . THR A 1 715 ? -23.399 -13.550 0.271 1.00 25.67 715 THR A N 1
ATOM 5563 C CA . THR A 1 715 ? -24.026 -13.467 -1.065 1.00 25.67 715 THR A CA 1
ATOM 5564 C C . THR A 1 715 ? -23.432 -14.484 -2.036 1.00 25.67 715 THR A C 1
ATOM 5566 O O . THR A 1 715 ? -22.216 -14.560 -2.164 1.00 25.67 715 THR A O 1
ATOM 5569 N N . THR A 1 716 ? -24.317 -15.196 -2.757 1.00 26.78 716 THR A N 1
ATOM 5570 C CA . THR A 1 716 ? -24.114 -16.291 -3.748 1.00 26.78 716 THR A CA 1
ATOM 5571 C C . THR A 1 716 ? -23.793 -17.663 -3.122 1.00 26.78 716 THR A C 1
ATOM 5573 O O . THR A 1 716 ? -22.860 -17.782 -2.351 1.00 26.78 716 THR A O 1
ATOM 5576 N N . THR A 1 717 ? -24.531 -18.767 -3.314 1.00 26.88 717 THR A N 1
ATOM 5577 C CA . THR A 1 717 ? -25.400 -19.238 -4.412 1.00 26.88 717 THR A CA 1
ATOM 5578 C C . THR A 1 717 ? -26.302 -20.366 -3.881 1.00 26.88 717 THR A C 1
ATOM 5580 O O . THR A 1 717 ? -25.797 -21.349 -3.345 1.00 26.88 717 THR A O 1
ATOM 5583 N N . THR A 1 718 ? -27.620 -20.274 -4.061 1.00 24.83 718 THR A N 1
ATOM 5584 C CA . THR A 1 718 ? -28.575 -21.366 -3.812 1.00 24.83 718 THR A CA 1
ATOM 5585 C C . THR A 1 718 ? -28.647 -22.293 -5.026 1.00 24.83 718 THR A C 1
ATOM 5587 O O . THR A 1 718 ? -29.189 -21.925 -6.063 1.00 24.83 718 THR A O 1
ATOM 5590 N N . THR A 1 719 ? -28.143 -23.522 -4.897 1.00 26.92 719 THR A N 1
ATOM 5591 C CA . THR A 1 719 ? -28.626 -24.678 -5.671 1.00 26.92 719 THR A CA 1
ATOM 5592 C C . THR A 1 719 ? -28.737 -25.899 -4.761 1.00 26.92 719 THR A C 1
ATOM 5594 O O . THR A 1 719 ? -27.929 -26.133 -3.872 1.00 26.92 719 THR A O 1
ATOM 5597 N N . SER A 1 720 ? -29.835 -26.609 -4.969 1.00 29.39 720 SER A N 1
ATOM 5598 C CA . SER A 1 720 ? -30.428 -27.704 -4.207 1.00 29.39 720 SER A CA 1
ATOM 5599 C C . SER A 1 720 ? -29.629 -29.013 -4.177 1.00 29.39 720 SER A C 1
ATOM 5601 O O . SER A 1 720 ? -29.232 -29.479 -5.241 1.00 29.39 720 SER A O 1
ATOM 5603 N N . SER A 1 721 ? -29.611 -29.701 -3.026 1.00 28.91 721 SER A N 1
ATOM 5604 C CA . SER A 1 721 ? -29.878 -31.153 -2.938 1.00 28.91 721 SER A CA 1
ATOM 5605 C C . SER A 1 721 ? -30.001 -31.644 -1.486 1.00 28.91 721 SER A C 1
ATOM 5607 O O . SER A 1 721 ? -29.180 -31.312 -0.638 1.00 28.91 721 SER A O 1
ATOM 5609 N N . ASN A 1 722 ? -31.031 -32.459 -1.249 1.00 29.59 722 ASN A N 1
ATOM 5610 C CA . ASN A 1 722 ? -31.382 -33.168 -0.015 1.00 29.59 722 ASN A CA 1
ATOM 5611 C C . ASN A 1 722 ? -30.320 -34.191 0.443 1.00 29.59 722 ASN A C 1
ATOM 5613 O O . ASN A 1 722 ? -29.861 -34.955 -0.404 1.00 29.59 722 ASN A O 1
ATOM 5617 N N . ALA A 1 723 ? -30.065 -34.299 1.760 1.00 29.67 723 ALA A N 1
ATOM 5618 C CA . ALA A 1 723 ? -29.943 -35.569 2.510 1.00 29.67 723 ALA A CA 1
ATOM 5619 C C . ALA A 1 723 ? -29.717 -35.353 4.033 1.00 29.67 723 ALA A C 1
ATOM 5621 O O . ALA A 1 723 ? -28.756 -34.708 4.430 1.00 29.67 723 ALA A O 1
ATOM 5622 N N . ASP A 1 724 ? -30.633 -35.934 4.816 1.00 25.28 724 ASP A N 1
ATOM 5623 C CA . ASP A 1 724 ? -30.645 -36.421 6.216 1.00 25.28 724 ASP A CA 1
ATOM 5624 C C . ASP A 1 724 ? -30.016 -35.682 7.432 1.00 25.28 724 ASP A C 1
ATOM 5626 O O . ASP A 1 724 ? -28.837 -35.330 7.421 1.00 25.28 724 ASP A O 1
ATOM 5630 N N . PRO A 1 725 ? -30.756 -35.585 8.571 1.00 28.41 725 PRO A N 1
ATOM 5631 C CA . PRO A 1 725 ? -30.270 -35.051 9.840 1.00 28.41 725 PRO A CA 1
ATOM 5632 C C . PRO A 1 725 ? -30.049 -36.142 10.908 1.00 28.41 725 PRO A C 1
ATOM 5634 O O . PRO A 1 725 ? -30.999 -36.734 11.414 1.00 28.41 725 PRO A O 1
ATOM 5637 N N . SER A 1 726 ? -28.808 -36.333 11.360 1.00 27.64 726 SER A N 1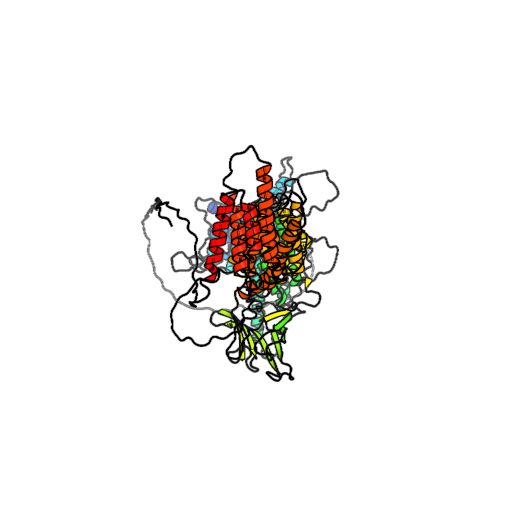
ATOM 5638 C CA . SER A 1 726 ? -28.532 -36.875 12.702 1.00 27.64 726 SER A CA 1
ATOM 5639 C C . SER A 1 726 ? -27.056 -36.709 13.067 1.00 27.64 726 SER A C 1
ATOM 5641 O O . SER A 1 726 ? -26.230 -37.451 12.546 1.00 27.64 726 SER A O 1
ATOM 5643 N N . ASN A 1 727 ? -26.719 -35.752 13.937 1.00 26.06 727 ASN A N 1
ATOM 5644 C CA . ASN A 1 727 ? -26.077 -35.993 15.241 1.00 26.06 727 ASN A CA 1
ATOM 5645 C C . ASN A 1 727 ? -25.654 -34.653 15.869 1.00 26.06 727 ASN A C 1
ATOM 5647 O O . ASN A 1 727 ? -24.705 -34.011 15.426 1.00 26.06 727 ASN A O 1
ATOM 5651 N N . SER A 1 728 ? -26.355 -34.241 16.919 1.00 28.08 728 SER A N 1
ATOM 5652 C CA . SER A 1 728 ? -25.965 -33.148 17.806 1.00 28.08 728 SER A CA 1
ATOM 5653 C C . SER A 1 728 ? -25.243 -33.724 19.020 1.00 28.08 728 SER A C 1
ATOM 5655 O O . SER A 1 728 ? -25.827 -34.565 19.701 1.00 28.08 728 SER A O 1
ATOM 5657 N N . ASN A 1 729 ? -24.035 -33.244 19.329 1.00 26.39 729 ASN A N 1
ATOM 5658 C CA . ASN A 1 729 ? -23.621 -32.994 20.713 1.00 26.39 729 ASN A CA 1
ATOM 5659 C C . ASN A 1 729 ? -22.332 -32.159 20.804 1.00 26.39 729 ASN A C 1
ATOM 5661 O O . ASN A 1 729 ? -21.309 -32.496 20.221 1.00 26.39 729 ASN A O 1
ATOM 5665 N N . HIS A 1 730 ? -22.460 -31.072 21.571 1.00 27.53 730 HIS A N 1
ATOM 5666 C CA . HIS A 1 730 ? -21.470 -30.312 22.336 1.00 27.53 730 HIS A CA 1
ATOM 5667 C C . HIS A 1 730 ? -19.974 -30.634 22.181 1.00 27.53 730 HIS A C 1
ATOM 5669 O O . HIS A 1 730 ? -19.516 -31.651 22.685 1.00 27.53 730 HIS A O 1
ATOM 5675 N N . THR A 1 731 ? -19.216 -29.631 21.724 1.00 23.62 731 THR A N 1
ATOM 5676 C CA . THR A 1 731 ? -18.240 -28.873 22.541 1.00 23.62 731 THR A CA 1
ATOM 5677 C C . THR A 1 731 ? -17.925 -27.568 21.811 1.00 23.62 731 THR A C 1
ATOM 5679 O O . THR A 1 731 ? -17.252 -27.575 20.786 1.00 23.62 731 THR A O 1
ATOM 5682 N N . ASN A 1 732 ? -18.455 -26.455 22.316 1.00 28.78 732 ASN A N 1
ATOM 5683 C CA . ASN A 1 732 ? -18.206 -25.121 21.782 1.00 28.78 732 ASN A CA 1
ATOM 5684 C C . ASN A 1 732 ? -17.108 -24.484 22.641 1.00 28.78 732 ASN A C 1
ATOM 5686 O O . ASN A 1 732 ? -17.392 -23.927 23.698 1.00 28.78 732 ASN A O 1
ATOM 5690 N N . THR A 1 733 ? -15.855 -24.645 22.228 1.00 27.48 733 THR A N 1
ATOM 5691 C CA . THR A 1 733 ? -14.703 -23.946 22.804 1.00 27.48 733 THR A CA 1
ATOM 5692 C C . THR A 1 733 ? -13.713 -23.649 21.687 1.00 27.48 733 THR A C 1
ATOM 5694 O O . THR A 1 733 ? -13.247 -24.568 21.020 1.00 27.48 733 THR A O 1
ATOM 5697 N N . ASN A 1 734 ? -13.383 -22.364 21.553 1.00 31.77 734 ASN A N 1
ATOM 5698 C CA . ASN A 1 734 ? -12.294 -21.791 20.759 1.00 31.77 734 ASN A CA 1
ATOM 5699 C C . ASN A 1 734 ? -12.486 -21.817 19.240 1.00 31.77 734 ASN A C 1
ATOM 5701 O O . ASN A 1 734 ? -11.839 -22.569 18.520 1.00 31.77 734 ASN A O 1
ATOM 5705 N N . ASN A 1 735 ? -13.319 -20.896 18.759 1.00 28.09 735 ASN A N 1
ATOM 5706 C CA . ASN A 1 735 ? -13.301 -20.461 17.368 1.00 28.09 735 ASN A CA 1
ATOM 5707 C C . ASN A 1 735 ? -13.211 -18.924 17.308 1.00 28.09 735 ASN A C 1
ATOM 5709 O O . ASN A 1 735 ? -14.148 -18.250 16.899 1.00 28.09 735 ASN A O 1
ATOM 5713 N N . THR A 1 736 ? -12.093 -18.351 17.766 1.00 32.03 736 THR A N 1
ATOM 5714 C CA . THR A 1 736 ? -11.719 -16.948 17.503 1.00 32.03 736 THR A CA 1
ATOM 5715 C C . THR A 1 736 ? -10.943 -16.871 16.189 1.00 32.03 736 THR A C 1
ATOM 5717 O O . THR A 1 736 ? -9.762 -16.535 16.129 1.00 32.03 736 THR A O 1
ATOM 5720 N N . GLY A 1 737 ? -11.616 -17.243 15.102 1.00 29.84 737 GLY A N 1
ATOM 5721 C CA . GLY A 1 737 ? -11.128 -17.020 13.750 1.00 29.84 737 GLY A CA 1
ATOM 5722 C C . GLY A 1 737 ? -11.435 -15.592 13.310 1.00 29.84 737 GLY A C 1
ATOM 5723 O O . GLY A 1 737 ? -12.526 -15.335 12.820 1.00 29.84 737 GLY A O 1
ATOM 5724 N N . GLY A 1 738 ? -10.458 -14.691 13.451 1.00 33.41 738 GLY A N 1
ATOM 5725 C CA . GLY A 1 738 ? -10.432 -13.394 12.765 1.00 33.41 738 GLY A CA 1
ATOM 5726 C C . GLY A 1 738 ? -10.499 -12.176 13.685 1.00 33.41 738 GLY A C 1
ATOM 5727 O O . GLY A 1 738 ? -11.552 -11.863 14.216 1.00 33.41 738 GLY A O 1
ATOM 5728 N N . GLY A 1 739 ? -9.373 -11.467 13.828 1.00 47.78 739 GLY A N 1
ATOM 5729 C CA . GLY A 1 739 ? -9.329 -10.022 14.111 1.00 47.78 739 GLY A CA 1
ATOM 5730 C C . GLY A 1 739 ? -10.092 -9.483 15.328 1.00 47.78 739 GLY A C 1
ATOM 5731 O O . GLY A 1 739 ? -10.404 -8.298 15.336 1.00 47.78 739 GLY A O 1
ATOM 5732 N N . GLY A 1 740 ? -10.417 -10.312 16.321 1.00 66.75 740 GLY A N 1
ATOM 5733 C CA . GLY A 1 740 ? -11.116 -9.879 17.528 1.00 66.75 740 GLY A CA 1
ATOM 5734 C C . GLY A 1 740 ? -10.168 -9.282 18.568 1.00 66.75 740 GLY A C 1
ATOM 5735 O O . GLY A 1 740 ? -9.028 -9.716 18.714 1.00 66.75 740 GLY A O 1
ATOM 5736 N N . VAL A 1 741 ? -10.664 -8.303 19.319 1.00 82.00 741 VAL A N 1
ATOM 5737 C CA . VAL A 1 741 ? -9.984 -7.715 20.481 1.00 82.00 741 VAL A CA 1
ATOM 5738 C C . VAL A 1 741 ? -9.820 -8.772 21.594 1.00 82.00 741 VAL A C 1
ATOM 5740 O O . VAL A 1 741 ? -10.695 -9.627 21.769 1.00 82.00 741 VAL A O 1
ATOM 5743 N N . SER A 1 742 ? -8.711 -8.738 22.344 1.00 87.12 742 SER A N 1
ATOM 5744 C CA . SER A 1 742 ? -8.464 -9.666 23.462 1.00 87.12 742 SER A CA 1
ATOM 5745 C C . SER A 1 742 ? -9.482 -9.486 24.597 1.00 87.12 742 SER A C 1
ATOM 5747 O O . SER A 1 742 ? -10.059 -8.412 24.765 1.00 87.12 742 SER A O 1
ATOM 5749 N N . ASP A 1 743 ? -9.693 -10.518 25.420 1.00 86.44 743 ASP A N 1
ATOM 5750 C CA . ASP A 1 743 ? -10.649 -10.461 26.543 1.00 86.44 743 ASP A CA 1
ATOM 5751 C C . ASP A 1 743 ? -10.308 -9.356 27.560 1.00 86.44 743 ASP A C 1
ATOM 5753 O O . ASP A 1 743 ? -11.199 -8.742 28.157 1.00 86.44 743 ASP A O 1
ATOM 5757 N N . ILE A 1 744 ? -9.014 -9.061 27.725 1.00 90.00 744 ILE A N 1
ATOM 5758 C CA . ILE A 1 744 ? -8.519 -8.006 28.617 1.00 90.00 744 ILE A CA 1
ATOM 5759 C C . ILE A 1 744 ? -8.886 -6.629 28.057 1.00 90.00 744 ILE A C 1
ATOM 5761 O O . ILE A 1 744 ? -9.417 -5.786 28.776 1.00 90.00 744 ILE A O 1
ATOM 5765 N N . VAL A 1 745 ? -8.669 -6.397 26.763 1.00 91.38 745 VAL A N 1
ATOM 5766 C CA . VAL A 1 745 ? -9.022 -5.117 26.138 1.00 91.38 745 VAL A CA 1
ATOM 5767 C C . VAL A 1 745 ? -10.547 -4.965 26.036 1.00 91.38 745 VAL A C 1
ATOM 5769 O O . VAL A 1 745 ? -11.070 -3.887 26.314 1.00 91.38 745 VAL A O 1
ATOM 5772 N N . ARG A 1 746 ? -11.287 -6.049 25.754 1.00 90.94 746 ARG A N 1
ATOM 5773 C CA . ARG A 1 746 ? -12.762 -6.075 25.799 1.00 90.94 746 ARG A CA 1
ATOM 5774 C C . ARG A 1 746 ? -13.293 -5.677 27.180 1.00 90.94 746 ARG A C 1
ATOM 5776 O O . ARG A 1 746 ? -14.244 -4.906 27.278 1.00 90.94 746 ARG A O 1
ATOM 5783 N N . THR A 1 747 ? -12.640 -6.129 28.251 1.00 92.00 747 THR A N 1
ATOM 5784 C CA . THR A 1 747 ? -12.961 -5.711 29.626 1.00 92.00 747 THR A CA 1
ATOM 5785 C C . THR A 1 747 ? -12.833 -4.196 29.811 1.00 92.00 747 THR A C 1
ATOM 5787 O O . THR A 1 747 ? -13.718 -3.570 30.399 1.00 92.00 747 THR A O 1
ATOM 5790 N N . GLU A 1 748 ? -11.756 -3.584 29.313 1.00 94.25 748 GLU A N 1
ATOM 5791 C CA . GLU A 1 748 ? -11.562 -2.131 29.414 1.00 94.25 748 GLU A CA 1
ATOM 5792 C C . GLU A 1 748 ? -12.568 -1.341 28.566 1.00 94.25 748 GLU A C 1
ATOM 5794 O O . GLU A 1 748 ? -13.094 -0.325 29.024 1.00 94.25 748 GLU A O 1
ATOM 5799 N N . VAL A 1 749 ? -12.927 -1.847 27.382 1.00 92.88 749 VAL A N 1
ATOM 5800 C CA . VAL A 1 749 ? -14.022 -1.297 26.565 1.00 92.88 749 VAL A CA 1
ATOM 5801 C C . VAL A 1 749 ? -15.333 -1.270 27.355 1.00 92.88 749 VAL A C 1
ATOM 5803 O O . VAL A 1 749 ? -16.006 -0.239 27.407 1.00 92.88 749 VAL A O 1
ATOM 5806 N N . LEU A 1 750 ? -15.685 -2.371 28.024 1.00 92.88 750 LEU A N 1
ATOM 5807 C CA . LEU A 1 750 ? -16.910 -2.445 28.822 1.00 92.88 750 LEU A CA 1
ATOM 5808 C C . LEU A 1 750 ? -16.889 -1.484 30.012 1.00 92.88 750 LEU A C 1
ATOM 5810 O O . LEU A 1 750 ? -17.906 -0.857 30.307 1.00 92.88 750 LEU A O 1
ATOM 5814 N N . LYS A 1 751 ? -15.740 -1.312 30.675 1.00 93.12 751 LYS A N 1
ATOM 5815 C CA . LYS A 1 751 ? -15.583 -0.315 31.748 1.00 93.12 751 LYS A CA 1
ATOM 5816 C C . LYS A 1 751 ? -15.764 1.115 31.234 1.00 93.12 751 LYS A C 1
ATOM 5818 O O . LYS A 1 751 ? -16.374 1.937 31.927 1.00 93.12 751 LYS A O 1
ATOM 5823 N N . LEU A 1 752 ? -15.255 1.424 30.041 1.00 94.25 752 LEU A N 1
ATOM 5824 C CA . LEU A 1 752 ? -15.438 2.728 29.403 1.00 94.25 752 LEU A CA 1
ATOM 5825 C C . LEU A 1 752 ? -16.916 2.978 29.065 1.00 94.25 752 LEU A C 1
ATOM 5827 O O . LEU A 1 752 ? -17.465 3.998 29.477 1.00 94.25 752 LEU A O 1
ATOM 5831 N N . LEU A 1 753 ? -17.585 2.021 28.415 1.00 93.12 753 LEU A N 1
ATOM 5832 C CA . LEU A 1 753 ? -19.018 2.094 28.101 1.00 93.12 753 LEU A CA 1
ATOM 5833 C C . LEU A 1 753 ? -19.879 2.252 29.359 1.00 93.12 753 LEU A C 1
ATOM 5835 O O . LEU A 1 753 ? -20.788 3.080 29.398 1.00 93.12 753 LEU A O 1
ATOM 5839 N N . TRP A 1 754 ? -19.564 1.508 30.420 1.00 94.19 754 TRP A N 1
ATOM 5840 C CA . TRP A 1 754 ? -20.234 1.651 31.710 1.00 94.19 754 TRP A CA 1
ATOM 5841 C C . TRP A 1 754 ? -20.041 3.049 32.315 1.00 94.19 754 TRP A C 1
ATOM 5843 O O . TRP A 1 754 ? -20.979 3.633 32.858 1.00 94.19 754 TRP A O 1
ATOM 5853 N N . SER A 1 755 ? -18.848 3.633 32.166 1.00 92.50 755 SER A N 1
ATOM 5854 C CA . SER A 1 755 ? -18.574 5.007 32.613 1.00 92.50 755 SER A CA 1
ATOM 5855 C C . SER A 1 755 ? -19.443 6.037 31.879 1.00 92.50 755 SER A C 1
ATOM 5857 O O . SER A 1 755 ? -19.880 7.007 32.490 1.00 92.50 755 SER A O 1
ATOM 5859 N N . ILE A 1 756 ? -19.747 5.811 30.596 1.00 92.00 756 ILE A N 1
ATOM 5860 C CA . ILE A 1 756 ? -20.684 6.652 29.835 1.00 92.00 756 ILE A CA 1
ATOM 5861 C C . ILE A 1 756 ? -22.107 6.471 30.359 1.00 92.00 756 ILE A C 1
ATOM 5863 O O . ILE A 1 756 ? -22.765 7.455 30.674 1.00 92.00 756 ILE A O 1
ATOM 5867 N N . LEU A 1 757 ? -22.584 5.229 30.499 1.00 90.69 757 LEU A N 1
ATOM 5868 C CA . LEU A 1 757 ? -23.962 4.958 30.931 1.00 90.69 757 LEU A CA 1
ATOM 5869 C C . LEU A 1 757 ? -24.269 5.474 32.338 1.00 90.69 757 LEU A C 1
ATOM 5871 O O . LEU A 1 757 ? -25.418 5.806 32.626 1.00 90.69 757 LEU A O 1
ATOM 5875 N N . THR A 1 758 ? -23.254 5.545 33.198 1.00 90.12 758 THR A N 1
ATOM 5876 C CA . THR A 1 758 ? -23.346 6.094 34.557 1.00 90.12 758 THR A CA 1
ATOM 5877 C C . THR A 1 758 ? -23.134 7.610 34.620 1.00 90.12 758 THR A C 1
ATOM 5879 O O . THR A 1 758 ? -23.343 8.197 35.679 1.00 90.12 758 THR A O 1
ATOM 5882 N N . HIS A 1 759 ? -22.770 8.272 33.516 1.00 88.00 759 HIS A N 1
ATOM 5883 C CA . HIS A 1 759 ? -22.566 9.720 33.484 1.00 88.00 759 HIS A CA 1
ATOM 5884 C C . HIS A 1 759 ? -23.891 10.477 33.654 1.00 88.00 759 HIS A C 1
ATOM 5886 O O . HIS A 1 759 ? -24.911 10.098 33.068 1.00 88.00 759 HIS A O 1
ATOM 5892 N N . ALA A 1 760 ? -23.879 11.584 34.406 1.00 83.19 760 ALA A N 1
ATOM 5893 C CA . ALA A 1 760 ? -25.085 12.344 34.756 1.00 83.19 760 ALA A CA 1
ATOM 5894 C C . ALA A 1 760 ? -25.881 12.806 33.520 1.00 83.19 760 ALA A C 1
ATOM 5896 O O . ALA A 1 760 ? -27.108 12.700 33.488 1.00 83.19 760 ALA A O 1
ATOM 5897 N N . GLN A 1 761 ? -25.172 13.243 32.476 1.00 83.50 761 GLN A N 1
ATOM 5898 C CA . GLN A 1 761 ? -25.759 13.756 31.234 1.00 83.50 761 GLN A CA 1
ATOM 5899 C C . GLN A 1 761 ? -25.969 12.693 30.144 1.00 83.50 761 GLN A C 1
ATOM 5901 O O . GLN A 1 761 ? -26.281 13.042 29.016 1.00 83.50 761 GLN A O 1
ATOM 5906 N N . SER A 1 762 ? -25.809 11.398 30.425 1.00 85.56 762 SER A N 1
ATOM 5907 C CA . SER A 1 762 ? -25.840 10.386 29.356 1.00 85.56 762 SER A CA 1
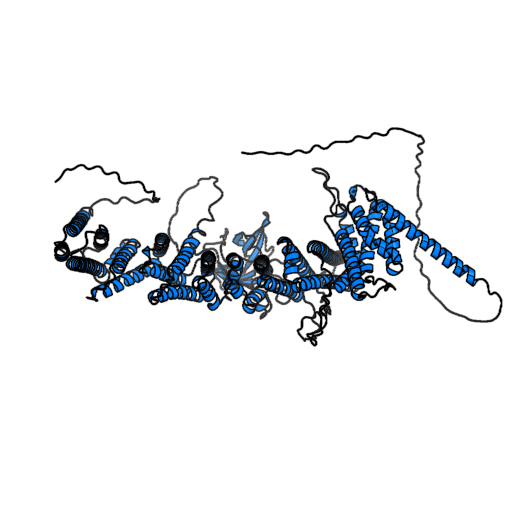ATOM 5908 C C . SER A 1 762 ? -27.177 10.268 28.608 1.00 85.56 762 SER A C 1
ATOM 5910 O O . SER A 1 762 ? -27.162 9.905 27.436 1.00 85.56 762 SER A O 1
ATOM 5912 N N . ASP A 1 763 ? -28.306 10.664 29.208 1.00 81.38 763 ASP A N 1
ATOM 5913 C CA . ASP A 1 763 ? -29.614 10.677 28.519 1.00 81.38 763 ASP A CA 1
ATOM 5914 C C . ASP A 1 763 ? -29.721 11.727 27.402 1.00 81.38 763 ASP A C 1
ATOM 5916 O O . ASP A 1 763 ? -30.663 11.683 26.613 1.00 81.38 763 ASP A O 1
ATOM 5920 N N . THR A 1 764 ? -28.801 12.695 27.327 1.00 84.75 764 THR A N 1
ATOM 5921 C CA . THR A 1 764 ? -28.798 13.702 26.252 1.00 84.75 764 THR A CA 1
ATOM 5922 C C . THR A 1 764 ? -28.089 13.212 24.989 1.00 84.75 764 THR A C 1
ATOM 5924 O O . THR A 1 764 ? -28.148 13.881 23.957 1.00 84.75 764 THR A O 1
ATOM 5927 N N . LEU A 1 765 ? -27.428 12.051 25.050 1.00 87.38 765 LEU A N 1
ATOM 5928 C CA . LEU A 1 765 ? -26.655 11.499 23.945 1.00 87.38 765 LEU A CA 1
ATOM 5929 C C . LEU A 1 765 ? -27.564 10.908 22.866 1.00 87.38 765 LEU A C 1
ATOM 5931 O O . LEU A 1 765 ? -28.368 10.017 23.131 1.00 87.38 765 LEU A O 1
ATOM 5935 N N . GLN A 1 766 ? -27.347 11.322 21.617 1.00 88.38 766 GLN A N 1
ATOM 5936 C CA . GLN A 1 766 ? -28.063 10.792 20.451 1.00 88.38 766 GLN A CA 1
ATOM 5937 C C . GLN A 1 766 ? -27.900 9.269 20.298 1.00 88.38 766 GLN A C 1
ATOM 5939 O O . GLN A 1 766 ? -28.821 8.586 19.858 1.00 88.38 766 GLN A O 1
ATOM 5944 N N . HIS A 1 767 ? -26.739 8.736 20.683 1.00 87.94 767 HIS A N 1
ATOM 5945 C CA . HIS A 1 767 ? -26.365 7.332 20.491 1.00 87.94 767 HIS A CA 1
ATOM 5946 C C . HIS A 1 767 ? -26.567 6.454 21.738 1.00 87.94 767 HIS A C 1
ATOM 5948 O O . HIS A 1 767 ? -26.115 5.308 21.753 1.00 87.94 767 HIS A O 1
ATOM 5954 N N . TYR A 1 768 ? -27.240 6.958 22.781 1.00 89.81 768 TYR A N 1
ATOM 5955 C CA . TYR A 1 768 ? -27.400 6.250 24.057 1.00 89.81 768 TYR A CA 1
ATOM 5956 C C . TYR A 1 768 ? -27.983 4.837 23.891 1.00 89.81 768 TYR A C 1
ATOM 5958 O O . TYR A 1 768 ? -27.429 3.872 24.419 1.00 89.81 768 TYR A O 1
ATOM 5966 N N . ASP A 1 769 ? -29.059 4.693 23.111 1.00 88.50 769 ASP A N 1
ATOM 5967 C CA . ASP A 1 769 ? -29.722 3.400 22.906 1.00 88.50 769 ASP A CA 1
ATOM 5968 C C . ASP A 1 769 ? -28.846 2.405 22.136 1.00 88.50 769 ASP A C 1
ATOM 5970 O O . ASP A 1 769 ? -28.820 1.221 22.475 1.00 88.50 769 ASP A O 1
ATOM 5974 N N . THR A 1 770 ? -28.071 2.874 21.152 1.00 90.81 770 THR A N 1
ATOM 5975 C CA . THR A 1 770 ? -27.113 2.032 20.421 1.00 90.81 770 THR A CA 1
ATOM 5976 C C . THR A 1 770 ? -26.013 1.521 21.349 1.00 90.81 770 THR A C 1
ATOM 5978 O O . THR A 1 770 ? -25.725 0.325 21.361 1.00 90.81 770 THR A O 1
ATOM 5981 N N . LEU A 1 771 ? -25.437 2.395 22.183 1.00 92.06 771 LEU A N 1
ATOM 5982 C CA . LEU A 1 771 ? -24.410 2.008 23.159 1.00 92.06 771 LEU A CA 1
ATOM 5983 C C . LEU A 1 771 ? -24.961 1.030 24.204 1.00 92.06 771 LEU A C 1
ATOM 5985 O O . LEU A 1 771 ? -24.305 0.049 24.561 1.00 92.06 771 LEU A O 1
ATOM 5989 N N . LYS A 1 772 ? -26.193 1.266 24.666 1.00 90.50 772 LYS A N 1
ATOM 5990 C CA . LYS A 1 772 ? -26.899 0.378 25.591 1.00 90.50 772 LYS A CA 1
ATOM 5991 C C . LYS A 1 772 ? -27.204 -0.982 24.959 1.00 90.50 772 LYS A C 1
ATOM 5993 O O . LYS A 1 772 ? -27.115 -2.004 25.640 1.00 90.50 772 LYS A O 1
ATOM 5998 N N . HIS A 1 773 ? -27.546 -1.026 23.675 1.00 90.38 773 HIS A N 1
ATOM 5999 C CA . HIS A 1 773 ? -27.735 -2.284 22.958 1.00 90.38 773 HIS A CA 1
ATOM 6000 C C . HIS A 1 773 ? -26.421 -3.065 22.857 1.00 90.38 773 HIS A C 1
ATOM 6002 O O . HIS A 1 773 ? -26.374 -4.227 23.255 1.00 90.38 773 HIS A O 1
ATOM 6008 N N . TYR A 1 774 ? -25.341 -2.403 22.438 1.00 90.94 774 TYR A N 1
ATOM 6009 C CA . TYR A 1 774 ? -24.023 -3.021 22.310 1.00 90.94 774 TYR A CA 1
ATOM 6010 C C . TYR A 1 774 ? -23.524 -3.615 23.638 1.00 90.94 774 TYR A C 1
ATOM 6012 O O . TYR A 1 774 ? -23.214 -4.804 23.704 1.00 90.94 774 TYR A O 1
ATOM 6020 N N . ILE A 1 775 ? -23.556 -2.847 24.740 1.00 92.56 775 ILE A N 1
ATOM 6021 C CA . ILE A 1 775 ? -23.152 -3.377 26.056 1.00 92.56 775 ILE A CA 1
ATOM 6022 C C . ILE A 1 775 ? -24.049 -4.541 26.502 1.00 92.56 775 ILE A C 1
ATOM 6024 O O . ILE A 1 775 ? -23.582 -5.437 27.194 1.00 92.56 775 ILE A O 1
ATOM 6028 N N . THR A 1 776 ? -25.332 -4.561 26.119 1.00 89.56 776 THR A N 1
ATOM 6029 C CA . THR A 1 776 ? -26.241 -5.672 26.452 1.00 89.56 776 THR A CA 1
ATOM 6030 C C . THR A 1 776 ? -25.787 -6.962 25.786 1.00 89.56 776 THR A C 1
ATOM 6032 O O . THR A 1 776 ? -25.785 -8.014 26.426 1.00 89.56 776 THR A O 1
ATOM 6035 N N . THR A 1 777 ? -25.423 -6.883 24.508 1.00 89.88 777 THR A N 1
ATOM 6036 C CA . THR A 1 777 ? -24.933 -8.025 23.735 1.00 89.88 777 THR A CA 1
ATOM 6037 C C . THR A 1 777 ? -23.633 -8.548 24.331 1.00 89.88 777 THR A C 1
ATOM 6039 O O . THR A 1 777 ? -23.557 -9.729 24.663 1.00 89.88 777 THR A O 1
ATOM 6042 N N . GLU A 1 778 ? -22.675 -7.662 24.602 1.00 89.69 778 GLU A N 1
ATOM 6043 C CA . GLU A 1 778 ? -21.389 -8.036 25.198 1.00 89.69 778 GLU A CA 1
ATOM 6044 C C . GLU A 1 778 ? -21.532 -8.599 26.613 1.00 89.69 778 GLU A C 1
ATOM 6046 O O . GLU A 1 778 ? -20.921 -9.610 26.962 1.00 89.69 778 GLU A O 1
ATOM 6051 N N . LEU A 1 779 ? -22.400 -8.004 27.437 1.00 89.88 779 LEU A N 1
ATOM 6052 C CA . LEU A 1 779 ? -22.664 -8.519 28.773 1.00 89.88 779 LEU A CA 1
ATOM 6053 C C . LEU A 1 779 ? -23.262 -9.917 28.735 1.00 89.88 779 LEU A C 1
ATOM 6055 O O . LEU A 1 779 ? -23.144 -10.585 29.745 1.00 89.88 779 LEU A O 1
ATOM 6059 N N . ARG A 1 780 ? -23.885 -10.384 27.645 1.00 88.25 780 ARG A N 1
ATOM 6060 C CA . ARG A 1 780 ? -24.418 -11.756 27.524 1.00 88.25 780 ARG A CA 1
ATOM 6061 C C . ARG A 1 780 ? -23.366 -12.790 27.113 1.00 88.25 780 ARG A C 1
ATOM 6063 O O . ARG A 1 780 ? -23.666 -13.983 27.145 1.00 88.25 780 ARG A O 1
ATOM 6070 N N . VAL A 1 781 ? -22.159 -12.367 26.742 1.00 86.75 781 VAL A N 1
ATOM 6071 C CA . VAL A 1 781 ? -21.073 -13.267 26.338 1.00 86.75 781 VAL A CA 1
ATOM 6072 C C . VAL A 1 781 ? -20.441 -13.906 27.578 1.00 86.75 781 VAL A C 1
ATOM 6074 O O . VAL A 1 781 ? -19.780 -13.245 28.376 1.00 86.75 781 VAL A O 1
ATOM 6077 N N . GLU A 1 782 ? -20.639 -15.210 27.767 1.00 84.25 782 GLU A N 1
ATOM 6078 C CA . GLU A 1 782 ? -20.088 -15.953 28.909 1.00 84.25 782 GLU A CA 1
ATOM 6079 C C . GLU A 1 782 ? -18.672 -16.496 28.634 1.00 84.25 782 GLU A C 1
ATOM 6081 O O . GLU A 1 782 ? -18.376 -16.860 27.495 1.00 84.25 782 GLU A O 1
ATOM 6086 N N . PRO A 1 783 ? -17.796 -16.611 29.659 1.00 83.94 783 PRO A N 1
ATOM 6087 C CA . PRO A 1 783 ? -18.046 -16.388 31.095 1.00 83.94 783 PRO A CA 1
ATOM 6088 C C . PRO A 1 783 ? -17.766 -14.957 31.596 1.00 83.94 783 PRO A C 1
ATOM 6090 O O . PRO A 1 783 ? -18.063 -14.639 32.748 1.00 83.94 783 PRO A O 1
ATOM 6093 N N . MET A 1 784 ? -17.162 -14.092 30.775 1.00 83.69 784 MET A N 1
ATOM 6094 C CA . MET A 1 784 ? -16.757 -12.740 31.195 1.00 83.69 784 MET A CA 1
ATOM 6095 C C . MET A 1 784 ? -17.956 -11.833 31.500 1.00 83.69 784 MET A C 1
ATOM 6097 O O . MET A 1 784 ? -17.922 -11.061 32.458 1.00 83.69 784 MET A O 1
ATOM 6101 N N . GLY A 1 785 ? -19.055 -11.987 30.759 1.00 87.12 785 GLY A N 1
ATOM 6102 C CA . GLY A 1 785 ? -20.309 -11.273 30.980 1.00 87.12 785 GLY A CA 1
ATOM 6103 C C . GLY A 1 785 ? -20.818 -11.400 32.415 1.00 87.12 785 GLY A C 1
ATOM 6104 O O . GLY A 1 785 ? -21.180 -10.397 33.030 1.00 87.12 785 GLY A O 1
ATOM 6105 N N . THR A 1 786 ? -20.745 -12.600 33.003 1.00 87.75 786 THR A N 1
ATOM 6106 C CA . THR A 1 786 ? -21.048 -12.817 34.426 1.00 87.75 786 THR A CA 1
ATOM 6107 C C . THR A 1 786 ? -20.233 -11.910 35.336 1.00 87.75 786 THR A C 1
ATOM 6109 O O . THR A 1 786 ? -20.812 -11.205 36.163 1.00 87.75 786 THR A O 1
ATOM 6112 N N . GLN A 1 787 ? -18.911 -11.887 35.168 1.00 89.06 787 GLN A N 1
ATOM 6113 C CA . GLN A 1 787 ? -18.020 -11.101 36.019 1.00 89.06 787 GLN A CA 1
ATOM 6114 C C . GLN A 1 787 ? -18.301 -9.599 35.892 1.00 89.06 787 GLN A C 1
ATOM 6116 O O . GLN A 1 787 ? -18.403 -8.903 36.903 1.00 89.06 787 GLN A O 1
ATOM 6121 N N . HIS A 1 788 ? -18.498 -9.102 34.667 1.00 91.25 788 HIS A N 1
ATOM 6122 C CA . HIS A 1 788 ? -18.811 -7.692 34.432 1.00 91.25 788 HIS A CA 1
ATOM 6123 C C . HIS A 1 788 ? -20.156 -7.282 35.030 1.00 91.25 788 HIS A C 1
ATOM 6125 O O . HIS A 1 788 ? -20.228 -6.238 35.678 1.00 91.25 788 HIS A O 1
ATOM 6131 N N . ARG A 1 789 ? -21.202 -8.112 34.897 1.00 92.31 789 ARG A N 1
ATOM 6132 C CA . ARG A 1 789 ? -22.506 -7.840 35.524 1.00 92.31 789 ARG A CA 1
ATOM 6133 C C . ARG A 1 789 ? -22.388 -7.728 37.045 1.00 92.31 789 ARG A C 1
ATOM 6135 O O . ARG A 1 789 ? -23.000 -6.828 37.614 1.00 92.31 789 ARG A O 1
ATOM 6142 N N . GLU A 1 790 ? -21.586 -8.573 37.702 1.00 90.38 790 GLU A N 1
ATOM 6143 C CA . GLU A 1 790 ? -21.371 -8.460 39.155 1.00 90.38 790 GLU A CA 1
ATOM 6144 C C . GLU A 1 790 ? -20.671 -7.149 39.538 1.00 90.38 790 GLU A C 1
ATOM 6146 O O . GLU A 1 790 ? -21.111 -6.463 40.460 1.00 90.38 790 GLU A O 1
ATOM 6151 N N . VAL A 1 791 ? -19.596 -6.790 38.827 1.00 92.62 791 VAL A N 1
ATOM 6152 C CA . VAL A 1 791 ? -18.796 -5.583 39.104 1.00 92.62 791 VAL A CA 1
ATOM 6153 C C . VAL A 1 791 ? -19.611 -4.308 38.870 1.00 92.62 791 VAL A C 1
ATOM 6155 O O . VAL A 1 791 ? -19.605 -3.394 39.698 1.00 92.62 791 VAL A O 1
ATOM 6158 N N . PHE A 1 792 ? -20.352 -4.241 37.764 1.00 94.69 792 PHE A N 1
ATOM 6159 C CA . PHE A 1 792 ? -21.193 -3.088 37.442 1.00 94.69 792 PHE A CA 1
ATOM 6160 C C . PHE A 1 792 ? -22.373 -2.961 38.409 1.00 94.69 792 PHE A C 1
ATOM 6162 O O . PHE A 1 792 ? -22.680 -1.855 38.853 1.00 94.69 792 PHE A O 1
ATOM 6169 N N . LEU A 1 793 ? -22.972 -4.081 38.834 1.00 92.31 793 LEU A N 1
ATOM 6170 C CA . LEU A 1 793 ? -24.042 -4.062 39.833 1.00 92.31 793 LEU A CA 1
ATOM 6171 C C . LEU A 1 793 ? -23.522 -3.597 41.196 1.00 92.31 793 LEU A C 1
ATOM 6173 O O . LEU A 1 793 ? -24.197 -2.819 41.868 1.00 92.31 793 LEU A O 1
ATOM 6177 N N . GLN A 1 794 ? -22.317 -4.023 41.583 1.00 92.06 794 GLN A N 1
ATOM 6178 C CA . GLN A 1 794 ? -21.670 -3.534 42.799 1.00 92.06 794 GLN A CA 1
ATOM 6179 C C . GLN A 1 794 ? -21.452 -2.017 42.740 1.00 92.06 794 GLN A C 1
ATOM 6181 O O . GLN A 1 794 ? -21.717 -1.334 43.720 1.00 92.06 794 GLN A O 1
ATOM 6186 N N . THR A 1 795 ? -21.091 -1.474 41.574 1.00 92.31 795 THR A N 1
ATOM 6187 C CA . THR A 1 795 ? -20.955 -0.018 41.388 1.00 92.31 795 THR A CA 1
ATOM 6188 C C . THR A 1 795 ? -22.285 0.711 41.630 1.00 92.31 795 THR A C 1
ATOM 6190 O O . THR A 1 795 ? -22.309 1.726 42.321 1.00 92.31 795 THR A O 1
ATOM 6193 N N . CYS A 1 796 ? -23.412 0.186 41.126 1.00 92.06 796 CYS A N 1
ATOM 6194 C CA . CYS A 1 796 ? -24.738 0.744 41.432 1.00 92.06 796 CYS A CA 1
ATOM 6195 C C . CYS A 1 796 ? -25.057 0.669 42.932 1.00 92.06 796 CYS A C 1
ATOM 6197 O O . CYS A 1 796 ? -25.580 1.627 43.499 1.00 92.06 796 CYS A O 1
ATOM 6199 N N . ILE A 1 797 ? -24.747 -0.462 43.574 1.00 90.81 797 ILE A N 1
ATOM 6200 C CA . ILE A 1 797 ? -24.951 -0.668 45.012 1.00 90.81 797 ILE A CA 1
ATOM 6201 C C . ILE A 1 797 ? -24.161 0.368 45.818 1.00 90.81 797 ILE A C 1
ATOM 6203 O O . ILE A 1 797 ? -24.749 1.023 46.674 1.00 90.81 797 ILE A O 1
ATOM 6207 N N . ASP A 1 798 ? -22.881 0.569 45.510 1.00 90.38 798 ASP A N 1
ATOM 6208 C CA . ASP A 1 798 ? -22.008 1.491 46.239 1.00 90.38 798 ASP A CA 1
ATOM 6209 C C . ASP A 1 798 ? -22.527 2.940 46.168 1.00 90.38 798 ASP A C 1
ATOM 6211 O O . ASP A 1 798 ? -22.592 3.627 47.190 1.00 90.38 798 ASP A O 1
ATOM 6215 N N . VAL A 1 799 ? -22.982 3.393 44.990 1.00 88.12 799 VAL A N 1
ATOM 6216 C CA . VAL A 1 799 ? -23.564 4.740 44.810 1.00 88.12 799 VAL A CA 1
ATOM 6217 C C . VAL A 1 799 ? -24.874 4.898 45.592 1.00 88.12 799 VAL A C 1
ATOM 6219 O O . VAL A 1 799 ? -25.099 5.925 46.240 1.00 88.12 799 VAL A O 1
ATOM 6222 N N . LEU A 1 800 ? -25.737 3.875 45.579 1.00 88.81 800 LEU A N 1
ATOM 6223 C CA . LEU A 1 800 ? -26.985 3.874 46.351 1.00 88.81 800 LEU A CA 1
ATOM 6224 C C . LEU A 1 800 ? -26.720 3.865 47.864 1.00 88.81 800 LEU A C 1
ATOM 6226 O O . LEU A 1 800 ? -27.431 4.529 48.618 1.00 88.81 800 LEU A O 1
ATOM 6230 N N . GLN A 1 801 ? -25.679 3.162 48.318 1.00 89.06 801 GLN A N 1
ATOM 6231 C CA . GLN A 1 801 ? -25.268 3.157 49.722 1.00 89.06 801 GLN A CA 1
ATOM 6232 C C . GLN A 1 801 ? -24.758 4.521 50.180 1.00 89.06 801 GLN A C 1
ATOM 6234 O O . GLN A 1 801 ? -25.193 4.996 51.228 1.00 89.06 801 GLN A O 1
ATOM 6239 N N . GLN A 1 802 ? -23.881 5.161 49.402 1.00 85.69 802 GLN A N 1
ATOM 6240 C CA . GLN A 1 802 ? -23.380 6.510 49.702 1.00 85.69 802 GLN A CA 1
ATOM 6241 C C . GLN A 1 802 ? -24.541 7.505 49.816 1.00 85.69 802 GLN A C 1
ATOM 6243 O O . GLN A 1 802 ? -24.671 8.202 50.819 1.00 85.69 802 GLN A O 1
ATOM 6248 N N . SER A 1 803 ? -25.471 7.445 48.860 1.00 80.94 803 SER A N 1
ATOM 6249 C CA . SER A 1 803 ? -26.685 8.268 48.844 1.00 80.94 803 SER A CA 1
ATOM 6250 C C . SER A 1 803 ? -27.594 8.061 50.063 1.00 80.94 803 SER A C 1
ATOM 6252 O O . SER A 1 803 ? -28.297 8.983 50.468 1.00 80.94 803 SER A O 1
ATOM 6254 N N . SER A 1 804 ? -27.621 6.848 50.628 1.00 76.19 804 SER A N 1
ATOM 6255 C CA . SER A 1 804 ? -28.432 6.517 51.809 1.00 76.19 804 SER A CA 1
ATOM 6256 C C . SER A 1 804 ? -27.803 6.955 53.136 1.00 76.19 804 SER A C 1
ATOM 6258 O O . SER A 1 804 ? -28.516 7.082 54.128 1.00 76.19 804 SER A O 1
ATOM 6260 N N . ALA A 1 805 ? -26.480 7.157 53.160 1.00 72.62 805 ALA A N 1
ATOM 6261 C CA . ALA A 1 805 ? -25.724 7.538 54.351 1.00 72.62 805 ALA A CA 1
ATOM 6262 C C . ALA A 1 805 ? -25.630 9.062 54.533 1.00 72.62 805 ALA A C 1
ATOM 6264 O O . ALA A 1 805 ? -25.483 9.541 55.657 1.00 72.62 805 ALA A O 1
ATOM 6265 N N . GLU A 1 806 ? -25.711 9.821 53.441 1.00 67.75 806 GLU A N 1
ATOM 6266 C CA . GLU A 1 806 ? -25.718 11.280 53.460 1.00 67.75 806 GLU A CA 1
ATOM 6267 C C . GLU A 1 806 ? -27.153 11.794 53.685 1.00 67.75 806 GLU A C 1
ATOM 6269 O O . GLU A 1 806 ? -27.970 11.839 52.767 1.00 67.75 806 GLU A O 1
ATOM 6274 N N . ASP A 1 807 ? -27.463 12.209 54.919 1.00 58.59 807 ASP A N 1
ATOM 6275 C CA . ASP A 1 807 ? -28.741 12.837 55.323 1.00 58.59 807 ASP A CA 1
ATOM 6276 C C . ASP A 1 807 ? -28.971 14.238 54.692 1.00 58.59 807 ASP A C 1
ATOM 6278 O O . ASP A 1 807 ? -29.893 14.967 55.071 1.00 58.59 807 ASP A O 1
ATOM 6282 N N . ASP A 1 808 ? -28.136 14.642 53.730 1.00 51.72 808 ASP A N 1
ATOM 6283 C CA . ASP A 1 808 ? -28.079 16.006 53.215 1.00 51.72 808 ASP A CA 1
ATOM 6284 C C . ASP A 1 808 ? -29.074 16.255 52.061 1.00 51.72 808 ASP A C 1
ATOM 6286 O O . ASP A 1 808 ? -29.315 15.422 51.181 1.00 51.72 808 ASP A O 1
ATOM 6290 N N . HIS A 1 809 ? -29.678 17.445 52.049 1.00 54.22 809 HIS A N 1
ATOM 6291 C CA . HIS A 1 809 ? -30.759 17.857 51.137 1.00 54.22 809 HIS A CA 1
ATOM 6292 C C . HIS A 1 809 ? -30.298 18.165 49.693 1.00 54.22 809 HIS A C 1
ATOM 6294 O O . HIS A 1 809 ? -31.032 18.800 48.934 1.00 54.22 809 HIS A O 1
ATOM 6300 N N . HIS A 1 810 ? -29.101 17.725 49.295 1.00 56.56 810 HIS A N 1
ATOM 6301 C CA . HIS A 1 810 ? -28.487 18.016 47.990 1.00 56.56 810 HIS A CA 1
ATOM 6302 C C . HIS A 1 810 ? -28.190 16.772 47.140 1.00 56.56 810 HIS A C 1
ATOM 6304 O O . HIS A 1 810 ? -27.346 16.800 46.249 1.00 56.56 810 HIS A O 1
ATOM 6310 N N . ASN A 1 811 ? -28.901 15.679 47.404 1.00 61.75 811 ASN A N 1
ATOM 6311 C CA . ASN A 1 811 ? -28.797 14.451 46.626 1.00 61.75 811 ASN A CA 1
ATOM 6312 C C . ASN A 1 811 ? -29.341 14.634 45.191 1.00 61.75 811 ASN A C 1
ATOM 6314 O O . ASN A 1 811 ? -30.470 15.091 45.001 1.00 61.75 811 ASN A O 1
ATOM 6318 N N . ASP A 1 812 ? -28.548 14.248 44.187 1.00 76.44 812 ASP A N 1
ATOM 6319 C CA . ASP A 1 812 ? -28.923 14.280 42.767 1.00 76.44 812 ASP A CA 1
ATOM 6320 C C . ASP A 1 812 ? -29.960 13.179 42.456 1.00 76.44 812 ASP A C 1
ATOM 6322 O O . ASP A 1 812 ? -29.629 12.025 42.166 1.00 76.44 812 ASP A O 1
ATOM 6326 N N . ASP A 1 813 ? -31.248 13.536 42.543 1.00 83.38 813 ASP A N 1
ATOM 6327 C CA . ASP A 1 813 ? -32.386 12.639 42.288 1.00 83.38 813 ASP A CA 1
ATOM 6328 C C . ASP A 1 813 ? -32.350 11.986 40.893 1.00 83.38 813 ASP A C 1
ATOM 6330 O O . ASP A 1 813 ? -32.892 10.884 40.716 1.00 83.38 813 ASP A O 1
ATOM 6334 N N . VAL A 1 814 ? -31.727 12.649 39.909 1.00 84.44 814 VAL A N 1
ATOM 6335 C CA . VAL A 1 814 ? -31.578 12.143 38.538 1.00 84.44 814 VAL A CA 1
ATOM 6336 C C . VAL A 1 814 ? -30.549 11.019 38.516 1.00 84.44 814 VAL A C 1
ATOM 6338 O O . VAL A 1 814 ? -30.833 9.940 37.993 1.00 84.44 814 VAL A O 1
ATOM 6341 N N . MET A 1 815 ? -29.393 11.225 39.154 1.00 85.88 815 MET A N 1
ATOM 6342 C CA . MET A 1 815 ? -28.358 10.196 39.277 1.00 85.88 815 MET A CA 1
ATOM 6343 C C . MET A 1 815 ? -28.861 8.963 40.040 1.00 85.88 815 MET A C 1
ATOM 6345 O O . MET A 1 815 ? -28.619 7.830 39.619 1.00 85.88 815 MET A O 1
ATOM 6349 N N . GLN A 1 816 ? -29.618 9.156 41.125 1.00 87.88 816 GLN A N 1
ATOM 6350 C CA . GLN A 1 816 ? -30.172 8.035 41.894 1.00 87.88 816 GLN A CA 1
ATOM 6351 C C . GLN A 1 816 ? -31.175 7.216 41.075 1.00 87.88 816 GLN A C 1
ATOM 6353 O O . GLN A 1 816 ? -31.071 5.989 41.036 1.00 87.88 816 GLN A O 1
ATOM 6358 N N . LEU A 1 817 ? -32.099 7.872 40.358 1.00 90.44 817 LEU A N 1
ATOM 6359 C CA . LEU A 1 817 ? -33.028 7.169 39.467 1.00 90.44 817 LEU A CA 1
ATOM 6360 C C . LEU A 1 817 ? -32.272 6.384 38.387 1.00 90.44 817 LEU A C 1
ATOM 6362 O O . LEU A 1 817 ? -32.612 5.229 38.125 1.00 90.44 817 LEU A O 1
ATOM 6366 N N . ARG A 1 818 ? -31.223 6.980 37.808 1.00 89.38 818 ARG A N 1
ATOM 6367 C CA . ARG A 1 818 ? -30.371 6.329 36.808 1.00 89.38 818 ARG A CA 1
ATOM 6368 C C . ARG A 1 818 ? -29.712 5.070 37.369 1.00 89.38 818 ARG A C 1
ATOM 6370 O O . ARG A 1 818 ? -29.777 4.027 36.726 1.00 89.38 818 ARG A O 1
ATOM 6377 N N . MET A 1 819 ? -29.125 5.119 38.568 1.00 91.81 819 MET A N 1
ATOM 6378 C CA . MET A 1 819 ? -28.515 3.932 39.190 1.00 91.81 819 MET A CA 1
ATOM 6379 C C . MET A 1 819 ? -29.535 2.823 39.455 1.00 91.81 819 MET A C 1
ATOM 6381 O O . MET A 1 819 ? -29.233 1.650 39.240 1.00 91.81 819 MET A O 1
ATOM 6385 N N . VAL A 1 820 ? -30.758 3.181 39.857 1.00 92.75 820 VAL A N 1
ATOM 6386 C CA . VAL A 1 820 ? -31.858 2.222 40.034 1.00 92.75 820 VAL A CA 1
ATOM 6387 C C . VAL A 1 820 ? -32.243 1.566 38.698 1.00 92.75 820 VAL A C 1
ATOM 6389 O O . VAL A 1 820 ? -32.381 0.343 38.632 1.00 92.75 820 VAL A O 1
ATOM 6392 N N . GLN A 1 821 ? -32.349 2.342 37.615 1.00 92.88 821 GLN A N 1
ATOM 6393 C CA . GLN A 1 821 ? -32.627 1.829 36.264 1.00 92.88 821 GLN A CA 1
ATOM 6394 C C . GLN A 1 821 ? -31.489 0.956 35.715 1.00 92.88 821 GLN A C 1
ATOM 6396 O O . GLN A 1 821 ? -31.743 -0.072 35.088 1.00 92.88 821 GLN A O 1
ATOM 6401 N N . LEU A 1 822 ? -30.233 1.332 35.962 1.00 92.62 822 LEU A N 1
ATOM 6402 C CA . LEU A 1 822 ? -29.064 0.554 35.555 1.00 92.62 822 LEU A CA 1
ATOM 6403 C C . LEU A 1 822 ? -28.946 -0.763 36.337 1.00 92.62 822 LEU A C 1
ATOM 6405 O O . LEU A 1 822 ? -28.608 -1.791 35.749 1.00 92.62 822 LEU A O 1
ATOM 6409 N N . ALA A 1 823 ? -29.294 -0.775 37.627 1.00 92.81 823 ALA A N 1
ATOM 6410 C CA . ALA A 1 823 ? -29.365 -2.006 38.412 1.00 92.81 823 ALA A CA 1
ATOM 6411 C C . ALA A 1 823 ? -30.431 -2.969 37.858 1.00 92.81 823 ALA A C 1
ATOM 6413 O O . ALA A 1 823 ? -30.156 -4.156 37.682 1.00 92.81 823 ALA A O 1
ATOM 6414 N N . GLU A 1 824 ? -31.625 -2.466 37.518 1.00 94.06 824 GLU A N 1
ATOM 6415 C CA . GLU A 1 824 ? -32.658 -3.267 36.844 1.00 94.06 824 GLU A CA 1
ATOM 6416 C C . GLU A 1 824 ? -32.152 -3.826 35.508 1.00 94.06 824 GLU A C 1
ATOM 6418 O O . GLU A 1 824 ? -32.301 -5.018 35.223 1.00 94.06 824 GLU A O 1
ATOM 6423 N N . PHE A 1 825 ? -31.531 -2.966 34.701 1.00 93.00 825 PHE A N 1
ATOM 6424 C CA . PHE A 1 825 ? -30.959 -3.314 33.407 1.00 93.00 825 PHE A CA 1
ATOM 6425 C C . PHE A 1 825 ? -29.960 -4.476 33.512 1.00 93.00 825 PHE A C 1
ATOM 6427 O O . PHE A 1 825 ? -30.095 -5.459 32.783 1.00 93.00 825 PHE A O 1
ATOM 6434 N N . LEU A 1 826 ? -29.008 -4.418 34.449 1.00 92.50 826 LEU A N 1
ATOM 6435 C CA . LEU A 1 826 ? -28.021 -5.483 34.651 1.00 92.50 826 LEU A CA 1
ATOM 6436 C C . LEU A 1 826 ? -28.672 -6.807 35.062 1.00 92.50 826 LEU A C 1
ATOM 6438 O O . LEU A 1 826 ? -28.305 -7.864 34.546 1.00 92.50 826 LEU A O 1
ATOM 6442 N N . VAL A 1 827 ? -29.674 -6.758 35.945 1.00 91.06 827 VAL A N 1
ATOM 6443 C CA . VAL A 1 827 ? -30.414 -7.955 36.372 1.00 91.06 827 VAL A CA 1
ATOM 6444 C C . VAL A 1 827 ? -31.197 -8.561 35.203 1.00 91.06 827 VAL A C 1
ATOM 6446 O O . VAL A 1 827 ? -31.224 -9.780 35.061 1.00 91.06 827 VAL A O 1
ATOM 6449 N N . ARG A 1 828 ? -31.779 -7.740 34.319 1.00 90.75 828 ARG A N 1
ATOM 6450 C CA . ARG A 1 828 ? -32.440 -8.201 33.080 1.00 90.75 828 ARG A CA 1
ATOM 6451 C C . ARG A 1 828 ? -31.475 -8.805 32.058 1.00 90.75 828 ARG A C 1
ATOM 6453 O O . ARG A 1 828 ? -31.901 -9.601 31.225 1.00 90.75 828 ARG A O 1
ATOM 6460 N N . CYS A 1 829 ? -30.196 -8.442 32.101 1.00 87.81 829 CYS A N 1
ATOM 6461 C CA . CYS A 1 829 ? -29.177 -9.020 31.223 1.00 87.81 829 CYS A CA 1
ATOM 6462 C C . CYS A 1 829 ? -28.683 -10.400 31.692 1.00 87.81 829 CYS A C 1
ATOM 6464 O O . CYS A 1 829 ? -27.952 -11.056 30.954 1.00 87.81 829 CYS A O 1
ATOM 6466 N N . CYS A 1 830 ? -29.064 -10.847 32.892 1.00 88.12 830 CYS A N 1
ATOM 6467 C CA . CYS A 1 830 ? -28.646 -12.132 33.446 1.00 88.12 830 CYS A CA 1
ATOM 6468 C C . CYS A 1 830 ? -29.576 -13.280 33.008 1.00 88.12 830 CYS A C 1
ATOM 6470 O O . CYS A 1 830 ? -30.797 -13.104 32.974 1.00 88.12 830 CYS A O 1
ATOM 6472 N N . PRO A 1 831 ? -29.051 -14.503 32.808 1.00 88.69 831 PRO A N 1
ATOM 6473 C CA . PRO A 1 831 ? -29.853 -15.718 32.923 1.00 88.69 831 PRO A CA 1
ATOM 6474 C C . PRO A 1 831 ? -30.585 -15.764 34.276 1.00 88.69 831 PRO A C 1
ATOM 6476 O O . PRO A 1 831 ? -30.032 -15.358 35.302 1.00 88.69 831 PRO A O 1
ATOM 6479 N N . MET A 1 832 ? -31.817 -16.285 34.305 1.00 87.56 832 MET A N 1
ATOM 6480 C CA . MET A 1 832 ? -32.688 -16.202 35.492 1.00 87.56 832 MET A CA 1
ATOM 6481 C C . MET A 1 832 ? -32.073 -16.790 36.769 1.00 87.56 832 MET A C 1
ATOM 6483 O O . MET A 1 832 ? -32.274 -16.246 37.854 1.00 87.56 832 MET A O 1
ATOM 6487 N N . ASP A 1 833 ? -31.301 -17.872 36.667 1.00 86.88 833 ASP A N 1
ATOM 6488 C CA . ASP A 1 833 ? -30.676 -18.488 37.841 1.00 86.88 833 ASP A CA 1
ATOM 6489 C C . ASP A 1 833 ? -29.576 -17.612 38.443 1.00 86.88 833 ASP A C 1
ATOM 6491 O O . ASP A 1 833 ? -29.469 -17.498 39.665 1.00 86.88 833 ASP A O 1
ATOM 6495 N N . GLN A 1 834 ? -28.817 -16.912 37.604 1.00 87.62 834 GLN A N 1
ATOM 6496 C CA . GLN A 1 834 ? -27.832 -15.946 38.068 1.00 87.62 834 GLN A CA 1
ATOM 6497 C C . GLN A 1 834 ? -28.488 -14.672 38.598 1.00 87.62 834 GLN A C 1
ATOM 6499 O O . GLN A 1 834 ? -28.050 -14.151 39.621 1.00 87.62 834 GLN A O 1
ATOM 6504 N N . ALA A 1 835 ? -29.560 -14.192 37.960 1.00 89.00 835 ALA A N 1
ATOM 6505 C CA . ALA A 1 835 ? -30.333 -13.056 38.461 1.00 89.00 835 ALA A CA 1
ATOM 6506 C C . ALA A 1 835 ? -30.804 -13.309 39.906 1.00 89.00 835 ALA A C 1
ATOM 6508 O O . ALA A 1 835 ? -30.629 -12.458 40.778 1.00 89.00 835 ALA A O 1
ATOM 6509 N N . ARG A 1 836 ? -31.315 -14.517 40.191 1.00 88.75 836 ARG A N 1
ATOM 6510 C CA . ARG A 1 836 ? -31.698 -14.945 41.549 1.00 88.75 836 ARG A CA 1
ATOM 6511 C C . ARG A 1 836 ? -30.524 -14.925 42.526 1.00 88.75 836 ARG A C 1
ATOM 6513 O O . ARG A 1 836 ? -30.688 -14.468 43.656 1.00 88.75 836 ARG A O 1
ATOM 6520 N N . GLN A 1 837 ? -29.355 -15.408 42.104 1.00 87.12 837 GLN A N 1
ATOM 6521 C CA . GLN A 1 837 ? -28.149 -15.410 42.937 1.00 87.12 837 GLN A CA 1
ATOM 6522 C C . GLN A 1 837 ? -27.667 -13.988 43.246 1.00 87.12 837 GLN A C 1
ATOM 6524 O O . GLN A 1 837 ? -27.399 -13.682 44.406 1.00 87.12 837 GLN A O 1
ATOM 6529 N N . LEU A 1 838 ? -27.617 -13.107 42.243 1.00 85.56 838 LEU A N 1
ATOM 6530 C CA . LEU A 1 838 ? -27.194 -11.714 42.406 1.00 85.56 838 LEU A CA 1
ATOM 6531 C C . LEU A 1 838 ? -28.138 -10.931 43.316 1.00 85.56 838 LEU A C 1
ATOM 6533 O O . LEU A 1 838 ? -27.681 -10.250 44.230 1.00 85.56 838 LEU A O 1
ATOM 6537 N N . VAL A 1 839 ? -29.451 -11.075 43.123 1.00 87.38 839 VAL A N 1
ATOM 6538 C CA . VAL A 1 839 ? -30.465 -10.409 43.956 1.00 87.38 839 VAL A CA 1
ATOM 6539 C C . VAL A 1 839 ? -30.453 -10.942 45.399 1.00 87.38 839 VAL A C 1
ATOM 6541 O O . VAL A 1 839 ? -30.669 -10.177 46.340 1.00 87.38 839 VAL A O 1
ATOM 6544 N N . GLY A 1 840 ? -30.177 -12.238 45.592 1.00 83.19 840 GLY A N 1
ATOM 6545 C CA . GLY A 1 840 ? -30.061 -12.871 46.912 1.00 83.19 840 GLY A CA 1
ATOM 6546 C C . GLY A 1 840 ? -28.730 -12.622 47.638 1.00 83.19 840 GLY A C 1
ATOM 6547 O O . GLY A 1 840 ? -28.640 -12.860 48.846 1.00 83.19 840 GLY A O 1
ATOM 6548 N N . LYS A 1 841 ? -27.695 -12.134 46.938 1.00 83.81 841 LYS A N 1
ATOM 6549 C CA . LYS A 1 841 ? -26.358 -11.872 47.497 1.00 83.81 841 LYS A CA 1
ATOM 6550 C C . LYS A 1 841 ? -26.444 -10.866 48.656 1.00 83.81 841 LYS A C 1
ATOM 6552 O O . LYS A 1 841 ? -27.266 -9.948 48.660 1.00 83.81 841 LYS A O 1
ATOM 6557 N N . GLY A 1 842 ? -25.613 -11.062 49.683 1.00 77.69 842 GLY A N 1
ATOM 6558 C CA . GLY A 1 842 ? -25.567 -10.169 50.848 1.00 77.69 842 GLY A CA 1
ATOM 6559 C C . GLY A 1 842 ? -26.869 -10.105 51.661 1.00 77.69 842 GLY A C 1
ATOM 6560 O O . GLY A 1 842 ? -27.162 -9.063 52.238 1.00 77.69 842 GLY A O 1
ATOM 6561 N N . ASN A 1 843 ? -27.656 -11.191 51.702 1.00 79.31 843 ASN A N 1
ATOM 6562 C CA . ASN A 1 843 ? -28.953 -11.254 52.396 1.00 79.31 843 ASN A CA 1
ATOM 6563 C C . ASN A 1 843 ? -29.988 -10.249 51.842 1.00 79.31 843 ASN A C 1
ATOM 6565 O O . ASN A 1 843 ? -30.669 -9.556 52.602 1.00 79.31 843 ASN A O 1
ATOM 6569 N N . GLY A 1 844 ? -30.076 -10.127 50.512 1.00 81.88 844 GLY A N 1
ATOM 6570 C CA . GLY A 1 844 ? -31.068 -9.251 49.880 1.00 81.88 844 GLY A CA 1
ATOM 6571 C C . GLY A 1 844 ? -30.680 -7.781 49.916 1.00 81.88 844 GLY A C 1
ATOM 6572 O O . GLY A 1 844 ? -31.555 -6.912 49.926 1.00 81.88 844 GLY A O 1
ATOM 6573 N N . MET A 1 845 ? -29.379 -7.496 49.969 1.00 87.31 845 MET A N 1
ATOM 6574 C CA . MET A 1 845 ? -28.840 -6.147 50.121 1.00 87.31 845 MET A CA 1
ATOM 6575 C C . MET A 1 845 ? -29.371 -5.192 49.047 1.00 87.31 845 MET A C 1
ATOM 6577 O O . MET A 1 845 ? -29.842 -4.106 49.376 1.00 87.31 845 MET A O 1
ATOM 6581 N N . LEU A 1 846 ? -29.394 -5.631 47.785 1.00 89.50 846 LEU A N 1
ATOM 6582 C CA . LEU A 1 846 ? -29.955 -4.856 46.678 1.00 89.50 846 LEU A CA 1
ATOM 6583 C C . LEU A 1 846 ? -31.445 -4.537 46.896 1.00 89.50 846 LEU A C 1
ATOM 6585 O O . LEU A 1 846 ? -31.858 -3.390 46.762 1.00 89.50 846 LEU A O 1
ATOM 6589 N N . CYS A 1 847 ? -32.250 -5.527 47.304 1.00 89.81 847 CYS A N 1
ATOM 6590 C CA . CYS A 1 847 ? -33.680 -5.338 47.589 1.00 89.81 847 CYS A CA 1
ATOM 6591 C C . CYS A 1 847 ? -33.917 -4.320 48.715 1.00 89.81 847 CYS A C 1
ATOM 6593 O O . CYS A 1 847 ? -34.898 -3.572 48.689 1.00 89.81 847 CYS A O 1
ATOM 6595 N N . LYS A 1 848 ? -33.041 -4.318 49.729 1.00 89.25 848 LYS A N 1
ATOM 6596 C CA . LYS A 1 848 ? -33.081 -3.369 50.845 1.00 89.25 848 LYS A CA 1
ATOM 6597 C C . LYS A 1 848 ? -32.734 -1.954 50.374 1.00 89.25 848 LYS A C 1
ATOM 6599 O O . LYS A 1 848 ? -33.519 -1.050 50.632 1.00 89.25 848 LYS A O 1
ATOM 6604 N N . LEU A 1 849 ? -31.635 -1.784 49.640 1.00 90.81 849 LEU A N 1
ATOM 6605 C CA . LEU A 1 849 ? -31.178 -0.473 49.168 1.00 90.81 849 LEU A CA 1
ATOM 6606 C C . LEU A 1 849 ? -32.156 0.177 48.189 1.00 90.81 849 LEU A C 1
ATOM 6608 O O . LEU A 1 849 ? -32.449 1.357 48.325 1.00 90.81 849 LEU A O 1
ATOM 6612 N N . LEU A 1 850 ? -32.722 -0.588 47.251 1.00 92.19 850 LEU A N 1
ATOM 6613 C CA . LEU A 1 850 ? -33.744 -0.070 46.333 1.00 92.19 850 LEU A CA 1
ATOM 6614 C C . LEU A 1 850 ? -35.005 0.392 47.078 1.00 92.19 850 LEU A C 1
ATOM 6616 O O . LEU A 1 850 ? -35.631 1.381 46.705 1.00 92.19 850 LEU A O 1
ATOM 6620 N N . PHE A 1 851 ? -35.387 -0.318 48.145 1.00 92.44 851 PHE A N 1
ATOM 6621 C CA . PHE A 1 851 ? -36.528 0.069 48.973 1.00 92.44 851 PHE A CA 1
ATOM 6622 C C . PHE A 1 851 ? -36.230 1.346 49.773 1.00 92.44 851 PHE A C 1
ATOM 6624 O O . PHE A 1 851 ? -37.067 2.249 49.835 1.00 92.44 851 PHE A O 1
ATOM 6631 N N . GLU A 1 852 ? -35.037 1.430 50.363 1.00 91.38 852 GLU A N 1
ATOM 6632 C CA . GLU A 1 852 ? -34.569 2.601 51.109 1.00 91.38 852 GLU A CA 1
ATOM 6633 C C . GLU A 1 852 ? -34.443 3.835 50.209 1.00 91.38 852 GLU A C 1
ATOM 6635 O O . GLU A 1 852 ? -34.899 4.908 50.601 1.00 91.38 852 GLU A O 1
ATOM 6640 N N . GLU A 1 853 ? -33.929 3.681 48.986 1.00 91.94 853 GLU A N 1
ATOM 6641 C CA . GLU A 1 853 ? -33.862 4.756 47.992 1.00 91.94 853 GLU A CA 1
ATOM 6642 C C . GLU A 1 853 ? -35.262 5.246 47.608 1.00 91.94 853 GLU A C 1
ATOM 6644 O O . GLU A 1 853 ? -35.513 6.449 47.664 1.00 91.94 853 GLU A O 1
ATOM 6649 N N . CYS A 1 854 ? -36.211 4.342 47.330 1.00 92.12 854 CYS A N 1
ATOM 6650 C CA . CYS A 1 854 ? -37.587 4.727 47.007 1.00 92.12 854 CYS A CA 1
ATOM 6651 C C . CYS A 1 854 ? -38.258 5.490 48.164 1.00 92.12 854 CYS A C 1
ATOM 6653 O O . CYS A 1 854 ? -38.962 6.480 47.943 1.00 92.12 854 CYS A O 1
ATOM 6655 N N . CYS A 1 855 ? -38.012 5.070 49.409 1.00 91.50 855 CYS A N 1
ATOM 6656 C CA . CYS A 1 855 ? -38.463 5.800 50.594 1.00 91.50 855 CYS A CA 1
ATOM 6657 C C . CYS A 1 855 ? -37.779 7.172 50.711 1.00 91.50 855 CYS A C 1
ATOM 6659 O O . CYS A 1 855 ? -38.435 8.164 51.031 1.00 91.50 855 CYS A O 1
ATOM 6661 N N . GLY A 1 856 ? -36.469 7.240 50.457 1.00 89.50 856 GLY A N 1
ATOM 6662 C CA . GLY A 1 856 ? -35.685 8.475 50.454 1.00 89.50 856 GLY A CA 1
ATOM 6663 C C . GLY A 1 856 ? -36.203 9.484 49.430 1.00 89.50 856 GLY A C 1
ATOM 6664 O O . GLY A 1 856 ? -36.443 10.641 49.777 1.00 89.50 856 GLY A O 1
ATOM 6665 N N . PHE A 1 857 ? -36.483 9.029 48.209 1.00 90.25 857 PHE A N 1
ATOM 6666 C CA . PHE A 1 857 ? -37.088 9.833 47.150 1.00 90.25 857 PHE A CA 1
ATOM 6667 C C . PHE A 1 857 ? -38.444 10.413 47.574 1.00 90.25 857 PHE A C 1
ATOM 6669 O O . PHE A 1 857 ? -38.663 11.620 47.458 1.00 90.25 857 PHE A O 1
ATOM 6676 N N . LEU A 1 858 ? -39.347 9.591 48.123 1.00 90.00 858 LEU A N 1
ATOM 6677 C CA . LEU A 1 858 ? -40.654 10.059 48.606 1.00 90.00 858 LEU A CA 1
ATOM 6678 C C . LEU A 1 858 ? -40.522 11.107 49.721 1.00 90.00 858 LEU A C 1
ATOM 6680 O O . LEU A 1 858 ? -41.232 12.113 49.707 1.00 90.00 858 LEU A O 1
ATOM 6684 N N . LYS A 1 859 ? -39.580 10.925 50.655 1.00 89.31 859 LYS A N 1
ATOM 6685 C CA . LYS A 1 859 ? -39.292 11.913 51.708 1.00 89.31 859 LYS A CA 1
ATOM 6686 C C . LYS A 1 859 ? -38.812 13.244 51.124 1.00 89.31 859 LYS A C 1
ATOM 6688 O O . LYS A 1 859 ? -39.358 14.285 51.489 1.00 89.31 859 LYS A O 1
ATOM 6693 N N . ARG A 1 860 ? -37.845 13.222 50.195 1.00 86.38 860 ARG A N 1
ATOM 6694 C CA . ARG A 1 860 ? -37.326 14.433 49.526 1.00 86.38 860 ARG A CA 1
ATOM 6695 C C . ARG A 1 860 ? -38.415 15.146 48.726 1.00 86.38 860 ARG A C 1
ATOM 6697 O O . ARG A 1 860 ? -38.605 16.352 48.869 1.00 86.38 860 ARG A O 1
ATOM 6704 N N . ARG A 1 861 ? -39.211 14.389 47.969 1.00 86.19 861 ARG A N 1
ATOM 6705 C CA . ARG A 1 861 ? -40.373 14.883 47.217 1.00 86.19 861 ARG A CA 1
ATOM 6706 C C . ARG A 1 861 ? -41.419 15.537 48.127 1.00 86.19 861 ARG A C 1
ATOM 6708 O O . ARG A 1 861 ? -41.925 16.610 47.799 1.00 86.19 861 ARG A O 1
ATOM 6715 N N . ASN A 1 862 ? -41.733 14.934 49.273 1.00 86.75 862 ASN A N 1
ATOM 6716 C CA . ASN A 1 862 ? -42.664 15.508 50.247 1.00 86.75 862 ASN A CA 1
ATOM 6717 C C . ASN A 1 862 ? -42.107 16.779 50.900 1.00 86.75 862 ASN A C 1
ATOM 6719 O O . ASN A 1 862 ? -42.839 17.759 51.039 1.00 86.75 862 ASN A O 1
ATOM 6723 N N . ALA A 1 863 ? -40.813 16.811 51.229 1.00 84.75 863 ALA A N 1
ATOM 6724 C CA . ALA A 1 863 ? -40.151 18.014 51.732 1.00 84.75 863 ALA A CA 1
ATOM 6725 C C . ALA A 1 863 ? -40.196 19.164 50.706 1.00 84.75 863 ALA A C 1
ATOM 6727 O O . ALA A 1 863 ? -40.553 20.288 51.060 1.00 84.75 863 ALA A O 1
ATOM 6728 N N . ALA A 1 864 ? -39.942 18.878 49.424 1.00 82.81 864 ALA A N 1
ATOM 6729 C CA . ALA A 1 864 ? -40.025 19.860 48.340 1.00 82.81 864 ALA A CA 1
ATOM 6730 C C . ALA A 1 864 ? -41.446 20.432 48.147 1.00 82.81 864 ALA A C 1
ATOM 6732 O O . ALA A 1 864 ? -41.619 21.610 47.831 1.00 82.81 864 ALA A O 1
ATOM 6733 N N . ARG A 1 865 ? -42.490 19.624 48.378 1.00 82.12 865 ARG A N 1
ATOM 6734 C CA . ARG A 1 865 ? -43.889 20.093 48.357 1.00 82.12 865 ARG A CA 1
ATOM 6735 C C . ARG A 1 865 ? -44.215 21.036 49.514 1.00 82.12 865 ARG A C 1
ATOM 6737 O O . ARG A 1 865 ? -45.011 21.953 49.343 1.00 82.12 865 ARG A O 1
ATOM 6744 N N . LEU A 1 866 ? -43.609 20.828 50.683 1.00 78.50 866 LEU A N 1
ATOM 6745 C CA . LEU A 1 866 ? -43.824 21.683 51.854 1.00 78.50 866 LEU A CA 1
ATOM 6746 C C . LEU A 1 866 ? -43.164 23.062 51.699 1.00 78.50 866 LEU A C 1
ATOM 6748 O O . LEU A 1 866 ? -43.674 24.044 52.246 1.00 78.50 866 LEU A O 1
ATOM 6752 N N . THR A 1 867 ? -42.066 23.147 50.943 1.00 76.81 867 THR A N 1
ATOM 6753 C CA . THR A 1 867 ? -41.333 24.396 50.683 1.00 76.81 867 THR A CA 1
ATOM 6754 C C . THR A 1 867 ? -41.872 25.171 49.472 1.00 76.81 867 THR A C 1
ATOM 6756 O O . THR A 1 867 ? -41.875 26.403 49.493 1.00 76.81 867 THR A O 1
ATOM 6759 N N . SER A 1 868 ? -42.404 24.496 48.446 1.00 67.06 868 SER A N 1
ATOM 6760 C CA . SER A 1 868 ? -42.989 25.129 47.252 1.00 67.06 868 SER A CA 1
ATOM 6761 C C . SER A 1 868 ? -44.485 25.437 47.416 1.00 67.06 868 SER A C 1
ATOM 6763 O O . SER A 1 868 ? -45.352 24.711 46.935 1.00 67.06 868 SER A O 1
ATOM 6765 N N . LYS A 1 869 ? -44.826 26.537 48.098 1.00 56.19 869 LYS A N 1
ATOM 6766 C CA . LYS A 1 869 ? -46.232 26.963 48.275 1.00 56.19 869 LYS A CA 1
ATOM 6767 C C . LYS A 1 869 ? -46.834 27.777 47.113 1.00 56.19 869 LYS A C 1
ATOM 6769 O O . LYS A 1 869 ? -48.004 28.125 47.211 1.00 56.19 869 LYS A O 1
ATOM 6774 N N . ASN A 1 870 ? -46.097 28.079 46.034 1.00 48.94 870 ASN A N 1
ATOM 6775 C CA . ASN A 1 870 ? -46.520 29.098 45.051 1.00 48.94 870 ASN A CA 1
ATOM 6776 C C . ASN A 1 870 ? -46.375 28.758 43.548 1.00 48.94 870 ASN A C 1
ATOM 6778 O O . ASN A 1 870 ? -46.483 29.672 42.732 1.00 48.94 870 ASN A O 1
ATOM 6782 N N . THR A 1 871 ? -46.199 27.500 43.127 1.00 45.91 871 THR A N 1
ATOM 6783 C CA . THR A 1 871 ? -46.219 27.157 41.685 1.00 45.91 871 THR A CA 1
ATOM 6784 C C . THR A 1 871 ? -47.184 26.012 41.344 1.00 45.91 871 THR A C 1
ATOM 6786 O O . THR A 1 871 ? -47.174 24.975 42.009 1.00 45.91 871 THR A O 1
ATOM 6789 N N . PRO A 1 872 ? -48.047 26.182 40.318 1.00 42.22 872 PRO A N 1
ATOM 6790 C CA . PRO A 1 872 ? -48.990 25.158 39.891 1.00 42.22 872 PRO A CA 1
ATOM 6791 C C . PRO A 1 872 ? -48.274 24.016 39.158 1.00 42.22 872 PRO A C 1
ATOM 6793 O O . PRO A 1 872 ? -47.201 24.179 38.582 1.00 42.22 872 PRO A O 1
ATOM 6796 N N . HIS A 1 873 ? -48.900 22.847 39.239 1.00 47.78 873 HIS A N 1
ATOM 6797 C CA . HIS A 1 873 ? -48.380 21.521 38.927 1.00 47.78 873 HIS A CA 1
ATOM 6798 C C . HIS A 1 873 ? -47.706 21.393 37.554 1.00 47.78 873 HIS A C 1
ATOM 6800 O O . HIS A 1 873 ? -48.326 21.606 36.515 1.00 47.78 873 HIS A O 1
ATOM 6806 N N . SER A 1 874 ? -46.457 20.922 37.560 1.00 43.94 874 SER A N 1
ATOM 6807 C CA . SER A 1 874 ? -45.852 20.280 36.395 1.00 43.94 874 SER A CA 1
ATOM 6808 C C . SER A 1 874 ? -46.181 18.784 36.429 1.00 43.94 874 SER A C 1
ATOM 6810 O O . SER A 1 874 ? -45.783 18.071 37.352 1.00 43.94 874 SER A O 1
ATOM 6812 N N . ASN A 1 875 ? -46.902 18.309 35.411 1.00 46.56 875 ASN A N 1
ATOM 6813 C CA . ASN A 1 875 ? -47.321 16.913 35.215 1.00 46.56 875 ASN A CA 1
ATOM 6814 C C . ASN A 1 875 ? -46.157 15.901 35.069 1.00 46.56 875 ASN A C 1
ATOM 6816 O O . ASN A 1 875 ? -46.403 14.697 35.027 1.00 46.56 875 ASN A O 1
ATOM 6820 N N . ASN A 1 876 ? -44.894 16.343 35.029 1.00 52.25 876 ASN A N 1
ATOM 6821 C CA . ASN A 1 876 ? -43.735 15.468 34.799 1.00 52.25 876 ASN A CA 1
ATOM 6822 C C . ASN A 1 876 ? -43.233 14.706 36.040 1.00 52.25 876 ASN A C 1
ATOM 6824 O O . ASN A 1 876 ? -42.356 13.854 35.923 1.00 52.25 876 ASN A O 1
ATOM 6828 N N . ASN A 1 877 ? -43.807 14.935 37.225 1.00 65.25 877 ASN A N 1
ATOM 6829 C CA . ASN A 1 877 ? -43.299 14.341 38.465 1.00 65.25 877 ASN A CA 1
ATOM 6830 C C . ASN A 1 877 ? -43.816 12.918 38.768 1.00 65.25 877 ASN A C 1
ATOM 6832 O O . ASN A 1 877 ? -43.358 12.322 39.738 1.00 65.25 877 ASN A O 1
ATOM 6836 N N . LYS A 1 878 ? -44.746 12.329 38.003 1.00 78.31 878 LYS A N 1
ATOM 6837 C CA . LYS A 1 878 ? -45.251 10.959 38.284 1.00 78.31 878 LYS A CA 1
ATOM 6838 C C . LYS A 1 878 ? -44.282 9.851 37.859 1.00 78.31 878 LYS A C 1
ATOM 6840 O O . LYS A 1 878 ? -44.144 8.846 38.553 1.00 78.31 878 LYS A O 1
ATOM 6845 N N . GLN A 1 879 ? -43.583 10.059 36.746 1.00 86.00 879 GLN A N 1
ATOM 6846 C CA . GLN A 1 879 ? -42.719 9.056 36.115 1.00 86.00 879 GLN A CA 1
ATOM 6847 C C . GLN A 1 879 ? -41.605 8.516 37.039 1.00 86.00 879 GLN A C 1
ATOM 6849 O O . GLN A 1 879 ? -41.467 7.298 37.133 1.00 86.00 879 GLN A O 1
ATOM 6854 N N . PRO A 1 880 ? -40.858 9.345 37.800 1.00 89.25 880 PRO A N 1
ATOM 6855 C CA . PRO A 1 880 ? -39.771 8.849 38.652 1.00 89.25 880 PRO A CA 1
ATOM 6856 C C . PRO A 1 880 ? -40.212 7.888 39.764 1.00 89.25 880 PRO A C 1
ATOM 6858 O O . PRO A 1 880 ? -39.456 6.979 40.109 1.00 89.25 880 PRO A O 1
ATOM 6861 N N . LEU A 1 881 ? -41.410 8.087 40.333 1.00 91.88 881 LEU A N 1
ATOM 6862 C CA . LEU A 1 881 ? -41.960 7.201 41.363 1.00 91.88 881 LEU A CA 1
ATOM 6863 C C . LEU A 1 881 ? -42.447 5.891 40.746 1.00 91.88 881 LEU A C 1
ATOM 6865 O O . LEU A 1 881 ? -42.102 4.818 41.235 1.00 91.88 881 LEU A O 1
ATOM 6869 N N . GLN A 1 882 ? -43.204 5.980 39.647 1.00 93.19 882 GLN A N 1
ATOM 6870 C CA . GLN A 1 882 ? -43.712 4.803 38.943 1.00 93.19 882 GLN A CA 1
ATOM 6871 C C . GLN A 1 882 ? -42.569 3.879 38.507 1.00 93.19 882 GLN A C 1
ATOM 6873 O O . GLN A 1 882 ? -42.642 2.670 38.715 1.00 93.19 882 GLN A O 1
ATOM 6878 N N . THR A 1 883 ? -41.493 4.440 37.950 1.00 92.81 883 THR A N 1
ATOM 6879 C CA . THR A 1 883 ? -40.314 3.676 37.528 1.00 92.81 883 THR A CA 1
ATOM 6880 C C . THR A 1 883 ? -39.665 2.942 38.700 1.00 92.81 883 THR A C 1
ATOM 6882 O O . THR A 1 883 ? -39.415 1.744 38.600 1.00 92.81 883 THR A O 1
ATOM 6885 N N . ARG A 1 884 ? -39.460 3.611 39.844 1.00 94.38 884 ARG A N 1
ATOM 6886 C CA . ARG A 1 884 ? -38.899 2.975 41.050 1.00 94.38 884 ARG A CA 1
ATOM 6887 C C . ARG A 1 884 ? -39.780 1.845 41.579 1.00 94.38 884 ARG A C 1
ATOM 6889 O O . ARG A 1 884 ? -39.264 0.776 41.894 1.00 94.38 884 ARG A O 1
ATOM 6896 N N . LEU A 1 885 ? -41.098 2.052 41.638 1.00 94.06 885 LEU A N 1
ATOM 6897 C CA . LEU A 1 885 ? -42.053 1.027 42.076 1.00 94.06 885 LEU A CA 1
ATOM 6898 C C . LEU A 1 885 ? -42.071 -0.182 41.126 1.00 94.06 885 LEU A C 1
ATOM 6900 O O . LEU A 1 885 ? -42.054 -1.320 41.590 1.00 94.06 885 LEU A O 1
ATOM 6904 N N . ASN A 1 886 ? -42.031 0.042 39.810 1.00 93.44 886 ASN A N 1
ATOM 6905 C CA . ASN A 1 886 ? -41.940 -1.034 38.817 1.00 93.44 886 ASN A CA 1
ATOM 6906 C C . ASN A 1 886 ? -40.640 -1.843 38.967 1.00 93.44 886 ASN A C 1
ATOM 6908 O O . ASN A 1 886 ? -40.663 -3.073 38.920 1.00 93.44 886 ASN A O 1
ATOM 6912 N N . ILE A 1 887 ? -39.512 -1.163 39.189 1.00 93.81 887 ILE A N 1
ATOM 6913 C CA . ILE A 1 887 ? -38.207 -1.806 39.395 1.00 93.81 887 ILE A CA 1
ATOM 6914 C C . ILE A 1 887 ? -38.203 -2.617 40.689 1.00 93.81 887 ILE A C 1
ATOM 6916 O O . ILE A 1 887 ? -37.778 -3.772 40.694 1.00 93.81 887 ILE A O 1
ATOM 6920 N N . LEU A 1 888 ? -38.734 -2.052 41.777 1.00 92.75 888 LEU A N 1
ATOM 6921 C CA . LEU A 1 888 ? -38.935 -2.775 43.029 1.00 92.75 888 LEU A CA 1
ATOM 6922 C C . LEU A 1 888 ? -39.764 -4.038 42.797 1.00 92.75 888 LEU A C 1
ATOM 6924 O O . LEU A 1 888 ? -39.342 -5.121 43.194 1.00 92.75 888 LEU A O 1
ATOM 6928 N N . GLN A 1 889 ? -40.895 -3.934 42.101 1.00 90.81 889 GLN A N 1
ATOM 6929 C CA . GLN A 1 889 ? -41.732 -5.093 41.799 1.00 90.81 889 GLN A CA 1
ATOM 6930 C C . GLN A 1 889 ? -40.938 -6.182 41.065 1.00 90.81 889 GLN A C 1
ATOM 6932 O O . GLN A 1 889 ? -40.972 -7.348 41.465 1.00 90.81 889 GLN A O 1
ATOM 6937 N N . TYR A 1 890 ? -40.205 -5.808 40.015 1.00 91.38 890 TYR A N 1
ATOM 6938 C CA . TYR A 1 890 ? -39.400 -6.738 39.227 1.00 91.38 890 TYR A CA 1
ATOM 6939 C C . TYR A 1 890 ? -38.339 -7.449 40.083 1.00 91.38 890 TYR A C 1
ATOM 6941 O O . TYR A 1 890 ? -38.287 -8.681 40.115 1.00 91.38 890 TYR A O 1
ATOM 6949 N N . ILE A 1 891 ? -37.546 -6.695 40.850 1.00 91.00 891 ILE A N 1
ATOM 6950 C CA . ILE A 1 891 ? -36.462 -7.246 41.676 1.00 91.00 891 ILE A CA 1
ATOM 6951 C C . ILE A 1 891 ? -37.003 -8.162 42.785 1.00 91.00 891 ILE A C 1
ATOM 6953 O O . ILE A 1 891 ? -36.478 -9.260 42.984 1.00 91.00 891 ILE A O 1
ATOM 6957 N N . TYR A 1 892 ? -38.086 -7.776 43.467 1.00 88.56 892 TYR A N 1
ATOM 6958 C CA . TYR A 1 892 ? -38.716 -8.620 44.491 1.00 88.56 892 TYR A CA 1
ATOM 6959 C C . TYR A 1 892 ? -39.379 -9.878 43.908 1.00 88.56 892 TYR A C 1
ATOM 6961 O O . TYR A 1 892 ? -39.488 -10.875 44.617 1.00 88.56 892 TYR A O 1
ATOM 6969 N N . THR A 1 893 ? -39.781 -9.865 42.631 1.00 88.12 893 THR A N 1
ATOM 6970 C CA . THR A 1 893 ? -40.311 -11.056 41.938 1.00 88.12 893 THR A CA 1
ATOM 6971 C C . THR A 1 893 ? -39.208 -12.080 41.648 1.00 88.12 893 THR A C 1
ATOM 6973 O O . THR A 1 893 ? -39.451 -13.285 41.684 1.00 88.12 893 THR A O 1
ATOM 6976 N N . ILE A 1 894 ? -37.983 -11.615 41.386 1.00 86.44 894 ILE A N 1
ATOM 6977 C CA . ILE A 1 894 ? -36.812 -12.480 41.171 1.00 86.44 894 ILE A CA 1
ATOM 6978 C C . ILE A 1 894 ? -36.259 -13.006 42.496 1.00 86.44 894 ILE A C 1
ATOM 6980 O O . ILE A 1 894 ? -35.773 -14.137 42.563 1.00 86.44 894 ILE A O 1
ATOM 6984 N N . SER A 1 895 ? -36.316 -12.187 43.544 1.00 82.19 895 SER A N 1
ATOM 6985 C CA . SER A 1 895 ? -35.797 -12.529 44.861 1.00 82.19 895 SER A CA 1
ATOM 6986 C C . SER A 1 895 ? -36.444 -13.808 45.405 1.00 82.19 895 SER A C 1
ATOM 6988 O O . SER A 1 895 ? -37.664 -13.964 45.415 1.00 82.19 895 SER A O 1
ATOM 6990 N N . SER A 1 896 ? -35.615 -14.757 45.847 1.00 67.25 896 SER A N 1
ATOM 6991 C CA . SER A 1 896 ? -36.087 -16.018 46.432 1.00 67.25 896 SER A CA 1
ATOM 6992 C C . SER A 1 896 ? -36.991 -15.785 47.657 1.00 67.25 896 SER A C 1
ATOM 6994 O O . SER A 1 896 ? -37.023 -14.700 48.240 1.00 67.25 896 SER A O 1
ATOM 6996 N N . THR A 1 897 ? -37.720 -16.821 48.088 1.00 59.78 897 THR A N 1
ATOM 6997 C CA . THR A 1 897 ? -38.787 -16.769 49.113 1.00 59.78 897 THR A CA 1
ATOM 6998 C C . THR A 1 897 ? -38.437 -16.070 50.430 1.00 59.78 897 THR A C 1
ATOM 7000 O O . THR A 1 897 ? -39.353 -15.712 51.170 1.00 59.78 897 THR A O 1
ATOM 7003 N N . ASN A 1 898 ? -37.154 -15.864 50.727 1.00 62.38 898 ASN A N 1
ATOM 7004 C CA . ASN A 1 898 ? -36.675 -15.308 51.987 1.00 62.38 898 ASN A CA 1
ATOM 7005 C C . ASN A 1 898 ? -36.670 -13.773 52.051 1.00 62.38 898 ASN A C 1
ATOM 7007 O O . ASN A 1 898 ? -36.482 -13.237 53.142 1.00 62.38 898 ASN A O 1
ATOM 7011 N N . HIS A 1 899 ? -36.842 -13.046 50.942 1.00 70.81 899 HIS A N 1
ATOM 7012 C CA . HIS A 1 899 ? -36.740 -11.574 50.925 1.00 70.81 899 HIS A CA 1
ATOM 7013 C C . HIS A 1 899 ? -37.967 -10.923 50.278 1.00 70.81 899 HIS A C 1
ATOM 7015 O O . HIS A 1 899 ? -37.858 -10.088 49.384 1.00 70.81 899 HIS A O 1
ATOM 7021 N N . LYS A 1 900 ? -39.157 -11.327 50.731 1.00 79.00 900 LYS A N 1
ATOM 7022 C CA . LYS A 1 900 ? -40.424 -10.715 50.317 1.00 79.00 900 LYS A CA 1
ATOM 7023 C C . LYS A 1 900 ? -40.596 -9.333 50.948 1.00 79.00 900 LYS A C 1
ATOM 7025 O O . LYS A 1 900 ? -40.104 -9.069 52.045 1.00 79.00 900 LYS A O 1
ATOM 7030 N N . LEU A 1 901 ? -41.338 -8.468 50.265 1.00 83.31 901 LEU A N 1
ATOM 7031 C CA . LEU A 1 901 ? -41.763 -7.185 50.811 1.00 83.31 901 LEU A CA 1
ATOM 7032 C C . LEU A 1 901 ? -42.697 -7.440 52.011 1.00 83.31 901 LEU A C 1
ATOM 7034 O O . LEU A 1 901 ? -43.735 -8.082 51.856 1.00 83.31 901 LEU A O 1
ATOM 7038 N N . SER A 1 902 ? -42.303 -7.014 53.215 1.00 87.12 902 SER A N 1
ATOM 7039 C CA . SER A 1 902 ? -43.094 -7.220 54.437 1.00 87.12 902 SER A CA 1
ATOM 7040 C C . SER A 1 902 ? -44.253 -6.223 54.541 1.00 87.12 902 SER A C 1
ATOM 7042 O O . SER A 1 902 ? -44.198 -5.140 53.958 1.00 87.12 902 SER A O 1
ATOM 7044 N N . SER A 1 903 ? -45.280 -6.563 55.332 1.00 86.75 903 SER A N 1
ATOM 7045 C CA . SER A 1 903 ? -46.380 -5.634 55.656 1.00 86.75 903 SER A CA 1
ATOM 7046 C C . SER A 1 903 ? -45.849 -4.325 56.243 1.00 86.75 903 SER A C 1
ATOM 7048 O O . SER A 1 903 ? -46.233 -3.253 55.797 1.00 86.75 903 SER A O 1
ATOM 7050 N N . GLU A 1 904 ? -44.871 -4.408 57.151 1.00 89.12 904 GLU A N 1
ATOM 7051 C CA . GLU A 1 904 ? -44.223 -3.239 57.761 1.00 89.12 904 GLU A CA 1
ATOM 7052 C C . GLU A 1 904 ? -43.592 -2.306 56.713 1.00 89.12 904 GLU A C 1
ATOM 7054 O O . GLU A 1 904 ? -43.708 -1.087 56.799 1.00 89.12 904 GLU A O 1
ATOM 7059 N N . ARG A 1 905 ? -42.947 -2.860 55.676 1.00 89.31 905 ARG A N 1
ATOM 7060 C CA . ARG A 1 905 ? -42.362 -2.064 54.584 1.00 89.31 905 ARG A CA 1
ATOM 7061 C C . ARG A 1 905 ? -43.430 -1.402 53.713 1.00 89.31 905 ARG A C 1
ATOM 7063 O O . ARG A 1 905 ? -43.242 -0.271 53.269 1.00 89.31 905 ARG A O 1
ATOM 7070 N N . LEU A 1 906 ? -44.550 -2.080 53.480 1.00 90.00 906 LEU A N 1
ATOM 7071 C CA . LEU A 1 906 ? -45.687 -1.499 52.766 1.00 90.00 906 LEU A CA 1
ATOM 7072 C C . LEU A 1 906 ? -46.345 -0.369 53.562 1.00 90.00 906 LEU A C 1
ATOM 7074 O O . LEU A 1 906 ? -46.661 0.662 52.976 1.00 90.00 906 LEU A O 1
ATOM 7078 N N . GLU A 1 907 ? -46.485 -0.519 54.879 1.00 92.06 907 GLU A N 1
ATOM 7079 C CA . GLU A 1 907 ? -46.995 0.533 55.769 1.00 92.06 907 GLU A CA 1
ATOM 7080 C C . GLU A 1 907 ? -46.105 1.783 55.742 1.00 92.06 907 GLU A C 1
ATOM 7082 O O . GLU A 1 907 ? -46.616 2.902 55.696 1.00 92.06 907 GLU A O 1
ATOM 7087 N N . VAL A 1 908 ? -44.779 1.610 55.681 1.00 94.00 908 VAL A N 1
ATOM 7088 C CA . VAL A 1 908 ? -43.838 2.732 55.523 1.00 94.00 908 VAL A CA 1
ATOM 7089 C C . VAL A 1 908 ? -44.064 3.471 54.200 1.00 94.00 908 VAL A C 1
ATOM 7091 O O . VAL A 1 908 ? -44.171 4.697 54.207 1.00 94.00 908 VAL A O 1
ATOM 7094 N N . LEU A 1 909 ? -44.162 2.760 53.070 1.00 92.75 909 LEU A N 1
ATOM 7095 C CA . LEU A 1 909 ? -44.453 3.394 51.775 1.00 92.75 909 LEU A CA 1
ATOM 7096 C C . LEU A 1 909 ? -45.825 4.080 51.777 1.00 92.75 909 LEU A C 1
ATOM 7098 O O . LEU A 1 909 ? -45.951 5.193 51.274 1.00 92.75 909 LEU A O 1
ATOM 7102 N N . TRP A 1 910 ? -46.830 3.447 52.384 1.00 93.75 910 TRP A N 1
ATOM 7103 C CA . TRP A 1 910 ? -48.180 3.992 52.507 1.00 93.75 910 TRP A CA 1
ATOM 7104 C C . TRP A 1 910 ? -48.193 5.318 53.264 1.00 93.75 910 TRP A C 1
ATOM 7106 O O . TRP A 1 910 ? -48.704 6.312 52.750 1.00 93.75 910 TRP A O 1
ATOM 7116 N N . GLY A 1 911 ? -47.560 5.365 54.441 1.00 93.69 911 GLY A N 1
ATOM 7117 C CA . GLY A 1 911 ? -47.461 6.586 55.241 1.00 93.69 911 GLY A CA 1
ATOM 7118 C C . GLY A 1 911 ? -46.708 7.713 54.525 1.00 93.69 911 GLY A C 1
ATOM 7119 O O . GLY A 1 911 ? -47.040 8.884 54.690 1.00 93.69 911 GLY A O 1
ATOM 7120 N N . LEU A 1 912 ? -45.729 7.381 53.674 1.00 92.00 912 LEU A N 1
ATOM 7121 C CA . LEU A 1 912 ? -45.036 8.370 52.842 1.00 92.00 912 LEU A CA 1
ATOM 7122 C C . LEU A 1 912 ? -45.898 8.891 51.676 1.00 92.00 912 LEU A C 1
ATOM 7124 O O . LEU A 1 912 ? -45.668 10.011 51.219 1.00 92.00 912 LEU A O 1
ATOM 7128 N N . CYS A 1 913 ? -46.889 8.129 51.209 1.00 91.81 913 CYS A N 1
ATOM 7129 C CA . CYS A 1 913 ? -47.791 8.528 50.124 1.00 91.81 913 CYS A CA 1
ATOM 7130 C C . CYS A 1 913 ? -49.105 9.172 50.601 1.00 91.81 913 CYS A C 1
ATOM 7132 O O . CYS A 1 913 ? -49.768 9.829 49.804 1.00 91.81 913 CYS A O 1
ATOM 7134 N N . GLU A 1 914 ? -49.486 9.035 51.876 1.00 88.44 914 GLU A N 1
ATOM 7135 C CA . GLU A 1 914 ? -50.788 9.475 52.417 1.00 88.44 914 GLU A CA 1
ATOM 7136 C C . GLU A 1 914 ? -51.094 10.966 52.161 1.00 88.44 914 GLU A C 1
ATOM 7138 O O . GLU A 1 914 ? -52.239 11.353 51.935 1.00 88.44 914 GLU A O 1
ATOM 7143 N N . GLY A 1 915 ? -50.057 11.807 52.106 1.00 81.88 915 GLY A N 1
ATOM 7144 C CA . GLY A 1 915 ? -50.178 13.236 51.803 1.00 81.88 915 GLY A CA 1
ATOM 7145 C C . GLY A 1 915 ? -50.416 13.588 50.327 1.00 81.88 915 GLY A C 1
ATOM 7146 O O . GLY A 1 915 ? -50.575 14.768 50.013 1.00 81.88 915 GLY A O 1
ATOM 7147 N N . CYS A 1 916 ? -50.420 12.617 49.405 1.00 87.00 916 CYS A N 1
ATOM 7148 C CA . CYS A 1 916 ? -50.606 12.852 47.973 1.00 87.00 916 CYS A CA 1
ATOM 7149 C C . CYS A 1 916 ? -51.415 11.737 47.298 1.00 87.00 916 CYS A C 1
ATOM 7151 O O . CYS A 1 916 ? -50.913 10.639 47.066 1.00 87.00 916 CYS A O 1
ATOM 7153 N N . ALA A 1 917 ? -52.642 12.066 46.883 1.00 86.50 917 ALA A N 1
ATOM 7154 C CA . ALA A 1 917 ? -53.546 11.130 46.212 1.00 86.50 917 ALA A CA 1
ATOM 7155 C C . ALA A 1 917 ? -52.932 10.471 44.961 1.00 86.50 917 ALA A C 1
ATOM 7157 O O . ALA A 1 917 ? -53.178 9.297 44.713 1.00 86.50 917 ALA A O 1
ATOM 7158 N N . GLU A 1 918 ? -52.105 11.198 44.204 1.00 88.06 918 GLU A N 1
ATOM 7159 C CA . GLU A 1 918 ? -51.455 10.660 43.003 1.00 88.06 918 GLU A CA 1
ATOM 7160 C C . GLU A 1 918 ? -50.391 9.607 43.335 1.00 88.06 918 GLU A C 1
ATOM 7162 O O . GLU A 1 918 ? -50.314 8.578 42.675 1.00 88.06 918 GLU A O 1
ATOM 7167 N N . ASP A 1 919 ? -49.571 9.844 44.361 1.00 90.81 919 ASP A N 1
ATOM 7168 C CA . ASP A 1 919 ? -48.539 8.886 44.770 1.00 90.81 919 ASP A CA 1
ATOM 7169 C C . ASP A 1 919 ? -49.183 7.643 45.412 1.00 90.81 919 ASP A C 1
ATOM 7171 O O . ASP A 1 919 ? -48.700 6.523 45.233 1.00 90.81 919 ASP A O 1
ATOM 7175 N N . LEU A 1 920 ? -50.312 7.834 46.106 1.00 91.69 920 LEU A N 1
ATOM 7176 C CA . LEU A 1 920 ? -51.127 6.757 46.664 1.00 91.69 920 LEU A CA 1
ATOM 7177 C C . LEU A 1 920 ? -51.750 5.881 45.568 1.00 91.69 920 LEU A C 1
ATOM 7179 O O . LEU A 1 920 ? -51.770 4.661 45.704 1.00 91.69 920 LEU A O 1
ATOM 7183 N N . GLU A 1 921 ? -52.216 6.481 44.470 1.00 93.00 921 GLU A N 1
ATOM 7184 C CA . GLU A 1 921 ? -52.729 5.751 43.305 1.00 93.00 921 GLU A CA 1
ATOM 7185 C C . GLU A 1 921 ? -51.649 4.843 42.694 1.00 93.00 921 GLU A C 1
ATOM 7187 O O . GLU A 1 921 ? -51.886 3.649 42.503 1.00 93.00 921 GLU A O 1
ATOM 7192 N N . LEU A 1 922 ? -50.436 5.364 42.466 1.00 92.88 922 LEU A N 1
ATOM 7193 C CA . LEU A 1 922 ? -49.319 4.566 41.934 1.00 92.88 922 LEU A CA 1
ATOM 7194 C C . LEU A 1 922 ? -48.920 3.436 42.898 1.00 92.88 922 LEU A C 1
ATOM 7196 O O . LEU A 1 922 ? -48.647 2.315 42.463 1.00 92.88 922 LEU A O 1
ATOM 7200 N N . LEU A 1 923 ? -48.936 3.699 44.211 1.00 92.69 923 LEU A N 1
ATOM 7201 C CA . LEU A 1 923 ? -48.675 2.679 45.228 1.00 92.69 923 LEU A CA 1
ATOM 7202 C C . LEU A 1 923 ? -49.763 1.593 45.246 1.00 92.69 923 LEU A C 1
ATOM 7204 O O . LEU A 1 923 ? -49.441 0.412 45.364 1.00 92.69 923 LEU A O 1
ATOM 7208 N N . MET A 1 924 ? -51.035 1.962 45.088 1.00 90.81 924 MET A N 1
ATOM 7209 C CA . MET A 1 924 ? -52.148 1.012 44.990 1.00 90.81 924 MET A CA 1
ATOM 7210 C C . MET A 1 924 ? -52.011 0.107 43.764 1.00 90.81 924 MET A C 1
ATOM 7212 O O . MET A 1 924 ? -52.182 -1.107 43.885 1.00 90.81 924 MET A O 1
ATOM 7216 N N . VAL A 1 925 ? -51.639 0.667 42.607 1.00 92.06 925 VAL A N 1
ATOM 7217 C CA . VAL A 1 925 ? -51.340 -0.113 41.393 1.00 92.06 925 VAL A CA 1
ATOM 7218 C C . VAL A 1 925 ? -50.170 -1.068 41.638 1.00 92.06 925 VAL A C 1
ATOM 7220 O O . VAL A 1 925 ? -50.259 -2.249 41.308 1.00 92.06 925 VAL A O 1
ATOM 7223 N N . PHE A 1 926 ? -49.099 -0.597 42.278 1.00 92.38 926 PHE A N 1
ATOM 7224 C CA . PHE A 1 926 ? -47.961 -1.435 42.659 1.00 92.38 926 PHE A CA 1
ATOM 7225 C C . PHE A 1 926 ? -48.369 -2.598 43.584 1.00 92.38 926 PHE A C 1
ATOM 7227 O O . PHE A 1 926 ? -48.008 -3.745 43.317 1.00 92.38 926 PHE A O 1
ATOM 7234 N N . ILE A 1 927 ? -49.158 -2.339 44.634 1.00 90.00 927 ILE A N 1
ATOM 7235 C CA . ILE A 1 927 ? -49.644 -3.370 45.569 1.00 90.00 927 ILE A CA 1
ATOM 7236 C C . ILE A 1 927 ? -50.538 -4.382 44.844 1.00 90.00 927 ILE A C 1
ATOM 7238 O O . ILE A 1 927 ? -50.389 -5.594 45.044 1.00 90.00 927 ILE A O 1
ATOM 7242 N N . ALA A 1 928 ? -51.440 -3.907 43.981 1.00 87.69 928 ALA A N 1
ATOM 7243 C CA . ALA A 1 928 ? -52.301 -4.761 43.172 1.00 87.69 928 ALA A CA 1
ATOM 7244 C C . ALA A 1 928 ? -51.467 -5.687 42.273 1.00 87.69 928 ALA A C 1
ATOM 7246 O O . ALA A 1 928 ? -51.649 -6.905 42.306 1.00 87.69 928 ALA A O 1
ATOM 7247 N N . ASN A 1 929 ? -50.480 -5.141 41.560 1.00 85.94 929 ASN A N 1
ATOM 7248 C CA . ASN A 1 929 ? -49.606 -5.911 40.677 1.00 85.94 929 ASN A CA 1
ATOM 7249 C C . ASN A 1 929 ? -48.745 -6.934 41.441 1.00 85.94 929 ASN A C 1
ATOM 7251 O O . ASN A 1 929 ? -48.607 -8.080 41.006 1.00 85.94 929 ASN A O 1
ATOM 7255 N N . CYS A 1 930 ? -48.224 -6.566 42.617 1.00 82.38 930 CYS A N 1
ATOM 7256 C CA . CYS A 1 930 ? -47.506 -7.495 43.495 1.00 82.38 930 CYS A CA 1
ATOM 7257 C C . CYS A 1 930 ? -48.398 -8.648 43.990 1.00 82.38 930 CYS A C 1
ATOM 7259 O O . CYS A 1 930 ? -47.912 -9.758 44.206 1.00 82.38 930 CYS A O 1
ATOM 7261 N N . SER A 1 931 ? -49.703 -8.405 44.150 1.00 78.19 931 SER A N 1
ATOM 7262 C CA . SER A 1 931 ? -50.670 -9.393 44.647 1.00 78.19 931 SER A CA 1
ATOM 7263 C C . SER A 1 931 ? -51.111 -10.402 43.578 1.00 78.19 931 SER A C 1
ATOM 7265 O O . SER A 1 931 ? -51.418 -11.550 43.906 1.00 78.19 931 SER A O 1
ATOM 7267 N N . VAL A 1 932 ? -51.130 -10.003 42.301 1.00 67.88 932 VAL A N 1
ATOM 7268 C CA . VAL A 1 932 ? -51.528 -10.865 41.169 1.00 67.88 932 VAL A CA 1
ATOM 7269 C C . VAL A 1 932 ? -50.448 -11.900 40.838 1.00 67.88 932 VAL A C 1
ATOM 7271 O O . VAL A 1 932 ? -50.767 -13.070 40.632 1.00 67.88 932 VAL A O 1
ATOM 7274 N N . SER A 1 933 ? -49.172 -11.507 40.891 1.00 57.09 933 SER A N 1
ATOM 7275 C CA . SER A 1 933 ? -48.022 -12.358 40.530 1.00 57.09 933 SER A CA 1
ATOM 7276 C C . SER A 1 933 ? -47.899 -13.643 41.378 1.00 57.09 933 SER A C 1
ATOM 7278 O O . SER A 1 933 ? -47.288 -14.628 40.974 1.00 57.09 933 SER A O 1
ATOM 7280 N N . VAL A 1 934 ? -48.535 -13.684 42.556 1.00 52.72 934 VAL A N 1
ATOM 7281 C CA . VAL A 1 934 ? -48.547 -14.853 43.456 1.00 52.72 934 VAL A CA 1
ATOM 7282 C C . VAL A 1 934 ? -49.504 -15.963 42.981 1.00 52.72 934 VAL A C 1
ATOM 7284 O O . VAL A 1 934 ? -49.368 -17.106 43.416 1.00 52.72 934 VAL A O 1
ATOM 7287 N N . ARG A 1 935 ? -50.463 -15.673 42.086 1.00 42.91 935 ARG A N 1
ATOM 7288 C CA . ARG A 1 935 ? -51.508 -16.635 41.676 1.00 42.91 935 ARG A CA 1
ATOM 7289 C C . ARG A 1 935 ? -51.165 -17.494 40.453 1.00 42.91 935 ARG A C 1
ATOM 7291 O O . ARG A 1 935 ? -51.774 -18.547 40.299 1.00 42.91 935 ARG A O 1
ATOM 7298 N N . GLU A 1 936 ? -50.194 -17.109 39.628 1.00 40.69 936 GLU A N 1
ATOM 7299 C CA . GLU A 1 936 ? -49.862 -17.830 38.379 1.00 40.69 936 GLU A CA 1
ATOM 7300 C C . GLU A 1 936 ? -48.709 -18.844 38.512 1.00 40.69 936 GLU A C 1
ATOM 7302 O O . GLU A 1 936 ? -48.425 -19.594 37.582 1.00 40.69 936 GLU A O 1
ATOM 7307 N N . GLY A 1 937 ? -48.089 -18.973 39.691 1.00 36.44 937 GLY A N 1
ATOM 7308 C CA . GLY A 1 937 ? -46.976 -19.905 39.945 1.00 36.44 937 GLY A CA 1
ATOM 7309 C C . GLY A 1 937 ? -47.321 -21.405 39.924 1.00 36.44 937 GLY A C 1
ATOM 7310 O O . GLY A 1 937 ? -46.479 -22.228 40.281 1.00 36.44 937 GLY A O 1
ATOM 7311 N N . THR A 1 938 ? -48.534 -21.787 39.520 1.00 35.72 938 THR A N 1
ATOM 7312 C CA . THR A 1 938 ? -48.962 -23.186 39.401 1.00 35.72 938 THR A CA 1
ATOM 7313 C C . THR A 1 938 ? -49.768 -23.424 38.121 1.00 35.72 938 THR A C 1
ATOM 7315 O O . THR A 1 938 ? -50.965 -23.677 38.203 1.00 35.72 938 THR A O 1
ATOM 7318 N N . SER A 1 939 ? -49.163 -23.325 36.930 1.00 33.03 939 SER A N 1
ATOM 7319 C CA . SER A 1 939 ? -49.410 -24.255 35.801 1.00 33.03 939 SER A CA 1
ATOM 7320 C C . SER A 1 939 ? -48.758 -23.821 34.477 1.00 33.03 939 SER A C 1
ATOM 7322 O O . SER A 1 939 ? -48.802 -22.667 34.078 1.00 33.03 939 SER A O 1
ATOM 7324 N N . SER A 1 940 ? -48.266 -24.834 33.758 1.00 31.83 940 SER A N 1
ATOM 7325 C CA . SER A 1 940 ? -47.926 -24.895 32.326 1.00 31.83 940 SER A CA 1
ATOM 7326 C C . SER A 1 940 ? -46.576 -24.334 31.846 1.00 31.83 940 SER A C 1
ATOM 7328 O O . SER A 1 940 ? -46.335 -23.141 31.726 1.00 31.83 940 SER A O 1
ATOM 7330 N N . SER A 1 941 ? -45.708 -25.282 31.484 1.00 33.16 941 SER A N 1
ATOM 7331 C CA . SER A 1 941 ? -44.595 -25.129 30.555 1.00 33.16 941 SER A CA 1
ATOM 7332 C C . SER A 1 941 ? -45.117 -25.098 29.114 1.00 33.16 941 SER A C 1
ATOM 7334 O O . SER A 1 941 ? -45.685 -26.093 28.658 1.00 33.16 941 SER A O 1
ATOM 7336 N N . VAL A 1 942 ? -44.868 -24.020 28.372 1.00 31.27 942 VAL A N 1
ATOM 7337 C CA . VAL A 1 942 ? -44.887 -24.020 26.901 1.00 31.27 942 VAL A CA 1
ATOM 7338 C C . VAL A 1 942 ? -43.691 -23.199 26.422 1.00 31.27 942 VAL A C 1
ATOM 7340 O O . VAL A 1 942 ? -43.439 -22.106 26.922 1.00 31.27 942 VAL A O 1
ATOM 7343 N N . GLY A 1 943 ? -42.907 -23.794 25.521 1.00 29.59 943 GLY A N 1
ATOM 7344 C CA . GLY A 1 943 ? -41.640 -23.264 25.028 1.00 29.59 943 GLY A CA 1
ATOM 7345 C C . GLY A 1 943 ? -41.803 -21.988 24.206 1.00 29.59 943 GLY A C 1
ATOM 7346 O O . GLY A 1 943 ? -42.740 -21.858 23.423 1.00 29.59 943 GLY A O 1
ATOM 7347 N N . CYS A 1 944 ? -40.857 -21.068 24.379 1.00 28.22 944 CYS A N 1
ATOM 7348 C CA . CYS A 1 944 ? -40.770 -19.846 23.594 1.00 28.22 944 CYS A CA 1
ATOM 7349 C C . CYS A 1 944 ? -39.796 -20.074 22.433 1.00 28.22 944 CYS A C 1
ATOM 7351 O O . CYS A 1 944 ? -38.595 -20.254 22.644 1.00 28.22 944 CYS A O 1
ATOM 7353 N N . GLY A 1 945 ? -40.354 -20.127 21.224 1.00 24.23 945 GLY A N 1
ATOM 7354 C CA . GLY A 1 945 ? -39.627 -19.996 19.970 1.00 24.23 945 GLY A CA 1
ATOM 7355 C C . GLY A 1 945 ? -39.313 -18.530 19.674 1.00 24.23 945 GLY A C 1
ATOM 7356 O O . GLY A 1 945 ? -40.010 -17.621 20.114 1.00 24.23 945 GLY A O 1
ATOM 7357 N N . VAL A 1 946 ? -38.218 -18.360 18.947 1.00 36.66 946 VAL A N 1
ATOM 7358 C CA . VAL A 1 946 ? -37.640 -17.127 18.411 1.00 36.66 946 VAL A CA 1
ATOM 7359 C C . VAL A 1 946 ? -38.626 -16.430 17.466 1.00 36.66 946 VAL A C 1
ATOM 7361 O O . VAL A 1 946 ? -39.206 -17.116 16.636 1.00 36.66 946 VAL A O 1
ATOM 7364 N N . ASP A 1 947 ? -38.783 -15.105 17.577 1.00 27.48 947 ASP A N 1
ATOM 7365 C CA . ASP A 1 947 ? -38.851 -14.181 16.430 1.00 27.48 947 ASP A CA 1
ATOM 7366 C C . ASP A 1 947 ? -38.791 -12.708 16.878 1.00 27.48 947 ASP A C 1
ATOM 7368 O O . ASP A 1 947 ? -39.215 -12.343 17.977 1.00 27.48 947 ASP A O 1
ATOM 7372 N N . GLY A 1 948 ? -38.160 -11.891 16.030 1.00 30.17 948 GLY A N 1
ATOM 7373 C CA . GLY A 1 948 ? -37.760 -10.508 16.283 1.00 30.17 948 GLY A CA 1
ATOM 7374 C C . GLY A 1 948 ? -38.904 -9.494 16.342 1.00 30.17 948 GLY A C 1
ATOM 7375 O O . GLY A 1 948 ? -40.007 -9.721 15.850 1.00 30.17 948 GLY A O 1
ATOM 7376 N N . ILE A 1 949 ? -38.608 -8.340 16.943 1.00 28.94 949 ILE A N 1
ATOM 7377 C CA . ILE A 1 949 ? -39.508 -7.187 16.992 1.00 28.94 949 ILE A CA 1
ATOM 7378 C C . ILE A 1 949 ? -38.775 -5.979 16.412 1.00 28.94 949 ILE A C 1
ATOM 7380 O O . ILE A 1 949 ? -37.946 -5.360 17.078 1.00 28.94 949 ILE A O 1
ATOM 7384 N N . ASP A 1 950 ? -39.135 -5.658 15.170 1.00 25.34 950 ASP A N 1
ATOM 7385 C CA . ASP A 1 950 ? -39.092 -4.308 14.620 1.00 25.34 950 ASP A CA 1
ATOM 7386 C C . ASP A 1 950 ? -40.131 -3.441 15.343 1.00 25.34 950 ASP A C 1
ATOM 7388 O O . ASP A 1 950 ? -41.301 -3.812 15.482 1.00 25.34 950 ASP A O 1
ATOM 7392 N N . ALA A 1 951 ? -39.709 -2.262 15.794 1.00 28.41 951 ALA A N 1
ATOM 7393 C CA . ALA A 1 951 ? -40.584 -1.257 16.375 1.00 28.41 951 ALA A CA 1
ATOM 7394 C C . ALA A 1 951 ? -41.076 -0.291 15.285 1.00 28.41 951 ALA A C 1
ATOM 7396 O O . ALA A 1 951 ? -40.305 0.502 14.751 1.00 28.41 951 ALA A O 1
ATOM 7397 N N . ALA A 1 952 ? -42.383 -0.298 15.014 1.00 26.72 952 ALA A N 1
ATOM 7398 C CA . ALA A 1 952 ? -43.072 0.791 14.328 1.00 26.72 952 ALA A CA 1
ATOM 7399 C C . ALA A 1 952 ? -44.193 1.337 15.225 1.00 26.72 952 ALA A C 1
ATOM 7401 O O . ALA A 1 952 ? -45.068 0.605 15.687 1.00 26.72 952 ALA A O 1
ATOM 7402 N N . GLN A 1 953 ? -44.137 2.644 15.478 1.00 32.41 953 GLN A N 1
ATOM 7403 C CA . GLN A 1 953 ? -45.146 3.430 16.186 1.00 32.41 953 GLN A CA 1
ATOM 7404 C C . GLN A 1 953 ? -46.469 3.499 15.404 1.00 32.41 953 GLN A C 1
ATOM 7406 O O . GLN A 1 953 ? -46.462 3.806 14.214 1.00 32.41 953 GLN A O 1
ATOM 7411 N N . ALA A 1 954 ? -47.604 3.349 16.097 1.00 25.70 954 ALA A N 1
ATOM 7412 C CA . ALA A 1 954 ? -48.902 3.915 15.704 1.00 25.70 954 ALA A CA 1
ATOM 7413 C C . ALA A 1 954 ? -49.848 4.027 16.928 1.00 25.70 954 ALA A C 1
ATOM 7415 O O . ALA A 1 954 ? -49.643 3.324 17.918 1.00 25.70 954 ALA A O 1
ATOM 7416 N N . PRO A 1 955 ? -50.838 4.944 16.915 1.00 28.27 955 PRO A N 1
ATOM 7417 C CA . PRO A 1 955 ? -51.231 5.704 18.099 1.00 28.27 955 PRO A CA 1
ATOM 7418 C C . PRO A 1 955 ? -52.439 5.154 18.871 1.00 28.27 955 PRO A C 1
ATOM 7420 O O . PRO A 1 955 ? -53.329 4.493 18.340 1.00 28.27 955 PRO A O 1
ATOM 7423 N N . ILE A 1 956 ? -52.480 5.548 20.143 1.00 25.95 956 ILE A N 1
ATOM 7424 C CA . ILE A 1 956 ? -53.572 5.355 21.099 1.00 25.95 956 ILE A CA 1
ATOM 7425 C C . ILE A 1 956 ? -54.834 6.070 20.595 1.00 25.95 956 ILE A C 1
ATOM 7427 O O . ILE A 1 956 ? -54.840 7.289 20.431 1.00 25.95 956 ILE A O 1
ATOM 7431 N N . THR A 1 957 ? -55.921 5.319 20.409 1.00 25.23 957 THR A N 1
ATOM 7432 C CA . THR A 1 957 ? -57.285 5.859 20.325 1.00 25.23 957 THR A CA 1
ATOM 7433 C C . THR A 1 957 ? -58.020 5.555 21.624 1.00 25.23 957 THR A C 1
ATOM 7435 O O . THR A 1 957 ? -58.102 4.418 22.080 1.00 25.23 957 THR A O 1
ATOM 7438 N N . THR A 1 958 ? -58.522 6.615 22.242 1.00 32.03 958 THR A N 1
ATOM 7439 C CA . THR A 1 958 ? -59.359 6.616 23.436 1.00 32.03 958 THR A CA 1
ATOM 7440 C C . THR A 1 958 ? -60.777 6.159 23.100 1.00 32.03 958 THR A C 1
ATOM 7442 O O . THR A 1 958 ? -61.463 6.797 22.307 1.00 32.03 958 THR A O 1
ATOM 7445 N N . THR A 1 959 ? -61.272 5.129 23.785 1.00 25.23 959 THR A N 1
ATOM 7446 C CA . THR A 1 959 ? -62.717 4.938 23.977 1.00 25.23 959 THR A CA 1
ATOM 7447 C C . THR A 1 959 ? -63.015 4.608 25.431 1.00 25.23 959 THR A C 1
ATOM 7449 O O . THR A 1 959 ? -62.701 3.537 25.938 1.00 25.23 959 THR A O 1
ATOM 7452 N N . THR A 1 960 ? -63.625 5.586 26.090 1.00 32.78 960 THR A N 1
ATOM 7453 C CA . THR A 1 960 ? -64.322 5.497 27.370 1.00 32.78 960 THR A CA 1
ATOM 7454 C C . THR A 1 960 ? -65.473 4.499 27.312 1.00 32.78 960 THR A C 1
ATOM 7456 O O . THR A 1 960 ? -66.410 4.714 26.547 1.00 32.78 960 THR A O 1
ATOM 7459 N N . THR A 1 961 ? -65.481 3.521 28.214 1.00 26.52 961 THR A N 1
ATOM 7460 C CA . THR A 1 961 ? -66.722 2.968 28.776 1.00 26.52 961 THR A CA 1
ATOM 7461 C C . THR A 1 961 ? -66.492 2.555 30.225 1.00 26.52 961 THR A C 1
ATOM 7463 O O . THR A 1 961 ? -65.807 1.583 30.524 1.00 26.52 961 THR A O 1
ATOM 7466 N N . THR A 1 962 ? -67.084 3.353 31.108 1.00 32.31 962 THR A N 1
ATOM 7467 C CA . THR A 1 962 ? -67.496 3.039 32.477 1.00 32.31 962 THR A CA 1
ATOM 7468 C C . THR A 1 962 ? -68.116 1.652 32.604 1.00 32.31 962 THR A C 1
ATOM 7470 O O . THR A 1 962 ? -69.112 1.400 31.935 1.00 32.31 962 THR A O 1
ATOM 7473 N N . THR A 1 963 ? -67.621 0.852 33.549 1.00 25.94 963 THR A N 1
ATOM 7474 C CA . THR A 1 963 ? -68.439 0.205 34.595 1.00 25.94 963 THR A CA 1
ATOM 7475 C C . THR A 1 963 ? -67.523 -0.407 35.657 1.00 25.94 963 THR A C 1
ATOM 7477 O O . THR A 1 963 ? -66.711 -1.274 35.357 1.00 25.94 963 THR A O 1
ATOM 7480 N N . THR A 1 964 ? -67.677 0.086 36.885 1.00 26.48 964 THR A N 1
ATOM 7481 C CA . THR A 1 964 ? -67.326 -0.530 38.180 1.00 26.48 964 THR A CA 1
ATOM 7482 C C . THR A 1 964 ? -67.961 -1.928 38.327 1.00 26.48 964 THR A C 1
ATOM 7484 O O . THR A 1 964 ? -68.938 -2.197 37.617 1.00 26.48 964 THR A O 1
ATOM 7487 N N . PRO A 1 965 ? -67.468 -2.825 39.211 1.00 35.81 965 PRO A N 1
ATOM 7488 C CA . PRO A 1 965 ? -66.999 -2.572 40.584 1.00 35.81 965 PRO A CA 1
ATOM 7489 C C . PRO A 1 965 ? -65.535 -2.899 40.888 1.00 35.81 965 PRO A C 1
ATOM 7491 O O . PRO A 1 965 ? -64.967 -3.812 40.250 1.00 35.81 965 PRO A O 1
#

Radius of gyration: 43.64 Å; chains: 1; bounding box: 137×88×134 Å

Sequence (965 aa):
MVQHDQHHPQQQQQQGGIVSPISTIEEDADADNEDDDLDVMALSADESKTPEDSSNHTNSNTNANNAQQQQQQQQQSDWRQLFHEVTVGLEGRNPTVGWQQSVASLTAAKEYLLMHVEARQFVHAHMEKICNILLDQHNGKISAEQRRCVERSLTTSAVICAIDLANPFEPPPSSSSNINTAAASNINIHINTVNTISVLCHLFNKKRAFYKGSKPYWNMSMPGAPEVRINCIVTFQNHGGFAALGQLWKPHTNTNDNDPEEVQVQVQAVDFPPLEKLLVLLSAVEDLLKEAYGNANASVNSANNTSSSNNPNNAAPSPQQQEYLRGIYSDVILISNNIMTHLQSASEDALKLLFQTAESLCSVRAKLKDIYDLLSMCLSSSRTTLTLTLNTNTNTNTNTNNTLDCMSLRNDFFNFWRTLTLKLIRCQSLLLRLQGWQEVVDLIEASEQHRPPPRQYEVRNAGINFVNGVYTYSGQIINGYAVPNTDVKYSHQVPPECTDGAGKTITLFRCTMRSNAKWWFLSEADEDQPGTDKDVDYYQHKSKQHDEAIPPQYGWTTCRNSRDPAPTLLSMGVMVPHGQEHGTLEHQLANWAMQCGVIELVLGDSVHREVVARSQPLLKFLAQKQVLQSKQLLAAWRVCTSKADAAVSSEVYALLVSLLPTLTDDLAIELLSAVQATLRQSLHNAAGNDNLLEVAEFCHALATADDTTSSSTSTTTTTSSNADPSNSNHTNTNNTGGGGVSDIVRTEVLKLLWSILTHAQSDTLQHYDTLKHYITTELRVEPMGTQHREVFLQTCIDVLQQSSAEDDHHNDDVMQLRMVQLAEFLVRCCPMDQARQLVGKGNGMLCKLLFEECCGFLKRRNAARLTSKNTPHSNNNKQPLQTRLNILQYIYTISSTNHKLSSERLEVLWGLCEGCAEDLELLMVFIANCSVSVREGTSSSVGCGVDGIDAAQAPITTTTTTTTP